Protein AF-A0A2V1AT38-F1 (afdb_monomer_lite)

Radius of gyration: 37.01 Å; chains: 1; bounding box: 85×102×101 Å

Organism: NCBI:txid45357

Secondary structure (DSSP, 8-state):
------------------------TT--TTTTEEEEESSPPPTT---EEEEE---GGG--HHHHTTS-HHHH-IIIIIHHHHHHHHHHS--SEEEEEEEEHHHIIIIITT--SSTTEEEEEEEPP--GGGTTS-GGG-EEEEEEEETTTEEEEEEEEEEHHHHHHHTGGGS---HHIIIIITT---EEEEEEEEETTT--EEEEEEEE----GGGHHHHHHHHHHHHHHHHHHHHHTT-SS--EEEEEE----TTSHHHHHHHHSEEETTS-GGGTT----SEETTEE-GGGEEE-SS-EEETTGGGTSS-SS-----SEE-SS-EE--B--EEETTT----EEEEE-------S-----------------GGGTTSTTSS--------------------------PPPP--------------------S-TTSHHHHHHHHHHHHHTT--STTHHHHHHHHHHHHTT-TTS------HHHHHHHHHHHHHHHHHHHHHHTS---HHHHHHHHHHHHHHHHHHHHHHHS-S-----EEE-TTS------GGGGG-TT--EEE--SS--SB--GGGGG-TT--EEE--SS---B--GGGGG-TT--EEE--SS------GGGGG-TT--EEE-TTS---HHHHHHHHHHHHHHHHHHHHSSPP-SPPPPPPPEEEE-TTS-EE-TTT-THHHH--S--GGGGGEEEEEEEE---TTT--TTT-TTS-TTTSSHHHHHHHHHHHHHHTT-SEEEEEEEEHHHIIIIIHHHHHHTTEEEEEEE-GGGGTS-HHHHTT-EEEEEEEETTTEEEEEEEEEEHHHHHHS-TTS---HHIIIIITT---EEEEEEEEETTT--EEEEEEEE----GGGHHHHHHHHHHHHHHHHHHHHHHTT---HHHHHHSEEEEEEE----TTSHHHHHHHHSEESS-GGGTT---THHHHT-EE----EEEGGGGGTTT---SEE-SS-EE--EEEEEETTTEEEEEEE-PPPHHHHTT-SSSS-SS-SSSB--EEEEEEEPPTT----------------------

Structure (mmCIF, N/CA/C/O backbone):
data_AF-A0A2V1AT38-F1
#
_entry.id   AF-A0A2V1AT38-F1
#
loop_
_atom_site.group_PDB
_atom_site.id
_atom_site.type_symbol
_atom_site.label_atom_id
_atom_site.label_alt_id
_atom_site.label_comp_id
_atom_site.label_asym_id
_atom_site.label_entity_id
_atom_site.label_seq_id
_atom_site.pdbx_PDB_ins_code
_atom_site.Cartn_x
_atom_site.Cartn_y
_atom_site.Cartn_z
_atom_site.occupancy
_atom_site.B_iso_or_equiv
_atom_site.auth_seq_id
_atom_site.auth_comp_id
_atom_site.auth_asym_id
_atom_site.auth_atom_id
_atom_site.pdbx_PDB_model_num
ATOM 1 N N . MET A 1 1 ? -27.558 44.680 -49.884 1.00 32.44 1 MET A N 1
ATOM 2 C CA . MET A 1 1 ? -26.845 44.472 -51.167 1.00 32.44 1 MET A CA 1
ATOM 3 C C . MET A 1 1 ? -25.390 44.225 -50.805 1.00 32.44 1 MET A C 1
ATOM 5 O O . MET A 1 1 ? -24.887 45.025 -50.037 1.00 32.44 1 MET A O 1
ATOM 9 N N . ILE A 1 2 ? -24.688 43.160 -51.194 1.00 28.42 2 ILE A N 1
ATOM 10 C CA . ILE A 1 2 ? -24.885 42.021 -52.124 1.00 28.42 2 ILE A CA 1
ATOM 11 C C . ILE A 1 2 ? -24.298 40.801 -51.359 1.00 28.42 2 ILE A C 1
ATOM 13 O O . ILE A 1 2 ? -23.392 41.006 -50.565 1.00 28.42 2 ILE A O 1
ATOM 17 N N . GLY A 1 3 ? -24.695 39.532 -51.440 1.00 24.48 3 GLY A N 1
ATOM 18 C CA . GLY A 1 3 ? -25.553 38.759 -52.336 1.00 24.48 3 GLY A CA 1
ATOM 19 C C . GLY A 1 3 ? -24.976 37.331 -52.360 1.00 24.48 3 GLY A C 1
ATOM 20 O O . GLY A 1 3 ? -23.817 37.146 -52.719 1.00 24.48 3 GLY A O 1
ATOM 21 N N . TYR A 1 4 ? -25.739 36.333 -51.906 1.00 25.44 4 TYR A N 1
ATOM 22 C CA . TYR A 1 4 ? -25.286 34.935 -51.826 1.00 25.44 4 TYR A CA 1
ATOM 23 C C . TYR A 1 4 ? -24.963 34.358 -53.211 1.00 25.44 4 TYR A C 1
ATOM 25 O O . TYR A 1 4 ? -25.775 34.497 -54.123 1.00 25.44 4 TYR A O 1
ATOM 33 N N . THR A 1 5 ? -23.895 33.557 -53.319 1.00 25.20 5 THR A N 1
ATOM 34 C CA . THR A 1 5 ? -23.754 32.596 -54.428 1.00 25.20 5 THR A CA 1
ATOM 35 C C . THR A 1 5 ? -23.556 31.186 -53.874 1.00 25.20 5 THR A C 1
ATOM 37 O O . THR A 1 5 ? -22.501 30.849 -53.346 1.00 25.20 5 THR A O 1
ATOM 40 N N . LYS A 1 6 ? -24.601 30.357 -53.974 1.00 29.00 6 LYS A N 1
ATOM 41 C CA . LYS A 1 6 ? -24.524 28.913 -53.711 1.00 29.00 6 LYS A CA 1
ATOM 42 C C . LYS A 1 6 ? -23.820 28.230 -54.883 1.00 29.00 6 LYS A C 1
ATOM 44 O O . LYS A 1 6 ? -24.274 28.377 -56.014 1.00 29.00 6 LYS A O 1
ATOM 49 N N . LEU A 1 7 ? -22.829 27.391 -54.601 1.00 26.03 7 LEU A N 1
ATOM 50 C CA . LEU A 1 7 ? -22.439 26.288 -55.483 1.00 26.03 7 LEU A CA 1
ATOM 51 C C . LEU A 1 7 ? -22.888 24.973 -54.840 1.00 26.03 7 LEU A C 1
ATOM 53 O O . LEU A 1 7 ? -22.819 24.809 -53.623 1.00 26.03 7 LEU A O 1
ATOM 57 N N . LYS A 1 8 ? -23.440 24.069 -55.651 1.00 27.34 8 LYS A N 1
ATOM 58 C CA . LYS A 1 8 ? -24.085 22.831 -55.202 1.00 27.34 8 LYS A CA 1
ATOM 59 C C . LYS A 1 8 ? -23.766 21.713 -56.197 1.00 27.34 8 LYS A C 1
ATOM 61 O O . LYS A 1 8 ? -23.797 21.977 -57.394 1.00 27.34 8 LYS A O 1
ATOM 66 N N . LEU A 1 9 ? -23.637 20.486 -55.674 1.00 26.50 9 LEU A N 1
ATOM 67 C CA . LEU A 1 9 ? -23.545 19.192 -56.385 1.00 26.50 9 LEU A CA 1
ATOM 68 C C . LEU A 1 9 ? -22.147 18.815 -56.937 1.00 26.50 9 LEU A C 1
ATOM 70 O O . LEU A 1 9 ? -21.361 19.713 -57.229 1.00 26.50 9 LEU A O 1
ATOM 74 N N . PRO A 1 10 ? -21.834 17.503 -57.090 1.00 27.88 10 PRO A N 1
ATOM 75 C CA . PRO A 1 10 ? -22.730 16.347 -56.953 1.00 27.88 10 PRO A CA 1
ATOM 76 C C . PRO A 1 10 ? -22.397 15.357 -55.823 1.00 27.88 10 PRO A C 1
ATOM 78 O O . PRO A 1 10 ? -21.295 15.279 -55.291 1.00 27.88 10 PRO A O 1
ATOM 81 N N . SER A 1 11 ? -23.408 14.561 -55.489 1.00 38.41 11 SER A N 1
ATOM 82 C CA . SER A 1 11 ? -23.370 13.443 -54.551 1.00 38.41 11 SER A CA 1
ATOM 83 C C . SER A 1 11 ? -22.980 12.131 -55.244 1.00 38.41 11 SER A C 1
ATOM 85 O O . SER A 1 11 ? -23.819 11.589 -55.959 1.00 38.41 11 SER A O 1
ATOM 87 N N . SER A 1 12 ? -21.779 11.596 -54.980 1.00 35.28 12 SER A N 1
ATOM 88 C CA . SER A 1 12 ? -21.495 10.140 -54.948 1.00 35.28 12 SER A CA 1
ATOM 89 C C . SER A 1 12 ? -19.999 9.840 -54.742 1.00 35.28 12 SER A C 1
ATOM 91 O O . SER A 1 12 ? -19.257 9.661 -55.706 1.00 35.28 12 SER A O 1
ATOM 93 N N . SER A 1 13 ? -19.552 9.706 -53.493 1.00 28.42 13 SER A N 1
ATOM 94 C CA . SER A 1 13 ? -18.310 8.986 -53.175 1.00 28.42 13 SER A CA 1
ATOM 95 C C . SER A 1 13 ? -18.344 8.498 -51.729 1.00 28.42 13 SER A C 1
ATOM 97 O O . SER A 1 13 ? -18.566 9.283 -50.810 1.00 28.42 13 SER A O 1
ATOM 99 N N . ILE A 1 14 ? -18.150 7.189 -51.584 1.00 33.31 14 ILE A N 1
ATOM 100 C CA . ILE A 1 14 ? -18.115 6.363 -50.370 1.00 33.31 14 ILE A CA 1
ATOM 101 C C . ILE A 1 14 ? -17.609 7.110 -49.123 1.00 33.31 14 ILE A C 1
ATOM 103 O O . ILE A 1 14 ? -16.551 7.736 -49.135 1.00 33.31 14 ILE A O 1
ATOM 107 N N . ALA A 1 15 ? -18.367 7.006 -48.029 1.00 35.25 15 ALA A N 1
ATOM 108 C CA . ALA A 1 15 ? -18.038 7.648 -46.767 1.00 35.25 15 ALA A CA 1
ATOM 109 C C . ALA A 1 15 ? -16.824 6.991 -46.085 1.00 35.25 15 ALA A C 1
ATOM 111 O O . ALA A 1 15 ? -16.920 5.890 -45.553 1.00 35.25 15 ALA A O 1
ATOM 112 N N . LEU A 1 16 ? -15.723 7.737 -46.010 1.00 35.78 16 LEU A N 1
ATOM 113 C CA . LEU A 1 16 ? -14.701 7.601 -44.971 1.00 35.78 16 LEU A CA 1
ATOM 114 C C . LEU A 1 16 ? -14.612 8.931 -44.212 1.00 35.78 16 LEU A C 1
ATOM 116 O O . LEU A 1 16 ? -13.652 9.687 -44.334 1.00 35.78 16 LEU A O 1
ATOM 120 N N . ARG A 1 17 ? -15.661 9.238 -43.439 1.00 34.69 17 ARG A N 1
ATOM 121 C CA . ARG A 1 17 ? -15.554 10.234 -42.368 1.00 34.69 17 ARG A CA 1
ATOM 122 C C . ARG A 1 17 ? -14.829 9.568 -41.205 1.00 34.69 17 ARG A C 1
ATOM 124 O O . ARG A 1 17 ? -15.418 8.718 -40.543 1.00 34.69 17 ARG A O 1
ATOM 131 N N . SER A 1 18 ? -13.595 9.978 -40.925 1.00 39.00 18 SER A N 1
ATOM 132 C CA . SER A 1 18 ? -13.071 9.841 -39.569 1.00 39.00 18 SER A CA 1
ATOM 133 C C . SER A 1 18 ? -13.932 10.725 -38.666 1.00 39.00 18 SER A C 1
ATOM 135 O O . SER A 1 18 ? -13.915 11.952 -38.772 1.00 39.00 18 SER A O 1
ATOM 137 N N . SER A 1 19 ? -14.759 10.106 -37.826 1.00 43.75 19 SER A N 1
ATOM 138 C CA . SER A 1 19 ? -15.510 10.823 -36.799 1.00 43.75 19 SER A CA 1
ATOM 139 C C . SER A 1 19 ? -14.511 11.448 -35.830 1.00 43.75 19 SER A C 1
ATOM 141 O O . SER A 1 19 ? -13.838 10.723 -35.092 1.00 43.75 19 SER A O 1
ATOM 143 N N . ARG A 1 20 ? -14.392 12.780 -35.849 1.00 57.91 20 ARG A N 1
ATOM 144 C CA . ARG A 1 20 ? -13.702 13.504 -34.778 1.00 57.91 20 ARG A CA 1
ATOM 145 C C . ARG A 1 20 ? -14.450 13.248 -33.476 1.00 57.91 20 ARG A C 1
ATOM 147 O O . ARG A 1 20 ? -15.671 13.109 -33.477 1.00 57.91 20 ARG A O 1
ATOM 154 N N . PHE A 1 21 ? -13.695 13.107 -32.397 1.00 71.62 21 PHE A N 1
ATOM 155 C CA . PHE A 1 21 ? -14.245 12.832 -31.081 1.00 71.62 21 PHE A CA 1
ATOM 156 C C . PHE A 1 21 ? -14.488 14.168 -30.381 1.00 71.62 21 PHE A C 1
ATOM 158 O O . PHE A 1 21 ? -13.568 14.757 -29.821 1.00 71.62 21 PHE A O 1
ATOM 165 N N . GLU A 1 22 ? -15.712 14.664 -30.506 1.00 76.81 22 GLU A N 1
ATOM 166 C CA . GLU A 1 22 ? -16.168 15.955 -29.982 1.00 76.81 22 GLU A CA 1
ATOM 167 C C . GLU A 1 22 ? -17.115 15.712 -28.782 1.00 76.81 22 GLU A C 1
ATOM 169 O O . GLU A 1 22 ? -17.608 14.588 -28.620 1.00 76.81 22 GLU A O 1
ATOM 174 N N . PRO A 1 23 ? -17.338 16.702 -27.895 1.00 78.12 23 PRO A N 1
ATOM 175 C CA . PRO A 1 23 ? -18.273 16.561 -26.779 1.00 78.12 23 PRO A CA 1
ATOM 176 C C . PRO A 1 23 ? -19.707 16.247 -27.243 1.00 78.12 23 PRO A C 1
ATOM 178 O O . PRO A 1 23 ? -20.085 16.665 -28.337 1.00 78.12 23 PRO A O 1
ATOM 181 N N . PRO A 1 24 ? -20.527 15.549 -26.435 1.00 79.75 24 PRO A N 1
ATOM 182 C CA . PRO A 1 24 ? -21.929 15.307 -26.775 1.00 79.75 24 PRO A CA 1
ATOM 183 C C . PRO A 1 24 ? -22.728 16.614 -26.881 1.00 79.75 24 PRO A C 1
ATOM 185 O O . PRO A 1 24 ? -22.652 17.453 -25.981 1.00 79.75 24 PRO A O 1
ATOM 188 N N . ASP A 1 25 ? -23.545 16.751 -27.932 1.00 75.75 25 ASP A N 1
ATOM 189 C CA . ASP A 1 25 ? -24.453 17.898 -28.137 1.00 75.75 25 ASP A CA 1
ATOM 190 C C . ASP A 1 25 ? -25.477 18.067 -26.988 1.00 75.75 25 ASP A C 1
ATOM 192 O O . ASP A 1 25 ? -26.047 19.142 -26.807 1.00 75.75 25 ASP A O 1
ATOM 196 N N . ASP A 1 26 ? -25.725 17.001 -26.220 1.00 80.88 26 ASP A N 1
ATOM 197 C CA . ASP A 1 26 ? -26.653 16.916 -25.088 1.00 80.88 26 ASP A CA 1
ATOM 198 C C . ASP A 1 26 ? -25.960 16.918 -23.709 1.00 80.88 26 ASP A C 1
ATOM 200 O O . ASP A 1 26 ? -26.593 16.613 -22.697 1.00 80.88 26 ASP A O 1
ATOM 204 N N . PHE A 1 27 ? -24.670 17.271 -23.640 1.00 85.50 27 PHE A N 1
ATOM 205 C CA . PHE A 1 27 ? -23.945 17.379 -22.371 1.00 85.50 27 PHE A CA 1
ATOM 206 C C . PHE A 1 27 ? -24.591 18.409 -21.425 1.00 85.50 27 PHE A C 1
ATOM 208 O O . PHE A 1 27 ? -24.776 19.566 -21.797 1.00 85.50 27 PHE A O 1
ATOM 215 N N . ASP A 1 28 ? -24.852 18.015 -20.174 1.00 83.88 28 ASP A N 1
ATOM 216 C CA . ASP A 1 28 ? -25.380 18.882 -19.111 1.00 83.88 28 ASP A CA 1
ATOM 217 C C . ASP A 1 28 ? -24.427 18.919 -17.900 1.00 83.88 28 ASP A C 1
ATOM 219 O O . ASP A 1 28 ? -24.238 17.930 -17.185 1.00 83.88 28 ASP A O 1
ATOM 223 N N . ALA A 1 29 ? -23.848 20.093 -17.639 1.00 81.00 29 ALA A N 1
ATOM 224 C CA . ALA A 1 29 ? -22.957 20.370 -16.514 1.00 81.00 29 ALA A CA 1
ATOM 225 C C . ALA A 1 29 ? -23.652 20.281 -15.137 1.00 81.00 29 ALA A C 1
ATOM 227 O O . ALA A 1 29 ? -22.974 20.164 -14.109 1.00 81.00 29 ALA A O 1
ATOM 228 N N . LEU A 1 30 ? -24.988 20.333 -15.097 1.00 79.88 30 LEU A N 1
ATOM 229 C CA . LEU A 1 30 ? -25.811 20.183 -13.896 1.00 79.88 30 LEU A CA 1
ATOM 230 C C . LEU A 1 30 ? -26.333 18.752 -13.688 1.00 79.88 30 LEU A C 1
ATOM 232 O O . LEU A 1 30 ? -26.841 18.469 -12.604 1.00 79.88 30 LEU A O 1
ATOM 236 N N . ALA A 1 31 ? -26.130 17.822 -14.629 1.00 81.19 31 ALA A N 1
ATOM 237 C CA . ALA A 1 31 ? -26.671 16.455 -14.563 1.00 81.19 31 ALA A CA 1
ATOM 238 C C . ALA A 1 31 ? -26.341 15.695 -13.260 1.00 81.19 31 ALA A C 1
ATOM 240 O O . ALA A 1 31 ? -27.090 14.813 -12.845 1.00 81.19 31 ALA A O 1
ATOM 241 N N . TYR A 1 32 ? -25.233 16.051 -12.599 1.00 71.88 32 TYR A N 1
ATOM 242 C CA . TYR A 1 32 ? -24.774 15.455 -11.338 1.00 71.88 32 TYR A CA 1
ATOM 243 C C . TYR A 1 32 ? -24.685 16.459 -10.171 1.00 71.88 32 TYR A C 1
ATOM 245 O O . TYR A 1 32 ? -24.166 16.119 -9.102 1.00 71.88 32 TYR A O 1
ATOM 253 N N . ARG A 1 33 ? -25.151 17.707 -10.349 1.00 80.00 33 ARG A N 1
ATOM 254 C CA . ARG A 1 33 ? -25.033 18.780 -9.347 1.00 80.00 33 ARG A CA 1
ATOM 255 C C . ARG A 1 33 ? -26.293 19.635 -9.243 1.00 80.00 33 ARG A C 1
ATOM 257 O O . ARG A 1 33 ? -26.711 20.267 -10.203 1.00 80.00 33 ARG A O 1
ATOM 264 N N . ASN A 1 34 ? -26.815 19.765 -8.026 1.00 83.44 34 ASN A N 1
ATOM 265 C CA . ASN A 1 34 ? -28.017 20.544 -7.739 1.00 83.44 34 ASN A CA 1
ATOM 266 C C . ASN A 1 34 ? -27.715 21.828 -6.962 1.00 83.44 34 ASN A C 1
ATOM 268 O O . ASN A 1 34 ? -26.769 21.912 -6.176 1.00 83.44 34 ASN A O 1
ATOM 272 N N . TRP A 1 35 ? -28.562 22.840 -7.157 1.00 87.81 35 TRP A N 1
ATOM 273 C CA . TRP A 1 35 ? -28.534 24.071 -6.370 1.00 87.81 35 TRP A CA 1
ATOM 274 C C . TRP A 1 35 ? -29.100 23.835 -4.969 1.00 87.81 35 TRP A C 1
ATOM 276 O O . TRP A 1 35 ? -30.316 23.850 -4.775 1.00 87.81 35 TRP A O 1
ATOM 286 N N . ILE A 1 36 ? -28.212 23.697 -3.990 1.00 87.12 36 ILE A N 1
ATOM 287 C CA . ILE A 1 36 ? -28.568 23.631 -2.576 1.00 87.12 36 ILE A CA 1
ATOM 288 C C . ILE A 1 36 ? -28.902 25.045 -2.109 1.00 87.12 36 ILE A C 1
ATOM 290 O O . ILE A 1 36 ? -28.046 25.935 -2.104 1.00 87.12 36 ILE A O 1
ATOM 294 N N . LYS A 1 37 ? -30.167 25.272 -1.751 1.00 86.81 37 LYS A N 1
ATOM 295 C CA . LYS A 1 37 ? -30.652 26.561 -1.246 1.00 86.81 37 LYS A CA 1
ATOM 296 C C . LYS A 1 37 ? -30.520 26.611 0.272 1.00 86.81 37 LYS A C 1
ATOM 298 O O . LYS A 1 37 ? -31.171 25.847 0.974 1.00 86.81 37 LYS A O 1
ATOM 303 N N . PHE A 1 38 ? -29.748 27.569 0.772 1.00 84.62 38 PHE A N 1
ATOM 304 C CA . PHE A 1 38 ? -29.747 27.936 2.188 1.00 84.62 38 PHE A CA 1
ATOM 305 C C . PHE A 1 38 ? -30.840 28.972 2.490 1.00 84.62 38 PHE A C 1
ATOM 307 O O . PHE A 1 38 ? -31.430 28.957 3.569 1.00 84.62 38 PHE A O 1
ATOM 314 N N . ARG A 1 39 ? -31.080 29.899 1.550 1.00 85.31 39 ARG A N 1
ATOM 315 C CA . ARG A 1 39 ? -32.040 31.016 1.618 1.00 85.31 39 ARG A CA 1
ATOM 316 C C . ARG A 1 39 ? -32.510 31.375 0.207 1.00 85.31 39 ARG A C 1
ATOM 318 O O . ARG A 1 39 ? -31.809 31.105 -0.769 1.00 85.31 39 ARG A O 1
ATOM 325 N N . ASP A 1 40 ? -33.657 32.034 0.084 1.00 85.25 40 ASP A N 1
ATOM 326 C CA . ASP A 1 40 ? -34.084 32.561 -1.213 1.00 85.25 40 ASP A CA 1
ATOM 327 C C . ASP A 1 40 ? -33.175 33.724 -1.667 1.00 85.25 40 ASP A C 1
ATOM 329 O O . ASP A 1 40 ? -32.920 34.645 -0.882 1.00 85.25 40 ASP A O 1
ATOM 333 N N . PRO A 1 41 ? -32.655 33.708 -2.912 1.00 84.56 41 PRO A N 1
ATOM 334 C CA . PRO A 1 41 ? -31.848 34.804 -3.437 1.00 84.56 41 PRO A CA 1
ATOM 335 C C . PRO A 1 41 ? -32.662 36.096 -3.538 1.00 84.56 41 PRO A C 1
ATOM 337 O O . PRO A 1 41 ? -33.716 36.134 -4.173 1.00 84.56 41 PRO A O 1
ATOM 340 N N . LYS A 1 42 ? -32.143 37.177 -2.953 1.00 87.62 42 LYS A N 1
ATOM 341 C CA . LYS A 1 42 ? -32.723 38.520 -3.083 1.00 87.62 42 LYS A CA 1
ATOM 342 C C . LYS A 1 42 ? -32.379 39.131 -4.455 1.00 87.62 42 LYS A C 1
ATOM 344 O O . LYS A 1 42 ? -31.364 38.722 -5.027 1.00 87.62 42 LYS A O 1
ATOM 349 N N . PRO A 1 43 ? -33.139 40.111 -4.981 1.00 85.00 43 PRO A N 1
ATOM 350 C CA . PRO A 1 43 ? -32.866 40.737 -6.284 1.00 85.00 43 PRO A CA 1
ATOM 351 C C . PRO A 1 43 ? -31.455 41.329 -6.429 1.00 85.00 43 PRO A C 1
ATOM 353 O O . PRO A 1 43 ? -30.899 41.353 -7.522 1.00 85.00 43 PRO A O 1
ATOM 356 N N . GLU A 1 44 ? -30.855 41.775 -5.327 1.00 88.44 44 GLU A N 1
ATOM 357 C CA . GLU A 1 44 ? -29.487 42.287 -5.259 1.00 88.44 44 GLU A CA 1
ATOM 358 C C . GLU A 1 44 ? -28.389 41.211 -5.327 1.00 88.44 44 GLU A C 1
ATOM 360 O O . GLU A 1 44 ? -27.211 41.559 -5.428 1.00 88.44 44 GLU A O 1
ATOM 365 N N . SER A 1 45 ? -28.736 39.922 -5.290 1.00 92.69 45 SER A N 1
ATOM 366 C CA . SER A 1 45 ? -27.762 38.822 -5.344 1.00 92.69 45 SER A CA 1
ATOM 367 C C . SER A 1 45 ? -26.922 38.871 -6.626 1.00 92.69 45 SER A C 1
ATOM 369 O O . SER A 1 45 ? -27.376 39.341 -7.671 1.00 92.69 45 SER A O 1
ATOM 371 N N . PHE A 1 46 ? -25.696 38.361 -6.549 1.00 95.38 46 PHE A N 1
ATOM 372 C CA . PHE A 1 46 ? -24.811 38.127 -7.690 1.00 95.38 46 PHE A CA 1
ATOM 373 C C . PHE A 1 46 ? -24.169 36.743 -7.559 1.00 95.38 46 PHE A C 1
ATOM 375 O O . PHE A 1 46 ? -24.221 36.117 -6.498 1.00 95.38 46 PHE A O 1
ATOM 382 N N . SER A 1 47 ? -23.598 36.253 -8.652 1.00 95.31 47 SER A N 1
ATOM 383 C CA . SER A 1 47 ? -23.087 34.889 -8.786 1.00 95.31 47 SER A CA 1
ATOM 384 C C . SER A 1 47 ? -21.569 34.865 -8.990 1.00 95.31 47 SER A C 1
ATOM 386 O O . SER A 1 47 ? -21.004 35.745 -9.639 1.00 95.31 47 SER A O 1
ATOM 388 N N . VAL A 1 48 ? -20.896 33.870 -8.401 1.00 96.81 48 VAL A N 1
ATOM 389 C CA . VAL A 1 48 ? -19.430 33.746 -8.413 1.00 96.81 48 VAL A CA 1
ATOM 390 C C . VAL A 1 48 ? -19.026 32.301 -8.691 1.00 96.81 48 VAL A C 1
ATOM 392 O O . VAL A 1 48 ? -19.522 31.385 -8.035 1.00 96.81 48 VAL A O 1
ATOM 395 N N . MET A 1 49 ? -18.092 32.107 -9.622 1.00 95.44 49 MET A N 1
ATOM 396 C CA . MET A 1 49 ? -17.456 30.824 -9.923 1.00 95.44 49 MET A CA 1
ATOM 397 C C . MET A 1 49 ? -15.959 30.877 -9.596 1.00 95.44 49 MET A C 1
ATOM 399 O O . MET A 1 49 ? -15.294 31.864 -9.904 1.00 95.44 49 MET A O 1
ATOM 403 N N . SER A 1 50 ? -15.415 29.798 -9.031 1.00 95.06 50 SER A N 1
ATOM 404 C CA . SER A 1 50 ? -13.971 29.534 -8.979 1.00 95.06 50 SER A CA 1
ATOM 405 C C . SER A 1 50 ? -13.714 28.196 -9.664 1.00 95.06 50 SER A C 1
ATOM 407 O O . SER A 1 50 ? -14.436 27.242 -9.371 1.00 95.06 50 SER A O 1
ATOM 409 N N . PHE A 1 51 ? -12.748 28.129 -10.581 1.00 93.81 51 PHE A N 1
ATOM 410 C CA . PHE A 1 51 ? -12.480 26.925 -11.371 1.00 93.81 51 PHE A CA 1
ATOM 411 C C . PHE A 1 51 ? -10.991 26.817 -11.743 1.00 93.81 51 PHE A C 1
ATOM 413 O O . PHE A 1 51 ? -10.489 27.596 -12.561 1.00 93.81 51 PHE A O 1
ATOM 420 N N . ASN A 1 52 ? -10.295 25.827 -11.171 1.00 92.69 52 ASN A N 1
ATOM 421 C CA . ASN A 1 52 ? -8.982 25.405 -11.650 1.00 92.69 52 ASN A CA 1
ATOM 422 C C . ASN A 1 52 ? -9.146 24.601 -12.955 1.00 92.69 52 ASN A C 1
ATOM 424 O O . ASN A 1 52 ? -9.804 23.561 -12.983 1.00 92.69 52 ASN A O 1
ATOM 428 N N . LEU A 1 53 ? -8.573 25.112 -14.047 1.00 90.69 53 LEU A N 1
ATOM 429 C CA . LEU A 1 53 ? -8.773 24.586 -15.398 1.00 90.69 53 LEU A CA 1
ATOM 430 C C . LEU A 1 53 ? -7.903 23.372 -15.731 1.00 90.69 53 LEU A C 1
ATOM 432 O O . LEU A 1 53 ? -8.225 22.679 -16.697 1.00 90.69 53 LEU A O 1
ATOM 436 N N . LEU A 1 54 ? -6.834 23.122 -14.961 1.00 86.88 54 LEU A N 1
ATOM 437 C CA . LEU A 1 54 ? -5.729 22.205 -15.271 1.00 86.88 54 LEU A CA 1
ATOM 438 C C . LEU A 1 54 ? -5.063 22.518 -16.626 1.00 86.88 54 LEU A C 1
ATOM 440 O O . LEU A 1 54 ? -5.562 22.121 -17.681 1.00 86.88 54 LEU A O 1
ATOM 444 N N . SER A 1 55 ? -3.903 23.175 -16.633 1.00 84.06 55 SER A N 1
ATOM 445 C CA . SER A 1 55 ? -3.195 23.479 -17.895 1.00 84.06 55 SER A CA 1
ATOM 446 C C . SER A 1 55 ? -2.928 22.198 -18.719 1.00 84.06 55 SER A C 1
ATOM 448 O O . SER A 1 55 ? -2.613 21.140 -18.166 1.00 84.06 55 SER A O 1
ATOM 450 N N . GLN A 1 56 ? -3.045 22.261 -20.055 1.00 80.94 56 GLN A N 1
ATOM 451 C CA . GLN A 1 56 ? -2.748 21.114 -20.940 1.00 80.94 56 GLN A CA 1
ATOM 452 C C . GLN A 1 56 ? -1.291 20.641 -20.777 1.00 80.94 56 GLN A C 1
ATOM 454 O O . GLN A 1 56 ? -1.012 19.443 -20.831 1.00 80.94 56 GLN A O 1
ATOM 459 N N . HIS A 1 57 ? -0.375 21.560 -20.459 1.00 80.31 57 HIS A N 1
ATOM 460 C CA . HIS A 1 57 ? 1.027 21.271 -20.154 1.00 80.31 57 HIS A CA 1
ATOM 461 C C . HIS A 1 57 ? 1.257 20.661 -18.755 1.00 80.31 57 HIS A C 1
ATOM 463 O O . HIS A 1 57 ? 2.377 20.232 -18.458 1.00 80.31 57 HIS A O 1
ATOM 469 N N . TYR A 1 58 ? 0.212 20.558 -17.925 1.00 74.75 58 TYR A N 1
ATOM 470 C CA . TYR A 1 58 ? 0.188 19.825 -16.653 1.00 74.75 58 TYR A CA 1
ATOM 471 C C . TYR A 1 58 ? -0.698 18.560 -16.701 1.00 74.75 58 TYR A C 1
ATOM 473 O O . TYR A 1 58 ? -1.043 17.997 -15.662 1.00 74.75 58 TYR A O 1
ATOM 481 N N . VAL A 1 59 ? -1.028 18.034 -17.888 1.00 76.88 59 VAL A N 1
ATOM 482 C CA . VAL A 1 59 ? -1.650 16.701 -18.027 1.00 76.88 59 VAL A CA 1
ATOM 483 C C . VAL A 1 59 ? -0.564 15.620 -17.952 1.00 76.88 59 VAL A C 1
ATOM 485 O O . VAL A 1 59 ? -0.102 15.065 -18.947 1.00 76.88 59 VAL A O 1
ATOM 488 N N . TRP A 1 60 ? -0.108 15.331 -16.734 1.00 69.00 60 TRP A N 1
ATOM 489 C CA . TRP A 1 60 ? 0.937 14.335 -16.488 1.00 69.00 60 TRP A CA 1
ATOM 490 C C . TRP A 1 60 ? 0.409 12.909 -16.690 1.00 69.00 60 TRP A C 1
ATOM 492 O O . TRP A 1 60 ? -0.568 12.497 -16.052 1.00 69.00 60 TRP A O 1
ATOM 502 N N . LYS A 1 61 ? 1.106 12.109 -17.512 1.00 62.66 61 LYS A N 1
ATOM 503 C CA . LYS A 1 61 ? 0.710 10.720 -17.803 1.00 62.66 61 LYS A CA 1
ATOM 504 C C . LYS A 1 61 ? 0.486 9.916 -16.512 1.00 62.66 61 LYS A C 1
ATOM 506 O O . LYS A 1 61 ? -0.565 9.314 -16.358 1.00 62.66 61 LYS A O 1
ATOM 511 N N . GLN A 1 62 ? 1.365 10.025 -15.509 1.00 55.53 62 GLN A N 1
ATOM 512 C CA . GLN A 1 62 ? 1.274 9.253 -14.254 1.00 55.53 62 GLN A CA 1
ATOM 513 C C . GLN A 1 62 ? 0.124 9.654 -13.303 1.00 55.53 62 GLN A C 1
ATOM 515 O O . GLN A 1 62 ? 0.068 9.132 -12.187 1.00 55.53 62 GLN A O 1
ATOM 520 N N . VAL A 1 63 ? -0.806 10.526 -13.709 1.00 61.12 63 VAL A N 1
ATOM 521 C CA . VAL A 1 63 ? -2.120 10.673 -13.050 1.00 61.12 63 VAL A CA 1
ATOM 522 C C . VAL A 1 63 ? -3.295 10.568 -14.018 1.00 61.12 63 VAL A C 1
ATOM 524 O O . VAL A 1 63 ? -4.371 10.156 -13.592 1.00 61.12 63 VAL A O 1
ATOM 527 N N . PHE A 1 64 ? -3.111 10.812 -15.315 1.00 75.94 64 PHE A N 1
ATOM 528 C CA . PHE A 1 64 ? -4.211 10.751 -16.284 1.00 75.94 64 PHE A CA 1
ATOM 529 C C . PHE A 1 64 ? -4.198 9.525 -17.217 1.00 75.94 64 PHE A C 1
ATOM 531 O O . PHE A 1 64 ? -5.134 9.373 -17.986 1.00 75.94 64 PHE A O 1
ATOM 538 N N . GLU A 1 65 ? -3.249 8.584 -17.085 1.00 75.50 65 GLU A N 1
ATOM 539 C CA . GLU A 1 65 ? -3.121 7.385 -17.952 1.00 75.50 65 GLU A CA 1
ATOM 540 C C . GLU A 1 65 ? -4.342 6.447 -17.976 1.00 75.50 65 GLU A C 1
ATOM 542 O O . GLU A 1 65 ? -4.462 5.672 -18.910 1.00 75.50 65 GLU A O 1
ATOM 547 N N . TYR A 1 66 ? -5.258 6.526 -17.001 1.00 76.62 66 TYR A N 1
ATOM 548 C CA . TYR A 1 66 ? -6.554 5.818 -17.038 1.00 76.62 66 TYR A CA 1
ATOM 549 C C . TYR A 1 66 ? -7.604 6.419 -17.966 1.00 76.62 66 TYR A C 1
ATOM 551 O O . TYR A 1 66 ? -8.553 5.732 -18.337 1.00 76.62 66 TYR A O 1
ATOM 559 N N . LEU A 1 67 ? -7.505 7.716 -18.259 1.00 77.50 67 LEU A N 1
ATOM 560 C CA . LEU A 1 67 ? -8.481 8.372 -19.107 1.00 77.50 67 LEU A CA 1
ATOM 561 C C . LEU A 1 67 ? -8.129 8.032 -20.544 1.00 77.50 67 LEU A C 1
ATOM 563 O O . LEU A 1 67 ? -6.970 8.131 -20.948 1.00 77.50 67 LEU A O 1
ATOM 567 N N . ASP A 1 68 ? -9.150 7.657 -21.309 1.00 83.00 68 ASP A N 1
ATOM 568 C CA . ASP A 1 68 ? -9.028 7.544 -22.753 1.00 83.00 68 ASP A CA 1
ATOM 569 C C . ASP A 1 68 ? -8.391 8.842 -23.292 1.00 83.00 68 ASP A C 1
ATOM 571 O O . ASP A 1 68 ? -8.916 9.927 -23.005 1.00 83.00 68 ASP A O 1
ATOM 575 N N . PRO A 1 69 ? -7.273 8.771 -24.042 1.00 81.69 69 PRO A N 1
ATOM 576 C CA . PRO A 1 69 ? -6.572 9.957 -24.524 1.00 81.69 69 PRO A CA 1
ATOM 577 C C . PRO A 1 69 ? -7.462 10.930 -25.306 1.00 81.69 69 PRO A C 1
ATOM 579 O O . PRO A 1 69 ? -7.173 12.124 -25.334 1.00 81.69 69 PRO A O 1
ATOM 582 N N . ARG A 1 70 ? -8.576 10.456 -25.883 1.00 84.50 70 ARG A N 1
ATOM 583 C CA . ARG A 1 70 ? -9.568 11.296 -26.567 1.00 84.50 70 ARG A CA 1
ATOM 584 C C . ARG A 1 70 ? -10.253 12.302 -25.633 1.00 84.50 70 ARG A C 1
ATOM 586 O O . ARG A 1 70 ? -10.543 13.410 -26.065 1.00 84.50 70 ARG A O 1
ATOM 593 N N . TYR A 1 71 ? -10.441 11.972 -24.352 1.00 84.62 71 TYR A N 1
ATOM 594 C CA . TYR A 1 71 ? -10.947 12.913 -23.339 1.00 84.62 71 TYR A CA 1
ATOM 595 C C . TYR A 1 71 ? -9.883 13.910 -22.856 1.00 84.62 71 TYR A C 1
ATOM 597 O O . TYR A 1 71 ? -10.215 14.896 -22.201 1.00 84.62 71 TYR A O 1
ATOM 605 N N . LEU A 1 72 ? -8.603 13.659 -23.149 1.00 84.75 72 LEU A N 1
ATOM 606 C CA . LEU A 1 72 ? -7.485 14.546 -22.820 1.00 84.75 72 LEU A CA 1
ATOM 607 C C . LEU A 1 72 ? -7.103 15.480 -23.981 1.00 84.75 72 LEU A C 1
ATOM 609 O O . LEU A 1 72 ? -6.325 16.408 -23.756 1.00 84.75 72 LEU A O 1
ATOM 613 N N . ASP A 1 73 ? -7.654 15.271 -25.184 1.00 86.69 73 ASP A N 1
ATOM 614 C CA . ASP A 1 73 ? -7.464 16.142 -26.349 1.00 86.69 73 ASP A CA 1
ATOM 615 C C . ASP A 1 73 ? -7.945 17.563 -26.020 1.00 86.69 73 ASP A C 1
ATOM 617 O O . ASP A 1 73 ? -9.143 17.824 -25.874 1.00 86.69 73 ASP A O 1
ATOM 621 N N . TRP A 1 74 ? -6.986 18.479 -25.867 1.00 89.44 74 TRP A N 1
ATOM 622 C CA . TRP A 1 74 ? -7.254 19.870 -25.528 1.00 89.44 74 TRP A CA 1
ATOM 623 C C . TRP A 1 74 ? -8.079 20.589 -26.611 1.00 89.44 74 TRP A C 1
ATOM 625 O O . TRP A 1 74 ? -9.191 21.006 -26.285 1.00 89.44 74 TRP A O 1
ATOM 635 N N . PRO A 1 75 ? -7.617 20.732 -27.874 1.00 86.75 75 PRO A N 1
ATOM 636 C CA . PRO A 1 75 ? -8.342 21.505 -28.883 1.00 86.75 75 PRO A CA 1
ATOM 637 C C . PRO A 1 75 ? -9.690 20.914 -29.323 1.00 86.75 75 PRO A C 1
ATOM 639 O O . PRO A 1 75 ? -10.571 21.702 -29.661 1.00 86.75 75 PRO A O 1
ATOM 642 N N . HIS A 1 76 ? -9.874 19.587 -29.350 1.00 84.94 76 HIS A N 1
ATOM 643 C CA . HIS A 1 76 ? -11.091 18.980 -29.920 1.00 84.94 76 HIS A CA 1
ATOM 644 C C . HIS A 1 76 ? -12.135 18.537 -28.891 1.00 84.94 76 HIS A C 1
ATOM 646 O O . HIS A 1 76 ? -13.312 18.473 -29.238 1.00 84.94 76 HIS A O 1
ATOM 652 N N . TYR A 1 77 ? -11.739 18.249 -27.646 1.00 89.38 77 TYR A N 1
ATOM 653 C CA . TYR A 1 77 ? -12.668 17.752 -26.626 1.00 89.38 77 TYR A CA 1
ATOM 654 C C . TYR A 1 77 ? -12.683 18.621 -25.367 1.00 89.38 77 TYR A C 1
ATOM 656 O O . TYR A 1 77 ? -13.709 19.208 -25.027 1.00 89.38 77 TYR A O 1
ATOM 664 N N . ARG A 1 78 ? -11.546 18.744 -24.670 1.00 92.12 78 ARG A N 1
ATOM 665 C CA . ARG A 1 78 ? -11.490 19.365 -23.338 1.00 92.12 78 ARG A CA 1
ATOM 666 C C . ARG A 1 78 ? -11.785 20.858 -23.351 1.00 92.12 78 ARG A C 1
ATOM 668 O O . ARG A 1 78 ? -12.556 21.318 -22.516 1.00 92.12 78 ARG A O 1
ATOM 675 N N . PHE A 1 79 ? -11.180 21.613 -24.265 1.00 92.31 79 PHE A N 1
ATOM 676 C CA . PHE A 1 79 ? -11.387 23.057 -24.335 1.00 92.31 79 PHE A CA 1
ATOM 677 C C . PHE A 1 79 ? -12.808 23.426 -24.804 1.00 92.31 79 PHE A C 1
ATOM 679 O O . PHE A 1 79 ? -13.437 24.239 -24.125 1.00 92.31 79 PHE A O 1
ATOM 686 N N . PRO A 1 80 ? -13.382 22.795 -25.855 1.00 91.69 80 PRO A N 1
ATOM 687 C CA . PRO A 1 80 ? -14.803 22.942 -26.172 1.00 91.69 80 PRO A CA 1
ATOM 688 C C . PRO A 1 80 ? -15.723 22.616 -24.987 1.00 91.69 80 PRO A C 1
ATOM 690 O O . PRO A 1 80 ? -16.568 23.436 -24.644 1.00 91.69 80 PRO A O 1
ATOM 693 N N . LEU A 1 81 ? -15.499 21.494 -24.290 1.00 92.00 81 LEU A N 1
ATOM 694 C CA . LEU A 1 81 ? -16.306 21.103 -23.129 1.00 92.00 81 LEU A CA 1
ATOM 695 C C . LEU A 1 81 ? -16.231 22.123 -21.977 1.00 92.00 81 LEU A C 1
ATOM 697 O O . LEU A 1 81 ? -17.246 22.417 -21.350 1.00 92.00 81 LEU A O 1
ATOM 701 N N . ILE A 1 82 ? -15.052 22.696 -21.706 1.00 93.44 82 ILE A N 1
ATOM 702 C CA . ILE A 1 82 ? -14.888 23.773 -20.715 1.00 93.44 82 ILE A CA 1
ATOM 703 C C . ILE A 1 82 ? -15.708 25.009 -21.115 1.00 93.44 82 ILE A C 1
ATOM 705 O O . ILE A 1 82 ? -16.361 25.599 -20.255 1.00 93.44 82 ILE A O 1
ATOM 709 N N . ASN A 1 83 ? -15.718 25.382 -22.399 1.00 93.44 83 ASN A N 1
ATOM 710 C CA . ASN A 1 83 ? -16.533 26.499 -22.885 1.00 93.44 83 ASN A CA 1
ATOM 711 C C . ASN A 1 83 ? -18.034 26.212 -22.697 1.00 93.44 83 ASN A C 1
ATOM 713 O O . ASN A 1 83 ? -18.734 27.047 -22.132 1.00 93.44 83 ASN A O 1
ATOM 717 N N . THR A 1 84 ? -18.504 25.004 -23.030 1.00 91.69 84 THR A N 1
ATOM 718 C CA . THR A 1 84 ? -19.896 24.574 -22.796 1.00 91.69 84 THR A CA 1
ATOM 719 C C . THR A 1 84 ? -20.285 24.608 -21.310 1.00 91.69 84 THR A C 1
ATOM 721 O O . THR A 1 84 ? -21.379 25.051 -20.966 1.00 91.69 84 THR A O 1
ATOM 724 N N . VAL A 1 85 ? -19.390 24.214 -20.394 1.00 91.94 85 VAL A N 1
ATOM 725 C CA . VAL A 1 85 ? -19.625 24.340 -18.939 1.00 91.94 85 VAL A CA 1
ATOM 726 C C . VAL A 1 85 ? -19.787 25.808 -18.522 1.00 91.94 85 VAL A C 1
ATOM 728 O O . VAL A 1 85 ? -20.656 26.118 -17.708 1.00 91.94 85 VAL A O 1
ATOM 731 N N . ILE A 1 86 ? -18.979 26.716 -19.079 1.00 94.00 86 ILE A N 1
ATOM 732 C CA . ILE A 1 86 ? -19.057 28.162 -18.808 1.00 94.00 86 ILE A CA 1
ATOM 733 C C . ILE A 1 86 ? -20.367 28.757 -19.361 1.00 94.00 86 ILE A C 1
ATOM 735 O O . ILE A 1 86 ? -21.006 29.558 -18.679 1.00 94.00 86 ILE A O 1
ATOM 739 N N . GLU A 1 87 ? -20.798 28.335 -20.551 1.00 92.88 87 GLU A N 1
ATOM 740 C CA . GLU A 1 87 ? -22.068 28.736 -21.179 1.00 92.88 87 GLU A CA 1
ATOM 741 C C . GLU A 1 87 ? -23.295 28.284 -20.369 1.00 92.88 87 GLU A C 1
ATOM 743 O O . GLU A 1 87 ? -24.258 29.039 -20.226 1.00 92.88 87 GLU A O 1
ATOM 748 N N . GLN A 1 88 ? -23.255 27.075 -19.799 1.00 91.12 88 GLN A N 1
ATOM 749 C CA . GLN A 1 88 ? -24.342 26.516 -18.984 1.00 91.12 88 GLN A CA 1
ATOM 750 C C . GLN A 1 88 ? -24.371 27.046 -17.541 1.00 91.12 88 GLN A C 1
ATOM 752 O O . GLN A 1 88 ? -25.414 26.991 -16.884 1.00 91.12 88 GLN A O 1
ATOM 757 N N . LEU A 1 89 ? -23.255 27.587 -17.041 1.00 90.62 89 LEU A N 1
ATOM 758 C CA . LEU A 1 89 ? -23.121 28.153 -15.692 1.00 90.62 89 LEU A CA 1
ATOM 759 C C . LEU A 1 89 ? -22.723 29.645 -15.723 1.00 90.62 89 LEU A C 1
ATOM 761 O O . LEU A 1 89 ? -21.687 30.015 -15.161 1.00 90.62 89 LEU A O 1
ATOM 765 N N . PRO A 1 90 ? -23.538 30.531 -16.333 1.00 91.75 90 PRO A N 1
ATOM 766 C CA . PRO A 1 90 ? -23.222 31.951 -16.420 1.00 91.75 90 PRO A CA 1
ATOM 767 C C . PRO A 1 90 ? -23.213 32.589 -15.024 1.00 91.75 90 PRO A C 1
ATOM 769 O O . PRO A 1 90 ? -24.249 32.704 -14.365 1.00 91.75 90 PRO A O 1
ATOM 772 N N . CYS A 1 91 ? -22.029 33.027 -14.591 1.00 94.88 91 CYS A N 1
ATOM 773 C CA . CYS A 1 91 ? -21.788 33.661 -13.297 1.00 94.88 91 CYS A CA 1
ATOM 774 C C . CYS A 1 91 ? -21.241 35.080 -13.479 1.00 94.88 91 CYS A C 1
ATOM 776 O O . CYS A 1 91 ? -20.329 35.289 -14.270 1.00 94.88 91 CYS A O 1
ATOM 778 N N . ASP A 1 92 ? -21.730 36.049 -12.700 1.00 97.19 92 ASP A N 1
ATOM 779 C CA . ASP A 1 92 ? -21.350 37.465 -12.829 1.00 97.19 92 ASP A CA 1
ATOM 780 C C . ASP A 1 92 ? -19.844 37.723 -12.657 1.00 97.19 92 ASP A C 1
ATOM 782 O O . ASP A 1 92 ? -19.318 38.720 -13.162 1.00 97.19 92 ASP A O 1
ATOM 786 N N . ILE A 1 93 ? -19.164 36.847 -11.914 1.00 98.06 93 ILE A N 1
ATOM 787 C CA . ILE A 1 93 ? -17.731 36.893 -11.636 1.00 98.06 93 ILE A CA 1
ATOM 788 C C . ILE A 1 93 ? -17.171 35.469 -11.765 1.00 98.06 93 ILE A C 1
ATOM 790 O O . ILE A 1 93 ? -17.598 34.571 -11.039 1.00 98.06 93 ILE A O 1
ATOM 794 N N . LEU A 1 94 ? -16.204 35.250 -12.659 1.00 97.94 94 LEU A N 1
ATOM 795 C CA . LEU A 1 94 ? -15.538 33.957 -12.851 1.00 97.94 94 LEU A CA 1
ATOM 796 C C . LEU A 1 94 ? -14.038 34.085 -12.562 1.00 97.94 94 LEU A C 1
ATOM 798 O O . LEU A 1 94 ? -13.333 34.875 -13.189 1.00 97.94 94 LEU A O 1
ATOM 802 N N . CYS A 1 95 ? -13.550 33.292 -11.614 1.00 98.00 95 CYS A N 1
ATOM 803 C CA . CYS A 1 95 ? -12.160 33.252 -11.175 1.00 98.00 95 CYS A CA 1
ATOM 804 C C . CYS A 1 95 ? -11.507 31.951 -11.657 1.00 98.00 95 CYS A C 1
ATOM 806 O O . CYS A 1 95 ? -11.799 30.881 -11.123 1.00 98.00 95 CYS A O 1
ATOM 808 N N . PHE A 1 96 ? -10.604 32.042 -12.633 1.00 97.62 96 PHE A N 1
ATOM 809 C CA . PHE A 1 96 ? -9.903 30.885 -13.197 1.00 97.62 96 PHE A CA 1
ATOM 810 C C . PHE A 1 96 ? -8.490 30.733 -12.631 1.00 97.62 96 PHE A C 1
ATOM 812 O O . PHE A 1 96 ? -7.771 31.727 -12.469 1.00 97.62 96 PHE A O 1
ATOM 819 N N . GLN A 1 97 ? -8.084 29.494 -12.364 1.00 96.12 97 GLN A N 1
ATOM 820 C CA . GLN A 1 97 ? -6.717 29.116 -11.994 1.00 96.12 97 GLN A CA 1
ATOM 821 C C . GLN A 1 97 ? -6.140 28.176 -13.063 1.00 96.12 97 GLN A C 1
ATOM 823 O O . GLN A 1 97 ? -6.890 27.491 -13.753 1.00 96.12 97 GLN A O 1
ATOM 828 N N . GLU A 1 98 ? -4.813 28.179 -13.221 1.00 93.00 98 GLU A N 1
ATOM 829 C CA . GLU A 1 98 ? -4.095 27.440 -14.279 1.00 93.00 98 GLU A CA 1
ATOM 830 C C . GLU A 1 98 ? -4.515 27.801 -15.717 1.00 93.00 98 GLU A C 1
ATOM 832 O O . GLU A 1 98 ? -4.358 27.014 -16.651 1.00 93.00 98 GLU A O 1
ATOM 837 N N . LEU A 1 99 ? -5.015 29.023 -15.916 1.00 94.12 99 LEU A N 1
ATOM 838 C CA . LEU A 1 99 ? -5.322 29.548 -17.244 1.00 94.12 99 LEU A CA 1
ATOM 839 C C . LEU A 1 99 ? -4.013 29.796 -18.004 1.00 94.12 99 LEU A C 1
ATOM 841 O O . LEU A 1 99 ? -3.201 30.606 -17.565 1.00 94.12 99 LEU A O 1
ATOM 845 N N . GLU A 1 100 ? -3.799 29.109 -19.127 1.00 92.31 100 GLU A N 1
ATOM 846 C CA . GLU A 1 100 ? -2.607 29.307 -19.962 1.00 92.31 100 GLU A CA 1
ATOM 847 C C . GLU A 1 100 ? -2.615 30.667 -20.665 1.00 92.31 100 GLU A C 1
ATOM 849 O O . GLU A 1 100 ? -3.643 31.131 -21.163 1.00 92.31 100 GLU A O 1
ATOM 854 N N . CYS A 1 101 ? -1.433 31.276 -20.783 1.00 91.62 101 CYS A N 1
ATOM 855 C CA . CYS A 1 101 ? -1.252 32.531 -21.506 1.00 91.62 101 CYS A CA 1
ATOM 856 C C . CYS A 1 101 ? -1.723 32.423 -22.966 1.00 91.62 101 CYS A C 1
ATOM 858 O O . CYS A 1 101 ? -2.389 33.326 -23.451 1.00 91.62 101 CYS A O 1
ATOM 860 N N . SER A 1 102 ? -1.437 31.321 -23.660 1.00 90.50 102 SER A N 1
ATOM 861 C CA . SER A 1 102 ? -1.865 31.077 -25.045 1.00 90.50 102 SER A CA 1
ATOM 862 C C . SER A 1 102 ? -3.390 31.038 -25.196 1.00 90.50 102 SER A C 1
ATOM 864 O O . SER A 1 102 ? -3.921 31.572 -26.167 1.00 90.50 102 SER A O 1
ATOM 866 N N . VAL A 1 103 ? -4.094 30.448 -24.228 1.00 92.25 103 VAL A N 1
ATOM 867 C CA . VAL A 1 103 ? -5.561 30.340 -24.195 1.00 92.25 103 VAL A CA 1
ATOM 868 C C . VAL A 1 103 ? -6.185 31.702 -23.899 1.00 92.25 103 VAL A C 1
ATOM 870 O O . VAL A 1 103 ? -7.149 32.104 -24.548 1.00 92.25 103 VAL A O 1
ATOM 873 N N . TYR A 1 104 ? -5.604 32.458 -22.963 1.00 95.00 104 TYR A N 1
ATOM 874 C CA . TYR A 1 104 ? -6.051 33.818 -22.683 1.00 95.00 104 TYR A CA 1
ATOM 875 C C . TYR A 1 104 ? -5.840 34.756 -23.878 1.00 95.00 104 TYR A C 1
ATOM 877 O O . TYR A 1 104 ? -6.796 35.357 -24.358 1.00 95.00 104 TYR A O 1
ATOM 885 N N . GLU A 1 105 ? -4.605 34.864 -24.372 1.00 92.50 105 GLU A N 1
ATOM 886 C CA . GLU A 1 105 ? -4.214 35.826 -25.409 1.00 92.50 105 GLU A CA 1
ATOM 887 C C . GLU A 1 105 ? -4.886 35.543 -26.761 1.00 92.50 105 GLU A C 1
ATOM 889 O O . GLU A 1 105 ? -5.308 36.485 -27.423 1.00 92.50 105 GLU A O 1
ATOM 894 N N . ASN A 1 106 ? -5.001 34.272 -27.171 1.00 89.50 106 ASN A N 1
ATOM 895 C CA . ASN A 1 106 ? -5.455 33.916 -28.523 1.00 89.50 106 ASN A CA 1
ATOM 896 C C . ASN A 1 106 ? -6.945 33.550 -28.620 1.00 89.50 106 ASN A C 1
ATOM 898 O O . ASN A 1 106 ? -7.448 33.393 -29.731 1.00 89.50 106 ASN A O 1
ATOM 902 N N . GLN A 1 107 ? -7.632 33.321 -27.494 1.00 88.88 107 GLN A N 1
ATOM 903 C CA . GLN A 1 107 ? -9.019 32.835 -27.487 1.00 88.88 107 GLN A CA 1
ATOM 904 C C . GLN A 1 107 ? -9.884 33.642 -26.512 1.00 88.88 107 GLN A C 1
ATOM 906 O O . GLN A 1 107 ? -10.763 34.386 -26.936 1.00 88.88 107 GLN A O 1
ATOM 911 N N . TRP A 1 108 ? -9.638 33.544 -25.204 1.00 94.94 108 TRP A N 1
ATOM 912 C CA . TRP A 1 108 ? -10.579 34.057 -24.200 1.00 94.94 108 TRP A CA 1
ATOM 913 C C . TRP A 1 108 ? -10.547 35.572 -23.955 1.00 94.94 108 TRP A C 1
ATOM 915 O O . TRP A 1 108 ? -11.523 36.087 -23.418 1.00 94.94 108 TRP A O 1
ATOM 925 N N . ARG A 1 109 ? -9.491 36.306 -24.330 1.00 92.00 109 ARG A N 1
ATOM 926 C CA . ARG A 1 109 ? -9.475 37.778 -24.209 1.00 92.00 109 ARG A CA 1
ATOM 927 C C . ARG A 1 109 ? -10.542 38.430 -25.093 1.00 92.00 109 ARG A C 1
ATOM 929 O O . ARG A 1 109 ? -11.290 39.279 -24.616 1.00 92.00 109 ARG A O 1
ATOM 936 N N . ASP A 1 110 ? -10.584 38.033 -26.364 1.00 87.56 110 ASP A N 1
ATOM 937 C CA . ASP A 1 110 ? -11.409 38.671 -27.399 1.00 87.56 110 ASP A CA 1
ATOM 938 C C . ASP A 1 110 ? -12.621 37.816 -27.816 1.00 87.56 110 ASP A C 1
ATOM 940 O O . ASP A 1 110 ? -13.524 38.296 -28.498 1.00 87.56 110 ASP A O 1
ATOM 944 N N . SER A 1 111 ? -12.661 36.537 -27.432 1.00 87.88 111 SER A N 1
ATOM 945 C CA . SER A 1 111 ? -13.729 35.581 -27.764 1.00 87.88 111 SER A CA 1
ATOM 946 C C . SER A 1 111 ? -13.993 34.623 -26.595 1.00 87.88 111 SER A C 1
ATOM 948 O O . SER A 1 111 ? -13.849 33.405 -26.699 1.00 87.88 111 SER A O 1
ATOM 950 N N . PHE A 1 112 ? -14.354 35.198 -25.445 1.00 93.81 112 PHE A N 1
ATOM 951 C CA . PHE A 1 112 ? -14.849 34.446 -24.290 1.00 93.81 112 PHE A CA 1
ATOM 952 C C . PHE A 1 112 ? -16.235 33.826 -24.588 1.00 93.81 112 PHE A C 1
ATOM 954 O O . PHE A 1 112 ? -17.016 34.468 -25.289 1.00 93.81 112 PHE A O 1
ATOM 961 N N . PRO A 1 113 ? -16.595 32.644 -24.040 1.00 91.00 113 PRO A N 1
ATOM 962 C CA . PRO A 1 113 ? -17.878 31.982 -24.338 1.00 91.00 113 PRO A CA 1
ATOM 963 C C . PRO A 1 113 ? -19.137 32.737 -23.877 1.00 91.00 113 PRO A C 1
ATOM 965 O O . PRO A 1 113 ? -20.243 32.401 -24.285 1.00 91.00 113 PRO A O 1
ATOM 968 N N . LEU A 1 114 ? -18.993 33.749 -23.013 1.00 92.00 114 LEU A N 1
ATOM 969 C CA . LEU A 1 114 ? -20.104 34.573 -22.534 1.00 92.00 114 LEU A CA 1
ATOM 970 C C . LEU A 1 114 ? -19.981 36.021 -23.020 1.00 92.00 114 LEU A C 1
ATOM 972 O O . LEU A 1 114 ? -18.950 36.674 -22.829 1.00 92.00 114 LEU A O 1
ATOM 976 N N . ASP A 1 115 ? -21.082 36.548 -23.556 1.00 88.69 115 ASP A N 1
ATOM 977 C CA . ASP A 1 115 ? -21.197 37.936 -24.010 1.00 88.69 115 ASP A CA 1
ATOM 978 C C . ASP A 1 115 ? -21.021 38.961 -22.878 1.00 88.69 115 ASP A C 1
ATOM 980 O O . ASP A 1 115 ? -21.500 38.787 -21.755 1.00 88.69 115 ASP A O 1
ATOM 984 N N . ASP A 1 116 ? -20.437 40.112 -23.222 1.00 91.31 116 ASP A N 1
ATOM 985 C CA . ASP A 1 116 ? -20.282 41.283 -22.349 1.00 91.31 116 ASP A CA 1
ATOM 986 C C . ASP A 1 116 ? -19.417 41.072 -21.089 1.00 91.31 116 ASP A C 1
ATOM 988 O O . ASP A 1 116 ? -19.621 41.739 -20.074 1.00 91.31 116 ASP A O 1
ATOM 992 N N . TYR A 1 117 ? -18.383 40.228 -21.143 1.00 95.38 117 TYR A N 1
ATOM 993 C CA . TYR A 1 117 ? -17.376 40.135 -20.074 1.00 95.38 117 TYR A CA 1
ATOM 994 C C . TYR A 1 117 ? -16.168 41.057 -20.322 1.00 95.38 117 TYR A C 1
ATOM 996 O O . TYR A 1 117 ? -15.841 41.410 -21.458 1.00 95.38 117 TYR A O 1
ATOM 1004 N N . GLN A 1 118 ? -15.524 41.510 -19.242 1.00 94.81 118 GLN A N 1
ATOM 1005 C CA . GLN A 1 118 ? -14.147 42.037 -19.225 1.00 94.81 118 GLN A CA 1
ATOM 1006 C C . GLN A 1 118 ? -13.268 41.093 -18.412 1.00 94.81 118 GLN A C 1
ATOM 1008 O O . GLN A 1 118 ? -13.757 40.482 -17.463 1.00 94.81 118 GLN A O 1
ATOM 1013 N N . SER A 1 119 ? -11.983 41.018 -18.738 1.00 96.06 119 SER A N 1
ATOM 1014 C CA . SER A 1 119 ? -11.040 40.128 -18.071 1.00 96.06 119 SER A CA 1
ATOM 1015 C C . SER A 1 119 ? -9.769 40.847 -17.634 1.00 96.06 119 SER A C 1
ATOM 1017 O O . SER A 1 119 ? -9.257 41.728 -18.324 1.00 96.06 119 SER A O 1
ATOM 1019 N N . ILE A 1 120 ? -9.233 40.414 -16.499 1.00 97.19 120 ILE A N 1
ATOM 1020 C CA . ILE A 1 120 ? -7.852 40.662 -16.078 1.00 97.19 120 ILE A CA 1
ATOM 1021 C C . ILE A 1 120 ? -7.148 39.323 -15.896 1.00 97.19 120 ILE A C 1
ATOM 1023 O O . ILE A 1 120 ? -7.767 38.347 -15.472 1.00 97.19 120 ILE A O 1
ATOM 1027 N N . TYR A 1 121 ? -5.861 39.271 -16.223 1.00 97.06 121 TYR A N 1
ATOM 1028 C CA . TYR A 1 121 ? -5.064 38.049 -16.205 1.00 97.06 121 TYR A CA 1
ATOM 1029 C C . TYR A 1 121 ? -3.638 38.355 -15.763 1.00 97.06 121 TYR A C 1
ATOM 1031 O O . TYR A 1 121 ? -3.017 39.281 -16.276 1.00 97.06 121 TYR A O 1
ATOM 1039 N N . LEU A 1 122 ? -3.126 37.545 -14.839 1.00 96.06 122 LEU A N 1
ATOM 1040 C CA . LEU A 1 122 ? -1.756 37.606 -14.351 1.00 96.06 122 LEU A CA 1
ATOM 1041 C C . LEU A 1 122 ? -1.069 36.270 -14.622 1.00 96.06 122 LEU A C 1
ATOM 1043 O O . LEU A 1 122 ? -1.287 35.282 -13.914 1.00 96.06 122 LEU A O 1
ATOM 1047 N N . ARG A 1 123 ? -0.210 36.263 -15.644 1.00 93.56 123 ARG A N 1
ATOM 1048 C CA . ARG A 1 123 ? 0.698 35.153 -15.951 1.00 93.56 123 ARG A CA 1
ATOM 1049 C C . ARG A 1 123 ? 1.744 35.014 -14.845 1.00 93.56 123 ARG A C 1
ATOM 1051 O O . ARG A 1 123 ? 2.317 36.011 -14.404 1.00 93.56 123 ARG A O 1
ATOM 1058 N N . LYS A 1 124 ? 2.069 33.786 -14.442 1.00 91.06 124 LYS A N 1
ATOM 1059 C CA . LYS A 1 124 ? 3.235 33.533 -13.583 1.00 91.06 124 LYS A CA 1
ATOM 1060 C C . LYS A 1 124 ? 4.530 33.978 -14.302 1.00 91.06 124 LYS A C 1
ATOM 1062 O O . LYS A 1 124 ? 4.649 33.781 -15.513 1.00 91.06 124 LYS A O 1
ATOM 1067 N N . PRO A 1 125 ? 5.521 34.582 -13.619 1.00 83.31 125 PRO A N 1
ATOM 1068 C CA . PRO A 1 125 ? 6.827 34.832 -14.227 1.00 83.31 125 PRO A CA 1
ATOM 1069 C C . PRO A 1 125 ? 7.513 33.518 -14.623 1.00 83.31 125 PRO A C 1
ATOM 1071 O O . PRO A 1 125 ? 7.234 32.461 -14.058 1.00 83.31 125 PRO A O 1
ATOM 1074 N N . GLN A 1 126 ? 8.428 33.579 -15.592 1.00 79.44 126 GLN A N 1
ATOM 1075 C CA . GLN A 1 126 ? 9.161 32.406 -16.065 1.00 79.44 126 GLN A CA 1
ATOM 1076 C C . GLN A 1 126 ? 10.215 31.978 -15.024 1.00 79.44 126 GLN A C 1
ATOM 1078 O O . GLN A 1 126 ? 11.166 32.724 -14.787 1.00 79.44 126 GLN A O 1
ATOM 1083 N N . PRO A 1 127 ? 10.081 30.801 -14.384 1.00 74.31 127 PRO A N 1
ATOM 1084 C CA . PRO A 1 127 ? 11.074 30.316 -13.436 1.00 74.31 127 PRO A CA 1
ATOM 1085 C C . PRO A 1 127 ? 12.304 29.786 -14.186 1.00 74.31 127 PRO A C 1
ATOM 1087 O O . PRO A 1 127 ? 12.193 29.316 -15.318 1.00 74.31 127 PRO A O 1
ATOM 1090 N N . GLY A 1 128 ? 13.477 29.789 -13.543 1.00 62.81 128 GLY A N 1
ATOM 1091 C CA . GLY A 1 128 ? 14.738 29.384 -14.190 1.00 62.81 128 GLY A CA 1
ATOM 1092 C C . GLY A 1 128 ? 14.731 27.968 -14.790 1.00 62.81 128 GLY A C 1
ATOM 1093 O O . GLY A 1 128 ? 15.419 27.714 -15.774 1.00 62.81 128 GLY A O 1
ATOM 1094 N N . TYR A 1 129 ? 13.901 27.065 -14.260 1.00 63.50 129 TYR A N 1
ATOM 1095 C CA . TYR A 1 129 ? 13.731 25.702 -14.774 1.00 63.50 129 TYR A CA 1
ATOM 1096 C C . TYR A 1 129 ? 12.853 25.587 -16.034 1.00 63.50 129 TYR A C 1
ATOM 1098 O O . TYR A 1 129 ? 12.765 24.506 -16.611 1.00 63.50 129 TYR A O 1
ATOM 1106 N N . TRP A 1 130 ? 12.186 26.661 -16.474 1.00 64.56 130 TRP A N 1
ATOM 1107 C CA . TRP A 1 130 ? 11.360 26.644 -17.693 1.00 64.56 130 TRP A CA 1
ATOM 1108 C C . TRP A 1 130 ? 12.206 26.514 -18.968 1.00 64.56 130 TRP A C 1
ATOM 1110 O O . TRP A 1 130 ? 11.716 26.053 -20.000 1.00 64.56 130 TRP A O 1
ATOM 1120 N N . GLY A 1 131 ? 13.490 26.889 -18.889 1.00 69.88 131 GLY A N 1
ATOM 1121 C CA . GLY A 1 131 ? 14.466 26.715 -19.960 1.00 69.88 131 GLY A CA 1
ATOM 1122 C C . GLY A 1 131 ? 14.013 27.356 -21.271 1.00 69.88 131 GLY A C 1
ATOM 1123 O O . GLY A 1 131 ? 13.697 28.543 -21.315 1.00 69.88 131 GLY A O 1
ATOM 1124 N N . THR A 1 132 ? 13.979 26.552 -22.333 1.00 70.12 132 THR A N 1
ATOM 1125 C CA . THR A 1 132 ? 13.621 26.955 -23.702 1.00 70.12 132 THR A CA 1
ATOM 1126 C C . THR A 1 132 ? 12.131 26.823 -24.033 1.00 70.12 132 THR A C 1
ATOM 1128 O O . THR A 1 132 ? 11.756 27.037 -25.185 1.00 70.12 132 THR A O 1
ATOM 1131 N N . ARG A 1 133 ? 11.265 26.452 -23.075 1.00 74.12 133 ARG A N 1
ATOM 1132 C CA . ARG A 1 133 ? 9.822 26.322 -23.343 1.00 74.12 133 ARG A CA 1
ATOM 1133 C C . ARG A 1 133 ? 9.201 27.693 -23.662 1.00 74.12 133 ARG A C 1
ATOM 1135 O O . ARG A 1 133 ? 9.529 28.660 -22.970 1.00 74.12 133 ARG A O 1
ATOM 1142 N N . PRO A 1 134 ? 8.284 27.789 -24.643 1.00 81.06 134 PRO A N 1
ATOM 1143 C CA . PRO A 1 134 ? 7.661 29.060 -25.000 1.00 81.06 134 PRO A CA 1
ATOM 1144 C C . PRO A 1 134 ? 6.912 29.719 -23.815 1.00 81.06 134 PRO A C 1
ATOM 1146 O O . PRO A 1 134 ? 6.225 29.013 -23.062 1.00 81.06 134 PRO A O 1
ATOM 1149 N N . PRO A 1 135 ? 7.037 31.045 -23.592 1.00 80.12 135 PRO A N 1
ATOM 1150 C CA . PRO A 1 135 ? 6.352 31.751 -22.500 1.00 80.12 135 PRO A CA 1
ATOM 1151 C C . PRO A 1 135 ? 4.818 31.751 -22.593 1.00 80.12 135 PRO A C 1
ATOM 1153 O O . PRO A 1 135 ? 4.143 31.982 -21.590 1.00 80.12 135 PRO A O 1
ATOM 1156 N N . GLU A 1 136 ? 4.255 31.507 -23.774 1.00 83.75 136 GLU A N 1
ATOM 1157 C CA . GLU A 1 136 ? 2.816 31.385 -24.017 1.00 83.75 136 GLU A CA 1
ATOM 1158 C C . GLU A 1 136 ? 2.199 30.112 -23.410 1.00 83.75 136 GLU A C 1
ATOM 1160 O O . GLU A 1 136 ? 0.996 30.072 -23.175 1.00 83.75 136 GLU A O 1
ATOM 1165 N N . PHE A 1 137 ? 2.998 29.099 -23.069 1.00 85.31 137 PHE A N 1
ATOM 1166 C CA . PHE A 1 137 ? 2.521 27.904 -22.355 1.00 85.31 137 PHE A CA 1
ATOM 1167 C C . PHE A 1 137 ? 2.548 28.058 -20.828 1.00 85.31 137 PHE A C 1
ATOM 1169 O O . PHE A 1 137 ? 2.205 27.126 -20.106 1.00 85.31 137 PHE A O 1
ATOM 1176 N N . MET A 1 138 ? 2.977 29.216 -20.315 1.00 88.06 138 MET A N 1
ATOM 1177 C CA . MET A 1 138 ? 2.950 29.503 -18.882 1.00 88.06 138 MET A CA 1
ATOM 1178 C C . MET A 1 138 ? 1.529 29.829 -18.419 1.00 88.06 138 MET A C 1
ATOM 1180 O O . MET A 1 138 ? 0.826 30.623 -19.053 1.00 88.06 138 MET A O 1
ATOM 1184 N N . ASP A 1 139 ? 1.140 29.258 -17.284 1.00 90.94 139 ASP A N 1
ATOM 1185 C CA . ASP A 1 139 ? -0.166 29.469 -16.673 1.00 90.94 139 ASP A CA 1
ATOM 1186 C C . ASP A 1 139 ? -0.218 30.695 -15.743 1.00 90.94 139 ASP A C 1
ATOM 1188 O O . ASP A 1 139 ? 0.796 31.303 -15.376 1.00 90.94 139 ASP A O 1
ATOM 1192 N N . GLY A 1 140 ? -1.431 31.069 -15.353 1.00 93.69 140 GLY A N 1
ATOM 1193 C CA . GLY A 1 140 ? -1.697 32.201 -14.481 1.00 93.69 140 GLY A CA 1
ATOM 1194 C C . GLY A 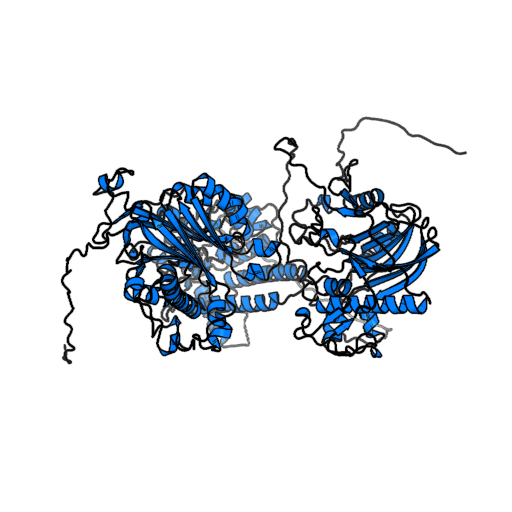1 140 ? -3.060 32.122 -13.803 1.00 93.69 140 GLY A C 1
ATOM 1195 O O . GLY A 1 140 ? -3.713 31.076 -13.760 1.00 93.69 140 GLY A O 1
ATOM 1196 N N . VAL A 1 141 ? -3.488 33.261 -13.263 1.00 96.88 141 VAL A N 1
ATOM 1197 C CA . VAL A 1 141 ? -4.826 33.447 -12.686 1.00 96.88 141 VAL A CA 1
ATOM 1198 C C . VAL A 1 141 ? -5.569 34.537 -13.449 1.00 96.88 141 VAL A C 1
ATOM 1200 O O . VAL A 1 141 ? -4.970 35.542 -13.829 1.00 96.88 141 VAL A O 1
ATOM 1203 N N . GLY A 1 142 ? -6.869 34.346 -13.676 1.00 97.62 142 GLY A N 1
ATOM 1204 C CA . GLY A 1 142 ? -7.717 35.305 -14.389 1.00 97.62 142 GLY A CA 1
ATOM 1205 C C . GLY A 1 142 ? -9.012 35.613 -13.644 1.00 97.62 142 GLY A C 1
ATOM 1206 O O . GLY A 1 142 ? -9.552 34.745 -12.962 1.00 97.62 142 GLY A O 1
ATOM 1207 N N . ILE A 1 143 ? -9.518 36.840 -13.759 1.00 98.06 143 ILE A N 1
ATOM 1208 C CA . ILE A 1 143 ? -10.840 37.232 -13.249 1.00 98.06 143 ILE A CA 1
ATOM 1209 C C . ILE A 1 143 ? -11.641 37.816 -14.411 1.00 98.06 143 ILE A C 1
ATOM 1211 O O . ILE A 1 143 ? -11.233 38.814 -15.003 1.00 98.06 143 ILE A O 1
ATOM 1215 N N . PHE A 1 144 ? -12.770 37.185 -14.725 1.00 97.94 144 PHE A N 1
ATOM 1216 C CA . PHE A 1 144 ? -13.719 37.587 -15.759 1.00 97.94 144 PHE A CA 1
ATOM 1217 C C . PHE A 1 144 ? -14.970 38.151 -15.084 1.00 97.94 144 PHE A C 1
ATOM 1219 O O . PHE A 1 144 ? -15.482 37.579 -14.124 1.00 97.94 144 PHE A O 1
ATOM 1226 N N . ILE A 1 145 ? -15.432 39.309 -15.547 1.00 97.75 145 ILE A N 1
ATOM 1227 C CA . ILE A 1 145 ? -16.409 40.153 -14.854 1.00 97.75 145 ILE A CA 1
ATOM 1228 C C . ILE A 1 145 ? -17.506 40.565 -15.838 1.00 97.75 145 ILE A C 1
ATOM 1230 O O . ILE A 1 145 ? -17.220 41.186 -16.864 1.00 97.75 145 ILE A O 1
ATOM 1234 N N . ASN A 1 146 ? -18.761 40.280 -15.498 1.00 97.00 146 ASN A N 1
ATOM 1235 C CA . ASN A 1 146 ? -19.941 40.651 -16.274 1.00 97.00 146 ASN A CA 1
ATOM 1236 C C . ASN A 1 146 ? -20.098 42.183 -16.334 1.00 97.00 146 ASN A C 1
ATOM 1238 O O . ASN A 1 146 ? -20.514 42.809 -15.352 1.00 97.00 146 ASN A O 1
ATOM 1242 N N . LYS A 1 147 ? -19.831 42.804 -17.493 1.00 95.94 147 LYS A N 1
ATOM 1243 C CA . LYS A 1 147 ? -19.940 44.262 -17.697 1.00 95.94 147 LYS A CA 1
ATOM 1244 C C . LYS A 1 147 ? -21.366 44.773 -17.501 1.00 95.94 147 LYS A C 1
ATOM 1246 O O . LYS A 1 147 ? -21.536 45.957 -17.203 1.00 95.94 147 LYS A O 1
ATOM 1251 N N . LYS A 1 148 ? -22.404 43.937 -17.644 1.00 94.50 148 LYS A N 1
ATOM 1252 C CA . LYS A 1 148 ? -23.800 44.351 -17.394 1.00 94.50 148 LYS A CA 1
ATOM 1253 C C . LYS A 1 148 ? -24.041 44.630 -15.908 1.00 94.50 148 LYS A C 1
ATOM 1255 O O . LYS A 1 148 ? -24.779 45.560 -15.588 1.00 94.50 148 LYS A O 1
ATOM 1260 N N . ARG A 1 149 ? -23.378 43.889 -15.008 1.00 94.62 149 ARG A N 1
ATOM 1261 C CA . ARG A 1 149 ? -23.544 44.014 -13.550 1.00 94.62 149 ARG A CA 1
ATOM 1262 C C . ARG A 1 149 ? -22.449 44.839 -12.869 1.00 94.62 149 ARG A C 1
ATOM 1264 O O . ARG A 1 149 ? -22.766 45.654 -12.004 1.00 94.62 149 ARG A O 1
ATOM 1271 N N . PHE A 1 150 ? -21.191 44.671 -13.267 1.00 97.62 150 PHE A N 1
ATOM 1272 C CA . PHE A 1 150 ? -20.030 45.229 -12.574 1.00 97.62 150 PHE A CA 1
ATOM 1273 C C . PHE A 1 150 ? -19.145 46.083 -13.493 1.00 97.62 150 PHE A C 1
ATOM 1275 O O . PHE A 1 150 ? -18.910 45.746 -14.653 1.00 97.62 150 PHE A O 1
ATOM 1282 N N . ASN A 1 151 ? -18.604 47.179 -12.958 1.00 96.06 151 ASN A N 1
ATOM 1283 C CA . ASN A 1 151 ? -17.441 47.861 -13.533 1.00 96.06 151 ASN A CA 1
ATOM 1284 C C . ASN A 1 151 ? -16.185 47.441 -12.765 1.00 96.06 151 ASN A C 1
ATOM 1286 O O . ASN A 1 151 ? -16.179 47.524 -11.539 1.00 96.06 151 ASN A O 1
ATOM 1290 N N . LEU A 1 152 ? -15.119 47.057 -13.465 1.00 96.69 152 LEU A N 1
ATOM 1291 C CA . LEU A 1 152 ? -13.778 47.010 -12.890 1.00 96.69 152 LEU A CA 1
ATOM 1292 C C . LEU A 1 152 ? -13.262 48.451 -12.750 1.00 96.69 152 LEU A C 1
ATOM 1294 O O . LEU A 1 152 ? -13.295 49.193 -13.730 1.00 96.69 152 LEU A O 1
ATOM 1298 N N . LEU A 1 153 ? -12.830 48.851 -11.552 1.00 95.62 153 LEU A N 1
ATOM 1299 C CA . LEU A 1 153 ? -12.283 50.191 -11.297 1.00 95.62 153 LEU A CA 1
ATOM 1300 C C . LEU A 1 153 ? -10.752 50.183 -11.233 1.00 95.62 153 LEU A C 1
ATOM 1302 O O . LEU A 1 153 ? -10.095 50.948 -11.928 1.00 95.62 153 LEU A O 1
ATOM 1306 N N . GLU A 1 154 ? -10.196 49.301 -10.405 1.00 97.00 154 GLU A N 1
ATOM 1307 C CA . GLU A 1 154 ? -8.758 49.122 -10.194 1.00 97.00 154 GLU A CA 1
ATOM 1308 C C . GLU A 1 154 ? -8.484 47.627 -10.005 1.00 97.00 154 GLU A C 1
ATOM 1310 O O . GLU A 1 154 ? -9.326 46.891 -9.479 1.00 97.00 154 GLU A O 1
ATOM 1315 N N . PHE A 1 155 ? -7.302 47.168 -10.403 1.00 97.38 155 PHE A N 1
ATOM 1316 C CA . PHE A 1 155 ? -6.792 45.861 -10.012 1.00 97.38 155 PHE A CA 1
ATOM 1317 C C . PHE A 1 155 ? -5.327 45.959 -9.598 1.00 97.38 155 PHE A C 1
ATOM 1319 O O . PHE A 1 155 ? -4.612 46.879 -9.994 1.00 97.38 155 PHE A O 1
ATOM 1326 N N . ARG A 1 156 ? -4.885 44.993 -8.795 1.00 97.44 156 ARG A N 1
ATOM 1327 C CA . ARG A 1 156 ? -3.507 44.862 -8.332 1.00 97.44 156 ARG A CA 1
ATOM 1328 C C . ARG A 1 156 ? -3.011 43.445 -8.546 1.00 97.44 156 ARG A C 1
ATOM 1330 O O . ARG A 1 156 ? -3.711 42.469 -8.270 1.00 97.44 156 ARG A O 1
ATOM 1337 N N . GLU A 1 157 ? -1.778 43.364 -9.013 1.00 96.94 157 GLU A N 1
ATOM 1338 C CA . GLU A 1 157 ? -1.046 42.126 -9.230 1.00 96.94 157 GLU A CA 1
ATOM 1339 C C . GLU A 1 157 ? -0.164 41.835 -8.016 1.00 96.94 157 GLU A C 1
ATOM 1341 O O . GLU A 1 157 ? 0.569 42.704 -7.541 1.00 96.94 157 GLU A O 1
ATOM 1346 N N . LEU A 1 158 ? -0.215 40.604 -7.511 1.00 95.25 158 LEU A N 1
ATOM 1347 C CA . LEU A 1 158 ? 0.625 40.152 -6.411 1.00 95.25 158 LEU A CA 1
ATOM 1348 C C . LEU A 1 158 ? 1.367 38.883 -6.824 1.00 95.25 158 LEU A C 1
ATOM 1350 O O . LEU A 1 158 ? 0.793 37.799 -6.863 1.00 95.25 158 LEU A O 1
ATOM 1354 N N . ASN A 1 159 ? 2.668 38.999 -7.081 1.00 95.38 159 ASN A N 1
ATOM 1355 C CA . ASN A 1 159 ? 3.568 37.850 -7.066 1.00 95.38 159 ASN A CA 1
ATOM 1356 C C . ASN A 1 159 ? 4.200 37.751 -5.674 1.00 95.38 159 ASN A C 1
ATOM 1358 O O . ASN A 1 159 ? 4.916 38.662 -5.261 1.00 95.38 159 ASN A O 1
ATOM 1362 N N . PHE A 1 160 ? 3.931 36.664 -4.947 1.00 94.38 160 PHE A N 1
ATOM 1363 C CA . PHE A 1 160 ? 4.305 36.557 -3.532 1.00 94.38 160 PHE A CA 1
ATOM 1364 C C . PHE A 1 160 ? 5.821 36.643 -3.304 1.00 94.38 160 PHE A C 1
ATOM 1366 O O . PHE A 1 160 ? 6.259 37.341 -2.391 1.00 94.38 160 PHE A O 1
ATOM 1373 N N . GLY A 1 161 ? 6.619 35.983 -4.149 1.00 90.00 161 GLY A N 1
ATOM 1374 C CA . GLY A 1 161 ? 8.080 35.997 -4.053 1.00 90.00 161 GLY A CA 1
ATOM 1375 C C . GLY A 1 161 ? 8.667 37.379 -4.330 1.00 90.00 161 GLY A C 1
ATOM 1376 O O . GLY A 1 161 ? 9.345 37.952 -3.476 1.00 90.00 161 GLY A O 1
ATOM 1377 N N . ASN A 1 162 ? 8.323 37.960 -5.484 1.00 91.44 162 ASN A N 1
ATOM 1378 C CA . ASN A 1 162 ? 8.778 39.293 -5.884 1.00 91.44 162 ASN A CA 1
ATOM 1379 C C . ASN A 1 162 ? 8.345 40.373 -4.881 1.00 91.44 162 ASN A C 1
ATOM 1381 O O . ASN A 1 162 ? 9.080 41.336 -4.667 1.00 91.44 162 ASN A O 1
ATOM 1385 N N . TYR A 1 163 ? 7.172 40.224 -4.254 1.00 93.88 163 TYR A N 1
ATOM 1386 C CA . TYR A 1 163 ? 6.685 41.157 -3.240 1.00 93.88 163 TYR A CA 1
ATOM 1387 C C . TYR A 1 163 ? 7.580 41.171 -1.997 1.00 93.88 163 TYR A C 1
ATOM 1389 O O . TYR A 1 163 ? 8.033 42.236 -1.582 1.00 93.88 163 TYR A O 1
ATOM 1397 N N . VAL A 1 164 ? 7.895 39.992 -1.447 1.00 92.50 164 VAL A N 1
ATOM 1398 C CA . VAL A 1 164 ? 8.798 39.861 -0.291 1.00 92.50 164 VAL A CA 1
ATOM 1399 C C . VAL A 1 164 ? 10.206 40.363 -0.636 1.00 92.50 164 VAL A C 1
ATOM 1401 O O . VAL A 1 164 ? 10.800 41.087 0.157 1.00 92.50 164 VAL A O 1
ATOM 1404 N N . SER A 1 165 ? 10.727 40.059 -1.832 1.00 89.62 165 SER A N 1
ATOM 1405 C CA . SER A 1 165 ? 12.049 40.539 -2.266 1.00 89.62 165 SER A CA 1
ATOM 1406 C C . SER A 1 165 ? 12.122 42.056 -2.478 1.00 89.62 165 SER A C 1
ATOM 1408 O O . SER A 1 165 ? 13.145 42.659 -2.166 1.00 89.62 165 SER A O 1
ATOM 1410 N N . SER A 1 166 ? 11.061 42.684 -2.995 1.00 90.75 166 SER A N 1
ATOM 1411 C CA . SER A 1 166 ? 11.010 44.142 -3.224 1.00 90.75 166 SER A CA 1
ATOM 1412 C C . SER A 1 166 ? 10.728 44.959 -1.960 1.00 90.75 166 SER A C 1
ATOM 1414 O O . SER A 1 166 ? 11.038 46.145 -1.934 1.00 90.75 166 SER A O 1
ATOM 1416 N N . HIS A 1 167 ? 10.190 44.329 -0.913 1.00 92.75 167 HIS A N 1
ATOM 1417 C CA . HIS A 1 167 ? 9.858 44.954 0.373 1.00 92.75 167 HIS A CA 1
ATOM 1418 C C . HIS A 1 167 ? 10.620 44.291 1.530 1.00 92.75 167 HIS A C 1
ATOM 1420 O O . HIS A 1 167 ? 10.065 44.044 2.602 1.00 92.75 167 HIS A O 1
ATOM 1426 N N . ALA A 1 168 ? 11.893 43.960 1.297 1.00 88.00 168 ALA A N 1
ATOM 1427 C CA . ALA A 1 168 ? 12.777 43.267 2.236 1.00 88.00 168 ALA A CA 1
ATOM 1428 C C . ALA A 1 168 ? 12.799 43.891 3.645 1.00 88.00 168 ALA A C 1
ATOM 1430 O O . ALA A 1 168 ? 12.852 43.175 4.640 1.00 88.00 168 ALA A O 1
ATOM 1431 N N . ASP A 1 169 ? 12.694 45.218 3.741 1.00 89.94 169 ASP A N 1
ATOM 1432 C CA . ASP A 1 169 ? 12.640 45.979 4.993 1.00 89.94 169 ASP A CA 1
ATOM 1433 C C . ASP A 1 169 ? 11.438 45.614 5.882 1.00 89.94 169 ASP A C 1
ATOM 1435 O O . ASP A 1 169 ? 11.458 45.854 7.093 1.00 89.94 169 ASP A O 1
ATOM 1439 N N . ARG A 1 170 ? 10.387 45.023 5.306 1.00 91.69 170 ARG A N 1
ATOM 1440 C CA . ARG A 1 170 ? 9.136 44.667 5.985 1.00 91.69 170 ARG A CA 1
ATOM 1441 C C . ARG A 1 170 ? 9.142 43.254 6.568 1.00 91.69 170 ARG A C 1
ATOM 1443 O O . ARG A 1 170 ? 8.209 42.926 7.300 1.00 91.69 170 ARG A O 1
ATOM 1450 N N . PHE A 1 171 ? 10.178 42.458 6.315 1.00 92.81 171 PHE A N 1
ATOM 1451 C CA . PHE A 1 171 ? 10.289 41.068 6.758 1.00 92.81 171 PHE A CA 1
ATOM 1452 C C . PHE A 1 171 ? 11.573 40.829 7.544 1.00 92.81 171 PHE A C 1
ATOM 1454 O O . PHE A 1 171 ? 12.615 41.410 7.247 1.00 92.81 171 PHE A O 1
ATOM 1461 N N . ASP A 1 172 ? 11.522 39.902 8.491 1.00 87.06 172 ASP A N 1
ATOM 1462 C CA . ASP A 1 172 ? 12.736 39.261 8.980 1.00 87.06 172 ASP A CA 1
ATOM 1463 C C . ASP A 1 172 ? 13.179 38.229 7.931 1.00 87.06 172 ASP A C 1
ATOM 1465 O O . ASP A 1 172 ? 12.571 37.169 7.786 1.00 87.06 172 ASP A O 1
ATOM 1469 N N . LEU A 1 173 ? 14.216 38.551 7.152 1.00 86.94 173 LEU A N 1
ATOM 1470 C CA . LEU A 1 173 ? 14.730 37.694 6.075 1.00 86.94 173 LEU A CA 1
ATOM 1471 C C . LEU A 1 173 ? 15.526 36.493 6.615 1.00 86.94 173 LEU A C 1
ATOM 1473 O O . LEU A 1 173 ? 16.746 36.410 6.477 1.00 86.94 173 LEU A O 1
ATOM 1477 N N . THR A 1 174 ? 14.823 35.558 7.245 1.00 89.38 174 THR A N 1
ATOM 1478 C CA . THR A 1 174 ? 15.375 34.282 7.708 1.00 89.38 174 THR A CA 1
ATOM 1479 C C . THR A 1 174 ? 15.704 33.334 6.549 1.00 89.38 174 THR A C 1
ATOM 1481 O O . THR A 1 174 ? 15.271 33.518 5.407 1.00 89.38 174 THR A O 1
ATOM 1484 N N . GLU A 1 175 ? 16.439 32.261 6.852 1.00 87.44 175 GLU A N 1
ATOM 1485 C CA . GLU A 1 175 ? 16.759 31.210 5.881 1.00 87.44 175 GLU A CA 1
ATOM 1486 C C . GLU A 1 175 ? 15.501 30.539 5.299 1.00 87.44 175 GLU A C 1
ATOM 1488 O O . GLU A 1 175 ? 15.445 30.295 4.092 1.00 87.44 175 GLU A O 1
ATOM 1493 N N . ASP A 1 176 ? 14.454 30.309 6.100 1.00 87.25 176 ASP A N 1
ATOM 1494 C CA . ASP A 1 176 ? 13.175 29.775 5.613 1.00 87.25 176 ASP A CA 1
ATOM 1495 C C . ASP A 1 176 ? 12.429 30.780 4.714 1.00 87.25 176 ASP A C 1
ATOM 1497 O O . ASP A 1 176 ? 11.887 30.389 3.678 1.00 87.25 176 ASP A O 1
ATOM 1501 N N . VAL A 1 177 ? 12.450 32.086 5.017 1.00 86.44 177 VAL A N 1
ATOM 1502 C CA . VAL A 1 177 ? 11.884 33.108 4.111 1.00 86.44 177 VAL A CA 1
ATOM 1503 C C . VAL A 1 177 ? 12.612 33.091 2.760 1.00 86.44 177 VAL A C 1
ATOM 1505 O O . VAL A 1 177 ? 11.963 33.086 1.709 1.00 86.44 177 VAL A O 1
ATOM 1508 N N . ALA A 1 178 ? 13.945 33.014 2.779 1.00 85.19 178 ALA A N 1
ATOM 1509 C CA . ALA A 1 178 ? 14.783 33.014 1.583 1.00 85.19 178 ALA A CA 1
ATOM 1510 C C . ALA A 1 178 ? 14.694 31.719 0.750 1.00 85.19 178 ALA A C 1
ATOM 1512 O O . ALA A 1 178 ? 14.725 31.784 -0.478 1.00 85.19 178 ALA A O 1
ATOM 1513 N N . SER A 1 179 ? 14.574 30.549 1.385 1.00 86.38 179 SER A N 1
ATOM 1514 C CA . SER A 1 179 ? 14.614 29.235 0.716 1.00 86.38 179 SER A CA 1
ATOM 1515 C C . SER A 1 179 ? 13.233 28.606 0.467 1.00 86.38 179 SER A C 1
ATOM 1517 O O . SER A 1 179 ? 13.034 27.902 -0.534 1.00 86.38 179 SER A O 1
ATOM 1519 N N . ARG A 1 180 ? 12.248 28.865 1.338 1.00 89.75 180 ARG A N 1
ATOM 1520 C CA . ARG A 1 180 ? 10.900 28.273 1.272 1.00 89.75 180 ARG A CA 1
ATOM 1521 C C . ARG A 1 180 ? 9.868 29.220 0.673 1.00 89.75 180 ARG A C 1
ATOM 1523 O O . ARG A 1 180 ? 9.122 28.770 -0.190 1.00 89.75 180 ARG A O 1
ATOM 1530 N N . LEU A 1 181 ? 9.830 30.493 1.081 1.00 88.19 181 LEU A N 1
ATOM 1531 C CA . LEU A 1 181 ? 8.777 31.439 0.670 1.00 88.19 181 LEU A CA 1
ATOM 1532 C C . LEU A 1 181 ? 9.101 32.180 -0.636 1.00 88.19 181 LEU A C 1
ATOM 1534 O O . LEU A 1 181 ? 8.394 31.987 -1.626 1.00 88.19 181 LEU A O 1
ATOM 1538 N N . ILE A 1 182 ? 10.168 32.990 -0.654 1.00 88.94 182 ILE A N 1
ATOM 1539 C CA . ILE A 1 182 ? 10.569 33.816 -1.813 1.00 88.94 182 ILE A CA 1
ATOM 1540 C C . ILE A 1 182 ? 10.625 33.023 -3.133 1.00 88.94 182 ILE A C 1
ATOM 1542 O O . ILE A 1 182 ? 10.111 33.514 -4.137 1.00 88.94 182 ILE A O 1
ATOM 1546 N N . PRO A 1 183 ? 11.185 31.798 -3.188 1.00 84.75 183 PRO A N 1
ATOM 1547 C CA . PRO A 1 183 ? 11.433 31.149 -4.474 1.00 84.75 183 PRO A CA 1
ATOM 1548 C C . PRO A 1 183 ? 10.185 30.581 -5.185 1.00 84.75 183 PRO A C 1
ATOM 1550 O O . PRO A 1 183 ? 10.304 30.031 -6.280 1.00 84.75 183 PRO A O 1
ATOM 1553 N N . ARG A 1 184 ? 8.990 30.617 -4.573 1.00 86.00 184 ARG A N 1
ATOM 1554 C CA . ARG A 1 184 ? 7.804 29.906 -5.094 1.00 86.00 184 ARG A CA 1
ATOM 1555 C C . ARG A 1 184 ? 7.017 30.742 -6.103 1.00 86.00 184 ARG A C 1
ATOM 1557 O O . ARG A 1 184 ? 6.455 31.785 -5.775 1.00 86.00 184 ARG A O 1
ATOM 1564 N N . ASN A 1 185 ? 6.909 30.219 -7.325 1.00 84.25 185 ASN A N 1
ATOM 1565 C CA . ASN A 1 185 ? 6.260 30.878 -8.458 1.00 84.25 185 ASN A CA 1
ATOM 1566 C C . ASN A 1 185 ? 4.720 30.866 -8.358 1.00 84.25 185 ASN A C 1
ATOM 1568 O O . ASN A 1 185 ? 4.037 30.065 -8.993 1.00 84.25 185 ASN A O 1
ATOM 1572 N N . THR A 1 186 ? 4.184 31.737 -7.508 1.00 92.12 186 THR A N 1
ATOM 1573 C CA . THR A 1 186 ? 2.758 31.825 -7.165 1.00 92.12 186 THR A CA 1
ATOM 1574 C C . THR A 1 186 ? 2.280 33.268 -7.265 1.00 92.12 186 THR A C 1
ATOM 1576 O O . THR A 1 186 ? 3.034 34.205 -6.982 1.00 92.12 186 THR A O 1
ATOM 1579 N N . VAL A 1 187 ? 1.029 33.443 -7.690 1.00 95.38 187 VAL A N 1
ATOM 1580 C CA . VAL A 1 187 ? 0.447 34.750 -8.013 1.00 95.38 187 VAL A CA 1
ATOM 1581 C C . VAL A 1 187 ? -0.990 34.880 -7.502 1.00 95.38 187 VAL A C 1
ATOM 1583 O O . VAL A 1 187 ? -1.698 33.888 -7.297 1.00 95.38 187 VAL A O 1
ATOM 1586 N N . ALA A 1 188 ? -1.420 36.121 -7.306 1.00 97.31 188 ALA A N 1
ATOM 1587 C CA . ALA A 1 188 ? -2.793 36.494 -7.020 1.00 97.31 188 ALA A CA 1
ATOM 1588 C C . ALA A 1 188 ? -3.172 37.796 -7.741 1.00 97.31 188 ALA A C 1
ATOM 1590 O O . ALA A 1 188 ? -2.345 38.692 -7.912 1.00 97.31 188 ALA A O 1
ATOM 1591 N N . LEU A 1 189 ? -4.442 37.898 -8.119 1.00 98.00 189 LEU A N 1
ATOM 1592 C CA . LEU A 1 189 ? -5.090 39.123 -8.573 1.00 98.00 189 LEU A CA 1
ATOM 1593 C C . LEU A 1 189 ? -6.035 39.629 -7.489 1.00 98.00 189 LEU A C 1
ATOM 1595 O O . LEU A 1 189 ? -6.748 38.843 -6.862 1.00 98.00 189 LEU A O 1
ATOM 1599 N N . LEU A 1 190 ? -6.062 40.944 -7.302 1.00 98.31 190 LEU A N 1
ATOM 1600 C CA . LEU A 1 190 ? -7.023 41.643 -6.460 1.00 98.31 190 LEU A CA 1
ATOM 1601 C C . LEU A 1 190 ? -7.739 42.676 -7.333 1.00 98.31 190 LEU A C 1
ATOM 1603 O O . LEU A 1 190 ? -7.075 43.464 -7.994 1.00 98.31 190 LEU A O 1
ATOM 1607 N N . ALA A 1 191 ? -9.068 42.697 -7.338 1.00 97.94 191 ALA A N 1
ATOM 1608 C CA . ALA A 1 191 ? -9.884 43.600 -8.145 1.00 97.94 191 ALA A CA 1
ATOM 1609 C C . ALA A 1 191 ? -10.877 44.375 -7.276 1.00 97.94 191 ALA A C 1
ATOM 1611 O O . ALA A 1 191 ? -11.566 43.790 -6.440 1.00 97.94 191 ALA A O 1
ATOM 1612 N N . LEU A 1 192 ? -10.978 45.680 -7.519 1.00 98.00 192 LEU A N 1
ATOM 1613 C CA . LEU A 1 192 ? -12.018 46.551 -6.987 1.00 98.00 192 LEU A CA 1
ATOM 1614 C C . LEU A 1 192 ? -13.118 46.697 -8.039 1.00 98.00 192 LEU A C 1
ATOM 1616 O O . LEU A 1 192 ? -12.907 47.277 -9.108 1.00 98.00 192 LEU A O 1
ATOM 1620 N N . LEU A 1 193 ? -14.296 46.161 -7.728 1.00 97.81 193 LEU A N 1
ATOM 1621 C CA . LEU A 1 193 ? -15.476 46.199 -8.582 1.00 97.81 193 LEU A CA 1
ATOM 1622 C C . LEU A 1 193 ? -16.508 47.188 -8.039 1.00 97.81 193 LEU A C 1
ATOM 1624 O O . LEU A 1 193 ? -16.708 47.289 -6.830 1.00 97.81 193 LEU A O 1
ATOM 1628 N N . TYR A 1 194 ? -17.218 47.867 -8.935 1.00 97.19 194 TYR A N 1
ATOM 1629 C CA . TYR A 1 194 ? -18.413 48.643 -8.616 1.00 97.19 194 TYR A CA 1
ATOM 1630 C C . TYR A 1 194 ? -19.662 47.925 -9.125 1.00 97.19 194 TYR A C 1
ATOM 1632 O O . TYR A 1 194 ? -19.824 47.724 -10.332 1.00 97.19 194 TYR A O 1
ATOM 1640 N N . ASP A 1 195 ? -20.546 47.554 -8.204 1.00 96.62 195 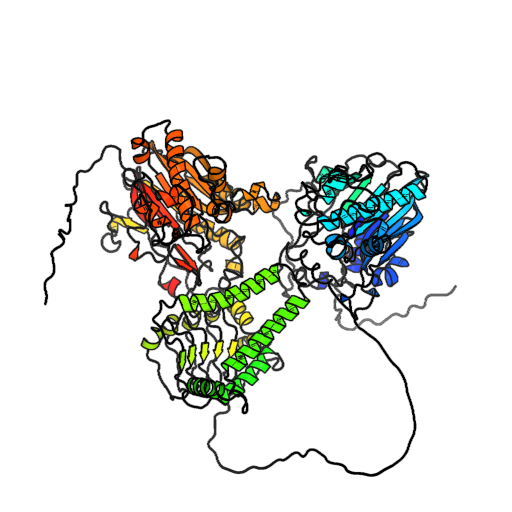ASP A N 1
ATOM 1641 C CA . ASP A 1 195 ? -21.847 46.959 -8.491 1.00 96.62 195 ASP A CA 1
ATOM 1642 C C . ASP A 1 195 ? -22.830 48.032 -8.980 1.00 96.62 195 ASP A C 1
ATOM 1644 O O . ASP A 1 195 ? -23.230 48.922 -8.227 1.00 96.62 195 ASP A O 1
ATOM 1648 N N . LYS A 1 196 ? -23.274 47.926 -10.236 1.00 95.69 196 LYS A N 1
ATOM 1649 C CA . LYS A 1 196 ? -24.216 48.876 -10.848 1.00 95.69 196 LYS A CA 1
ATOM 1650 C C . LYS A 1 196 ? -25.611 48.830 -10.227 1.00 95.69 196 LYS A C 1
ATOM 1652 O O . LYS A 1 196 ? -26.312 49.840 -10.263 1.00 95.69 196 LYS A O 1
ATOM 1657 N N . LEU A 1 197 ? -26.017 47.683 -9.678 1.00 94.44 197 LEU A N 1
ATOM 1658 C CA . LEU A 1 197 ? -27.343 47.490 -9.095 1.00 94.44 197 LEU A CA 1
ATOM 1659 C C . LEU A 1 197 ? -27.380 47.973 -7.643 1.00 94.44 197 LEU A C 1
ATOM 1661 O O . LEU A 1 197 ? -28.222 48.798 -7.297 1.00 94.44 197 LEU A O 1
ATOM 1665 N N . THR A 1 198 ? -26.457 47.499 -6.799 1.00 92.62 198 THR A N 1
ATOM 1666 C CA . THR A 1 198 ? -26.435 47.887 -5.373 1.00 92.62 198 THR A CA 1
ATOM 1667 C C . THR A 1 198 ? -25.727 49.211 -5.105 1.00 92.62 198 THR A C 1
ATOM 1669 O O . THR A 1 198 ? -25.851 49.749 -4.005 1.00 92.62 198 THR A O 1
ATOM 1672 N N . ARG A 1 199 ? -24.998 49.747 -6.096 1.00 93.06 199 ARG A N 1
ATOM 1673 C CA . ARG A 1 199 ? -24.147 50.947 -5.996 1.00 93.06 199 ARG A CA 1
ATOM 1674 C C . ARG A 1 199 ? -23.042 50.833 -4.940 1.00 93.06 199 ARG A C 1
ATOM 1676 O O . ARG A 1 199 ? -22.575 51.848 -4.423 1.00 93.06 199 ARG A O 1
ATOM 1683 N N . LYS A 1 200 ? -22.627 49.604 -4.619 1.00 92.38 200 LYS A N 1
ATOM 1684 C CA . LYS A 1 200 ? -21.563 49.298 -3.655 1.00 92.38 200 LYS A CA 1
ATOM 1685 C C . LYS A 1 200 ? -20.270 48.899 -4.358 1.00 92.38 200 LYS A C 1
ATOM 1687 O O . LYS A 1 200 ? -20.278 48.340 -5.452 1.00 92.38 200 LYS A O 1
ATOM 1692 N N . HIS A 1 201 ? -19.163 49.149 -3.675 1.00 95.88 201 HIS A N 1
ATOM 1693 C CA . HIS A 1 201 ? -17.860 48.608 -4.031 1.00 95.88 201 HIS A CA 1
ATOM 1694 C C . HIS A 1 201 ? -17.705 47.197 -3.453 1.00 95.88 201 HIS A C 1
ATOM 1696 O O . HIS A 1 201 ? -18.158 46.948 -2.337 1.00 95.88 201 HIS A O 1
ATOM 1702 N N . ILE A 1 202 ? -17.077 46.288 -4.196 1.00 96.94 202 ILE A N 1
ATOM 1703 C CA . ILE A 1 202 ? -16.791 44.909 -3.782 1.00 96.94 202 ILE A CA 1
ATOM 1704 C C . ILE A 1 202 ? -15.347 44.587 -4.162 1.00 96.94 202 ILE A C 1
ATOM 1706 O O . ILE A 1 202 ? -14.942 44.821 -5.300 1.00 96.94 202 ILE A O 1
ATOM 1710 N N . PHE A 1 203 ? -14.584 44.024 -3.229 1.00 97.94 203 PHE A N 1
ATOM 1711 C CA . PHE A 1 203 ? -13.247 43.509 -3.511 1.00 97.94 203 PHE A CA 1
ATOM 1712 C C . PHE A 1 203 ? -13.308 42.018 -3.831 1.00 97.94 203 PHE A C 1
ATOM 1714 O O . PHE A 1 203 ? -13.887 41.239 -3.074 1.00 97.94 203 PHE A O 1
ATOM 1721 N N . VAL A 1 204 ? -12.679 41.617 -4.932 1.00 97.94 204 VAL A N 1
ATOM 1722 C CA . VAL A 1 204 ? -12.563 40.217 -5.352 1.00 97.94 204 VAL A CA 1
ATOM 1723 C C . VAL A 1 204 ? -11.095 39.839 -5.441 1.00 97.94 204 VAL A C 1
ATOM 1725 O O . VAL A 1 204 ? -10.321 40.548 -6.080 1.00 97.94 204 VAL A O 1
ATOM 1728 N N . THR A 1 205 ? -10.698 38.714 -4.852 1.00 98.12 205 THR A N 1
ATOM 1729 C CA . THR A 1 205 ? -9.361 38.145 -5.071 1.00 98.12 205 THR A CA 1
ATOM 1730 C C . THR A 1 205 ? -9.439 36.801 -5.776 1.00 98.12 205 THR A C 1
ATOM 1732 O O . THR A 1 205 ? -10.329 36.005 -5.486 1.00 98.12 205 THR A O 1
ATOM 1735 N N . ASN A 1 206 ? -8.461 36.515 -6.631 1.00 97.81 206 ASN A N 1
ATOM 1736 C CA . ASN A 1 206 ? -8.224 35.188 -7.191 1.00 97.81 206 ASN A CA 1
ATOM 1737 C C . ASN A 1 206 ? -6.755 34.800 -6.985 1.00 97.81 206 ASN A C 1
ATOM 1739 O O . ASN A 1 206 ? -5.866 35.610 -7.244 1.00 97.81 206 ASN A O 1
ATOM 1743 N N . THR A 1 207 ? -6.480 33.579 -6.529 1.00 96.38 207 THR A N 1
ATOM 1744 C CA . THR A 1 207 ? -5.119 33.079 -6.313 1.00 96.38 207 THR A CA 1
ATOM 1745 C C . THR A 1 207 ? -4.979 31.599 -6.665 1.00 96.38 207 THR A C 1
ATOM 1747 O O . THR A 1 207 ? -5.944 30.838 -6.627 1.00 96.38 207 THR A O 1
ATOM 1750 N N . HIS A 1 208 ? -3.751 31.192 -6.982 1.00 93.25 208 HIS A N 1
ATOM 1751 C CA . HIS A 1 208 ? -3.332 29.796 -6.973 1.00 93.25 208 HIS A CA 1
ATOM 1752 C C . HIS A 1 208 ? -2.153 29.694 -5.991 1.00 93.25 208 HIS A C 1
ATOM 1754 O O . HIS A 1 208 ? -1.028 30.102 -6.305 1.00 93.25 208 HIS A O 1
ATOM 1760 N N . LEU A 1 209 ? -2.433 29.212 -4.774 1.00 93.06 209 LEU A N 1
ATOM 1761 C CA . LEU A 1 209 ? -1.428 29.026 -3.723 1.00 93.06 209 LEU A CA 1
ATOM 1762 C C . LEU A 1 209 ? -0.534 27.818 -4.007 1.00 93.06 209 LEU A C 1
ATOM 1764 O O . LEU A 1 209 ? -0.867 26.950 -4.809 1.00 93.06 209 LEU A O 1
ATOM 1768 N N . TYR A 1 210 ? 0.610 27.738 -3.324 1.00 91.69 210 TYR A N 1
ATOM 1769 C CA . TYR A 1 210 ? 1.580 26.677 -3.575 1.00 91.69 210 TYR A CA 1
ATOM 1770 C C . TYR A 1 210 ? 1.050 25.286 -3.191 1.00 91.69 210 TYR A C 1
ATOM 1772 O O . TYR A 1 210 ? 1.107 24.873 -2.036 1.00 91.69 210 TYR A O 1
ATOM 1780 N N . TRP A 1 211 ? 0.606 24.553 -4.205 1.00 78.69 211 TRP A N 1
ATOM 1781 C CA . TRP A 1 211 ? 0.075 23.188 -4.210 1.00 78.69 211 TRP A CA 1
ATOM 1782 C C . TRP A 1 211 ? 0.586 22.169 -3.153 1.00 78.69 211 TRP A C 1
ATOM 1784 O O . TRP A 1 211 ? -0.190 21.342 -2.682 1.00 78.69 211 TRP A O 1
ATOM 1794 N N . SER A 1 212 ? 1.855 22.193 -2.718 1.00 80.44 212 SER A N 1
ATOM 1795 C CA . SER A 1 212 ? 2.427 21.085 -1.941 1.00 80.44 212 SER A CA 1
ATOM 1796 C C . SER A 1 212 ? 1.901 21.021 -0.493 1.00 80.44 212 SER A C 1
ATOM 1798 O O . SER A 1 212 ? 1.981 22.014 0.235 1.00 80.44 212 SER A O 1
ATOM 1800 N N . PRO A 1 213 ? 1.434 19.857 0.006 1.00 73.75 213 PRO A N 1
ATOM 1801 C CA . PRO A 1 213 ? 1.031 19.657 1.400 1.00 73.75 213 PRO A CA 1
ATOM 1802 C C . PRO A 1 213 ? 2.187 19.782 2.390 1.00 73.75 213 PRO A C 1
ATOM 1804 O O . PRO A 1 213 ? 1.967 20.179 3.529 1.00 73.75 213 PRO A O 1
ATOM 1807 N N . ALA A 1 214 ? 3.421 19.501 1.957 1.00 78.38 214 ALA A N 1
ATOM 1808 C CA . ALA A 1 214 ? 4.626 19.680 2.770 1.00 78.38 214 ALA A CA 1
ATOM 1809 C C . ALA A 1 214 ? 4.987 21.165 3.012 1.00 78.38 214 ALA A C 1
ATOM 1811 O O . ALA A 1 214 ? 5.971 21.461 3.687 1.00 78.38 214 ALA A O 1
ATOM 1812 N N . PHE A 1 215 ? 4.210 22.087 2.431 1.00 88.06 215 PHE A N 1
ATOM 1813 C CA . PHE A 1 215 ? 4.415 23.536 2.442 1.00 88.06 215 PHE A CA 1
ATOM 1814 C C . PHE A 1 215 ? 3.166 24.279 2.956 1.00 88.06 215 PHE A C 1
ATOM 1816 O O . PHE A 1 215 ? 2.801 25.353 2.474 1.00 88.06 215 PHE A O 1
ATOM 1823 N N . ASN A 1 216 ? 2.468 23.686 3.933 1.00 87.12 216 ASN A N 1
ATOM 1824 C CA . ASN A 1 216 ? 1.324 24.314 4.607 1.00 87.12 216 ASN A CA 1
ATOM 1825 C C . ASN A 1 216 ? 1.713 25.601 5.359 1.00 87.12 216 ASN A C 1
ATOM 1827 O O . ASN A 1 216 ? 0.917 26.538 5.400 1.00 87.12 216 ASN A O 1
ATOM 1831 N N . ASP A 1 217 ? 2.941 25.672 5.872 1.00 89.25 217 ASP A N 1
ATOM 1832 C CA . ASP A 1 217 ? 3.569 26.878 6.419 1.00 89.25 217 ASP A CA 1
ATOM 1833 C C . ASP A 1 217 ? 3.673 27.992 5.366 1.00 89.25 217 ASP A C 1
ATOM 1835 O O . ASP A 1 217 ? 3.173 29.099 5.573 1.00 89.25 217 ASP A O 1
ATOM 1839 N N . VAL A 1 218 ? 4.223 27.686 4.185 1.00 92.44 218 VAL A N 1
ATOM 1840 C CA . VAL A 1 218 ? 4.331 28.650 3.078 1.00 92.44 218 VAL A CA 1
ATOM 1841 C C . VAL A 1 218 ? 2.956 29.076 2.573 1.00 92.44 218 VAL A C 1
ATOM 1843 O O . VAL A 1 218 ? 2.751 30.266 2.347 1.00 92.44 218 VAL A O 1
ATOM 1846 N N . LYS A 1 219 ? 1.981 28.164 2.455 1.00 94.12 219 LYS A N 1
ATOM 1847 C CA . LYS A 1 219 ? 0.600 28.531 2.090 1.00 94.12 219 LYS A CA 1
ATOM 1848 C C . LYS A 1 219 ? -0.047 29.461 3.120 1.00 94.12 219 LYS A C 1
ATOM 1850 O O . LYS A 1 219 ? -0.751 30.392 2.726 1.00 94.12 219 LYS A O 1
ATOM 1855 N N . LEU A 1 220 ? 0.206 29.269 4.418 1.00 92.69 220 LEU A N 1
ATOM 1856 C CA . LEU A 1 220 ? -0.282 30.182 5.458 1.00 92.69 220 LEU A CA 1
ATOM 1857 C C . LEU A 1 220 ? 0.367 31.571 5.332 1.00 92.69 220 LEU A C 1
ATOM 1859 O O . LEU A 1 220 ? -0.335 32.581 5.388 1.00 92.69 220 LEU A O 1
ATOM 1863 N N . MET A 1 221 ? 1.674 31.623 5.070 1.00 92.81 221 MET A N 1
ATOM 1864 C CA . MET A 1 221 ? 2.408 32.871 4.827 1.00 92.81 221 MET A CA 1
ATOM 1865 C C . MET A 1 221 ? 1.926 33.600 3.562 1.00 92.81 221 MET A C 1
ATOM 1867 O O . MET A 1 221 ? 1.662 34.799 3.609 1.00 92.81 221 MET A O 1
ATOM 1871 N N . GLN A 1 222 ? 1.718 32.887 2.450 1.00 95.31 222 GLN A N 1
ATOM 1872 C CA . GLN A 1 222 ? 1.120 33.436 1.224 1.00 95.31 222 GLN A CA 1
ATOM 1873 C C . GLN A 1 222 ? -0.300 33.965 1.477 1.00 95.31 222 GLN A C 1
ATOM 1875 O O . GLN A 1 222 ? -0.640 35.066 1.049 1.00 95.31 222 GLN A O 1
ATOM 1880 N N . THR A 1 223 ? -1.108 33.239 2.256 1.00 95.44 223 THR A N 1
ATOM 1881 C CA . THR A 1 223 ? -2.450 33.690 2.659 1.00 95.44 223 THR A CA 1
ATOM 1882 C C . THR A 1 223 ? -2.379 34.989 3.471 1.00 95.44 223 THR A C 1
ATOM 1884 O O . THR A 1 223 ? -3.120 35.927 3.184 1.00 95.44 223 THR A O 1
ATOM 1887 N N . LYS A 1 224 ? -1.451 35.104 4.433 1.00 94.19 224 LYS A N 1
ATOM 1888 C CA . LYS A 1 224 ? -1.224 36.345 5.197 1.00 94.19 224 LYS A CA 1
ATOM 1889 C C . LYS A 1 224 ? -0.804 37.512 4.291 1.00 94.19 224 LYS A C 1
ATOM 1891 O O . LYS A 1 224 ? -1.359 38.600 4.424 1.00 94.19 224 LYS A O 1
ATOM 1896 N N . LEU A 1 225 ? 0.100 37.287 3.333 1.00 95.38 225 LEU A N 1
ATOM 1897 C CA . LEU A 1 225 ? 0.510 38.299 2.347 1.00 95.38 225 LEU A CA 1
ATOM 1898 C C . LEU A 1 225 ? -0.653 38.780 1.467 1.00 95.38 225 LEU A C 1
ATOM 1900 O O . LEU A 1 225 ? -0.755 39.978 1.191 1.00 95.38 225 LEU A O 1
ATOM 1904 N N . LEU A 1 226 ? -1.539 37.871 1.048 1.00 96.94 226 LEU A N 1
ATOM 1905 C CA . LEU A 1 226 ? -2.732 38.205 0.269 1.00 96.94 226 LEU A CA 1
ATOM 1906 C C . LEU A 1 226 ? -3.700 39.073 1.084 1.00 96.94 226 LEU A C 1
ATOM 1908 O O . LEU A 1 226 ? -4.098 40.141 0.623 1.00 96.94 226 LEU A O 1
ATOM 1912 N N . LEU A 1 227 ? -4.019 38.660 2.316 1.00 96.25 227 LEU A N 1
ATOM 1913 C CA . LEU A 1 227 ? -4.906 39.402 3.221 1.00 96.25 227 LEU A CA 1
ATOM 1914 C C . LEU A 1 227 ? -4.351 40.793 3.554 1.00 96.25 227 LEU A C 1
ATOM 1916 O O . LEU A 1 227 ? -5.092 41.773 3.560 1.00 96.25 227 LEU A O 1
ATOM 1920 N N . ASN A 1 228 ? -3.043 40.910 3.778 1.00 95.19 228 ASN A N 1
ATOM 1921 C CA . ASN A 1 228 ? -2.412 42.193 4.064 1.00 95.19 228 ASN A CA 1
ATOM 1922 C C . ASN A 1 228 ? -2.347 43.114 2.838 1.00 95.19 228 ASN A C 1
ATOM 1924 O O . ASN A 1 228 ? -2.508 44.328 2.968 1.00 95.19 228 ASN A O 1
ATOM 1928 N N . SER A 1 229 ? -2.139 42.553 1.645 1.00 95.81 229 SER A N 1
ATOM 1929 C CA . SER A 1 229 ? -2.173 43.314 0.390 1.00 95.81 229 SER A CA 1
ATOM 1930 C C . SER A 1 229 ? -3.590 43.785 0.059 1.00 95.81 229 SER A C 1
ATOM 1932 O O . SER A 1 229 ? -3.762 44.918 -0.385 1.00 95.81 229 SER A O 1
ATOM 1934 N N . LEU A 1 230 ? -4.603 42.968 0.363 1.00 96.44 230 LEU A N 1
ATOM 1935 C CA . LEU A 1 230 ? -6.011 43.350 0.286 1.00 96.44 230 LEU A CA 1
ATOM 1936 C C . LEU A 1 230 ? -6.365 44.433 1.315 1.00 96.44 230 LEU A C 1
ATOM 1938 O O . LEU A 1 230 ? -7.033 45.399 0.969 1.00 96.44 230 LEU A O 1
ATOM 1942 N N . SER A 1 231 ? -5.873 44.322 2.551 1.00 95.25 231 SER A N 1
ATOM 1943 C CA . SER A 1 231 ? -6.070 45.337 3.596 1.00 95.25 231 SER A CA 1
ATOM 1944 C C . SER A 1 231 ? -5.487 46.694 3.190 1.00 95.25 231 SER A C 1
ATOM 1946 O O . SER A 1 231 ? -6.166 47.716 3.299 1.00 95.25 231 SER A O 1
ATOM 1948 N N . ARG A 1 232 ? -4.276 46.711 2.612 1.00 94.31 232 ARG A N 1
ATOM 1949 C CA . ARG A 1 232 ? -3.702 47.917 1.988 1.00 94.31 232 ARG A CA 1
ATOM 1950 C C . ARG A 1 232 ? -4.563 48.448 0.844 1.00 94.31 232 ARG A C 1
ATOM 1952 O O . ARG A 1 232 ? -4.875 49.626 0.843 1.00 94.31 232 ARG A O 1
ATOM 1959 N N . PHE A 1 233 ? -4.998 47.596 -0.083 1.00 96.25 233 PHE A N 1
ATOM 1960 C CA . PHE A 1 233 ? -5.827 48.021 -1.218 1.00 96.25 233 PHE A CA 1
ATOM 1961 C C . PHE A 1 233 ? -7.167 48.640 -0.772 1.00 96.25 233 PHE A C 1
ATOM 1963 O O . PHE A 1 233 ? -7.569 49.683 -1.282 1.00 96.25 233 PHE A O 1
ATOM 1970 N N . ILE A 1 234 ? -7.815 48.067 0.245 1.00 95.25 234 ILE A N 1
ATOM 1971 C CA . ILE A 1 234 ? -9.007 48.653 0.875 1.00 95.25 234 ILE A CA 1
ATOM 1972 C C . ILE A 1 234 ? -8.670 50.007 1.517 1.00 95.25 234 ILE A C 1
ATOM 1974 O O . ILE A 1 234 ? -9.388 50.981 1.295 1.00 95.25 234 ILE A O 1
ATOM 1978 N N . SER A 1 235 ? -7.557 50.094 2.250 1.00 93.62 235 SER A N 1
ATOM 1979 C CA . SER A 1 235 ? -7.123 51.324 2.927 1.00 93.62 235 SER A CA 1
ATOM 1980 C C . SER A 1 235 ? -6.833 52.459 1.936 1.00 93.62 235 SER A C 1
ATOM 1982 O O . SER A 1 235 ? -7.318 53.572 2.119 1.00 93.62 235 SER A O 1
ATOM 1984 N N . ASP A 1 236 ? -6.114 52.162 0.850 1.00 93.56 236 ASP A N 1
ATOM 1985 C CA . ASP A 1 236 ? -5.776 53.109 -0.219 1.00 93.56 236 ASP A CA 1
ATOM 1986 C C . ASP A 1 236 ? -7.025 53.617 -0.963 1.00 93.56 236 ASP A C 1
ATOM 1988 O O . ASP A 1 236 ? -7.050 54.754 -1.428 1.00 93.56 236 ASP A O 1
ATOM 1992 N N . SER A 1 237 ? -8.079 52.794 -1.052 1.00 90.31 237 SER A N 1
ATOM 1993 C CA . SER A 1 237 ? -9.361 53.182 -1.659 1.00 90.31 237 SER A CA 1
ATOM 1994 C C . SER A 1 237 ? -10.222 54.103 -0.780 1.00 90.31 237 SER A C 1
ATOM 1996 O O . SER A 1 237 ? -11.218 54.646 -1.256 1.00 90.31 237 SER A O 1
ATOM 1998 N N . GLY A 1 238 ? -9.879 54.260 0.506 1.00 89.19 238 GLY A N 1
ATOM 1999 C CA . GLY A 1 238 ? -10.656 55.042 1.474 1.00 89.19 238 GLY A CA 1
ATOM 2000 C C . GLY A 1 238 ? -12.025 54.445 1.838 1.00 89.19 238 GLY A C 1
ATOM 2001 O O . GLY A 1 238 ? -12.863 55.146 2.402 1.00 89.19 238 GLY A O 1
ATOM 2002 N N . LEU A 1 239 ? -12.282 53.175 1.506 1.00 89.56 239 LEU A N 1
ATOM 2003 C CA . LEU A 1 239 ? -13.564 52.510 1.752 1.00 89.56 239 LEU A CA 1
ATOM 2004 C C . LEU A 1 239 ? -13.604 51.853 3.137 1.00 89.56 239 LEU A C 1
ATOM 2006 O O . LEU A 1 239 ? -12.841 50.933 3.429 1.00 89.56 239 LEU A O 1
ATOM 2010 N N . GLU A 1 240 ? -14.558 52.265 3.971 1.00 84.81 240 GLU A N 1
ATOM 2011 C CA . GLU A 1 240 ? -14.795 51.632 5.269 1.00 84.81 240 GLU A CA 1
ATOM 2012 C C . GLU A 1 240 ? -15.532 50.290 5.119 1.00 84.81 240 GLU A C 1
ATOM 2014 O O . GLU A 1 240 ? -16.652 50.219 4.611 1.00 84.81 240 GLU A O 1
ATOM 2019 N N . ASN A 1 241 ? -14.900 49.219 5.611 1.00 87.31 241 ASN A N 1
ATOM 2020 C CA . ASN A 1 241 ? -15.482 47.884 5.795 1.00 87.31 241 ASN A CA 1
ATOM 2021 C C . ASN A 1 241 ? -16.233 47.278 4.569 1.00 87.31 241 ASN A C 1
ATOM 2023 O O . ASN A 1 241 ? -17.355 46.776 4.730 1.00 87.31 241 ASN A O 1
ATOM 2027 N N . PRO A 1 242 ? -15.658 47.309 3.347 1.00 92.81 242 PRO A N 1
ATOM 2028 C CA . PRO A 1 242 ? -16.343 46.884 2.127 1.00 92.81 242 PRO A CA 1
ATOM 2029 C C . PRO A 1 242 ? -16.588 45.360 2.069 1.00 92.81 242 PRO A C 1
ATOM 2031 O O . PRO A 1 242 ? -15.844 44.590 2.676 1.00 92.81 242 PRO A O 1
ATOM 2034 N N . PRO A 1 243 ? -17.589 44.898 1.293 1.00 95.88 243 PRO A N 1
ATOM 2035 C CA . PRO A 1 243 ? -17.742 43.494 0.916 1.00 95.88 243 PRO A CA 1
ATOM 2036 C C . PRO A 1 243 ? -16.480 42.909 0.262 1.00 95.88 243 PRO A C 1
ATOM 2038 O O . PRO A 1 243 ? -15.938 43.487 -0.684 1.00 95.88 243 PRO A O 1
ATOM 2041 N N . ILE A 1 244 ? -16.058 41.730 0.723 1.00 97.25 244 ILE A N 1
ATOM 2042 C CA . ILE A 1 244 ? -14.913 40.980 0.189 1.00 97.25 244 ILE A CA 1
ATOM 2043 C C . ILE A 1 244 ? -15.376 39.596 -0.269 1.00 97.25 244 ILE A C 1
ATOM 2045 O O . ILE A 1 244 ? -16.092 38.910 0.461 1.00 97.25 244 ILE A O 1
ATOM 2049 N N . VAL A 1 245 ? -14.893 39.159 -1.433 1.00 97.75 245 VAL A N 1
ATOM 2050 C CA . VAL A 1 245 ? -14.961 37.774 -1.917 1.00 97.75 245 VAL A CA 1
ATOM 2051 C C . VAL A 1 245 ? -13.546 37.292 -2.248 1.00 97.75 245 VAL A C 1
ATOM 2053 O O . VAL A 1 245 ? -12.855 37.900 -3.060 1.00 97.75 245 VAL A O 1
ATOM 2056 N N . MET A 1 246 ? -13.101 36.184 -1.656 1.00 97.00 246 MET A N 1
ATOM 2057 C CA . MET A 1 246 ? -11.814 35.560 -1.982 1.00 97.00 246 MET A CA 1
ATOM 2058 C C . MET A 1 246 ? -12.043 34.196 -2.625 1.00 97.00 246 MET A C 1
ATOM 2060 O O . MET A 1 246 ? -12.569 33.286 -1.988 1.00 97.00 246 MET A O 1
ATOM 2064 N N . CYS A 1 247 ? -11.636 34.066 -3.883 1.00 95.56 247 CYS A N 1
ATOM 2065 C CA . CYS A 1 247 ? -11.671 32.836 -4.667 1.00 95.56 247 CYS A CA 1
ATOM 2066 C C . CYS A 1 247 ? -10.251 32.309 -4.905 1.00 95.56 247 CYS A C 1
ATOM 2068 O O . CYS A 1 247 ? -9.269 33.049 -4.779 1.00 95.56 247 CYS A O 1
ATOM 2070 N N . GLY A 1 248 ? -10.151 31.049 -5.314 1.00 92.94 248 GLY A N 1
ATOM 2071 C CA . GLY A 1 248 ? -8.897 30.457 -5.753 1.00 92.94 248 GLY A CA 1
ATOM 2072 C C . GLY A 1 248 ? -8.737 29.001 -5.355 1.00 92.94 248 GLY A C 1
ATOM 2073 O O . GLY A 1 248 ? -9.478 28.472 -4.520 1.00 92.94 248 GLY A O 1
ATOM 2074 N N . ASP A 1 249 ? -7.698 28.394 -5.914 1.00 91.88 249 ASP A N 1
ATOM 2075 C CA . ASP A 1 249 ? -7.168 27.128 -5.434 1.00 91.88 249 ASP A CA 1
ATOM 2076 C C . ASP A 1 249 ? -6.175 27.427 -4.303 1.00 91.88 249 ASP A C 1
ATOM 2078 O O . ASP A 1 249 ? -5.038 27.872 -4.512 1.00 91.88 249 ASP A O 1
ATOM 2082 N N . PHE A 1 250 ? -6.637 27.222 -3.069 1.00 92.00 250 PHE A N 1
ATOM 2083 C CA . PHE A 1 250 ? -5.811 27.382 -1.874 1.00 92.00 250 PHE A CA 1
ATOM 2084 C C . PHE A 1 250 ? -4.939 26.145 -1.624 1.00 92.00 250 PHE A C 1
ATOM 2086 O O . PHE A 1 250 ? -4.122 26.157 -0.697 1.00 92.00 250 PHE A O 1
ATOM 2093 N N . ASN A 1 251 ? -5.129 25.065 -2.394 1.00 88.25 251 ASN A N 1
ATOM 2094 C CA . ASN A 1 251 ? -4.472 23.772 -2.240 1.00 88.25 251 ASN A CA 1
ATOM 2095 C C . ASN A 1 251 ? -4.468 23.285 -0.781 1.00 88.25 251 ASN A C 1
ATOM 2097 O O . ASN A 1 251 ? -3.468 22.808 -0.234 1.00 88.25 251 ASN A O 1
ATOM 2101 N N . SER A 1 252 ? -5.598 23.504 -0.109 1.00 87.69 252 SER A N 1
ATOM 2102 C CA . SER A 1 252 ? -5.742 23.408 1.340 1.00 87.69 252 SER A CA 1
ATOM 2103 C C . SER A 1 252 ? -7.111 22.837 1.688 1.00 87.69 252 SER A C 1
ATOM 2105 O O . SER A 1 252 ? -8.136 23.381 1.293 1.00 87.69 252 SER A O 1
ATOM 2107 N N . THR A 1 253 ? -7.137 21.752 2.457 1.00 88.06 253 THR A N 1
ATOM 2108 C CA . THR A 1 253 ? -8.381 21.101 2.896 1.00 88.06 253 THR A CA 1
ATOM 2109 C C . THR A 1 253 ? -9.082 21.891 4.014 1.00 88.06 253 THR A C 1
ATOM 2111 O O . THR A 1 253 ? -8.425 22.674 4.713 1.00 88.06 253 THR A O 1
ATOM 2114 N N . PRO A 1 254 ? -10.377 21.630 4.294 1.00 85.31 254 PRO A N 1
ATOM 2115 C CA . PRO A 1 254 ? -11.093 22.211 5.440 1.00 85.31 254 PRO A CA 1
ATOM 2116 C C . PRO A 1 254 ? -10.451 21.956 6.818 1.00 85.31 254 PRO A C 1
ATOM 2118 O O . PRO A 1 254 ? -10.682 22.690 7.777 1.00 85.31 254 PRO A O 1
ATOM 2121 N N . THR A 1 255 ? -9.601 20.932 6.933 1.00 83.19 255 THR A N 1
ATOM 2122 C CA . THR A 1 255 ? -8.855 20.603 8.159 1.00 83.19 255 THR A CA 1
ATOM 2123 C C . THR A 1 255 ? -7.538 21.375 8.315 1.00 83.19 255 THR A C 1
ATOM 2125 O O . THR A 1 255 ? -6.943 21.355 9.399 1.00 83.19 255 THR A O 1
ATOM 2128 N N . SER A 1 256 ? -7.074 22.064 7.269 1.00 87.38 256 SER A N 1
ATOM 2129 C CA . SER A 1 256 ? -5.788 22.772 7.232 1.00 87.38 256 SER A CA 1
ATOM 2130 C C . SER A 1 256 ? -5.748 24.029 8.112 1.00 87.38 256 SER A C 1
ATOM 2132 O O . SER A 1 256 ? -6.774 24.630 8.444 1.00 87.38 256 SER A O 1
ATOM 2134 N N . SER A 1 257 ? -4.541 24.474 8.462 1.00 86.75 257 SER A N 1
ATOM 2135 C CA . SER A 1 257 ? -4.345 25.735 9.186 1.00 86.75 257 SER A CA 1
ATOM 2136 C C . SER A 1 257 ? -4.668 26.971 8.351 1.00 86.75 257 SER A C 1
ATOM 2138 O O . SER A 1 257 ? -5.115 27.957 8.920 1.00 86.75 257 SER A O 1
ATOM 2140 N N . VAL A 1 258 ? -4.551 26.909 7.019 1.00 90.06 258 VAL A N 1
ATOM 2141 C CA . VAL A 1 258 ? -5.011 27.973 6.105 1.00 90.06 258 VAL A CA 1
ATOM 2142 C C . VAL A 1 258 ? -6.523 28.179 6.250 1.00 90.06 258 VAL A C 1
ATOM 2144 O O . VAL A 1 258 ? -6.981 29.292 6.502 1.00 90.06 258 VAL A O 1
ATOM 2147 N N . TYR A 1 259 ? -7.302 27.093 6.206 1.00 90.44 259 TYR A N 1
ATOM 2148 C CA . TYR A 1 259 ? -8.754 27.144 6.397 1.00 90.44 259 TYR A CA 1
ATOM 2149 C C . TYR A 1 259 ? -9.133 27.605 7.815 1.00 90.44 259 TYR A C 1
ATOM 2151 O O . TYR A 1 259 ? -10.022 28.440 7.995 1.00 90.44 259 TYR A O 1
ATOM 2159 N N . LYS A 1 260 ? -8.425 27.122 8.846 1.00 88.38 260 LYS A N 1
ATOM 2160 C CA . LYS A 1 260 ? -8.602 27.585 10.237 1.00 88.38 260 LYS A CA 1
ATOM 2161 C C . LYS A 1 260 ? -8.245 29.066 10.408 1.00 88.38 260 LYS A C 1
ATOM 2163 O O . LYS A 1 260 ? -8.903 29.742 11.187 1.00 88.38 260 LYS A O 1
ATOM 2168 N N . PHE A 1 261 ? -7.245 29.580 9.699 1.00 91.75 261 PHE A N 1
ATOM 2169 C CA . PHE A 1 261 ? -6.818 30.978 9.772 1.00 91.75 261 PHE A CA 1
ATOM 2170 C C . PHE A 1 261 ? -7.845 31.928 9.156 1.00 91.75 261 PHE A C 1
ATOM 2172 O O . PHE A 1 261 ? -8.213 32.927 9.778 1.00 91.75 261 PHE A O 1
ATOM 2179 N N . LEU A 1 262 ? -8.364 31.566 7.981 1.00 92.38 262 LEU A N 1
ATOM 2180 C CA . LEU A 1 262 ? -9.433 32.304 7.315 1.00 92.38 262 LEU A CA 1
ATOM 2181 C C . LEU A 1 262 ? -10.731 32.266 8.142 1.00 92.38 262 LEU A C 1
ATOM 2183 O O . LEU A 1 262 ? -11.303 33.320 8.399 1.00 92.38 262 LEU A O 1
ATOM 2187 N N . SER A 1 263 ? -11.137 31.096 8.656 1.00 89.25 263 SER A N 1
ATOM 2188 C CA . SER A 1 263 ? -12.405 30.938 9.402 1.00 89.25 263 SER A CA 1
ATOM 2189 C C . SER A 1 263 ? -12.388 31.385 10.873 1.00 89.25 263 SER A C 1
ATOM 2191 O O . SER A 1 263 ? -13.419 31.811 11.389 1.00 89.25 263 SER A O 1
ATOM 2193 N N . ARG A 1 264 ? -11.259 31.267 11.591 1.00 87.62 264 ARG A N 1
ATOM 2194 C CA . ARG A 1 264 ? -11.157 31.593 13.035 1.00 87.62 264 ARG A CA 1
ATOM 2195 C C . ARG A 1 264 ? -10.501 32.946 13.318 1.00 87.62 264 ARG A C 1
ATOM 2197 O O . ARG A 1 264 ? -10.335 33.303 14.484 1.00 87.62 264 ARG A O 1
ATOM 2204 N N . GLY A 1 265 ? -10.060 33.661 12.284 1.00 86.31 265 GLY A N 1
ATOM 2205 C CA . GLY A 1 265 ? -9.402 34.967 12.391 1.00 86.31 265 GLY A CA 1
ATOM 2206 C C . GLY A 1 265 ? -7.960 34.946 12.930 1.00 86.31 265 GLY A C 1
ATOM 2207 O O . GLY A 1 265 ? -7.297 35.982 12.938 1.00 86.31 265 GLY A O 1
ATOM 2208 N N . ARG A 1 266 ? -7.455 33.800 13.411 1.00 87.94 266 ARG A N 1
ATOM 2209 C CA . ARG A 1 266 ? -6.112 33.670 14.006 1.00 87.94 266 ARG A CA 1
ATOM 2210 C C . ARG A 1 266 ? -5.597 32.230 14.055 1.00 87.94 266 ARG A C 1
ATOM 2212 O O . ARG A 1 266 ? -6.388 31.297 14.198 1.00 87.94 266 ARG A O 1
ATOM 2219 N N . VAL A 1 267 ? -4.273 32.066 14.021 1.00 88.19 267 VAL A N 1
ATOM 2220 C CA . VAL A 1 267 ? -3.554 30.793 14.243 1.00 88.19 267 VAL A CA 1
ATOM 2221 C C . VAL A 1 267 ? -2.341 31.042 15.141 1.00 88.19 267 VAL A C 1
ATOM 2223 O O . VAL A 1 267 ? -1.591 31.986 14.912 1.00 88.19 267 VAL A O 1
ATOM 2226 N N . ASN A 1 268 ? -2.155 30.202 16.165 1.00 84.88 268 ASN A N 1
ATOM 2227 C CA . ASN A 1 268 ? -0.952 30.202 17.002 1.00 84.88 268 ASN A CA 1
ATOM 2228 C C . ASN A 1 268 ? 0.105 29.289 16.357 1.00 84.88 268 ASN A C 1
ATOM 2230 O O . ASN A 1 268 ? -0.149 28.097 16.182 1.00 84.88 268 ASN A O 1
ATOM 2234 N N . LEU A 1 269 ? 1.267 29.858 16.037 1.00 80.19 269 LEU A N 1
ATOM 2235 C CA . LEU A 1 269 ? 2.393 29.208 15.371 1.00 80.19 269 LEU A CA 1
ATOM 2236 C C . LEU A 1 269 ? 3.094 28.146 16.236 1.00 80.19 269 LEU A C 1
ATOM 2238 O O . LEU A 1 269 ? 3.590 27.172 15.687 1.00 80.19 269 LEU A O 1
ATOM 2242 N N . GLU A 1 270 ? 3.083 28.258 17.569 1.00 73.44 270 GLU A N 1
ATOM 2243 C CA . GLU A 1 270 ? 3.658 27.234 18.468 1.00 73.44 270 GLU A CA 1
ATOM 2244 C C . GLU A 1 270 ? 2.885 25.913 18.414 1.00 73.44 270 GLU A C 1
ATOM 2246 O O . GLU A 1 270 ? 3.449 24.834 18.577 1.00 73.44 270 GLU A O 1
ATOM 2251 N N . HIS A 1 271 ? 1.573 26.004 18.185 1.00 73.19 271 HIS A N 1
ATOM 2252 C CA . HIS A 1 271 ? 0.668 24.858 18.099 1.00 73.19 271 HIS A CA 1
ATOM 2253 C C . HIS A 1 271 ? 0.409 24.422 16.645 1.00 73.19 271 HIS A C 1
ATOM 2255 O O . HIS A 1 271 ? -0.301 23.441 16.408 1.00 73.19 271 HIS A O 1
ATOM 2261 N N . ALA A 1 272 ? 0.970 25.145 15.674 1.00 74.94 272 ALA A N 1
ATOM 2262 C CA . ALA A 1 272 ? 0.894 24.846 14.254 1.00 74.94 272 ALA A CA 1
ATOM 2263 C C . ALA A 1 272 ? 2.019 23.867 13.885 1.00 74.94 272 ALA A C 1
ATOM 2265 O O . ALA A 1 272 ? 3.167 24.263 13.693 1.00 74.94 272 ALA A O 1
ATOM 2266 N N . GLN A 1 273 ? 1.698 22.572 13.801 1.00 74.62 273 GLN A N 1
ATOM 2267 C CA . GLN A 1 273 ? 2.686 21.514 13.544 1.00 74.62 273 GLN A CA 1
ATOM 2268 C C . GLN A 1 273 ? 3.486 21.735 12.250 1.00 74.62 273 GLN A C 1
ATOM 2270 O O . GLN A 1 273 ? 4.637 21.323 12.166 1.00 74.62 273 GLN A O 1
ATOM 2275 N N . GLU A 1 274 ? 2.911 22.416 11.259 1.00 76.31 274 GLU A N 1
ATOM 2276 C CA . GLU A 1 274 ? 3.580 22.770 10.008 1.00 76.31 274 GLU A CA 1
ATOM 2277 C C . GLU A 1 274 ? 4.708 23.814 10.148 1.00 76.31 274 GLU A C 1
ATOM 2279 O O . GLU A 1 274 ? 5.538 23.906 9.250 1.00 76.31 274 GLU A O 1
ATOM 2284 N N . PHE A 1 275 ? 4.793 24.546 11.267 1.00 79.56 275 PHE A N 1
ATOM 2285 C CA . PHE A 1 275 ? 5.912 25.451 11.583 1.00 79.56 275 PHE A CA 1
ATOM 2286 C C . PHE A 1 275 ? 7.005 24.785 12.439 1.00 79.56 275 PHE A C 1
ATOM 2288 O O . PHE A 1 275 ? 8.010 25.418 12.764 1.00 79.56 275 PHE A O 1
ATOM 2295 N N . LEU A 1 276 ? 6.852 23.508 12.812 1.00 77.25 276 LEU A N 1
ATOM 2296 C CA . LEU A 1 276 ? 7.805 22.815 13.678 1.00 77.25 276 LEU A CA 1
ATOM 2297 C C . LEU A 1 276 ? 9.172 22.657 12.988 1.00 77.25 276 LEU A C 1
ATOM 2299 O O . LEU A 1 276 ? 9.343 21.822 12.104 1.00 77.25 276 LEU A O 1
ATOM 2303 N N . GLY A 1 277 ? 10.156 23.442 13.434 1.00 77.25 277 GLY A N 1
ATOM 2304 C CA . GLY A 1 277 ? 11.502 23.471 12.854 1.00 77.25 277 GLY A CA 1
ATOM 2305 C C . GLY A 1 277 ? 11.703 24.501 11.735 1.00 77.25 277 GLY A C 1
ATOM 2306 O O . GLY A 1 277 ? 12.780 24.513 11.148 1.00 77.25 277 GLY A O 1
ATOM 2307 N N . HIS A 1 278 ? 10.719 25.370 11.473 1.00 84.38 278 HIS A N 1
ATOM 2308 C CA . HIS A 1 278 ? 10.814 26.473 10.510 1.00 84.38 278 HIS A CA 1
ATOM 2309 C C . HIS A 1 278 ? 10.672 27.831 11.207 1.00 84.38 278 HIS A C 1
ATOM 2311 O O . HIS A 1 278 ? 9.786 28.036 12.035 1.00 84.38 278 HIS A O 1
ATOM 2317 N N . ASN A 1 279 ? 11.534 28.783 10.857 1.00 86.12 279 ASN A N 1
ATOM 2318 C CA . ASN A 1 279 ? 11.584 30.115 11.443 1.00 86.12 279 ASN A CA 1
ATOM 2319 C C . ASN A 1 279 ? 11.326 31.182 10.373 1.00 86.12 279 ASN A C 1
ATOM 2321 O O . ASN A 1 279 ? 12.226 31.530 9.617 1.00 86.12 279 ASN A O 1
ATOM 2325 N N . TYR A 1 280 ? 10.124 31.758 10.349 1.00 84.50 280 TYR A N 1
ATOM 2326 C CA . TYR A 1 280 ? 9.761 32.881 9.466 1.00 84.50 280 TYR A CA 1
ATOM 2327 C C . TYR A 1 280 ? 9.990 34.267 10.099 1.00 84.50 280 TYR A C 1
ATOM 2329 O O . TYR A 1 280 ? 9.534 35.274 9.561 1.00 84.50 280 TYR A O 1
ATOM 2337 N N . GLY A 1 281 ? 10.694 34.313 11.235 1.00 84.50 281 GLY A N 1
ATOM 2338 C CA . GLY A 1 281 ? 10.961 35.522 12.006 1.00 84.50 281 GLY A CA 1
ATOM 2339 C C . GLY A 1 281 ? 9.760 36.036 12.801 1.00 84.50 281 GLY A C 1
ATOM 2340 O O . GLY A 1 281 ? 8.696 35.415 12.848 1.00 84.50 281 GLY A O 1
ATOM 2341 N N . THR A 1 282 ? 9.943 37.177 13.465 1.00 84.88 282 THR A N 1
ATOM 2342 C CA . THR A 1 282 ? 8.905 37.849 14.260 1.00 84.88 282 THR A CA 1
ATOM 2343 C C . THR A 1 282 ? 8.239 38.994 13.500 1.00 84.88 282 THR A C 1
ATOM 2345 O O . THR A 1 282 ? 7.132 39.391 13.860 1.00 84.88 282 THR A O 1
ATOM 2348 N N . LYS A 1 283 ? 8.859 39.508 12.432 1.00 87.81 283 LYS A N 1
ATOM 2349 C CA . LYS A 1 283 ? 8.318 40.556 11.561 1.00 87.81 283 LYS A CA 1
ATOM 2350 C C . LYS A 1 283 ? 7.854 39.998 10.214 1.00 87.81 283 LYS A C 1
ATOM 2352 O O . LYS A 1 283 ? 8.662 39.523 9.417 1.00 87.81 283 LYS A O 1
ATOM 2357 N N . VAL A 1 284 ? 6.562 40.138 9.918 1.00 88.50 284 VAL A N 1
ATOM 2358 C CA . VAL A 1 284 ? 5.955 39.696 8.653 1.00 88.50 284 VAL A CA 1
ATOM 2359 C C . VAL A 1 284 ? 5.162 40.839 8.033 1.00 88.50 284 VAL A C 1
ATOM 2361 O O . VAL A 1 284 ? 4.168 41.295 8.591 1.00 88.50 284 VAL A O 1
ATOM 2364 N N . ASP A 1 285 ? 5.600 41.301 6.861 1.00 91.12 285 ASP A N 1
ATOM 2365 C CA . ASP A 1 285 ? 4.948 42.358 6.077 1.00 91.12 285 ASP A CA 1
ATOM 2366 C C . ASP A 1 285 ? 4.693 43.653 6.884 1.00 91.12 285 ASP A C 1
ATOM 2368 O O . ASP A 1 285 ? 3.673 44.328 6.753 1.00 91.12 285 ASP A O 1
ATOM 2372 N N . GLY A 1 286 ? 5.644 44.011 7.748 1.00 84.62 286 GLY A N 1
ATOM 2373 C CA . GLY A 1 286 ? 5.600 45.181 8.629 1.00 84.62 286 GLY A CA 1
ATOM 2374 C C . GLY A 1 286 ? 4.917 44.946 9.980 1.00 84.62 286 GLY A C 1
ATOM 2375 O O . GLY A 1 286 ? 5.107 45.753 10.888 1.00 84.62 286 GLY A O 1
ATOM 2376 N N . GLU A 1 287 ? 4.182 43.847 10.152 1.00 86.75 287 GLU A N 1
ATOM 2377 C CA . GLU A 1 287 ? 3.554 43.481 11.424 1.00 86.75 287 GLU A CA 1
ATOM 2378 C C . GLU A 1 287 ? 4.522 42.710 12.327 1.00 86.75 287 GLU A C 1
ATOM 2380 O O . GLU A 1 287 ? 5.249 41.830 11.874 1.00 86.75 287 GLU A O 1
ATOM 2385 N N . GLN A 1 288 ? 4.495 43.015 13.626 1.00 85.50 288 GLN A N 1
ATOM 2386 C CA . GLN A 1 288 ? 5.225 42.277 14.660 1.00 85.50 288 GLN A CA 1
ATOM 2387 C C . GLN A 1 288 ? 4.324 41.194 15.269 1.00 85.50 288 GLN A C 1
ATOM 2389 O O . GLN A 1 288 ? 3.320 41.508 15.916 1.00 85.50 288 GLN A O 1
ATOM 2394 N N . ILE A 1 289 ? 4.700 39.927 15.093 1.00 81.25 289 ILE A N 1
ATOM 2395 C CA . ILE A 1 289 ? 4.014 38.745 15.622 1.00 81.25 289 ILE A CA 1
ATOM 2396 C C . ILE A 1 289 ? 4.260 38.661 17.133 1.00 81.25 289 ILE A C 1
ATOM 2398 O O . ILE A 1 289 ? 5.250 38.109 17.613 1.00 81.25 289 ILE A O 1
ATOM 2402 N N . LYS A 1 290 ? 3.334 39.218 17.914 1.00 63.72 290 LYS A N 1
ATOM 2403 C CA . LYS A 1 290 ? 3.379 39.159 19.379 1.00 63.72 290 LYS A CA 1
ATOM 2404 C C . LYS A 1 290 ? 2.841 37.813 19.867 1.00 63.72 290 LYS A C 1
ATOM 2406 O O . LYS A 1 290 ? 1.711 37.450 19.554 1.00 63.72 290 LYS A O 1
ATOM 2411 N N . GLY A 1 291 ? 3.638 37.093 20.659 1.00 63.94 291 GLY A N 1
ATOM 2412 C CA . GLY A 1 291 ? 3.226 35.826 21.277 1.00 63.94 291 GLY A CA 1
ATOM 2413 C C . GLY A 1 291 ? 2.899 34.720 20.268 1.00 63.94 291 GLY A C 1
ATOM 2414 O O . GLY A 1 291 ? 1.946 33.977 20.481 1.00 63.94 291 GLY A O 1
ATOM 2415 N N . ASN A 1 292 ? 3.645 34.657 19.157 1.00 76.19 292 ASN A N 1
ATOM 2416 C CA . ASN A 1 292 ? 3.517 33.624 18.122 1.00 76.19 292 ASN A CA 1
ATOM 2417 C C . ASN A 1 292 ? 2.105 33.491 17.508 1.00 76.19 292 ASN A C 1
ATOM 2419 O O . ASN A 1 292 ? 1.737 32.437 16.995 1.00 76.19 292 ASN A O 1
ATOM 2423 N N . LEU A 1 293 ? 1.303 34.562 17.526 1.00 84.75 293 LEU A N 1
ATOM 2424 C CA . LEU A 1 293 ? -0.073 34.568 17.027 1.00 84.75 293 LEU A CA 1
ATOM 2425 C C . LEU A 1 293 ? -0.185 35.342 15.703 1.00 84.75 293 LEU A C 1
ATOM 2427 O O . LEU A 1 293 ? -0.031 36.563 15.672 1.00 84.75 293 LEU A O 1
ATOM 2431 N N . LEU A 1 294 ? -0.496 34.642 14.607 1.00 87.75 294 LEU A N 1
ATOM 2432 C CA . LEU A 1 294 ? -0.873 35.277 13.341 1.00 87.75 294 LEU A CA 1
ATOM 2433 C C . LEU A 1 294 ? -2.340 35.706 13.374 1.00 87.75 294 LEU A C 1
ATOM 2435 O O . LEU A 1 294 ? -3.213 34.934 13.780 1.00 87.75 294 LEU A O 1
ATOM 2439 N N . HIS A 1 295 ? -2.609 36.909 12.863 1.00 89.81 295 HIS A N 1
ATOM 2440 C CA . HIS A 1 295 ? -3.941 37.506 12.773 1.00 89.81 295 HIS A CA 1
ATOM 2441 C C . HIS A 1 295 ? -4.374 37.738 11.319 1.00 89.81 295 HIS A C 1
ATOM 2443 O O . HIS A 1 295 ? -3.619 38.279 10.504 1.00 89.81 295 HIS A O 1
ATOM 2449 N N . ASN A 1 296 ? -5.612 37.347 11.018 1.00 91.38 296 ASN A N 1
ATOM 2450 C CA . ASN A 1 296 ? -6.333 37.697 9.800 1.00 91.38 296 ASN A CA 1
ATOM 2451 C C . ASN A 1 296 ? -7.114 39.003 10.073 1.00 91.38 296 ASN A C 1
ATOM 2453 O O . ASN A 1 296 ? -7.866 39.044 11.049 1.00 91.38 296 ASN A O 1
ATOM 2457 N N . PRO A 1 297 ? -6.947 40.066 9.262 1.00 89.94 297 PRO A N 1
ATOM 2458 C CA . PRO A 1 297 ? -7.643 41.340 9.460 1.00 89.94 297 PRO A CA 1
ATOM 2459 C C . PRO A 1 297 ? -9.148 41.303 9.127 1.00 89.94 297 PRO A C 1
ATOM 2461 O O . PRO A 1 297 ? -9.838 42.278 9.411 1.00 89.94 297 PRO A O 1
ATOM 2464 N N . PHE A 1 298 ? -9.670 40.216 8.543 1.00 93.00 298 PHE A N 1
ATOM 2465 C CA . PHE A 1 298 ? -11.059 40.121 8.079 1.00 93.00 298 PHE A CA 1
ATOM 2466 C C . PHE A 1 298 ? -11.855 38.985 8.741 1.00 93.00 298 PHE A C 1
ATOM 2468 O O . PHE A 1 298 ? -11.347 37.892 8.992 1.00 93.00 298 PHE A O 1
ATOM 2475 N N . SER A 1 299 ? -13.151 39.231 8.945 1.00 92.19 299 SER A N 1
ATOM 2476 C CA . SER A 1 299 ? -14.151 38.249 9.386 1.00 92.19 299 SER A CA 1
ATOM 2477 C C . SER A 1 299 ? -14.666 37.467 8.170 1.00 92.19 299 SER A C 1
ATOM 2479 O O . SER A 1 299 ? -15.595 37.907 7.492 1.00 92.19 299 SER A O 1
ATOM 2481 N N . LEU A 1 300 ? -14.026 36.342 7.833 1.00 94.31 300 LEU A N 1
ATOM 2482 C CA . LEU A 1 300 ? -14.339 35.551 6.634 1.00 94.31 300 LEU A CA 1
ATOM 2483 C C . LEU A 1 300 ? -15.059 34.241 6.972 1.00 94.31 300 LEU A C 1
ATOM 2485 O O . LEU A 1 300 ? -14.739 33.569 7.953 1.00 94.31 300 LEU A O 1
ATOM 2489 N N . VAL A 1 301 ? -15.996 33.844 6.112 1.00 92.62 301 VAL A N 1
ATOM 2490 C CA . VAL A 1 301 ? -16.679 32.543 6.167 1.00 92.62 301 VAL A CA 1
ATOM 2491 C C . VAL A 1 301 ? -16.647 31.844 4.800 1.00 92.62 301 VAL A C 1
ATOM 2493 O O . VAL A 1 301 ? -16.666 32.524 3.770 1.00 92.62 301 VAL A O 1
ATOM 2496 N N . PRO A 1 302 ? -16.573 30.501 4.759 1.00 93.00 302 PRO A N 1
ATOM 2497 C CA . PRO A 1 302 ? -16.524 29.742 3.515 1.00 93.00 302 PRO A CA 1
ATOM 2498 C C . PRO A 1 302 ? -17.941 29.498 2.981 1.00 93.00 302 PRO A C 1
ATOM 2500 O O . PRO A 1 302 ? -18.823 29.065 3.724 1.00 93.00 302 PRO A O 1
ATOM 2503 N N . ALA A 1 303 ? -18.159 29.707 1.681 1.00 91.06 303 ALA A N 1
ATOM 2504 C CA . ALA A 1 303 ? -19.472 29.558 1.047 1.00 91.06 303 ALA A CA 1
ATOM 2505 C C . ALA A 1 303 ? -20.057 28.144 1.172 1.00 91.06 303 ALA A C 1
ATOM 2507 O O . ALA A 1 303 ? -21.261 27.984 1.350 1.00 91.06 303 ALA A O 1
ATOM 2508 N N . TYR A 1 304 ? -19.195 27.128 1.145 1.00 87.88 304 TYR A N 1
ATOM 2509 C CA . TYR A 1 304 ? -19.575 25.724 1.289 1.00 87.88 304 TYR A CA 1
ATOM 2510 C C . TYR A 1 304 ? -19.575 25.228 2.745 1.00 87.88 304 TYR A C 1
ATOM 2512 O O . TYR A 1 304 ? -19.818 24.049 2.971 1.00 87.88 304 TYR A O 1
ATOM 2520 N N . GLY A 1 305 ? -19.328 26.097 3.737 1.00 83.06 305 GLY A N 1
ATOM 2521 C CA . GLY A 1 305 ? -19.229 25.728 5.158 1.00 83.06 305 GLY A CA 1
ATOM 2522 C C . GLY A 1 305 ? -20.330 24.779 5.665 1.00 83.06 305 GLY A C 1
ATOM 2523 O O . GLY A 1 305 ? -19.974 23.722 6.183 1.00 83.06 305 GLY A O 1
ATOM 2524 N N . PRO A 1 306 ? -21.629 25.075 5.436 1.00 80.56 306 PRO A N 1
ATOM 2525 C CA . PRO A 1 306 ? -22.746 24.223 5.872 1.00 80.56 306 PRO A CA 1
ATOM 2526 C C . PRO A 1 306 ? -22.792 22.809 5.259 1.00 80.56 306 PRO A C 1
ATOM 2528 O O . PRO A 1 306 ? -23.518 21.946 5.742 1.00 80.56 306 PRO A O 1
ATOM 2531 N N . LEU A 1 307 ? -22.045 22.568 4.174 1.00 78.94 307 LEU A N 1
ATOM 2532 C CA . LEU A 1 307 ? -21.929 21.267 3.496 1.00 78.94 307 LEU A CA 1
ATOM 2533 C C . LEU A 1 307 ? -20.655 20.501 3.889 1.00 78.94 307 LEU A C 1
ATOM 2535 O O . LEU A 1 307 ? -20.416 19.402 3.388 1.00 78.94 307 LEU A O 1
ATOM 2539 N N . LEU A 1 308 ? -19.808 21.112 4.725 1.00 77.06 308 LEU A N 1
ATOM 2540 C CA . LEU A 1 308 ? -18.497 20.606 5.147 1.00 77.06 308 LEU A CA 1
ATOM 2541 C C . LEU A 1 308 ? -18.425 20.338 6.659 1.00 77.06 308 LEU A C 1
ATOM 2543 O O . LEU A 1 308 ? -17.494 19.679 7.117 1.00 77.06 308 LEU A O 1
ATOM 2547 N N . ASP A 1 309 ? -19.381 20.852 7.436 1.00 66.06 309 ASP A N 1
ATOM 2548 C CA . ASP A 1 309 ? -19.500 20.655 8.885 1.00 66.06 309 ASP A CA 1
ATOM 2549 C C . ASP A 1 309 ? -20.598 19.647 9.285 1.00 66.06 309 ASP A C 1
ATOM 2551 O O . ASP A 1 309 ? -20.852 19.456 10.475 1.00 66.06 309 ASP A O 1
ATOM 2555 N N . ASN A 1 310 ? -21.220 18.983 8.301 1.00 58.03 310 ASN A N 1
ATOM 2556 C CA . ASN A 1 310 ? -22.365 18.076 8.454 1.00 58.03 310 ASN A CA 1
ATOM 2557 C C . ASN A 1 310 ? -23.588 18.716 9.152 1.00 58.03 310 ASN A C 1
ATOM 2559 O O . ASN A 1 310 ? -24.411 18.002 9.728 1.00 58.03 310 ASN A O 1
ATOM 2563 N N . SER A 1 311 ? -23.733 20.049 9.113 1.00 55.72 311 SER A N 1
ATOM 2564 C CA . SER A 1 311 ? -24.932 20.737 9.624 1.00 55.72 311 SER A CA 1
ATOM 2565 C C . SER A 1 311 ? -26.168 20.542 8.736 1.00 55.72 311 SER A C 1
ATOM 2567 O O . SER A 1 311 ? -27.295 20.733 9.200 1.00 55.72 311 SER A O 1
ATOM 2569 N N . LEU A 1 312 ? -25.966 20.123 7.484 1.00 61.41 312 LEU A N 1
ATOM 2570 C CA . LEU A 1 312 ? -27.004 19.757 6.523 1.00 61.41 312 LEU A CA 1
ATOM 2571 C C . LEU A 1 312 ? -26.918 18.272 6.146 1.00 61.41 312 LEU A C 1
ATOM 2573 O O . LEU A 1 312 ? -25.879 17.629 6.274 1.00 61.41 312 LEU A O 1
ATOM 2577 N N . SER A 1 313 ? -28.029 17.731 5.641 1.00 53.81 313 SER A N 1
ATOM 2578 C CA . SER A 1 313 ? -28.137 16.354 5.129 1.00 53.81 313 SER A CA 1
ATOM 2579 C C . SER A 1 313 ? -27.475 16.138 3.759 1.00 53.81 313 SER A C 1
ATOM 2581 O O . SER A 1 313 ? -27.450 15.013 3.263 1.00 53.81 313 SER A O 1
ATOM 2583 N N . GLU A 1 314 ? -26.947 17.200 3.149 1.00 65.12 314 GLU A N 1
ATOM 2584 C CA . GLU A 1 314 ? -26.291 17.206 1.843 1.00 65.12 314 GLU A CA 1
ATOM 2585 C C . GLU A 1 314 ? -24.819 17.619 2.002 1.00 65.12 314 GLU A C 1
ATOM 2587 O O . GLU A 1 314 ? -24.496 18.484 2.816 1.00 65.12 314 GLU A O 1
ATOM 2592 N N . THR A 1 315 ? -23.923 17.009 1.222 1.00 71.00 315 THR A N 1
ATOM 2593 C CA . THR A 1 315 ? -22.464 17.171 1.344 1.00 71.00 315 THR A CA 1
ATOM 2594 C C . THR A 1 315 ? -21.834 17.770 0.086 1.00 71.00 315 THR A C 1
ATOM 2596 O O . THR A 1 315 ? -22.347 17.623 -1.028 1.00 71.00 315 THR A O 1
ATOM 2599 N N . LEU A 1 316 ? -20.677 18.423 0.255 1.00 80.44 316 LEU A N 1
ATOM 2600 C CA . LEU A 1 316 ? -19.752 18.715 -0.843 1.00 80.44 316 LEU A CA 1
ATOM 2601 C C . LEU A 1 316 ? -18.574 17.736 -0.781 1.00 80.44 316 LEU A C 1
ATOM 2603 O O . LEU A 1 316 ? -17.633 17.935 -0.017 1.00 80.44 316 LEU A O 1
ATOM 2607 N N . ASP A 1 317 ? -18.628 16.688 -1.601 1.00 73.69 317 ASP A N 1
ATOM 2608 C CA . ASP A 1 317 ? -17.656 15.589 -1.543 1.00 73.69 317 ASP 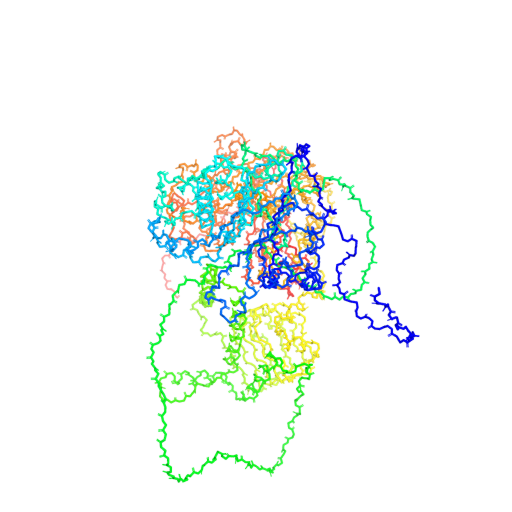A CA 1
ATOM 2609 C C . ASP A 1 317 ? -16.252 15.993 -2.045 1.00 73.69 317 ASP A C 1
ATOM 2611 O O . ASP A 1 317 ? -15.245 15.536 -1.501 1.00 73.69 317 ASP A O 1
ATOM 2615 N N . PHE A 1 318 ? -16.166 16.835 -3.084 1.00 85.19 318 PHE A N 1
ATOM 2616 C CA . PHE A 1 318 ? -14.901 17.281 -3.679 1.00 85.19 318 PHE A CA 1
ATOM 2617 C C . PHE A 1 318 ? -15.042 18.562 -4.519 1.00 85.19 318 PHE A C 1
ATOM 2619 O O . PHE A 1 318 ? -16.124 18.897 -5.001 1.00 85.19 318 PHE A O 1
ATOM 2626 N N . THR A 1 319 ? -13.910 19.234 -4.748 1.00 85.38 319 THR A N 1
ATOM 2627 C CA . THR A 1 319 ? -13.696 20.171 -5.872 1.00 85.38 319 THR A CA 1
ATOM 2628 C C . THR A 1 319 ? -12.621 19.654 -6.832 1.00 85.38 319 THR A C 1
ATOM 2630 O O . THR A 1 319 ? -12.706 19.896 -8.029 1.00 85.38 319 THR A O 1
ATOM 2633 N N . SER A 1 320 ? -11.675 18.853 -6.328 1.00 82.44 320 SER A N 1
ATOM 2634 C CA . SER A 1 320 ? -10.664 18.136 -7.104 1.00 82.44 320 SER A CA 1
ATOM 2635 C C . SER A 1 320 ? -10.907 16.628 -7.013 1.00 82.44 320 SER A C 1
ATOM 2637 O O . SER A 1 320 ? -10.982 16.079 -5.908 1.00 82.44 320 SER A O 1
ATOM 2639 N N . TYR A 1 321 ? -11.041 15.963 -8.166 1.00 83.88 321 TYR A N 1
ATOM 2640 C CA . TYR A 1 321 ? -11.272 14.520 -8.271 1.00 83.88 321 TYR A CA 1
ATOM 2641 C C . TYR A 1 321 ? -10.406 13.873 -9.352 1.00 83.88 321 TYR A C 1
ATOM 2643 O O . TYR A 1 321 ? -10.446 14.233 -10.526 1.00 83.88 321 TYR A O 1
ATOM 2651 N N . THR A 1 322 ? -9.665 12.852 -8.943 1.00 77.81 322 THR A N 1
ATOM 2652 C CA . THR A 1 322 ? -8.981 11.870 -9.786 1.00 77.81 322 THR A CA 1
ATOM 2653 C C . THR A 1 322 ? -9.035 10.515 -9.055 1.00 77.81 322 THR A C 1
ATOM 2655 O O . THR A 1 322 ? -9.248 10.499 -7.844 1.00 77.81 322 THR A O 1
ATOM 2658 N N . ARG A 1 323 ? -8.773 9.362 -9.710 1.00 70.56 323 ARG A N 1
ATOM 2659 C CA . ARG A 1 323 ? -8.532 8.077 -8.975 1.00 70.56 323 ARG A CA 1
ATOM 2660 C C . ARG A 1 323 ? -7.401 8.225 -7.947 1.00 70.56 323 ARG A C 1
ATOM 2662 O O . ARG A 1 323 ? -7.299 7.498 -6.961 1.00 70.56 323 ARG A O 1
ATOM 2669 N N . SER A 1 324 ? -6.540 9.186 -8.252 1.00 61.72 324 SER A N 1
ATOM 2670 C CA . SER A 1 324 ? -5.665 9.874 -7.341 1.00 61.72 324 SER A CA 1
ATOM 2671 C C . SER A 1 324 ? -6.470 10.741 -6.324 1.00 61.72 324 SER A C 1
ATOM 2673 O O . SER A 1 324 ? -7.254 10.216 -5.538 1.00 61.72 324 SER A O 1
ATOM 2675 N N . LEU A 1 325 ? -6.198 12.036 -6.203 1.00 72.06 325 LEU A N 1
ATOM 2676 C CA . LEU A 1 325 ? -6.727 12.914 -5.160 1.00 72.06 325 LEU A CA 1
ATOM 2677 C C . LEU A 1 325 ? -8.254 13.104 -5.246 1.00 72.06 325 LEU A C 1
ATOM 2679 O O . LEU A 1 325 ? -8.786 13.369 -6.318 1.00 72.06 325 LEU A O 1
ATOM 2683 N N . THR A 1 326 ? -8.947 13.014 -4.105 1.00 82.50 326 THR A N 1
ATOM 2684 C CA . THR A 1 326 ? -10.355 13.423 -3.931 1.00 82.50 326 THR A CA 1
ATOM 2685 C C . THR A 1 326 ? -10.430 14.348 -2.717 1.00 82.50 326 THR A C 1
ATOM 2687 O O . THR A 1 326 ? -10.229 13.888 -1.591 1.00 82.50 326 THR A O 1
ATOM 2690 N N . ALA A 1 327 ? -10.630 15.650 -2.935 1.00 81.88 327 ALA A N 1
ATOM 2691 C CA . ALA A 1 327 ? -10.610 16.660 -1.873 1.00 81.88 327 ALA A CA 1
ATOM 2692 C C . ALA A 1 327 ? -11.323 17.965 -2.274 1.00 81.88 327 ALA A C 1
ATOM 2694 O O . ALA A 1 327 ? -11.547 18.235 -3.453 1.00 81.88 327 ALA A O 1
ATOM 2695 N N . VAL A 1 328 ? -11.627 18.804 -1.280 1.00 86.44 328 VAL A N 1
ATOM 2696 C CA . VAL A 1 328 ? -12.070 20.200 -1.450 1.00 86.44 328 VAL A CA 1
ATOM 2697 C C . VAL A 1 328 ? -10.857 21.116 -1.239 1.00 86.44 328 VAL A C 1
ATOM 2699 O O . VAL A 1 328 ? -10.352 21.218 -0.116 1.00 86.44 328 VAL A O 1
ATOM 2702 N N . LEU A 1 329 ? -10.365 21.721 -2.323 1.00 87.31 329 LEU A N 1
ATOM 2703 C CA . LEU A 1 329 ? -9.133 22.533 -2.382 1.00 87.31 329 LEU A CA 1
ATOM 2704 C C . LEU A 1 329 ? -9.385 23.958 -2.894 1.00 87.31 329 LEU A C 1
ATOM 2706 O O . LEU A 1 329 ? -8.740 24.905 -2.435 1.00 87.31 329 LEU A O 1
ATOM 2710 N N . ASP A 1 330 ? -10.352 24.092 -3.798 1.00 89.56 330 ASP A N 1
ATOM 2711 C CA . ASP A 1 330 ? -10.897 25.344 -4.302 1.00 89.56 330 ASP A CA 1
ATOM 2712 C C . ASP A 1 330 ? -11.895 25.889 -3.279 1.00 89.56 330 ASP A C 1
ATOM 2714 O O . ASP A 1 330 ? -12.838 25.198 -2.883 1.00 89.56 330 ASP A O 1
ATOM 2718 N N . HIS A 1 331 ? -11.716 27.138 -2.852 1.00 91.62 331 HIS A N 1
ATOM 2719 C CA . HIS A 1 331 ? -12.603 27.752 -1.861 1.00 91.62 331 HIS A CA 1
ATOM 2720 C C . HIS A 1 331 ? -13.087 29.120 -2.319 1.00 91.62 331 HIS A C 1
ATOM 2722 O O . HIS A 1 331 ? -12.330 29.921 -2.863 1.00 91.62 331 HIS A O 1
ATOM 2728 N N . ILE A 1 332 ? -14.354 29.400 -2.017 1.00 95.75 332 ILE A N 1
ATOM 2729 C CA . ILE A 1 332 ? -14.938 30.738 -2.086 1.00 95.75 332 ILE A CA 1
ATOM 2730 C C . ILE A 1 332 ? -15.200 31.178 -0.647 1.00 95.75 332 ILE A C 1
ATOM 2732 O O . ILE A 1 332 ? -15.996 30.560 0.062 1.00 95.75 332 ILE A O 1
ATOM 2736 N N . TRP A 1 333 ? -14.528 32.241 -0.222 1.00 95.88 333 TRP A N 1
ATOM 2737 C CA . TRP A 1 333 ? -14.734 32.906 1.061 1.00 95.88 333 TRP A CA 1
ATOM 2738 C C . TRP A 1 333 ? -15.408 34.251 0.840 1.00 95.88 333 TRP A C 1
ATOM 2740 O O . TRP A 1 333 ? -15.132 34.922 -0.154 1.00 95.88 333 TRP A O 1
ATOM 2750 N N . PHE A 1 334 ? -16.236 34.682 1.784 1.00 96.25 334 PHE A N 1
ATOM 2751 C CA . PHE A 1 334 ? -16.795 36.030 1.782 1.00 96.25 334 PHE A CA 1
ATOM 2752 C C . PHE A 1 334 ? -16.759 36.660 3.171 1.00 96.25 334 PHE A C 1
ATOM 2754 O O . PHE A 1 334 ? -16.682 35.961 4.186 1.00 96.25 334 PHE A O 1
ATOM 2761 N N . SER A 1 335 ? -16.804 37.990 3.218 1.00 94.75 335 SER A N 1
ATOM 2762 C CA . SER A 1 335 ? -16.833 38.734 4.474 1.00 94.75 335 SER A CA 1
ATOM 2763 C C . SER A 1 335 ? -18.209 38.637 5.145 1.00 94.75 335 SER A C 1
ATOM 2765 O O . SER A 1 335 ? -19.237 39.045 4.597 1.00 94.75 335 SER A O 1
ATOM 2767 N N . LYS A 1 336 ? -18.215 38.044 6.342 1.00 88.81 336 LYS A N 1
ATOM 2768 C CA . LYS A 1 336 ? -19.408 37.588 7.072 1.00 88.81 336 LYS A CA 1
ATOM 2769 C C . LYS A 1 336 ? -20.401 38.707 7.391 1.00 88.81 336 LYS A C 1
ATOM 2771 O O . LYS A 1 336 ? -21.598 38.458 7.486 1.00 88.81 336 LYS A O 1
ATOM 2776 N N . ASP A 1 337 ? -19.894 39.918 7.585 1.00 87.88 337 ASP A N 1
ATOM 2777 C CA . ASP A 1 337 ? -20.664 41.046 8.107 1.00 87.88 337 ASP A CA 1
ATOM 2778 C C . ASP A 1 337 ? -21.324 41.877 6.981 1.00 87.88 337 ASP A C 1
ATOM 2780 O O . ASP A 1 337 ? -22.097 42.794 7.253 1.00 87.88 337 ASP A O 1
ATOM 2784 N N . GLN A 1 338 ? -21.040 41.550 5.711 1.00 91.06 338 GLN A N 1
ATOM 2785 C CA . GLN A 1 338 ? -21.496 42.282 4.520 1.00 91.06 338 GLN A CA 1
ATOM 2786 C C . GLN A 1 338 ? -22.192 41.402 3.476 1.00 91.06 338 GLN A C 1
ATOM 2788 O O . GLN A 1 338 ? -22.971 41.923 2.676 1.00 91.06 338 GLN A O 1
ATOM 2793 N N . LEU A 1 339 ? -21.886 40.102 3.441 1.00 92.50 339 LEU A N 1
ATOM 2794 C CA . LEU A 1 339 ? -22.386 39.149 2.450 1.00 92.50 339 LEU A CA 1
ATOM 2795 C C . LEU A 1 339 ? -22.973 37.909 3.135 1.00 92.50 339 LEU A C 1
ATOM 2797 O O . LEU A 1 339 ? -22.593 37.546 4.245 1.00 92.50 339 LEU A O 1
ATOM 2801 N N . GLU A 1 340 ? -23.898 37.242 2.448 1.00 90.81 340 GLU A N 1
ATOM 2802 C CA . GLU A 1 340 ? -24.493 35.970 2.861 1.00 90.81 340 GLU A CA 1
ATOM 2803 C C . GLU A 1 340 ? -24.648 35.046 1.644 1.00 90.81 340 GLU A C 1
ATOM 2805 O O . GLU A 1 340 ? -24.980 35.503 0.550 1.00 90.81 340 GLU A O 1
ATOM 2810 N N . ALA A 1 341 ? -24.425 33.741 1.819 1.00 91.69 341 ALA A N 1
ATOM 2811 C CA . ALA A 1 341 ? -24.664 32.758 0.764 1.00 91.69 341 ALA A CA 1
ATOM 2812 C C . ALA A 1 341 ? -26.152 32.372 0.723 1.00 91.69 341 ALA A C 1
ATOM 2814 O O . ALA A 1 341 ? -26.689 31.852 1.701 1.00 91.69 341 ALA A O 1
ATOM 2815 N N . SER A 1 342 ? -26.814 32.604 -0.413 1.00 90.56 342 SER A N 1
ATOM 2816 C CA . SER A 1 342 ? -28.213 32.208 -0.635 1.00 90.56 342 SER A CA 1
ATOM 2817 C C . SER A 1 342 ? -28.331 30.759 -1.111 1.00 90.56 342 SER A C 1
ATOM 2819 O O . SER A 1 342 ? -29.092 29.973 -0.550 1.00 90.56 342 SER A O 1
ATOM 2821 N N . LYS A 1 343 ? -27.537 30.372 -2.111 1.00 90.62 343 LYS A N 1
ATOM 2822 C CA . LYS A 1 343 ? -27.453 29.004 -2.631 1.00 90.62 343 LYS A CA 1
ATOM 2823 C C . LYS A 1 343 ? -26.039 28.681 -3.106 1.00 90.62 343 LYS A C 1
ATOM 2825 O O . LYS A 1 343 ? -25.310 29.579 -3.523 1.00 90.62 343 LYS A O 1
ATOM 2830 N N . VAL A 1 344 ? -25.685 27.402 -3.099 1.00 91.44 344 VAL A N 1
ATOM 2831 C CA . VAL A 1 344 ? -24.425 26.879 -3.650 1.00 91.44 344 VAL A CA 1
ATOM 2832 C C . VAL A 1 344 ? -24.693 25.645 -4.506 1.00 91.44 344 VAL A C 1
ATOM 2834 O O . VAL A 1 344 ? -25.761 25.042 -4.419 1.00 91.44 344 VAL A O 1
ATOM 2837 N N . LEU A 1 345 ? -23.737 25.270 -5.352 1.00 87.81 345 LEU A N 1
ATOM 2838 C CA . LEU A 1 345 ? -23.857 24.090 -6.200 1.00 87.81 345 LEU A CA 1
ATOM 2839 C C . LEU A 1 345 ? -23.276 22.864 -5.472 1.00 87.81 345 LEU A C 1
ATOM 2841 O O . LEU A 1 345 ? -22.072 22.808 -5.221 1.00 87.81 345 LEU A O 1
ATOM 2845 N N . GLY A 1 346 ? -24.113 21.887 -5.129 1.00 78.06 346 GLY A N 1
ATOM 2846 C CA . GLY A 1 346 ? -23.740 20.689 -4.367 1.00 78.06 346 GLY A CA 1
ATOM 2847 C C . GLY A 1 346 ? -24.203 19.390 -5.027 1.00 78.06 346 GLY A C 1
ATOM 2848 O O . GLY A 1 346 ? -24.543 19.373 -6.210 1.00 78.06 346 GLY A O 1
ATOM 2849 N N . LYS A 1 347 ? -24.168 18.286 -4.278 1.00 75.44 347 LYS A N 1
ATOM 2850 C CA . LYS A 1 347 ? -24.509 16.945 -4.773 1.00 75.44 347 LYS A CA 1
ATOM 2851 C C . LYS A 1 347 ? -26.025 16.741 -4.880 1.00 75.44 347 LYS A C 1
ATOM 2853 O O . LYS A 1 347 ? -26.782 17.260 -4.068 1.00 75.44 347 LYS A O 1
ATOM 2858 N N . GLN A 1 348 ? -26.470 15.954 -5.858 1.00 63.66 348 GLN A N 1
ATOM 2859 C CA . GLN A 1 348 ? -27.870 15.539 -5.975 1.00 63.66 348 GLN A CA 1
ATOM 2860 C C . GLN A 1 348 ? -28.274 14.585 -4.836 1.00 63.66 348 GLN A C 1
ATOM 2862 O O . GLN A 1 348 ? -27.667 13.528 -4.643 1.00 63.66 348 GLN A O 1
ATOM 2867 N N . SER A 1 349 ? -29.324 14.940 -4.097 1.00 47.09 349 SER A N 1
ATOM 2868 C CA . SER A 1 349 ? -29.885 14.140 -3.010 1.00 47.09 349 SER A CA 1
ATOM 2869 C C . SER A 1 349 ? -30.842 13.054 -3.523 1.00 47.09 349 SER A C 1
ATOM 2871 O O . SER A 1 349 ? -31.958 13.323 -3.950 1.00 47.09 349 SER A O 1
ATOM 2873 N N . GLY A 1 350 ? -30.397 11.798 -3.424 1.00 39.91 350 GLY A N 1
ATOM 2874 C CA . GLY A 1 350 ? -31.254 10.613 -3.316 1.00 39.91 350 GLY A CA 1
ATOM 2875 C C . GLY A 1 350 ? -32.134 10.232 -4.515 1.00 39.91 350 GLY A C 1
ATOM 2876 O O . GLY A 1 350 ? -33.327 10.522 -4.536 1.00 39.91 350 GLY A O 1
ATOM 2877 N N . GLN A 1 351 ? -31.617 9.355 -5.380 1.00 28.33 351 GLN A N 1
ATOM 2878 C CA . GLN A 1 351 ? -32.424 8.226 -5.850 1.00 28.33 351 GLN A CA 1
ATOM 2879 C C . GLN A 1 351 ? -31.709 6.906 -5.580 1.00 28.33 351 GLN A C 1
ATOM 2881 O O . GLN A 1 351 ? -30.642 6.625 -6.117 1.00 28.33 351 GLN A O 1
ATOM 2886 N N . SER A 1 352 ? -32.353 6.064 -4.779 1.00 38.44 352 SER A N 1
ATOM 2887 C CA . SER A 1 352 ? -32.147 4.623 -4.802 1.00 38.44 352 SER A CA 1
ATOM 2888 C C . SER A 1 352 ? -32.799 4.052 -6.065 1.00 38.44 352 SER A C 1
ATOM 2890 O O . SER A 1 352 ? -33.961 3.648 -6.039 1.00 38.44 352 SER A O 1
ATOM 2892 N N . GLN A 1 353 ? -32.047 4.033 -7.164 1.00 30.28 353 GLN A N 1
ATOM 2893 C CA . GLN A 1 353 ? -32.211 3.037 -8.222 1.00 30.28 353 GLN A CA 1
ATOM 2894 C C . GLN A 1 353 ? -31.157 1.944 -7.959 1.00 30.28 353 GLN A C 1
ATOM 2896 O O . GLN A 1 353 ? -30.040 2.249 -7.556 1.00 30.28 353 GLN A O 1
ATOM 2901 N N . GLY A 1 354 ? -31.457 0.655 -8.062 1.00 27.95 354 GLY A N 1
ATOM 2902 C CA . GLY A 1 354 ? -32.485 0.065 -8.912 1.00 27.95 354 GLY A CA 1
ATOM 2903 C C . GLY A 1 354 ? -31.762 -0.599 -10.070 1.00 27.95 354 GLY A C 1
ATOM 2904 O O . GLY A 1 354 ? -31.428 0.053 -11.050 1.00 27.95 354 GLY A O 1
ATOM 2905 N N . ASP A 1 355 ? -31.461 -1.881 -9.897 1.00 36.41 355 ASP A N 1
ATOM 2906 C CA . ASP A 1 355 ? -30.745 -2.706 -10.863 1.00 36.41 355 ASP A CA 1
ATOM 2907 C C . ASP A 1 355 ? -31.574 -2.872 -12.151 1.00 36.41 355 ASP A C 1
ATOM 2909 O O . ASP A 1 355 ? -32.484 -3.705 -12.198 1.00 36.41 355 ASP A O 1
ATOM 2913 N N . GLN A 1 356 ? -31.321 -2.024 -13.162 1.00 26.64 356 GLN A N 1
ATOM 2914 C CA . GLN A 1 356 ? -31.733 -2.237 -14.557 1.00 26.64 356 GLN A CA 1
ATOM 2915 C C . GLN A 1 356 ? -31.151 -1.214 -15.559 1.00 26.64 356 GLN A C 1
ATOM 2917 O O . GLN A 1 356 ? -31.543 -0.054 -15.594 1.00 26.64 356 GLN A O 1
ATOM 2922 N N . GLY A 1 357 ? -30.324 -1.710 -16.487 1.00 27.25 357 GLY A N 1
ATOM 2923 C CA . GLY A 1 357 ? -30.437 -1.349 -17.909 1.00 27.25 357 GLY A CA 1
ATOM 2924 C C . GLY A 1 357 ? -29.823 -0.038 -18.421 1.00 27.25 357 GLY A C 1
ATOM 2925 O O . GLY A 1 357 ? -30.551 0.821 -18.909 1.00 27.25 357 GLY A O 1
ATOM 2926 N N . MET A 1 358 ? -28.492 0.024 -18.531 1.00 25.88 358 MET A N 1
ATOM 2927 C CA . MET A 1 358 ? -27.848 0.704 -19.669 1.00 25.88 358 MET A CA 1
ATOM 2928 C C . MET A 1 358 ? -27.253 -0.358 -20.597 1.00 25.88 358 MET A C 1
ATOM 2930 O O . MET A 1 358 ? -26.397 -1.145 -20.195 1.00 25.88 358 MET A O 1
ATOM 2934 N N . ASN A 1 359 ? -27.784 -0.433 -21.819 1.00 25.59 359 ASN A N 1
ATOM 2935 C CA . ASN A 1 359 ? -27.504 -1.518 -22.757 1.00 25.59 359 ASN A CA 1
ATOM 2936 C C . ASN A 1 359 ? -26.122 -1.412 -23.416 1.00 25.59 359 ASN A C 1
ATOM 2938 O O . ASN A 1 359 ? -25.543 -0.338 -23.561 1.00 25.59 359 ASN A O 1
ATOM 2942 N N . GLN A 1 360 ? -25.637 -2.566 -23.869 1.00 30.86 360 GLN A N 1
ATOM 2943 C CA . GLN A 1 360 ? -24.369 -2.736 -24.569 1.00 30.86 360 GLN A CA 1
ATOM 2944 C C . GLN A 1 360 ? -24.248 -1.844 -25.816 1.00 30.86 360 GLN A C 1
ATOM 2946 O O . GLN A 1 360 ? -25.034 -1.968 -26.752 1.00 30.86 360 GLN A O 1
ATOM 2951 N N . TYR A 1 361 ? -23.162 -1.073 -25.885 1.00 22.45 361 TYR A N 1
ATOM 2952 C CA . TYR A 1 361 ? -22.465 -0.779 -27.137 1.00 22.45 361 TYR A CA 1
ATOM 2953 C C . TYR A 1 361 ? -20.955 -0.903 -26.902 1.00 22.45 361 TYR A C 1
ATOM 2955 O O . TYR A 1 361 ? -20.288 0.042 -26.490 1.00 22.45 361 TYR A O 1
ATOM 2963 N N . GLN A 1 362 ? -20.408 -2.092 -27.168 1.00 26.17 362 GLN A N 1
ATOM 2964 C CA . GLN A 1 362 ? -18.992 -2.213 -27.517 1.00 26.17 362 GLN A CA 1
ATOM 2965 C C . GLN A 1 362 ? -18.839 -1.859 -29.001 1.00 26.17 362 GLN A C 1
ATOM 2967 O O . GLN A 1 362 ? -19.626 -2.303 -29.837 1.00 26.17 362 GLN A O 1
ATOM 2972 N N . PRO A 1 363 ? -17.795 -1.100 -29.338 1.00 25.11 363 PRO A N 1
ATOM 2973 C CA . PRO A 1 363 ? -16.748 -1.692 -30.159 1.00 25.11 363 PRO A CA 1
ATOM 2974 C C . PRO A 1 363 ? -15.402 -1.612 -29.435 1.00 25.11 363 PRO A C 1
ATOM 2976 O O . PRO A 1 363 ? -15.063 -0.604 -28.819 1.00 25.11 363 PRO A O 1
ATOM 2979 N N . GLY A 1 364 ? -14.644 -2.706 -29.476 1.00 28.39 364 GLY A N 1
ATOM 2980 C CA . GLY A 1 364 ? -13.402 -2.820 -28.720 1.00 28.39 364 GLY A CA 1
ATOM 2981 C C . GLY A 1 364 ? -12.272 -1.952 -29.272 1.00 28.39 364 GLY A C 1
ATOM 2982 O O . GLY A 1 364 ? -12.049 -1.915 -30.478 1.00 28.39 364 GLY A O 1
ATOM 2983 N N . LEU A 1 365 ? -11.518 -1.339 -28.360 1.00 22.12 365 LEU A N 1
ATOM 2984 C CA . LEU A 1 365 ? -10.078 -1.085 -28.458 1.00 22.12 365 LEU A CA 1
ATOM 2985 C C . LEU A 1 365 ? -9.536 -0.861 -27.034 1.00 22.12 365 LEU A C 1
ATOM 2987 O O . LEU A 1 365 ? -10.260 -0.409 -26.149 1.00 22.12 365 LEU A O 1
ATOM 2991 N N . GLN A 1 366 ? -8.293 -1.274 -26.794 1.00 29.20 366 GLN A N 1
ATOM 2992 C CA . GLN A 1 366 ? -7.665 -1.306 -25.465 1.00 29.20 366 GLN A CA 1
ATOM 2993 C C . GLN A 1 366 ? -7.238 0.097 -25.006 1.00 29.20 366 GLN A C 1
ATOM 2995 O O . GLN A 1 366 ? -6.829 0.867 -25.871 1.00 29.20 366 GLN A O 1
ATOM 3000 N N . GLN A 1 367 ? -7.215 0.366 -23.683 1.00 23.89 367 GLN A N 1
ATOM 3001 C CA . GLN A 1 367 ? -6.172 1.101 -22.911 1.00 23.89 367 GLN A CA 1
ATOM 3002 C C . GLN A 1 367 ? -6.615 1.331 -21.420 1.00 23.89 367 GLN A C 1
ATOM 3004 O O . GLN A 1 367 ? -7.649 0.773 -21.054 1.00 23.89 367 GLN A O 1
ATOM 3009 N N . PRO A 1 368 ? -5.801 1.889 -20.483 1.00 24.55 368 PRO A N 1
ATOM 3010 C CA . PRO A 1 368 ? -5.163 1.117 -19.399 1.00 24.55 368 PRO A CA 1
ATOM 3011 C C . PRO A 1 368 ? -5.458 1.727 -17.978 1.00 24.55 368 PRO A C 1
ATOM 3013 O O . PRO A 1 368 ? -6.435 2.461 -17.842 1.00 24.55 368 PRO A O 1
ATOM 3016 N N . PRO A 1 369 ? -4.721 1.431 -16.874 1.00 24.75 369 PRO A N 1
ATOM 3017 C CA . PRO A 1 369 ? -5.136 1.822 -15.513 1.00 24.75 369 PRO A CA 1
ATOM 3018 C C . PRO A 1 369 ? -4.380 3.020 -14.892 1.00 24.75 369 PRO A C 1
ATOM 3020 O O . PRO A 1 369 ? -3.287 3.400 -15.297 1.00 24.75 369 PRO A O 1
ATOM 3023 N N . ASN A 1 370 ? -4.916 3.551 -13.786 1.00 26.69 370 ASN A N 1
ATOM 3024 C CA . ASN A 1 370 ? -4.207 4.434 -12.837 1.00 26.69 370 ASN A CA 1
ATOM 3025 C C . ASN A 1 370 ? -3.514 3.582 -11.729 1.00 26.69 370 ASN A C 1
ATOM 3027 O O . ASN A 1 370 ? -3.800 2.393 -11.607 1.00 26.69 370 ASN A O 1
ATOM 3031 N N . LEU A 1 371 ? -2.581 4.029 -10.872 1.00 26.97 371 LEU A N 1
ATOM 3032 C CA . LEU A 1 371 ? -2.185 5.360 -10.351 1.00 26.97 371 LEU A CA 1
ATOM 3033 C C . LEU A 1 371 ? -3.123 5.891 -9.219 1.00 26.97 371 LEU A C 1
ATOM 3035 O O . LEU A 1 371 ? -4.125 5.234 -8.928 1.00 26.97 371 LEU A O 1
ATOM 3039 N N . ASN A 1 372 ? -2.678 6.884 -8.414 1.00 28.55 372 ASN A N 1
ATOM 3040 C CA . ASN A 1 372 ? -2.910 6.892 -6.940 1.00 28.55 372 ASN A CA 1
ATOM 3041 C C . ASN A 1 372 ? -2.733 8.286 -6.230 1.00 28.55 372 ASN A C 1
ATOM 3043 O O . ASN A 1 372 ? -1.832 9.023 -6.640 1.00 28.55 372 ASN A O 1
ATOM 3047 N N . PRO A 1 373 ? -3.461 8.628 -5.126 1.00 25.36 373 PRO A N 1
ATOM 3048 C CA . PRO A 1 373 ? -3.724 10.013 -4.662 1.00 25.36 373 PRO A CA 1
ATOM 3049 C C . PRO A 1 373 ? -2.546 10.903 -4.298 1.00 25.36 373 PRO A C 1
ATOM 3051 O O . PRO A 1 373 ? -2.489 12.081 -4.640 1.00 25.36 373 PRO A O 1
ATOM 3054 N N . GLN A 1 374 ? -1.609 10.351 -3.540 1.00 26.81 374 GLN A N 1
ATOM 3055 C CA . GLN A 1 374 ? -0.625 11.148 -2.810 1.00 26.81 374 GLN A CA 1
ATOM 3056 C C . GLN A 1 374 ? 0.712 11.278 -3.561 1.00 26.81 374 GLN A C 1
ATOM 3058 O O . GLN A 1 374 ? 1.689 11.786 -3.012 1.00 26.81 374 GLN A O 1
ATOM 3063 N N . LYS A 1 375 ? 0.773 10.862 -4.837 1.00 31.50 375 LYS A N 1
ATOM 3064 C CA . LYS A 1 375 ? 1.945 11.097 -5.703 1.00 31.50 375 LYS A CA 1
ATOM 3065 C C . LYS A 1 375 ? 1.991 12.509 -6.298 1.00 31.50 375 LYS A C 1
ATOM 3067 O O . LYS A 1 375 ? 3.073 12.968 -6.650 1.00 31.50 375 LYS A O 1
ATOM 3072 N N . PHE A 1 376 ? 0.859 13.206 -6.371 1.00 27.77 376 PHE A N 1
ATOM 3073 C CA . PHE A 1 376 ? 0.694 14.409 -7.194 1.00 27.77 376 PHE A CA 1
ATOM 3074 C C . PHE A 1 376 ? 0.804 15.738 -6.444 1.00 27.77 376 PHE A C 1
ATOM 3076 O O . PHE A 1 376 ? 0.168 16.713 -6.813 1.00 27.77 376 PHE A O 1
ATOM 3083 N N . MET A 1 377 ? 1.557 15.762 -5.345 1.00 26.94 377 MET A N 1
ATOM 3084 C CA . MET A 1 377 ? 1.608 16.935 -4.459 1.00 26.94 377 MET A CA 1
ATOM 3085 C C . MET A 1 377 ? 2.964 17.123 -3.750 1.00 26.94 377 MET A C 1
ATOM 3087 O O . MET A 1 377 ? 3.178 18.060 -2.984 1.00 26.94 377 MET A O 1
ATOM 3091 N N . ASN A 1 378 ? 3.926 16.244 -4.035 1.00 28.05 378 ASN A N 1
ATOM 3092 C CA . ASN A 1 378 ? 5.267 16.232 -3.440 1.00 28.05 378 ASN A CA 1
ATOM 3093 C C . ASN A 1 378 ? 6.376 16.634 -4.453 1.00 28.05 378 ASN A C 1
ATOM 3095 O O . ASN A 1 378 ? 7.535 16.809 -4.093 1.00 28.05 378 ASN A O 1
ATOM 3099 N N . GLN A 1 379 ? 5.999 16.822 -5.720 1.00 31.00 379 GLN A N 1
ATOM 3100 C CA . GLN A 1 379 ? 6.814 17.059 -6.923 1.00 31.00 379 GLN A CA 1
ATOM 3101 C C . GLN A 1 379 ? 6.980 18.562 -7.349 1.00 31.00 379 GLN A C 1
ATOM 3103 O O . GLN A 1 379 ? 6.832 18.890 -8.519 1.00 31.00 379 GLN A O 1
ATOM 3108 N N . GLN A 1 380 ? 7.309 19.522 -6.472 1.00 27.95 380 GLN A N 1
ATOM 3109 C CA . GLN A 1 380 ? 7.707 20.892 -6.927 1.00 27.95 380 GLN A CA 1
ATOM 3110 C C . GLN A 1 380 ? 8.729 21.591 -6.009 1.00 27.95 380 GLN A C 1
ATOM 3112 O O . GLN A 1 380 ? 8.975 22.790 -6.143 1.00 27.95 380 GLN A O 1
ATOM 3117 N N . VAL A 1 381 ? 9.289 20.892 -5.021 1.00 28.30 381 VAL A N 1
ATOM 3118 C CA . VAL A 1 381 ? 10.040 21.538 -3.930 1.00 28.30 381 VAL A CA 1
ATOM 3119 C C . VAL A 1 381 ? 11.525 21.728 -4.266 1.00 28.30 381 VAL A C 1
ATOM 3121 O O . VAL A 1 381 ? 12.123 22.731 -3.882 1.00 28.30 381 VAL A O 1
ATOM 3124 N N . ASN A 1 382 ? 12.121 20.802 -5.019 1.00 26.69 382 ASN A N 1
ATOM 3125 C CA . ASN A 1 382 ? 13.578 20.664 -5.122 1.00 26.69 382 ASN A CA 1
ATOM 3126 C C . ASN A 1 382 ? 14.199 21.322 -6.373 1.00 26.69 382 ASN A C 1
ATOM 3128 O O . ASN A 1 382 ? 14.911 20.647 -7.113 1.00 26.69 382 ASN A O 1
ATOM 3132 N N . MET A 1 383 ? 13.952 22.613 -6.636 1.00 25.66 383 MET A N 1
ATOM 3133 C CA . MET A 1 383 ? 14.570 23.296 -7.797 1.00 25.66 383 MET A CA 1
ATOM 3134 C C . MET A 1 383 ? 15.179 24.687 -7.563 1.00 25.66 383 MET A C 1
ATOM 3136 O O . MET A 1 383 ? 15.517 25.357 -8.535 1.00 25.66 383 MET A O 1
ATOM 3140 N N . LEU A 1 384 ? 15.378 25.132 -6.317 1.00 26.08 384 LEU A N 1
ATOM 3141 C CA . LEU A 1 384 ? 15.919 26.472 -6.041 1.00 26.08 384 LEU A CA 1
ATOM 3142 C C . LEU A 1 384 ? 17.063 26.459 -5.017 1.00 26.08 384 LEU A C 1
ATOM 3144 O O . LEU A 1 384 ? 16.833 26.701 -3.838 1.00 26.08 384 LEU A O 1
ATOM 3148 N N . GLN A 1 385 ? 18.292 26.228 -5.503 1.00 24.20 385 GLN A N 1
ATOM 3149 C CA . GLN A 1 385 ? 19.548 26.734 -4.920 1.00 24.20 385 GLN A CA 1
ATOM 3150 C C . GLN A 1 385 ? 20.725 26.656 -5.932 1.00 24.20 385 GLN A C 1
ATOM 3152 O O . GLN A 1 385 ? 21.317 25.601 -6.121 1.00 24.20 385 GLN A O 1
ATOM 3157 N N . GLN A 1 386 ? 21.066 27.834 -6.487 1.00 25.23 386 GLN A N 1
ATOM 3158 C CA . GLN A 1 386 ? 22.420 28.349 -6.818 1.00 25.23 386 GLN A CA 1
ATOM 3159 C C . GLN A 1 386 ? 23.229 27.796 -8.031 1.00 25.23 386 GLN A C 1
ATOM 3161 O O . GLN A 1 386 ? 22.982 26.689 -8.492 1.00 25.23 386 GLN A O 1
ATOM 3166 N N . PRO A 1 387 ? 24.257 28.536 -8.525 1.00 26.97 387 PRO A N 1
ATOM 3167 C CA . PRO A 1 387 ? 24.212 29.951 -8.940 1.00 26.97 387 PRO A CA 1
ATOM 3168 C C . PRO A 1 387 ? 24.865 30.209 -10.330 1.00 26.97 387 PRO A C 1
ATOM 3170 O O . PRO A 1 387 ? 25.572 29.366 -10.875 1.00 26.97 387 PRO A O 1
ATOM 3173 N N . LEU A 1 388 ? 24.674 31.409 -10.900 1.00 23.34 388 LEU A N 1
ATOM 3174 C CA . LEU A 1 388 ? 25.331 31.843 -12.148 1.00 23.34 388 LEU A CA 1
ATOM 3175 C C . LEU A 1 388 ? 26.767 32.360 -11.936 1.00 23.34 388 LEU A C 1
ATOM 3177 O O . LEU A 1 388 ? 27.026 33.108 -10.995 1.00 23.34 388 LEU A O 1
ATOM 3181 N N . GLN A 1 389 ? 27.635 32.122 -12.926 1.00 23.38 389 GLN A N 1
ATOM 3182 C CA . GLN A 1 389 ? 28.711 33.045 -13.314 1.00 23.38 389 GLN A CA 1
ATOM 3183 C C . GLN A 1 389 ? 28.768 33.163 -14.844 1.00 23.38 389 GLN A C 1
ATOM 3185 O O . GLN A 1 389 ? 28.595 32.177 -15.558 1.00 23.38 389 GLN A O 1
ATOM 3190 N N . SER A 1 390 ? 28.987 34.377 -15.355 1.00 24.52 390 SER A N 1
ATOM 3191 C CA . SER A 1 390 ? 29.003 34.672 -16.793 1.00 24.52 390 SER A CA 1
ATOM 3192 C C . SER A 1 390 ? 29.789 35.948 -17.107 1.00 24.52 390 SER A C 1
ATOM 3194 O O . SER A 1 390 ? 29.792 36.851 -16.275 1.00 24.52 390 SER A O 1
ATOM 3196 N N . GLN A 1 391 ? 30.271 36.057 -18.358 1.00 26.77 391 GLN A N 1
ATOM 3197 C CA . GLN A 1 391 ? 30.799 37.270 -19.025 1.00 26.77 391 GLN A CA 1
ATOM 3198 C C . GLN A 1 391 ? 32.229 37.707 -18.616 1.00 26.77 391 GLN A C 1
ATOM 3200 O O . GLN A 1 391 ? 32.632 37.521 -17.478 1.00 26.77 391 GLN A O 1
ATOM 3205 N N . SER A 1 392 ? 33.068 38.291 -19.490 1.00 24.67 392 SER A N 1
ATOM 3206 C CA . SER A 1 392 ? 32.908 38.750 -20.895 1.00 24.67 392 SER A CA 1
ATOM 3207 C C . SER A 1 392 ? 34.270 38.882 -21.614 1.00 24.67 392 SER A C 1
ATOM 3209 O O . SER A 1 392 ? 35.282 39.032 -20.938 1.00 24.67 392 SER A O 1
ATOM 3211 N N . GLN A 1 393 ? 34.297 38.920 -22.961 1.00 23.08 393 GLN A N 1
ATOM 3212 C CA . GLN A 1 393 ? 34.677 40.113 -23.764 1.00 23.08 393 GLN A CA 1
ATOM 3213 C C . GLN A 1 393 ? 34.644 39.860 -25.293 1.00 23.08 393 GLN A C 1
ATOM 3215 O O . GLN A 1 393 ? 34.568 38.720 -25.743 1.00 23.08 393 GLN A O 1
ATOM 3220 N N . LEU A 1 394 ? 34.610 40.947 -26.083 1.00 23.02 394 LEU A N 1
ATOM 3221 C CA . LEU A 1 394 ? 34.398 40.976 -27.544 1.00 23.02 394 LEU A CA 1
ATOM 3222 C C . LEU A 1 394 ? 35.687 41.292 -28.330 1.00 23.02 394 LEU A C 1
ATOM 3224 O O . LEU A 1 394 ? 36.509 42.037 -27.808 1.00 23.02 394 LEU A O 1
ATOM 3228 N N . GLN A 1 395 ? 35.772 40.876 -29.610 1.00 23.02 395 GLN A N 1
ATOM 3229 C CA . GLN A 1 395 ? 35.993 41.731 -30.815 1.00 23.02 395 GLN A CA 1
ATOM 3230 C C . GLN A 1 395 ? 36.334 40.914 -32.097 1.00 23.02 395 GLN A C 1
ATOM 3232 O O . GLN A 1 395 ? 36.746 39.760 -32.027 1.00 23.02 395 GLN A O 1
ATOM 3237 N N . GLN A 1 396 ? 36.136 41.521 -33.278 1.00 21.22 396 GLN A N 1
ATOM 3238 C CA . GLN A 1 396 ? 36.498 41.063 -34.645 1.00 21.22 396 GLN A CA 1
ATOM 3239 C C . GLN A 1 396 ? 37.084 42.277 -35.433 1.00 21.22 396 GLN A C 1
ATOM 3241 O O . GLN A 1 396 ? 36.953 43.391 -34.922 1.00 21.22 396 GLN A O 1
ATOM 3246 N N . PRO A 1 397 ? 37.456 42.184 -36.736 1.00 37.06 397 PRO A N 1
ATOM 3247 C CA . PRO A 1 397 ? 38.498 41.402 -37.446 1.00 37.06 397 PRO A CA 1
ATOM 3248 C C . PRO A 1 397 ? 39.495 42.418 -38.123 1.00 37.06 397 PRO A C 1
ATOM 3250 O O . PRO A 1 397 ? 39.751 43.424 -37.466 1.00 37.06 397 PRO A O 1
ATOM 3253 N N . PRO A 1 398 ? 40.012 42.342 -39.389 1.00 37.91 398 PRO A N 1
ATOM 3254 C CA . PRO A 1 398 ? 40.291 41.263 -40.370 1.00 37.91 398 PRO A CA 1
ATOM 3255 C C . PRO A 1 398 ? 41.734 41.319 -41.000 1.00 37.91 398 PRO A C 1
ATOM 3257 O O . PRO A 1 398 ? 42.586 42.060 -40.533 1.00 37.91 398 PRO A O 1
ATOM 3260 N N . GLN A 1 399 ? 41.947 40.610 -42.133 1.00 21.91 399 GLN A N 1
ATOM 3261 C CA . GLN A 1 399 ? 43.047 40.722 -43.142 1.00 21.91 399 GLN A CA 1
ATOM 3262 C C . GLN A 1 399 ? 44.471 40.207 -42.768 1.00 21.91 399 GLN A C 1
ATOM 3264 O O . GLN A 1 399 ? 44.901 40.356 -41.637 1.00 21.91 399 GLN A O 1
ATOM 3269 N N . SER A 1 400 ? 45.299 39.632 -43.671 1.00 22.55 400 SER A N 1
ATOM 3270 C CA . SER A 1 400 ? 45.070 38.995 -44.997 1.00 22.55 400 SER A CA 1
ATOM 3271 C C . SER A 1 400 ? 46.323 38.230 -45.525 1.00 22.55 400 SER A C 1
ATOM 3273 O O . SER A 1 400 ? 47.430 38.538 -45.107 1.00 22.55 400 SER A O 1
ATOM 3275 N N . GLN A 1 401 ? 46.120 37.345 -46.524 1.00 23.89 401 GLN A N 1
ATOM 3276 C CA . GLN A 1 401 ? 47.079 36.772 -47.515 1.00 23.89 401 GLN A CA 1
ATOM 3277 C C . GLN A 1 401 ? 48.019 35.575 -47.176 1.00 23.89 401 GLN A C 1
ATOM 3279 O O . GLN A 1 401 ? 48.927 35.690 -46.371 1.00 23.89 401 GLN A O 1
ATOM 3284 N N . GLN A 1 402 ? 47.831 34.493 -47.969 1.00 23.98 402 GLN A N 1
ATOM 3285 C CA . GLN A 1 402 ? 48.819 33.644 -48.699 1.00 23.98 402 GLN A CA 1
ATOM 3286 C C . GLN A 1 402 ? 49.979 32.934 -47.939 1.00 23.98 402 GLN A C 1
ATOM 3288 O O . GLN A 1 402 ? 50.623 33.515 -47.087 1.00 23.98 402 GLN A O 1
ATOM 3293 N N . SER A 1 403 ? 50.407 31.699 -48.266 1.00 23.08 403 SER A N 1
ATOM 3294 C CA . SER A 1 403 ? 49.906 30.656 -49.191 1.00 23.08 403 SER A CA 1
ATOM 3295 C C . SER A 1 403 ? 50.640 29.305 -48.977 1.00 23.08 403 SER A C 1
ATOM 3297 O O . SER A 1 403 ? 51.692 29.278 -48.351 1.00 23.08 403 SER A O 1
ATOM 3299 N N . GLN A 1 404 ? 50.126 28.243 -49.620 1.00 24.28 404 GLN A N 1
ATOM 3300 C CA . GLN A 1 404 ? 50.738 26.930 -49.930 1.00 24.28 404 GLN A CA 1
ATOM 3301 C C . GLN A 1 404 ? 50.317 25.677 -49.134 1.00 24.28 404 GLN A C 1
ATOM 3303 O O . GLN A 1 404 ? 49.961 25.681 -47.964 1.00 24.28 404 GLN A O 1
ATOM 3308 N N . SER A 1 405 ? 50.288 24.596 -49.912 1.00 21.81 405 SER A N 1
ATOM 3309 C CA . SER A 1 405 ? 49.605 23.311 -49.780 1.00 21.81 405 SER A CA 1
ATOM 3310 C C . SER A 1 405 ? 50.287 22.257 -48.906 1.00 21.81 405 SER A C 1
ATOM 3312 O O . SER A 1 405 ? 51.492 22.064 -49.038 1.00 21.81 405 SER A O 1
ATOM 3314 N N . GLN A 1 406 ? 49.479 21.407 -48.259 1.00 26.03 406 GLN A N 1
ATOM 3315 C CA . GLN A 1 406 ? 49.535 19.943 -48.436 1.00 26.03 406 GLN A CA 1
ATOM 3316 C C . GLN A 1 406 ? 48.228 19.283 -47.948 1.00 26.03 406 GLN A C 1
ATOM 3318 O O . GLN A 1 406 ? 47.651 19.704 -46.950 1.00 26.03 406 GLN A O 1
ATOM 3323 N N . GLN A 1 407 ? 47.740 18.274 -48.678 1.00 24.05 407 GLN A N 1
ATOM 3324 C CA . GLN A 1 407 ? 46.562 17.467 -48.322 1.00 24.05 407 GLN A CA 1
ATOM 3325 C C . GLN A 1 407 ? 47.000 16.079 -47.841 1.00 24.05 407 GLN A C 1
ATOM 3327 O O . GLN A 1 407 ? 47.899 15.483 -48.432 1.00 24.05 407 GLN A O 1
ATOM 3332 N N . SER A 1 408 ? 46.295 15.518 -46.859 1.00 26.19 408 SER A N 1
ATOM 3333 C CA . SER A 1 408 ? 46.339 14.088 -46.535 1.00 26.19 408 SER A CA 1
ATOM 3334 C C . SER A 1 408 ? 44.932 13.569 -46.208 1.00 26.19 408 SER A C 1
ATOM 3336 O O . SER A 1 408 ? 44.165 14.210 -45.492 1.00 26.19 408 SER A O 1
ATOM 3338 N N . GLN A 1 409 ? 44.575 12.420 -46.789 1.00 24.31 409 GLN A N 1
ATOM 3339 C CA . GLN A 1 409 ? 43.318 11.703 -46.538 1.00 24.31 409 GLN A CA 1
ATOM 3340 C C . GLN A 1 409 ? 43.540 10.550 -45.540 1.00 24.31 409 GLN A C 1
ATOM 3342 O O . GLN A 1 409 ? 44.657 10.033 -45.464 1.00 24.31 409 GLN A O 1
ATOM 3347 N N . PRO A 1 410 ? 42.494 10.078 -44.838 1.00 26.30 410 PRO A N 1
ATOM 3348 C CA . PRO A 1 410 ? 42.490 8.768 -44.195 1.00 26.30 410 PRO A CA 1
ATOM 3349 C C . PRO A 1 410 ? 42.073 7.667 -45.191 1.00 26.30 410 PRO A C 1
ATOM 3351 O O . PRO A 1 410 ? 41.062 7.793 -45.883 1.00 26.30 410 PRO A O 1
ATOM 3354 N N . SER A 1 411 ? 42.839 6.576 -45.255 1.00 24.25 411 SER A N 1
ATOM 3355 C CA . SER A 1 411 ? 42.656 5.504 -46.247 1.00 24.25 411 SER A CA 1
ATOM 3356 C C . SER A 1 411 ? 41.820 4.325 -45.737 1.00 24.25 411 SER A C 1
ATOM 3358 O O . SER A 1 411 ? 42.100 3.770 -44.676 1.00 24.25 411 SER A O 1
ATOM 3360 N N . ASN A 1 412 ? 40.878 3.860 -46.563 1.00 23.88 412 ASN A N 1
ATOM 3361 C CA . ASN A 1 412 ? 40.329 2.500 -46.490 1.00 23.88 412 ASN A CA 1
ATOM 3362 C C . ASN A 1 412 ? 41.378 1.464 -46.934 1.00 23.88 412 ASN A C 1
ATOM 3364 O O . ASN A 1 412 ? 42.150 1.734 -47.855 1.00 23.88 412 ASN A O 1
ATOM 3368 N N . VAL A 1 413 ? 41.325 0.247 -46.380 1.00 26.88 413 VAL A N 1
ATOM 3369 C CA . VAL A 1 413 ? 42.018 -0.933 -46.934 1.00 26.88 413 VAL A CA 1
ATOM 3370 C C . VAL A 1 413 ? 41.077 -2.144 -46.933 1.00 26.88 413 VAL A C 1
ATOM 3372 O O . VAL A 1 413 ? 40.687 -2.643 -45.882 1.00 26.88 413 VAL A O 1
ATOM 3375 N N . GLN A 1 414 ? 40.729 -2.620 -48.131 1.00 24.05 414 GLN A N 1
ATOM 3376 C CA . GLN A 1 414 ? 40.190 -3.965 -48.381 1.00 24.05 414 GLN A CA 1
ATOM 3377 C C . GLN A 1 414 ? 41.338 -4.965 -48.583 1.00 24.05 414 GLN A C 1
ATOM 3379 O O . GLN A 1 414 ? 42.413 -4.544 -48.994 1.00 24.05 414 GLN A O 1
ATOM 3384 N N . LEU A 1 415 ? 41.068 -6.263 -48.385 1.00 26.30 415 LEU A N 1
ATOM 3385 C CA . LEU A 1 415 ? 41.697 -7.476 -48.967 1.00 26.30 415 LEU A CA 1
ATOM 3386 C C . LEU A 1 415 ? 41.060 -8.689 -48.235 1.00 26.30 415 LEU A C 1
ATOM 3388 O O . LEU A 1 415 ? 40.727 -8.554 -47.064 1.00 26.30 415 LEU A O 1
ATOM 3392 N N . ALA A 1 416 ? 40.900 -9.909 -48.753 1.00 23.81 416 ALA A N 1
ATOM 3393 C CA . ALA A 1 416 ? 40.653 -10.458 -50.094 1.00 23.81 416 ALA A CA 1
ATOM 3394 C C . ALA A 1 416 ? 40.154 -11.918 -49.899 1.00 23.81 416 ALA A C 1
ATOM 3396 O O . ALA A 1 416 ? 40.303 -12.472 -48.810 1.00 23.81 416 ALA A O 1
ATOM 3397 N N . ALA A 1 417 ? 39.559 -12.561 -50.909 1.00 28.70 417 ALA A N 1
ATOM 3398 C CA . ALA A 1 417 ? 38.954 -13.895 -50.762 1.00 28.70 417 ALA A CA 1
ATOM 3399 C C . ALA A 1 417 ? 39.799 -15.036 -51.363 1.00 28.70 417 ALA A C 1
ATOM 3401 O O . ALA A 1 417 ? 40.202 -14.917 -52.515 1.00 28.70 417 ALA A O 1
ATOM 3402 N N . SER A 1 418 ? 39.953 -16.159 -50.636 1.00 26.02 418 SER A N 1
ATOM 3403 C CA . SER A 1 418 ? 39.929 -17.551 -51.162 1.00 26.02 418 SER A CA 1
ATOM 3404 C C . SER A 1 418 ? 40.322 -18.597 -50.096 1.00 26.02 418 SER A C 1
ATOM 3406 O O . SER A 1 418 ? 41.350 -18.434 -49.445 1.00 26.02 418 SER A O 1
ATOM 3408 N N . GLY A 1 419 ? 39.570 -19.702 -49.967 1.00 24.33 419 GLY A N 1
ATOM 3409 C CA . GLY A 1 419 ? 39.919 -20.861 -49.117 1.00 24.33 419 GLY A CA 1
ATOM 3410 C C . GLY A 1 419 ? 38.702 -21.721 -48.729 1.00 24.33 419 GLY A C 1
ATOM 3411 O O . GLY A 1 419 ? 37.662 -21.179 -48.370 1.00 24.33 419 GLY A O 1
ATOM 3412 N N . PHE A 1 420 ? 38.793 -23.052 -48.841 1.00 25.77 420 PHE A N 1
ATOM 3413 C CA . PHE A 1 420 ? 37.650 -23.976 -48.698 1.00 25.77 420 PHE A CA 1
ATOM 3414 C C . PHE A 1 420 ? 37.272 -24.314 -47.235 1.00 25.77 420 PHE A C 1
ATOM 3416 O O . PHE A 1 420 ? 38.124 -24.764 -46.482 1.00 25.77 420 PHE A O 1
ATOM 3423 N N . GLN A 1 421 ? 35.976 -24.145 -46.916 1.00 28.89 421 GLN A N 1
ATOM 3424 C CA . GLN A 1 421 ? 35.032 -25.012 -46.157 1.00 28.89 421 GLN A CA 1
ATOM 3425 C C . GLN A 1 421 ? 35.517 -25.950 -45.010 1.00 28.89 421 GLN A C 1
ATOM 3427 O O . GLN A 1 421 ? 36.551 -26.597 -45.121 1.00 28.89 421 GLN A O 1
ATOM 3432 N N . PRO A 1 422 ? 34.712 -26.121 -43.929 1.00 29.95 422 PRO A N 1
ATOM 3433 C CA . PRO A 1 422 ? 33.331 -26.624 -44.017 1.00 29.95 422 PRO A CA 1
ATOM 3434 C C . PRO A 1 422 ? 32.239 -25.664 -43.526 1.00 29.95 422 PRO A C 1
ATOM 3436 O O . PRO A 1 422 ? 32.486 -24.697 -42.814 1.00 29.95 422 PRO A O 1
ATOM 3439 N N . ALA A 1 423 ? 31.002 -25.939 -43.947 1.00 31.00 423 ALA A N 1
ATOM 3440 C CA . ALA A 1 423 ? 29.842 -25.098 -43.675 1.00 31.00 423 ALA A CA 1
ATOM 3441 C C . ALA A 1 423 ? 29.450 -25.101 -42.186 1.00 31.00 423 ALA A C 1
ATOM 3443 O O . ALA A 1 423 ? 28.872 -26.069 -41.688 1.00 31.00 423 ALA A O 1
ATOM 3444 N N . ALA A 1 424 ? 29.688 -23.982 -41.499 1.00 29.20 424 ALA A N 1
ATOM 3445 C CA . ALA A 1 424 ? 28.943 -23.654 -40.290 1.00 29.20 424 ALA A CA 1
ATOM 3446 C C . ALA A 1 424 ? 27.462 -23.466 -40.661 1.00 29.20 424 ALA A C 1
ATOM 3448 O O . ALA A 1 424 ? 27.142 -22.807 -41.657 1.00 29.20 424 ALA A O 1
ATOM 3449 N N . ALA A 1 425 ? 26.558 -24.069 -39.888 1.00 33.28 425 ALA A N 1
ATOM 3450 C CA . ALA A 1 425 ? 25.125 -23.920 -40.109 1.00 33.28 425 ALA A CA 1
ATOM 3451 C C . ALA A 1 425 ? 24.738 -22.435 -40.029 1.00 33.28 425 ALA A C 1
ATOM 3453 O O . ALA A 1 425 ? 25.177 -21.728 -39.122 1.00 33.28 425 ALA A O 1
ATOM 3454 N N . LYS A 1 426 ? 23.908 -21.963 -40.968 1.00 37.84 426 LYS A N 1
ATOM 3455 C CA . LYS A 1 426 ? 23.326 -20.618 -40.890 1.00 37.84 426 LYS A CA 1
ATOM 3456 C C . LYS A 1 426 ? 22.438 -20.547 -39.648 1.00 37.84 426 LYS A C 1
ATOM 3458 O O . LYS A 1 426 ? 21.309 -21.036 -39.678 1.00 37.84 426 LYS A O 1
ATOM 3463 N N . VAL A 1 427 ? 22.952 -19.948 -38.576 1.00 50.16 427 VAL A N 1
ATOM 3464 C CA . VAL A 1 427 ? 22.144 -19.578 -37.412 1.00 50.16 427 VAL A CA 1
ATOM 3465 C C . VAL A 1 427 ? 21.053 -18.635 -37.907 1.00 50.16 427 VAL A C 1
ATOM 3467 O O . VAL A 1 427 ? 21.333 -17.656 -38.602 1.00 50.16 427 VAL A O 1
ATOM 3470 N N . SER A 1 428 ? 19.802 -18.985 -37.626 1.00 56.97 428 SER A N 1
ATOM 3471 C CA . SER A 1 428 ? 18.652 -18.197 -38.057 1.00 56.97 428 SER A CA 1
ATOM 3472 C C . SER A 1 428 ? 18.454 -17.068 -37.052 1.00 56.97 428 SER A C 1
ATOM 3474 O O . SER A 1 428 ? 17.994 -17.319 -35.943 1.00 56.97 428 SER A O 1
ATOM 3476 N N . ALA A 1 429 ? 18.851 -15.850 -37.426 1.00 65.88 429 ALA A N 1
ATOM 3477 C CA . ALA A 1 429 ? 18.544 -14.649 -36.651 1.00 65.88 429 ALA A CA 1
ATOM 3478 C C . ALA A 1 429 ? 17.022 -14.499 -36.511 1.00 65.88 429 ALA A C 1
ATOM 3480 O O . ALA A 1 429 ? 16.284 -14.810 -37.455 1.00 65.88 429 ALA A O 1
ATOM 3481 N N . VAL A 1 430 ? 16.546 -14.036 -35.354 1.00 77.94 430 VAL A N 1
ATOM 3482 C CA . VAL A 1 430 ? 15.107 -13.868 -35.135 1.00 77.94 430 VAL A CA 1
ATOM 3483 C C . VAL A 1 430 ? 14.622 -12.645 -35.907 1.00 77.94 430 VAL A C 1
ATOM 3485 O O . VAL A 1 430 ? 15.097 -11.528 -35.706 1.00 77.94 430 VAL A O 1
ATOM 3488 N N . ASN A 1 431 ? 13.664 -12.856 -36.807 1.00 76.62 431 ASN A N 1
ATOM 3489 C CA . ASN A 1 431 ? 13.123 -11.805 -37.662 1.00 76.62 431 ASN A CA 1
ATOM 3490 C C . ASN A 1 431 ? 11.978 -11.061 -36.955 1.00 76.62 431 ASN A C 1
ATOM 3492 O O . ASN A 1 431 ? 10.814 -11.300 -37.267 1.00 76.62 431 ASN A O 1
ATOM 3496 N N . VAL A 1 432 ? 12.329 -10.221 -35.978 1.00 81.31 432 VAL A N 1
ATOM 3497 C CA . VAL A 1 432 ? 11.384 -9.374 -35.227 1.00 81.31 432 VAL A CA 1
ATOM 3498 C C . VAL A 1 432 ? 10.808 -8.232 -36.075 1.00 81.31 432 VAL A C 1
ATOM 3500 O O . VAL A 1 432 ? 11.454 -7.775 -37.019 1.00 81.31 432 VAL A O 1
ATOM 3503 N N . ASP A 1 433 ? 9.616 -7.749 -35.712 1.00 79.31 433 ASP A N 1
ATOM 3504 C CA . ASP A 1 433 ? 8.867 -6.752 -36.500 1.00 79.31 433 ASP A CA 1
ATOM 3505 C C . ASP A 1 433 ? 9.559 -5.371 -36.544 1.00 79.31 433 ASP A C 1
ATOM 3507 O O . ASP A 1 433 ? 9.608 -4.748 -37.606 1.00 79.31 433 ASP A O 1
ATOM 3511 N N . ASP A 1 434 ? 10.142 -4.911 -35.427 1.00 77.75 434 ASP A N 1
ATOM 3512 C CA . ASP A 1 434 ? 11.046 -3.749 -35.393 1.00 77.75 434 ASP A CA 1
ATOM 3513 C C . ASP A 1 434 ? 12.413 -4.117 -34.779 1.00 77.75 434 ASP A C 1
ATOM 3515 O O . ASP A 1 434 ? 12.563 -4.169 -33.556 1.00 77.75 434 ASP A O 1
ATOM 3519 N N . PRO A 1 435 ? 13.452 -4.343 -35.605 1.00 79.25 435 PRO A N 1
ATOM 3520 C CA . PRO A 1 435 ? 14.797 -4.643 -35.123 1.00 79.25 435 PRO A CA 1
ATOM 3521 C C . PRO A 1 435 ? 15.562 -3.407 -34.614 1.00 79.25 435 PRO A C 1
ATOM 3523 O O . PRO A 1 435 ? 16.690 -3.550 -34.137 1.00 79.25 435 PRO A O 1
ATOM 3526 N N . ASN A 1 436 ? 15.002 -2.194 -34.723 1.00 82.38 436 ASN A N 1
ATOM 3527 C CA . ASN A 1 436 ? 15.652 -0.956 -34.279 1.00 82.38 436 ASN A CA 1
ATOM 3528 C C . ASN A 1 436 ? 15.324 -0.581 -32.831 1.00 82.38 436 ASN A C 1
ATOM 3530 O O . ASN A 1 436 ? 15.859 0.408 -32.324 1.00 82.38 436 ASN A O 1
ATOM 3534 N N . THR A 1 437 ? 14.480 -1.357 -32.151 1.00 86.31 437 THR A N 1
ATOM 3535 C CA . THR A 1 437 ? 14.182 -1.143 -30.738 1.00 86.31 437 THR A CA 1
ATOM 3536 C C . THR A 1 437 ? 15.446 -1.260 -29.884 1.00 86.31 437 THR A C 1
ATOM 3538 O O . THR A 1 437 ? 16.339 -2.078 -30.124 1.00 86.31 437 THR A O 1
ATOM 3541 N N . VAL A 1 438 ? 15.520 -0.441 -28.833 1.00 85.38 438 VAL A N 1
ATOM 3542 C CA . VAL A 1 438 ? 16.707 -0.346 -27.969 1.00 85.38 438 VAL A CA 1
ATOM 3543 C C . VAL A 1 438 ? 17.048 -1.703 -27.334 1.00 85.38 438 VAL A C 1
ATOM 3545 O O . VAL A 1 438 ? 18.210 -2.114 -27.344 1.00 85.38 438 VAL A O 1
ATOM 3548 N N . TYR A 1 439 ? 16.048 -2.451 -26.848 1.00 86.38 439 TYR A N 1
ATOM 3549 C CA . TYR A 1 439 ? 16.274 -3.785 -26.283 1.00 86.38 439 TYR A CA 1
ATOM 3550 C C . TYR A 1 439 ? 16.797 -4.785 -27.329 1.00 86.38 439 TYR A C 1
ATOM 3552 O O . TYR A 1 439 ? 17.674 -5.586 -27.000 1.00 86.38 439 TYR A O 1
ATOM 3560 N N . TRP A 1 440 ? 16.328 -4.736 -28.584 1.00 89.56 440 TRP A N 1
ATOM 3561 C CA . TRP A 1 440 ? 16.783 -5.658 -29.632 1.00 89.56 440 TRP A CA 1
ATOM 3562 C C . TRP A 1 440 ? 18.188 -5.337 -30.157 1.00 89.56 440 TRP A C 1
ATOM 3564 O O . TRP A 1 440 ? 19.003 -6.244 -30.350 1.00 89.56 440 TRP A O 1
ATOM 3574 N N . GLN A 1 441 ? 18.530 -4.053 -30.298 1.00 87.81 441 GLN A N 1
ATOM 3575 C CA . GLN A 1 441 ? 19.889 -3.626 -30.648 1.00 87.81 441 GLN A CA 1
ATOM 3576 C C . GLN A 1 441 ? 20.909 -4.056 -29.582 1.00 87.81 441 GLN A C 1
ATOM 3578 O O . GLN A 1 441 ? 21.951 -4.634 -29.908 1.00 87.81 441 GLN A O 1
ATOM 3583 N N . HIS A 1 442 ? 20.595 -3.846 -28.298 1.00 88.94 442 HIS A N 1
ATOM 3584 C CA . HIS A 1 442 ? 21.422 -4.343 -27.197 1.00 88.94 442 HIS A CA 1
ATOM 3585 C C . HIS A 1 442 ? 21.542 -5.867 -27.211 1.00 88.94 442 HIS A C 1
ATOM 3587 O O . HIS A 1 442 ? 22.635 -6.398 -27.026 1.00 88.94 442 HIS A O 1
ATOM 3593 N N . GLN A 1 443 ? 20.443 -6.573 -27.471 1.00 90.12 443 GLN A N 1
ATOM 3594 C CA . GLN A 1 443 ? 20.431 -8.028 -27.526 1.00 90.12 443 GLN A CA 1
ATOM 3595 C C . GLN A 1 443 ? 21.290 -8.584 -28.672 1.00 90.12 443 GLN A C 1
ATOM 3597 O O . GLN A 1 443 ? 22.067 -9.512 -28.453 1.00 90.12 443 GLN A O 1
ATOM 3602 N N . THR A 1 444 ? 21.225 -7.975 -29.857 1.00 89.38 444 THR A N 1
ATOM 3603 C CA . THR A 1 444 ? 22.060 -8.336 -31.015 1.00 89.38 444 THR A CA 1
ATOM 3604 C C . THR A 1 444 ? 23.547 -8.101 -30.721 1.00 89.38 444 THR A C 1
ATOM 3606 O O . THR A 1 444 ? 24.381 -8.959 -31.008 1.00 89.38 444 THR A O 1
ATOM 3609 N N . SER A 1 445 ? 23.883 -6.969 -30.094 1.00 90.25 445 SER A N 1
ATOM 3610 C CA . SER A 1 445 ? 25.255 -6.633 -29.683 1.00 90.25 445 SER A CA 1
ATOM 3611 C C . SER A 1 445 ? 25.810 -7.619 -28.644 1.00 90.25 445 SER A C 1
ATOM 3613 O O . SER A 1 445 ? 26.915 -8.140 -28.797 1.00 90.25 445 SER A O 1
ATOM 3615 N N . LEU A 1 446 ? 25.015 -7.966 -27.627 1.00 91.81 446 LEU A N 1
ATOM 3616 C CA . LEU A 1 446 ? 25.393 -8.947 -26.605 1.00 91.81 446 LEU A CA 1
ATOM 3617 C C . LEU A 1 446 ? 25.496 -10.374 -27.167 1.00 91.81 446 LEU A C 1
ATOM 3619 O O . LEU A 1 446 ? 26.392 -11.115 -26.769 1.00 91.81 446 LEU A O 1
ATOM 3623 N N . CYS A 1 447 ? 24.661 -10.748 -28.139 1.00 92.06 447 CYS A N 1
ATOM 3624 C CA . CYS A 1 447 ? 24.796 -12.011 -28.867 1.00 92.06 447 CYS A CA 1
ATOM 3625 C C . CYS A 1 447 ? 26.120 -12.072 -29.656 1.00 92.06 447 CYS A C 1
ATOM 3627 O O . CYS A 1 447 ? 26.835 -13.072 -29.593 1.00 92.06 447 CYS A O 1
ATOM 3629 N N . GLN A 1 448 ? 26.508 -10.987 -30.339 1.00 89.44 448 GLN A N 1
ATOM 3630 C CA . GLN A 1 448 ? 27.805 -10.895 -31.027 1.00 89.44 448 GLN A CA 1
ATOM 3631 C C . GLN A 1 448 ? 28.997 -10.959 -30.062 1.00 89.44 448 GLN A C 1
ATOM 3633 O O . GLN A 1 448 ? 29.993 -11.606 -30.381 1.00 89.44 448 GLN A O 1
ATOM 3638 N N . LEU A 1 449 ? 28.894 -10.346 -28.878 1.00 89.31 449 LEU A N 1
ATOM 3639 C CA . LEU A 1 449 ? 29.912 -10.477 -27.834 1.00 89.31 449 LEU A CA 1
ATOM 3640 C C . LEU A 1 449 ? 29.996 -11.924 -27.331 1.00 89.31 449 LEU A C 1
ATOM 3642 O O . LEU A 1 449 ? 31.086 -12.489 -27.318 1.00 89.31 449 LEU A O 1
ATOM 3646 N N . SER A 1 450 ? 28.857 -12.555 -27.026 1.00 90.88 450 SER A N 1
ATOM 3647 C CA . SER A 1 450 ? 28.791 -13.964 -26.621 1.00 90.88 450 SER A CA 1
ATOM 3648 C C . SER A 1 450 ? 29.436 -14.885 -27.663 1.00 90.88 450 SER A C 1
ATOM 3650 O O . SER A 1 450 ? 30.207 -15.756 -27.285 1.00 90.88 450 SER A O 1
ATOM 3652 N N . ARG A 1 451 ? 29.220 -14.635 -28.969 1.00 91.12 451 ARG A N 1
ATOM 3653 C CA . ARG A 1 451 ? 29.863 -15.343 -30.101 1.00 91.12 451 ARG A CA 1
ATOM 3654 C C . ARG A 1 451 ? 31.400 -15.261 -30.127 1.00 91.12 451 ARG A C 1
ATOM 3656 O O . ARG A 1 451 ? 32.014 -16.011 -30.885 1.00 91.12 451 ARG A O 1
ATOM 3663 N N . SER A 1 452 ? 32.015 -14.375 -29.340 1.00 85.12 452 SER A N 1
ATOM 3664 C CA . SER A 1 452 ? 33.475 -14.238 -29.213 1.00 85.12 452 SER A CA 1
ATOM 3665 C C . SER A 1 452 ? 34.066 -14.883 -27.949 1.00 85.12 452 SER A C 1
ATOM 3667 O O . SER A 1 452 ? 35.285 -14.900 -27.786 1.00 85.12 452 SER A O 1
ATOM 3669 N N . GLU A 1 453 ? 33.235 -15.443 -27.064 1.00 83.88 453 GLU A N 1
ATOM 3670 C CA . GLU A 1 453 ? 33.651 -16.042 -25.784 1.00 83.88 453 GLU A CA 1
ATOM 3671 C C . GLU A 1 453 ? 33.876 -17.570 -25.889 1.00 83.88 453 GLU A C 1
ATOM 3673 O O . GLU A 1 453 ? 33.601 -18.318 -24.952 1.00 83.88 453 GLU A O 1
ATOM 3678 N N . ASP A 1 454 ? 34.396 -18.055 -27.024 1.00 81.81 454 ASP A N 1
ATOM 3679 C CA . ASP A 1 454 ? 34.491 -19.487 -27.386 1.00 81.81 454 ASP A CA 1
ATOM 3680 C C . ASP A 1 454 ? 35.550 -20.308 -26.613 1.00 81.81 454 ASP A C 1
ATOM 3682 O O . ASP A 1 454 ? 35.750 -21.505 -26.852 1.00 81.81 454 ASP A O 1
ATOM 3686 N N . ILE A 1 455 ? 36.236 -19.677 -25.661 1.00 84.69 455 ILE A N 1
ATOM 3687 C CA . ILE A 1 455 ? 37.385 -20.237 -24.950 1.00 84.69 455 ILE A CA 1
ATOM 3688 C C . ILE A 1 455 ? 36.915 -21.071 -23.741 1.00 84.69 455 ILE A C 1
ATOM 3690 O O . ILE A 1 455 ? 36.191 -20.557 -22.892 1.00 84.69 455 ILE A O 1
ATOM 3694 N N . PRO A 1 456 ? 37.411 -22.310 -23.535 1.00 87.00 456 PRO A N 1
ATOM 3695 C CA . PRO A 1 456 ? 37.067 -23.105 -22.352 1.00 87.00 456 PRO A CA 1
ATOM 3696 C C . PRO A 1 456 ? 37.413 -22.400 -21.036 1.00 87.00 456 PRO A C 1
ATOM 3698 O O . PRO A 1 456 ? 38.543 -21.925 -20.881 1.00 87.00 456 PRO A O 1
ATOM 3701 N N . HIS A 1 457 ? 36.480 -22.373 -20.083 1.00 86.69 457 HIS A N 1
ATOM 3702 C CA . HIS A 1 457 ? 36.550 -21.584 -18.846 1.00 86.69 457 HIS A CA 1
ATOM 3703 C C . HIS A 1 457 ? 36.805 -20.082 -19.092 1.00 86.69 457 HIS A C 1
ATOM 3705 O O . HIS A 1 457 ? 37.712 -19.489 -18.491 1.00 86.69 457 HIS A O 1
ATOM 3711 N N . PHE A 1 458 ? 36.069 -19.477 -20.033 1.00 87.88 458 PHE A N 1
ATOM 3712 C CA . PHE A 1 458 ? 36.246 -18.079 -20.439 1.00 87.88 458 PHE A CA 1
ATOM 3713 C C . PHE A 1 458 ? 36.149 -17.125 -19.242 1.00 87.88 458 PHE A C 1
ATOM 3715 O O . PHE A 1 458 ? 37.062 -16.328 -19.008 1.00 87.88 458 PHE A O 1
ATOM 3722 N N . TYR A 1 459 ? 35.084 -17.240 -18.446 1.00 85.88 459 TYR A N 1
ATOM 3723 C CA . TYR A 1 459 ? 34.821 -16.340 -17.326 1.00 85.88 459 TYR A CA 1
ATOM 3724 C C . TYR A 1 459 ? 35.903 -16.454 -16.246 1.00 85.88 459 TYR A C 1
ATOM 3726 O O . TYR A 1 459 ? 36.469 -15.444 -15.827 1.00 85.88 459 TYR A O 1
ATOM 3734 N N . ALA A 1 460 ? 36.275 -17.672 -15.843 1.00 85.38 460 ALA A N 1
ATOM 3735 C CA . ALA A 1 460 ? 37.336 -17.903 -14.866 1.00 85.38 460 ALA A CA 1
ATOM 3736 C C . ALA A 1 460 ? 38.700 -17.381 -15.355 1.00 85.38 460 ALA A C 1
ATOM 3738 O O . ALA A 1 460 ? 39.452 -16.785 -14.577 1.00 85.38 460 ALA A O 1
ATOM 3739 N N . LYS A 1 461 ? 39.014 -17.542 -16.650 1.00 85.06 461 LYS A N 1
ATOM 3740 C CA . LYS A 1 461 ? 40.220 -16.965 -17.267 1.00 85.06 461 LYS A CA 1
ATOM 3741 C C . LYS A 1 461 ? 40.177 -15.438 -17.281 1.00 85.06 461 LYS A C 1
ATOM 3743 O O . LYS A 1 461 ? 41.180 -14.822 -16.920 1.00 85.06 461 LYS A O 1
ATOM 3748 N N . SER A 1 462 ? 39.045 -14.834 -17.639 1.00 83.62 462 SER A N 1
ATOM 3749 C CA . SER A 1 462 ? 38.859 -13.379 -17.658 1.00 83.62 462 SER A CA 1
ATOM 3750 C C . SER A 1 462 ? 39.037 -12.774 -16.259 1.00 83.62 462 SER A C 1
ATOM 3752 O O . SER A 1 462 ? 39.871 -11.885 -16.070 1.00 83.62 462 SER A O 1
ATOM 3754 N N . TYR A 1 463 ? 38.385 -13.340 -15.233 1.00 82.31 463 TYR A N 1
ATOM 3755 C CA . TYR A 1 463 ? 38.577 -12.922 -13.839 1.00 82.31 463 TYR A CA 1
ATOM 3756 C C . TYR A 1 463 ? 40.035 -13.071 -13.378 1.00 82.31 463 TYR A C 1
ATOM 3758 O O . TYR A 1 463 ? 40.586 -12.154 -12.762 1.00 82.31 463 TYR A O 1
ATOM 3766 N N . ALA A 1 464 ? 40.706 -14.178 -13.719 1.00 81.12 464 ALA A N 1
ATOM 3767 C CA . ALA A 1 464 ? 42.115 -14.383 -13.382 1.00 81.12 464 ALA A CA 1
ATOM 3768 C C . ALA A 1 464 ? 43.058 -13.388 -14.092 1.00 81.12 464 ALA A C 1
ATOM 3770 O O . ALA A 1 464 ? 44.036 -12.935 -13.492 1.00 81.12 464 ALA A O 1
ATOM 3771 N N . GLN A 1 465 ? 42.778 -13.018 -15.346 1.00 79.31 465 GLN A N 1
ATOM 3772 C CA . GLN A 1 465 ? 43.533 -12.003 -16.088 1.00 79.31 465 GLN A CA 1
ATOM 3773 C C . GLN A 1 465 ? 43.312 -10.599 -15.509 1.00 79.31 465 GLN A C 1
ATOM 3775 O O . GLN A 1 465 ? 44.282 -9.903 -15.199 1.00 79.31 465 GLN A O 1
ATOM 3780 N N . ASN A 1 466 ? 42.056 -10.199 -15.295 1.00 78.81 466 ASN A N 1
ATOM 3781 C CA . ASN A 1 466 ? 41.704 -8.890 -14.743 1.00 78.81 466 ASN A CA 1
ATOM 3782 C C . ASN A 1 466 ? 42.239 -8.712 -13.304 1.00 78.81 466 ASN A C 1
ATOM 3784 O O . ASN A 1 466 ? 42.740 -7.640 -12.964 1.00 78.81 466 ASN A O 1
ATOM 3788 N N . SER A 1 467 ? 42.259 -9.777 -12.490 1.00 74.94 467 SER A N 1
ATOM 3789 C CA . SER A 1 467 ? 42.899 -9.785 -11.162 1.00 74.94 467 SER A CA 1
ATOM 3790 C C . SER A 1 467 ? 44.409 -9.498 -11.223 1.00 74.94 467 SER A C 1
ATOM 3792 O O . SER A 1 467 ? 44.932 -8.729 -10.414 1.00 74.94 467 SER A O 1
ATOM 3794 N N . ARG A 1 468 ? 45.121 -10.051 -12.218 1.00 71.38 468 ARG A N 1
ATOM 3795 C CA . ARG A 1 468 ? 46.561 -9.798 -12.424 1.00 71.38 468 ARG A CA 1
ATOM 3796 C C . ARG A 1 468 ? 46.840 -8.366 -12.897 1.00 71.38 468 ARG A C 1
ATOM 3798 O O . ARG A 1 468 ? 47.828 -7.779 -12.458 1.00 71.38 468 ARG A O 1
ATOM 3805 N N . LYS A 1 469 ? 45.970 -7.793 -13.741 1.00 67.44 469 LYS A N 1
ATOM 3806 C CA . LYS A 1 469 ? 46.107 -6.426 -14.287 1.00 67.44 469 LYS A CA 1
ATOM 3807 C C . LYS A 1 469 ? 46.013 -5.322 -13.221 1.00 67.44 469 LYS A C 1
ATOM 3809 O O . LYS A 1 469 ? 46.719 -4.327 -13.331 1.00 67.44 469 LYS A O 1
ATOM 3814 N N . ASN A 1 470 ? 45.255 -5.519 -12.135 1.00 56.34 470 ASN A N 1
ATOM 3815 C CA . ASN A 1 470 ? 45.141 -4.543 -11.031 1.00 56.34 470 ASN A CA 1
ATOM 3816 C C . ASN A 1 470 ? 46.477 -4.197 -10.319 1.00 56.34 470 ASN A C 1
ATOM 3818 O O . ASN A 1 470 ? 46.486 -3.319 -9.460 1.00 56.34 470 ASN A O 1
ATOM 3822 N N . LYS A 1 471 ? 47.600 -4.863 -10.638 1.00 56.50 471 LYS A N 1
ATOM 3823 C CA . LYS A 1 471 ? 48.931 -4.571 -10.069 1.00 56.50 471 LYS A CA 1
ATOM 3824 C C . LYS A 1 471 ? 49.827 -3.662 -10.925 1.00 56.50 471 LYS A C 1
ATOM 3826 O O . LYS A 1 471 ? 50.932 -3.368 -10.480 1.00 56.50 471 LYS A O 1
ATOM 3831 N N . ASN A 1 472 ? 49.408 -3.227 -12.119 1.00 50.84 472 ASN A N 1
ATOM 3832 C CA . ASN A 1 472 ? 50.236 -2.368 -12.976 1.00 50.84 472 ASN A CA 1
ATOM 3833 C C . ASN A 1 472 ? 49.385 -1.303 -13.709 1.00 50.84 472 ASN A C 1
ATOM 3835 O O . ASN A 1 472 ? 48.634 -1.662 -14.611 1.00 50.84 472 ASN A O 1
ATOM 3839 N N . PRO A 1 473 ? 49.457 -0.007 -13.342 1.00 48.56 473 PRO A N 1
ATOM 3840 C CA . PRO A 1 473 ? 48.447 0.985 -13.735 1.00 48.56 473 PRO A CA 1
ATOM 3841 C C . PRO A 1 473 ? 48.658 1.663 -15.104 1.00 48.56 473 PRO A C 1
ATOM 3843 O O . PRO A 1 473 ? 47.904 2.576 -15.425 1.00 48.56 473 PRO A O 1
ATOM 3846 N N . TYR A 1 474 ? 49.671 1.273 -15.891 1.00 50.72 474 TYR A N 1
ATOM 3847 C CA . TYR A 1 474 ? 50.137 2.067 -17.044 1.00 50.72 474 TYR A CA 1
ATOM 3848 C C . TYR A 1 474 ? 50.005 1.444 -18.442 1.00 50.72 474 TYR A C 1
ATOM 3850 O O . TYR A 1 474 ? 50.454 2.074 -19.392 1.00 50.72 474 TYR A O 1
ATOM 3858 N N . ASN A 1 475 ? 49.388 0.267 -18.612 1.00 46.09 475 ASN A N 1
ATOM 3859 C CA . ASN A 1 475 ? 48.976 -0.223 -19.938 1.00 46.09 475 ASN A CA 1
ATOM 3860 C C . ASN A 1 475 ? 47.822 -1.241 -19.863 1.00 46.09 475 ASN A C 1
ATOM 3862 O O . ASN A 1 475 ? 47.695 -1.981 -18.890 1.00 46.09 475 ASN A O 1
ATOM 3866 N N . ASP A 1 476 ? 47.058 -1.288 -20.957 1.00 51.19 476 ASP A N 1
ATOM 3867 C CA . ASP A 1 476 ? 45.954 -2.195 -21.312 1.00 51.19 476 ASP A CA 1
ATOM 3868 C C . ASP A 1 476 ? 44.566 -1.992 -20.677 1.00 51.19 476 ASP A C 1
ATOM 3870 O O . ASP A 1 476 ? 44.354 -1.975 -19.465 1.00 51.19 476 ASP A O 1
ATOM 3874 N N . VAL A 1 477 ? 43.571 -1.966 -21.570 1.00 55.84 477 VAL A N 1
ATOM 3875 C CA . VAL A 1 477 ? 42.136 -1.982 -21.262 1.00 55.84 477 VAL A CA 1
ATOM 3876 C C . VAL A 1 477 ? 41.757 -3.313 -20.583 1.00 55.84 477 VAL A C 1
ATOM 3878 O O . VAL A 1 477 ? 42.325 -4.378 -20.868 1.00 55.84 477 VAL A O 1
ATOM 3881 N N . LYS A 1 478 ? 40.797 -3.269 -19.649 1.00 59.44 478 LYS A N 1
ATOM 3882 C CA . LYS A 1 478 ? 40.227 -4.476 -19.023 1.00 59.44 478 LYS A CA 1
ATOM 3883 C C . LYS A 1 478 ? 39.441 -5.284 -20.053 1.00 59.44 478 LYS A C 1
ATOM 3885 O O . LYS A 1 478 ? 38.728 -4.711 -20.872 1.00 59.44 478 LYS A O 1
ATOM 3890 N N . THR A 1 479 ? 39.551 -6.607 -19.992 1.00 65.00 479 THR A N 1
ATOM 3891 C CA . THR A 1 479 ? 38.739 -7.488 -20.837 1.00 65.00 479 THR A CA 1
ATOM 3892 C C . THR A 1 479 ? 37.313 -7.456 -20.291 1.00 65.00 479 THR A C 1
ATOM 3894 O O . THR A 1 479 ? 37.114 -7.861 -19.147 1.00 65.00 479 THR A O 1
ATOM 3897 N N . VAL A 1 480 ? 36.358 -6.925 -21.060 1.00 71.31 480 VAL A N 1
ATOM 3898 C CA . VAL A 1 480 ? 34.946 -6.817 -20.656 1.00 71.31 480 VAL A CA 1
ATOM 3899 C C . VAL A 1 480 ? 34.234 -8.119 -21.008 1.00 71.31 480 VAL A C 1
ATOM 3901 O O . VAL A 1 480 ? 34.180 -8.488 -22.177 1.00 71.31 480 VAL A O 1
ATOM 3904 N N . SER A 1 481 ? 33.702 -8.809 -20.004 1.00 83.56 481 SER A N 1
ATOM 3905 C CA . SER A 1 481 ? 32.871 -10.007 -20.190 1.00 83.56 481 SER A CA 1
ATOM 3906 C C . SER A 1 481 ? 31.438 -9.666 -20.615 1.00 83.56 481 SER A C 1
ATOM 3908 O O . SER A 1 481 ? 30.942 -8.573 -20.321 1.00 83.56 481 SER A O 1
ATOM 3910 N N . LEU A 1 482 ? 30.729 -10.629 -21.214 1.00 86.44 482 LEU A N 1
ATOM 3911 C CA . LEU A 1 482 ? 29.300 -10.545 -21.545 1.00 86.44 482 LEU A CA 1
ATOM 3912 C C . LEU A 1 482 ? 28.451 -10.015 -20.381 1.00 86.44 482 LEU A C 1
ATOM 3914 O O . LEU A 1 482 ? 27.568 -9.177 -20.569 1.00 86.44 482 LEU A O 1
ATOM 3918 N N . ILE A 1 483 ? 28.749 -10.457 -19.159 1.00 86.00 483 ILE A N 1
ATOM 3919 C CA . ILE A 1 483 ? 28.021 -10.079 -17.943 1.00 86.00 483 ILE A CA 1
ATOM 3920 C C . ILE A 1 483 ? 28.320 -8.635 -17.537 1.00 86.00 483 ILE A C 1
ATOM 3922 O O . ILE A 1 483 ? 27.414 -7.928 -17.102 1.00 86.00 483 ILE A O 1
ATOM 3926 N N . GLU A 1 484 ? 29.564 -8.174 -17.670 1.00 85.31 484 GLU A N 1
ATOM 3927 C CA . GLU A 1 484 ? 29.930 -6.779 -17.398 1.00 85.31 484 GLU A CA 1
ATOM 3928 C C . GLU A 1 484 ? 29.303 -5.841 -18.435 1.00 85.31 484 GLU A C 1
ATOM 3930 O O . GLU A 1 484 ? 28.687 -4.852 -18.048 1.00 85.31 484 GLU A O 1
ATOM 3935 N N . ALA A 1 485 ? 29.347 -6.197 -19.724 1.00 86.81 485 ALA A N 1
ATOM 3936 C CA . ALA A 1 485 ? 28.664 -5.458 -20.785 1.00 86.81 485 ALA A CA 1
ATOM 3937 C C . ALA A 1 485 ? 27.144 -5.392 -20.550 1.00 86.81 485 ALA A C 1
ATOM 3939 O O . ALA A 1 485 ? 26.548 -4.314 -20.606 1.00 86.81 485 ALA A O 1
ATOM 3940 N N . THR A 1 486 ? 26.519 -6.523 -20.204 1.00 89.38 486 THR A N 1
ATOM 3941 C CA . THR A 1 486 ? 25.082 -6.593 -19.897 1.00 89.38 486 THR A CA 1
ATOM 3942 C C . THR A 1 486 ? 24.734 -5.775 -18.656 1.00 89.38 486 THR A C 1
ATOM 3944 O O . THR A 1 486 ? 23.758 -5.032 -18.681 1.00 89.38 486 THR A O 1
ATOM 3947 N N . LYS A 1 487 ? 25.545 -5.828 -17.589 1.00 88.94 487 LYS A N 1
ATOM 3948 C CA . LYS A 1 487 ? 25.385 -4.971 -16.401 1.00 88.94 487 LYS A CA 1
ATOM 3949 C C . LYS A 1 487 ? 25.489 -3.490 -16.758 1.00 88.94 487 LYS A C 1
ATOM 3951 O O . LYS A 1 487 ? 24.668 -2.709 -16.288 1.00 88.94 487 LYS A O 1
ATOM 3956 N N . THR A 1 488 ? 26.445 -3.091 -17.599 1.00 87.75 488 THR A N 1
ATOM 3957 C CA . THR A 1 488 ? 26.581 -1.701 -18.060 1.00 87.75 488 THR A CA 1
ATOM 3958 C C . THR A 1 488 ? 25.356 -1.253 -18.856 1.00 87.75 488 THR A C 1
ATOM 3960 O O . THR A 1 488 ? 24.828 -0.181 -18.575 1.00 87.75 488 THR A O 1
ATOM 3963 N N . ILE A 1 489 ? 24.855 -2.077 -19.781 1.00 87.50 489 ILE A N 1
ATOM 3964 C CA . ILE A 1 489 ? 23.635 -1.793 -20.554 1.00 87.50 489 ILE A CA 1
ATOM 3965 C C . ILE A 1 489 ? 22.408 -1.719 -19.640 1.00 87.50 489 ILE A C 1
ATOM 3967 O O . ILE A 1 489 ? 21.690 -0.728 -19.670 1.00 87.50 489 ILE A O 1
ATOM 3971 N N . VAL A 1 490 ? 22.181 -2.715 -18.780 1.00 86.44 490 VAL A N 1
ATOM 3972 C CA . VAL A 1 490 ? 21.049 -2.739 -17.838 1.00 86.44 490 VAL A CA 1
ATOM 3973 C C . VAL A 1 490 ? 21.104 -1.555 -16.877 1.00 86.44 490 VAL A C 1
ATOM 3975 O O . VAL A 1 490 ? 20.066 -0.972 -16.586 1.00 86.44 490 VAL A O 1
ATOM 3978 N N . ASN A 1 491 ? 22.287 -1.155 -16.408 1.00 84.56 491 ASN A N 1
ATOM 3979 C CA . ASN A 1 491 ? 22.437 0.025 -15.561 1.00 84.56 491 ASN A CA 1
ATOM 3980 C C . ASN A 1 491 ? 22.226 1.324 -16.346 1.00 84.56 491 ASN A C 1
ATOM 3982 O O . ASN A 1 491 ? 21.602 2.232 -15.814 1.00 84.56 491 ASN A O 1
ATOM 3986 N N . ALA A 1 492 ? 22.663 1.411 -17.606 1.00 83.88 492 ALA A N 1
ATOM 3987 C CA . ALA A 1 492 ? 22.371 2.552 -18.471 1.00 83.88 492 ALA A CA 1
ATOM 3988 C C . ALA A 1 492 ? 20.869 2.659 -18.781 1.00 83.88 492 ALA A C 1
ATOM 3990 O O . ALA A 1 492 ? 20.322 3.752 -18.708 1.00 83.88 492 ALA A O 1
ATOM 3991 N N . LEU A 1 493 ? 20.182 1.541 -19.033 1.00 82.50 493 LEU A N 1
ATOM 3992 C CA . LEU A 1 493 ? 18.730 1.486 -19.218 1.00 82.50 493 LEU A CA 1
ATOM 3993 C C . LEU A 1 493 ? 17.979 1.791 -17.920 1.00 82.50 493 LEU A C 1
ATOM 3995 O O . LEU A 1 493 ? 17.023 2.551 -17.954 1.00 82.50 493 LEU A O 1
ATOM 3999 N N . LYS A 1 494 ? 18.420 1.280 -16.764 1.00 79.94 494 LYS A N 1
ATOM 4000 C CA . LYS A 1 494 ? 17.863 1.647 -15.449 1.00 79.94 494 LYS A CA 1
ATOM 4001 C C . LYS A 1 494 ? 18.094 3.115 -15.125 1.00 79.94 494 LYS A C 1
ATOM 4003 O O . LYS A 1 494 ? 17.217 3.736 -14.539 1.00 79.94 494 LYS A O 1
ATOM 4008 N N . GLU A 1 495 ? 19.249 3.674 -15.474 1.00 74.50 495 GLU A N 1
ATOM 4009 C CA . GLU A 1 495 ? 19.547 5.084 -15.247 1.00 74.50 495 GLU A CA 1
ATOM 4010 C C . GLU A 1 495 ? 18.817 5.966 -16.268 1.00 74.50 495 GLU A C 1
ATOM 4012 O O . GLU A 1 495 ? 18.371 7.035 -15.891 1.00 74.50 495 GLU A O 1
ATOM 4017 N N . GLN A 1 496 ? 18.558 5.509 -17.498 1.00 74.31 496 GLN A N 1
ATOM 4018 C CA . GLN A 1 496 ? 17.638 6.162 -18.438 1.00 74.31 496 GLN A CA 1
ATOM 4019 C C . GLN A 1 496 ? 16.180 6.064 -17.972 1.00 74.31 496 GLN A C 1
ATOM 4021 O O . GLN A 1 496 ? 15.507 7.085 -17.948 1.00 74.31 496 GLN A O 1
ATOM 4026 N N . GLU A 1 497 ? 15.695 4.900 -17.525 1.00 69.31 497 GLU A N 1
ATOM 4027 C CA . GLU A 1 497 ? 14.385 4.732 -16.872 1.00 69.31 497 GLU A CA 1
ATOM 4028 C C . GLU A 1 497 ? 14.294 5.669 -15.658 1.00 69.31 497 GLU A C 1
ATOM 4030 O O . GLU A 1 497 ? 13.290 6.345 -15.480 1.00 69.31 497 GLU A O 1
ATOM 4035 N N . LYS A 1 498 ? 15.347 5.769 -14.838 1.00 64.12 498 LYS A N 1
ATOM 4036 C CA . LYS A 1 498 ? 15.424 6.628 -13.646 1.00 64.12 498 LYS A CA 1
ATOM 4037 C C . LYS A 1 498 ? 15.585 8.107 -13.986 1.00 64.12 498 LYS A C 1
ATOM 4039 O O . LYS A 1 498 ? 15.047 8.915 -13.244 1.00 64.12 498 LYS A O 1
ATOM 4044 N N . GLN A 1 499 ? 16.245 8.476 -15.081 1.00 54.59 499 GLN A N 1
ATOM 4045 C CA . GLN A 1 499 ? 16.354 9.850 -15.584 1.00 54.59 499 GLN A CA 1
ATOM 4046 C C . GLN A 1 499 ? 15.069 10.287 -16.280 1.00 54.59 499 GLN A C 1
ATOM 4048 O O . GLN A 1 499 ? 14.663 11.427 -16.109 1.00 54.59 499 GLN A O 1
ATOM 4053 N N . GLN A 1 500 ? 14.370 9.391 -16.978 1.00 53.69 500 GLN A N 1
ATOM 4054 C CA . GLN A 1 500 ? 13.018 9.622 -17.483 1.00 53.69 500 GLN A CA 1
ATOM 4055 C C . GLN A 1 500 ? 12.034 9.725 -16.311 1.00 53.69 500 GLN A C 1
ATOM 4057 O O . GLN A 1 500 ? 11.286 10.695 -16.242 1.00 53.69 500 GLN A O 1
ATOM 4062 N N . LEU A 1 501 ? 12.100 8.823 -15.322 1.00 45.50 501 LEU A N 1
ATOM 4063 C CA . LEU A 1 501 ? 11.314 8.927 -14.090 1.00 45.50 501 LEU A CA 1
ATOM 4064 C C . LEU A 1 501 ? 11.676 10.168 -13.268 1.00 45.50 501 LEU A C 1
ATOM 4066 O O . LEU A 1 501 ? 10.772 10.701 -12.646 1.00 45.50 501 LEU A O 1
ATOM 4070 N N . ALA A 1 502 ? 12.928 10.634 -13.233 1.00 40.62 502 ALA A N 1
ATOM 4071 C CA . ALA A 1 502 ? 13.354 11.828 -12.490 1.00 40.62 502 ALA A CA 1
ATOM 4072 C C . ALA A 1 502 ? 13.031 13.127 -13.245 1.00 40.62 502 ALA A C 1
ATOM 4074 O O . ALA A 1 502 ? 12.588 14.093 -12.632 1.00 40.62 502 ALA A O 1
ATOM 4075 N N . ALA A 1 503 ? 13.124 13.131 -14.577 1.00 37.59 503 ALA A N 1
ATOM 4076 C CA . ALA A 1 503 ? 12.560 14.181 -15.427 1.00 37.59 503 ALA A CA 1
ATOM 4077 C C . ALA A 1 503 ? 11.022 14.238 -15.322 1.00 37.59 503 ALA A C 1
ATOM 4079 O O . ALA A 1 503 ? 10.425 15.289 -15.537 1.00 37.59 503 ALA A O 1
ATOM 4080 N N . GLN A 1 504 ? 10.387 13.126 -14.937 1.00 36.81 504 GLN A N 1
ATOM 4081 C CA . GLN A 1 504 ? 8.966 13.012 -14.595 1.00 36.81 504 GLN A CA 1
ATOM 4082 C C . GLN A 1 504 ? 8.688 13.068 -13.071 1.00 36.81 504 GLN A C 1
ATOM 4084 O O . GLN A 1 504 ? 7.540 12.925 -12.653 1.00 36.81 504 GLN A O 1
ATOM 4089 N N . THR A 1 505 ? 9.713 13.232 -12.223 1.00 30.38 505 THR A N 1
ATOM 4090 C CA . THR A 1 505 ? 9.618 13.225 -10.749 1.00 30.38 505 THR A CA 1
ATOM 4091 C C . THR A 1 505 ? 10.663 14.157 -10.145 1.00 30.38 505 THR A C 1
ATOM 4093 O O . THR A 1 505 ? 11.733 13.699 -9.735 1.00 30.38 505 THR A O 1
ATOM 4096 N N . PRO A 1 506 ? 10.364 15.461 -10.017 1.00 34.41 506 PRO A N 1
ATOM 4097 C CA . PRO A 1 506 ? 11.191 16.353 -9.216 1.00 34.41 506 PRO A CA 1
ATOM 4098 C C . PRO A 1 506 ? 11.372 15.817 -7.790 1.00 34.41 506 PRO A C 1
ATOM 4100 O O . PRO A 1 506 ? 10.464 15.247 -7.174 1.00 34.41 506 PRO A O 1
ATOM 4103 N N . ASN A 1 507 ? 12.603 15.974 -7.306 1.00 34.28 507 ASN A N 1
ATOM 4104 C CA . ASN A 1 507 ? 13.117 15.263 -6.144 1.00 34.28 507 ASN A CA 1
ATOM 4105 C C . ASN A 1 507 ? 12.293 15.513 -4.869 1.00 34.28 507 ASN A C 1
ATOM 4107 O O . ASN A 1 507 ? 11.806 16.609 -4.607 1.00 34.28 507 ASN A O 1
ATOM 4111 N N . THR A 1 508 ? 12.196 14.467 -4.054 1.00 32.84 508 THR A N 1
ATOM 4112 C CA . THR A 1 508 ? 11.513 14.423 -2.751 1.00 32.84 508 THR A CA 1
ATOM 4113 C C . THR A 1 508 ? 12.458 13.867 -1.686 1.00 32.84 508 THR A C 1
ATOM 4115 O O . THR A 1 508 ? 13.434 13.204 -2.038 1.00 32.84 508 THR A O 1
ATOM 4118 N N . PRO A 1 509 ? 12.141 13.982 -0.381 1.00 31.23 509 PRO A N 1
ATOM 4119 C CA . PRO A 1 509 ? 12.812 13.206 0.672 1.00 31.23 509 PRO A CA 1
ATOM 4120 C C . PRO A 1 509 ? 12.745 11.685 0.442 1.00 31.23 509 PRO A C 1
ATOM 4122 O O . PRO A 1 509 ? 13.596 10.936 0.917 1.00 31.23 509 PRO A O 1
ATOM 4125 N N . ALA A 1 510 ? 11.784 11.220 -0.366 1.00 30.62 510 ALA A N 1
ATOM 4126 C CA . ALA A 1 510 ? 11.745 9.849 -0.856 1.00 30.62 510 ALA A CA 1
ATOM 4127 C C . ALA A 1 510 ? 12.998 9.465 -1.663 1.00 30.62 510 ALA A C 1
ATOM 4129 O O . ALA A 1 510 ? 13.327 8.291 -1.668 1.00 30.62 510 ALA A O 1
ATOM 4130 N N . ALA A 1 511 ? 13.724 10.407 -2.284 1.00 34.12 511 ALA A N 1
ATOM 4131 C CA . ALA A 1 511 ? 15.018 10.164 -2.927 1.00 34.12 511 ALA A CA 1
ATOM 4132 C C . ALA A 1 511 ? 16.152 9.948 -1.910 1.00 34.12 511 ALA A C 1
ATOM 4134 O O . ALA A 1 511 ? 17.003 9.102 -2.145 1.00 34.12 511 ALA A O 1
ATOM 4135 N N . LEU A 1 512 ? 16.124 10.601 -0.741 1.00 31.41 512 LEU A N 1
ATOM 4136 C CA . LEU A 1 512 ? 17.026 10.265 0.372 1.00 31.41 512 LEU A CA 1
ATOM 4137 C C . LEU A 1 512 ? 16.706 8.877 0.941 1.00 31.41 512 LEU A C 1
ATOM 4139 O O . LEU A 1 512 ? 17.621 8.110 1.200 1.00 31.41 512 LEU A O 1
ATOM 4143 N N . MET A 1 513 ? 15.426 8.502 1.032 1.00 33.00 513 MET A N 1
ATOM 4144 C CA . MET A 1 513 ? 15.014 7.128 1.368 1.00 33.00 513 MET A CA 1
ATOM 4145 C C . MET A 1 513 ? 15.253 6.116 0.230 1.00 33.00 513 MET A C 1
ATOM 4147 O O . MET A 1 513 ? 15.274 4.920 0.494 1.00 33.00 513 MET A O 1
ATOM 4151 N N . ARG A 1 514 ? 15.441 6.561 -1.024 1.00 31.84 514 ARG A N 1
ATOM 4152 C CA . ARG A 1 514 ? 15.766 5.711 -2.188 1.00 31.84 514 ARG A CA 1
ATOM 4153 C C . ARG A 1 514 ? 17.266 5.515 -2.342 1.00 31.84 514 ARG A C 1
ATOM 4155 O O . ARG A 1 514 ? 17.667 4.408 -2.652 1.00 31.84 514 ARG A O 1
ATOM 4162 N N . ASN A 1 515 ? 18.070 6.532 -2.039 1.00 31.83 515 ASN A N 1
ATOM 4163 C CA . ASN A 1 515 ? 19.511 6.395 -1.856 1.00 31.83 515 ASN A CA 1
ATOM 4164 C C . ASN A 1 515 ? 19.772 5.514 -0.634 1.00 31.83 515 ASN A C 1
ATOM 4166 O O . ASN A 1 515 ? 20.429 4.502 -0.782 1.00 31.83 515 ASN A O 1
ATOM 4170 N N . LYS A 1 516 ? 19.062 5.734 0.482 1.00 32.41 516 LYS A N 1
ATOM 4171 C CA . LYS A 1 516 ? 19.040 4.798 1.616 1.00 32.41 516 LYS A CA 1
ATOM 4172 C C . LYS A 1 516 ? 18.444 3.422 1.287 1.00 32.41 516 LYS A C 1
ATOM 4174 O O . LYS A 1 516 ? 18.587 2.509 2.088 1.00 32.41 516 LYS A O 1
ATOM 4179 N N . LYS A 1 517 ? 17.780 3.245 0.131 1.00 29.31 517 LYS A N 1
ATOM 4180 C CA . LYS A 1 517 ? 17.383 1.921 -0.378 1.00 29.31 517 LYS A CA 1
ATOM 4181 C C . LYS A 1 517 ? 18.368 1.325 -1.391 1.00 29.31 517 LYS A C 1
ATOM 4183 O O . LYS A 1 517 ? 18.425 0.114 -1.495 1.00 29.31 517 LYS A O 1
ATOM 4188 N N . MET A 1 518 ? 19.169 2.134 -2.081 1.00 30.55 518 MET A N 1
ATOM 4189 C CA . MET A 1 518 ? 20.381 1.664 -2.758 1.00 30.55 518 MET A CA 1
ATOM 4190 C C . MET A 1 518 ? 21.414 1.227 -1.718 1.00 30.55 518 MET A C 1
ATOM 4192 O O . MET A 1 518 ? 21.917 0.120 -1.832 1.00 30.55 518 MET A O 1
ATOM 4196 N N . ASP A 1 519 ? 21.592 1.997 -0.639 1.00 30.97 519 ASP A N 1
ATOM 4197 C CA . ASP A 1 519 ? 22.335 1.577 0.552 1.00 30.97 519 ASP A CA 1
ATOM 4198 C C . ASP A 1 519 ? 21.735 0.282 1.135 1.00 30.97 519 ASP A C 1
ATOM 4200 O O . ASP A 1 519 ? 22.488 -0.583 1.547 1.00 30.97 519 ASP A O 1
ATOM 4204 N N . LEU A 1 520 ? 20.401 0.085 1.109 1.00 33.56 520 LEU A N 1
ATOM 4205 C CA . LEU A 1 520 ? 19.780 -1.191 1.517 1.00 33.56 520 LEU A CA 1
ATOM 4206 C C . LEU A 1 520 ? 19.889 -2.327 0.489 1.00 33.56 520 LEU A C 1
ATOM 4208 O O . LEU A 1 520 ? 19.742 -3.472 0.892 1.00 33.56 520 LEU A O 1
ATOM 4212 N N . GLU A 1 521 ? 20.101 -2.052 -0.800 1.00 35.12 521 GLU A N 1
ATOM 4213 C CA . GLU A 1 521 ? 20.300 -3.067 -1.850 1.00 35.12 521 GLU A CA 1
ATOM 4214 C C . GLU A 1 521 ? 21.780 -3.503 -1.897 1.00 35.12 521 GLU A C 1
ATOM 4216 O O . GLU A 1 521 ? 22.066 -4.689 -2.065 1.00 35.12 521 GLU A O 1
ATOM 4221 N N . GLU A 1 522 ? 22.714 -2.586 -1.616 1.00 35.53 522 GLU A N 1
ATOM 4222 C CA . GLU A 1 522 ? 24.116 -2.890 -1.298 1.00 35.53 522 GLU A CA 1
ATOM 4223 C C . GLU A 1 522 ? 24.250 -3.553 0.090 1.00 35.53 522 GLU A C 1
ATOM 4225 O O . GLU A 1 522 ? 24.949 -4.561 0.205 1.00 35.53 522 GLU A O 1
ATOM 4230 N N . ASP A 1 523 ? 23.522 -3.098 1.121 1.00 38.00 523 ASP A N 1
ATOM 4231 C CA . ASP A 1 523 ? 23.409 -3.806 2.409 1.00 38.00 523 ASP A CA 1
ATOM 4232 C C . ASP A 1 523 ? 22.668 -5.140 2.255 1.00 38.00 523 ASP A C 1
ATOM 4234 O O . ASP A 1 523 ? 22.907 -6.027 3.061 1.00 38.00 523 ASP A O 1
ATOM 4238 N N . GLU A 1 524 ? 21.768 -5.342 1.284 1.00 41.12 524 GLU A N 1
ATOM 4239 C CA . GLU A 1 524 ? 21.165 -6.661 1.026 1.00 41.12 524 GLU A CA 1
ATOM 4240 C C . GLU A 1 524 ? 22.195 -7.594 0.410 1.00 41.12 524 GLU A C 1
ATOM 4242 O O . GLU A 1 524 ? 22.303 -8.738 0.839 1.00 41.12 524 GLU A O 1
ATOM 4247 N N . GLU A 1 525 ? 23.009 -7.114 -0.530 1.00 42.97 525 GLU A N 1
ATOM 4248 C CA . GLU A 1 525 ? 24.118 -7.890 -1.078 1.00 42.97 525 GLU A CA 1
ATOM 4249 C C . GLU A 1 525 ? 25.149 -8.232 0.020 1.00 42.97 525 GLU A C 1
ATOM 4251 O O . GLU A 1 525 ? 25.545 -9.393 0.141 1.00 42.97 525 GLU A O 1
ATOM 4256 N N . GLN A 1 526 ? 25.473 -7.292 0.919 1.00 41.72 526 GLN A N 1
ATOM 4257 C CA . GLN A 1 526 ? 26.331 -7.531 2.091 1.00 41.72 526 GLN A CA 1
ATOM 4258 C C . GLN A 1 526 ? 25.666 -8.398 3.184 1.00 41.72 526 GLN A C 1
ATOM 4260 O O . GLN A 1 526 ? 26.327 -9.253 3.774 1.00 41.72 526 GLN A O 1
ATOM 4265 N N . ARG A 1 527 ? 24.358 -8.261 3.444 1.00 44.34 527 ARG A N 1
ATOM 4266 C CA . ARG A 1 527 ? 23.590 -9.096 4.395 1.00 44.34 527 ARG A CA 1
ATOM 4267 C C . ARG A 1 527 ? 23.361 -10.507 3.868 1.00 44.34 527 ARG A C 1
ATOM 4269 O O . ARG A 1 527 ? 23.285 -11.436 4.665 1.00 44.34 527 ARG A O 1
ATOM 4276 N N . LEU A 1 528 ? 23.259 -10.692 2.554 1.00 45.22 528 LEU A N 1
ATOM 4277 C CA . LEU A 1 528 ? 23.178 -12.006 1.917 1.00 45.22 528 LEU A CA 1
ATOM 4278 C C . LEU A 1 528 ? 24.555 -12.682 1.902 1.00 45.22 528 LEU A C 1
ATOM 4280 O O . LEU A 1 528 ? 24.634 -13.860 2.247 1.00 45.22 528 LEU A O 1
ATOM 4284 N N . MET A 1 529 ? 25.646 -11.933 1.681 1.00 44.84 529 MET A N 1
ATOM 4285 C CA . MET A 1 529 ? 26.998 -12.425 1.989 1.00 44.84 529 MET A CA 1
ATOM 4286 C C . MET A 1 529 ? 27.121 -12.837 3.470 1.00 44.84 529 MET A C 1
ATOM 4288 O O . MET A 1 529 ? 27.678 -13.894 3.766 1.00 44.84 529 MET A O 1
ATOM 4292 N N . ALA A 1 530 ? 26.534 -12.073 4.400 1.00 41.94 530 ALA A N 1
ATOM 4293 C CA . ALA A 1 530 ? 26.504 -12.398 5.831 1.00 41.94 530 ALA A CA 1
ATOM 4294 C C . ALA A 1 530 ? 25.542 -13.547 6.217 1.00 41.94 530 ALA A C 1
ATOM 4296 O O . ALA A 1 530 ? 25.727 -14.159 7.269 1.00 41.94 530 ALA A O 1
ATOM 4297 N N . LYS A 1 531 ? 24.551 -13.894 5.376 1.00 43.09 531 LYS A N 1
ATOM 4298 C CA . LYS A 1 531 ? 23.766 -15.138 5.520 1.00 43.09 531 LYS A CA 1
ATOM 4299 C C . LYS A 1 531 ? 24.597 -16.380 5.206 1.00 43.09 531 LYS A C 1
ATOM 4301 O O . LYS A 1 531 ? 24.242 -17.466 5.662 1.00 43.09 531 LYS A O 1
ATOM 4306 N N . SER A 1 532 ? 25.725 -16.251 4.502 1.00 43.31 532 SER A N 1
ATOM 4307 C CA . SER A 1 532 ? 26.742 -17.296 4.567 1.00 43.31 532 SER A CA 1
ATOM 4308 C C . SER A 1 532 ? 27.347 -17.285 5.979 1.00 43.31 532 SER A C 1
ATOM 4310 O O . SER A 1 532 ? 28.078 -16.375 6.366 1.00 43.31 532 SER A O 1
ATOM 4312 N N . HIS A 1 533 ? 27.021 -18.298 6.789 1.00 40.53 533 HIS A N 1
ATOM 4313 C CA . HIS A 1 533 ? 27.590 -18.476 8.129 1.00 40.53 533 HIS A CA 1
ATOM 4314 C C . HIS A 1 533 ? 29.081 -18.867 8.049 1.00 40.53 533 HIS A C 1
ATOM 4316 O O . HIS A 1 533 ? 29.458 -20.011 8.306 1.00 40.53 533 HIS A O 1
ATOM 4322 N N . GLY A 1 534 ? 29.933 -17.916 7.654 1.00 45.22 534 GLY A N 1
ATOM 4323 C CA . GLY A 1 534 ? 31.392 -17.936 7.791 1.00 45.22 534 GLY A CA 1
ATOM 4324 C C . GLY A 1 534 ? 32.144 -19.109 7.152 1.00 45.22 534 GLY A C 1
ATOM 4325 O O . GLY A 1 534 ? 33.256 -19.397 7.592 1.00 45.22 534 GLY A O 1
ATOM 4326 N N . LYS A 1 535 ? 31.558 -19.835 6.185 1.00 54.44 535 LYS A N 1
ATOM 4327 C CA . LYS A 1 535 ? 32.129 -21.107 5.685 1.00 54.44 535 LYS A CA 1
ATOM 4328 C C . LYS A 1 535 ? 32.127 -21.328 4.171 1.00 54.44 535 LYS A C 1
ATOM 4330 O O . LYS A 1 535 ? 32.964 -22.099 3.707 1.00 54.44 535 LYS A O 1
ATOM 4335 N N . GLN A 1 536 ? 31.241 -20.698 3.399 1.00 67.69 536 GLN A N 1
ATOM 4336 C CA . GLN A 1 536 ? 31.142 -20.974 1.962 1.00 67.69 536 GLN A CA 1
ATOM 4337 C C . GLN A 1 536 ? 31.972 -19.974 1.145 1.00 67.69 536 GLN A C 1
ATOM 4339 O O . GLN A 1 536 ? 31.565 -18.841 0.928 1.00 67.69 536 GLN A O 1
ATOM 4344 N N . LEU A 1 537 ? 33.160 -20.405 0.709 1.00 74.88 537 LEU A N 1
ATOM 4345 C CA . LEU A 1 537 ? 34.168 -19.544 0.068 1.00 74.88 537 LEU A CA 1
ATOM 4346 C C . LEU A 1 537 ? 33.948 -19.296 -1.437 1.00 74.88 537 LEU A C 1
ATOM 4348 O O . LEU A 1 537 ? 34.666 -18.492 -2.027 1.00 74.88 537 LEU A O 1
ATOM 4352 N N . TRP A 1 538 ? 33.012 -20.002 -2.078 1.00 83.94 538 TRP A N 1
ATOM 4353 C CA . TRP A 1 538 ? 32.743 -19.881 -3.514 1.00 83.94 538 TRP A CA 1
ATOM 4354 C C . TRP A 1 538 ? 31.244 -19.991 -3.819 1.00 83.94 538 TRP A C 1
ATOM 4356 O O . TRP A 1 538 ? 30.568 -20.881 -3.313 1.00 83.94 538 TRP A O 1
ATOM 4366 N N . CYS A 1 539 ? 30.737 -19.106 -4.675 1.00 86.75 539 CYS A N 1
ATOM 4367 C CA . CYS A 1 539 ? 29.345 -19.083 -5.155 1.00 86.75 539 CYS A CA 1
ATOM 4368 C C . CYS A 1 539 ? 29.237 -19.008 -6.694 1.00 86.75 539 CYS A C 1
ATOM 4370 O O . CYS A 1 539 ? 28.145 -18.885 -7.243 1.00 86.75 539 CYS A O 1
ATOM 4372 N N . HIS A 1 540 ? 30.370 -19.089 -7.400 1.00 89.19 540 HIS A N 1
ATOM 4373 C CA . HIS A 1 540 ? 30.459 -19.013 -8.860 1.00 89.19 540 HIS A CA 1
ATOM 4374 C C . HIS A 1 540 ? 31.049 -20.318 -9.404 1.00 89.19 540 HIS A C 1
ATOM 4376 O O . HIS A 1 540 ? 32.064 -20.787 -8.885 1.00 89.19 540 HIS A O 1
ATOM 4382 N N . LEU A 1 541 ? 30.456 -20.879 -10.461 1.00 93.06 541 LEU A N 1
ATOM 4383 C CA . LEU A 1 541 ? 30.957 -22.079 -11.131 1.00 93.06 541 LEU A CA 1
ATOM 4384 C C . LEU A 1 541 ? 31.023 -21.884 -12.651 1.00 93.06 541 LEU A C 1
ATOM 4386 O O . LEU A 1 541 ? 30.010 -21.630 -13.298 1.00 93.06 541 LEU A O 1
ATOM 4390 N N . ASP A 1 542 ? 32.221 -22.051 -13.215 1.00 93.25 542 ASP A N 1
ATOM 4391 C CA . ASP A 1 542 ? 32.481 -21.940 -14.651 1.00 93.25 542 ASP A CA 1
ATOM 4392 C C . ASP A 1 542 ? 32.772 -23.310 -15.278 1.00 93.25 542 ASP A C 1
ATOM 4394 O O . ASP A 1 542 ? 33.846 -23.889 -15.080 1.00 93.25 542 ASP A O 1
ATOM 4398 N N . LEU A 1 543 ? 31.814 -23.806 -16.061 1.00 93.06 543 LEU A N 1
ATOM 4399 C CA . LEU A 1 543 ? 31.915 -25.028 -16.854 1.00 93.06 543 LEU A CA 1
ATOM 4400 C C . LEU A 1 543 ? 31.861 -24.746 -18.372 1.00 93.06 543 LEU A C 1
ATOM 4402 O O . LEU A 1 543 ? 31.547 -25.644 -19.158 1.00 93.06 543 LEU A O 1
ATOM 4406 N N . SER A 1 544 ? 32.172 -23.518 -18.793 1.00 92.25 544 SER A N 1
ATOM 4407 C CA . SER A 1 544 ? 32.117 -23.088 -20.195 1.00 92.25 544 SER A CA 1
ATOM 4408 C C . SER A 1 544 ? 33.129 -23.805 -21.102 1.00 92.25 544 SER A C 1
ATOM 4410 O O . SER A 1 544 ? 34.237 -24.152 -20.681 1.00 92.25 544 SER A O 1
ATOM 4412 N N . GLY A 1 545 ? 32.752 -24.039 -22.363 1.00 89.31 545 GLY A N 1
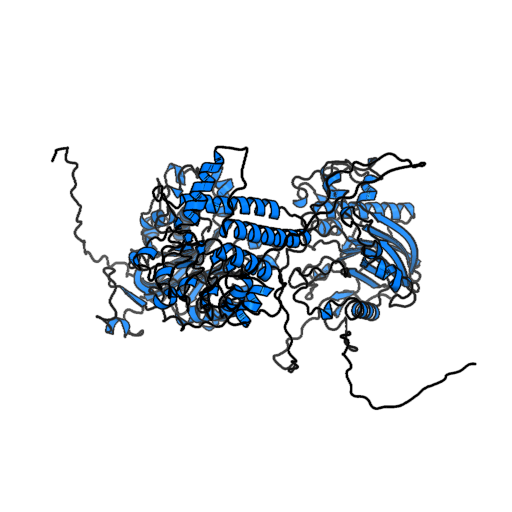ATOM 4413 C CA . GLY A 1 545 ? 33.639 -24.552 -23.418 1.00 89.31 545 GLY A CA 1
ATOM 4414 C C . GLY A 1 545 ? 34.183 -25.976 -23.220 1.00 89.31 545 GLY A C 1
ATOM 4415 O O . GLY A 1 545 ? 35.133 -26.369 -23.893 1.00 89.31 545 GLY A O 1
ATOM 4416 N N . GLN A 1 546 ? 33.618 -26.773 -22.308 1.00 90.81 546 GLN A N 1
ATOM 4417 C CA . GLN A 1 546 ? 34.085 -28.141 -22.026 1.00 90.81 546 GLN A CA 1
ATOM 4418 C C . GLN A 1 546 ? 33.471 -29.217 -22.941 1.00 90.81 546 GLN A C 1
ATOM 4420 O O . GLN A 1 546 ? 33.845 -30.388 -22.865 1.00 90.81 546 GLN A O 1
ATOM 4425 N N . GLY A 1 547 ? 32.530 -28.853 -23.818 1.00 90.50 547 GLY A N 1
ATOM 4426 C CA . GLY A 1 547 ? 31.845 -29.795 -24.707 1.00 90.50 547 GLY A CA 1
ATOM 4427 C C . GLY A 1 547 ? 30.915 -30.783 -23.987 1.00 90.50 547 GLY A C 1
ATOM 4428 O O . GLY A 1 547 ? 30.651 -31.860 -24.527 1.00 90.50 547 GLY A O 1
ATOM 4429 N N . LEU A 1 548 ? 30.430 -30.427 -22.792 1.00 93.38 548 LEU A N 1
ATOM 4430 C CA . LEU A 1 548 ? 29.544 -31.239 -21.954 1.00 93.38 548 LEU A CA 1
ATOM 4431 C C . LEU A 1 548 ? 28.248 -31.602 -22.690 1.00 93.38 548 LEU A C 1
ATOM 4433 O O . LEU A 1 548 ? 27.612 -30.741 -23.291 1.00 93.38 548 LEU A O 1
ATOM 4437 N N . LEU A 1 549 ? 27.842 -32.871 -22.607 1.00 92.88 549 LEU A N 1
ATOM 4438 C CA . LEU A 1 549 ? 26.583 -33.373 -23.178 1.00 92.88 549 LEU A CA 1
ATOM 4439 C C . LEU A 1 549 ? 25.448 -33.416 -22.145 1.00 92.88 549 LEU A C 1
ATOM 4441 O O . LEU A 1 549 ? 24.311 -33.096 -22.469 1.00 92.88 549 LEU A O 1
ATOM 4445 N N . ASN A 1 550 ? 25.773 -33.784 -20.902 1.00 89.56 550 ASN A N 1
ATOM 4446 C CA . ASN A 1 550 ? 24.829 -33.969 -19.800 1.00 89.56 550 ASN A CA 1
ATOM 4447 C C . ASN A 1 550 ? 25.362 -33.306 -18.524 1.00 89.56 550 ASN A C 1
ATOM 4449 O O . ASN A 1 550 ? 26.573 -33.270 -18.301 1.00 89.56 550 ASN A O 1
ATOM 4453 N N . LEU A 1 551 ? 24.453 -32.866 -17.652 1.00 91.44 551 LEU A N 1
ATOM 4454 C CA . LEU A 1 551 ? 24.772 -32.355 -16.317 1.00 91.44 551 LEU A CA 1
ATOM 4455 C C . LEU A 1 551 ? 24.326 -33.349 -15.244 1.00 91.44 551 LEU A C 1
ATOM 4457 O O . LEU A 1 551 ? 23.240 -33.920 -15.318 1.00 91.44 551 LEU A O 1
ATOM 4461 N N . SER A 1 552 ? 25.164 -33.544 -14.226 1.00 90.94 552 SER A N 1
ATOM 4462 C CA . SER A 1 552 ? 24.821 -34.381 -13.074 1.00 90.94 552 SER A CA 1
ATOM 4463 C C . SER A 1 552 ? 23.761 -33.684 -12.214 1.00 90.94 552 SER A C 1
ATOM 4465 O O . SER A 1 552 ? 24.019 -32.564 -11.772 1.00 90.94 552 SER A O 1
ATOM 4467 N N . PRO A 1 553 ? 22.630 -34.330 -11.866 1.00 89.06 553 PRO A N 1
ATOM 4468 C CA . PRO A 1 553 ? 21.627 -33.740 -10.974 1.00 89.06 553 PRO A CA 1
ATOM 4469 C C . PRO A 1 553 ? 22.175 -33.319 -9.602 1.00 89.06 553 PRO A C 1
ATOM 4471 O O . PRO A 1 553 ? 21.607 -32.454 -8.949 1.00 89.06 553 PRO A O 1
ATOM 4474 N N . LYS A 1 554 ? 23.312 -33.885 -9.164 1.00 92.25 554 LYS A N 1
ATOM 4475 C CA . LYS A 1 554 ? 23.981 -33.488 -7.913 1.00 92.25 554 LYS A CA 1
ATOM 4476 C C . LYS A 1 554 ? 24.524 -32.052 -7.936 1.00 92.25 554 LYS A C 1
ATOM 4478 O O . LYS A 1 554 ? 24.748 -31.508 -6.863 1.00 92.25 554 LYS A O 1
ATOM 4483 N N . LEU A 1 555 ? 24.717 -31.453 -9.116 1.00 92.00 555 LEU A N 1
ATOM 4484 C CA . LEU A 1 555 ? 25.147 -30.058 -9.271 1.00 92.00 555 LEU A CA 1
ATOM 4485 C C . LEU A 1 555 ? 24.148 -29.075 -8.643 1.00 92.00 555 LEU A C 1
ATOM 4487 O O . LEU A 1 555 ? 24.552 -28.081 -8.051 1.00 92.00 555 LEU A O 1
ATOM 4491 N N . PHE A 1 556 ? 22.851 -29.362 -8.743 1.00 91.00 556 PHE A N 1
ATOM 4492 C CA . PHE A 1 556 ? 21.800 -28.439 -8.311 1.00 91.00 556 PHE A CA 1
ATOM 4493 C C . PHE A 1 556 ? 21.581 -28.428 -6.789 1.00 91.00 556 PHE A C 1
ATOM 4495 O O . PHE A 1 556 ? 20.908 -27.547 -6.275 1.00 91.00 556 PHE A O 1
ATOM 4502 N N . ARG A 1 557 ? 22.252 -29.328 -6.054 1.00 89.69 557 ARG A N 1
ATOM 4503 C CA . ARG A 1 557 ? 22.273 -29.343 -4.582 1.00 89.69 557 ARG A CA 1
ATOM 4504 C C . ARG A 1 557 ? 23.183 -28.279 -3.963 1.00 89.69 557 ARG A C 1
ATOM 4506 O O . ARG A 1 557 ? 23.203 -28.145 -2.745 1.00 89.69 557 ARG A O 1
ATOM 4513 N N . TYR A 1 558 ? 23.972 -27.569 -4.769 1.00 90.12 558 TYR A N 1
ATOM 4514 C CA . TYR A 1 558 ? 24.764 -26.426 -4.316 1.00 90.12 558 TYR A CA 1
ATOM 4515 C C . TYR A 1 558 ? 23.884 -25.167 -4.298 1.00 90.12 558 TYR A C 1
ATOM 4517 O O . TYR A 1 558 ? 24.073 -24.252 -5.093 1.00 90.12 558 TYR A O 1
ATOM 4525 N N . ASP A 1 559 ? 22.899 -25.150 -3.400 1.00 83.31 559 ASP A N 1
ATOM 4526 C CA . ASP A 1 559 ? 21.899 -24.085 -3.209 1.00 83.31 559 ASP A CA 1
ATOM 4527 C C . ASP A 1 559 ? 22.486 -22.667 -3.038 1.00 83.31 559 ASP A C 1
ATOM 4529 O O . ASP A 1 559 ? 21.844 -21.679 -3.398 1.00 83.31 559 ASP A O 1
ATOM 4533 N N . PHE A 1 560 ? 23.729 -22.575 -2.559 1.00 85.56 560 PHE A N 1
ATOM 4534 C CA . PHE A 1 560 ? 24.539 -21.359 -2.449 1.00 85.56 560 PHE A CA 1
ATOM 4535 C C . PHE A 1 560 ? 25.098 -20.806 -3.778 1.00 85.56 560 PHE A C 1
ATOM 4537 O O . PHE A 1 560 ? 25.790 -19.785 -3.761 1.00 85.56 560 PHE A O 1
ATOM 4544 N N . LEU A 1 561 ? 24.896 -21.475 -4.921 1.00 90.56 561 LEU A N 1
ATOM 4545 C CA . LEU A 1 561 ? 25.377 -20.982 -6.216 1.00 90.56 561 LEU A CA 1
ATOM 4546 C C . LEU A 1 561 ? 24.611 -19.731 -6.655 1.00 90.56 561 LEU A C 1
ATOM 4548 O O . LEU A 1 561 ? 23.405 -19.767 -6.881 1.00 90.56 561 LEU A O 1
ATOM 4552 N N . GLU A 1 562 ? 25.351 -18.646 -6.870 1.00 91.31 562 GLU A N 1
ATOM 4553 C CA . GLU A 1 562 ? 24.845 -17.380 -7.401 1.00 91.31 562 GLU A CA 1
ATOM 4554 C C . GLU A 1 562 ? 25.095 -17.245 -8.910 1.00 91.31 562 GLU A C 1
ATOM 4556 O O . GLU A 1 562 ? 24.325 -16.574 -9.594 1.00 91.31 562 GLU A O 1
ATOM 4561 N N . SER A 1 563 ? 26.145 -17.877 -9.450 1.00 92.94 563 SER A N 1
ATOM 4562 C CA . SER A 1 563 ? 26.462 -17.835 -10.887 1.00 92.94 563 SER A CA 1
ATOM 4563 C C . SER A 1 563 ? 26.869 -19.201 -11.436 1.00 92.94 563 SER A C 1
ATOM 4565 O O . SER A 1 563 ? 27.777 -19.840 -10.898 1.00 92.94 563 SER A O 1
ATOM 4567 N N . LEU A 1 564 ? 26.244 -19.617 -12.540 1.00 95.44 564 LEU A N 1
ATOM 4568 C CA . LEU A 1 564 ? 26.521 -20.875 -13.236 1.00 95.44 564 LEU A CA 1
ATOM 4569 C C . LEU A 1 564 ? 26.721 -20.629 -14.739 1.00 95.44 564 LEU A C 1
ATOM 4571 O O . LEU A 1 564 ? 25.786 -20.240 -15.442 1.00 95.44 564 LEU A O 1
ATOM 4575 N N . TYR A 1 565 ? 27.935 -20.881 -15.232 1.00 95.06 565 TYR A N 1
ATOM 4576 C CA . TYR A 1 565 ? 28.296 -20.705 -16.642 1.00 95.06 565 TYR A CA 1
ATOM 4577 C C . TYR A 1 565 ? 28.435 -22.058 -17.337 1.00 95.06 565 TYR A C 1
ATOM 4579 O O . TYR A 1 565 ? 29.235 -22.906 -16.936 1.00 95.06 565 TYR A O 1
ATOM 4587 N N . LEU A 1 566 ? 27.623 -22.263 -18.370 1.00 94.75 566 LEU A N 1
ATOM 4588 C CA . LEU A 1 566 ? 27.467 -23.507 -19.126 1.00 94.75 566 LEU A CA 1
ATOM 4589 C C . LEU A 1 566 ? 27.524 -23.267 -20.643 1.00 94.75 566 LEU A C 1
ATOM 4591 O O . LEU A 1 566 ? 27.224 -24.179 -21.420 1.00 94.75 566 LEU A O 1
ATOM 4595 N N . ASN A 1 567 ? 27.928 -22.074 -21.077 1.00 93.75 567 ASN A N 1
ATOM 4596 C CA . ASN A 1 567 ? 28.045 -21.704 -22.481 1.00 93.75 567 ASN A CA 1
ATOM 4597 C C . ASN A 1 567 ? 29.104 -22.523 -23.243 1.00 93.75 567 ASN A C 1
ATOM 4599 O O . ASN A 1 567 ? 30.023 -23.090 -22.649 1.00 93.75 567 ASN A O 1
ATOM 4603 N N . TYR A 1 568 ? 28.967 -22.607 -24.569 1.00 94.12 568 TYR A N 1
ATOM 4604 C CA . TYR A 1 568 ? 29.861 -23.376 -25.455 1.00 94.12 568 TYR A CA 1
ATOM 4605 C C . TYR A 1 568 ? 29.989 -24.865 -25.088 1.00 94.12 568 TYR A C 1
ATOM 4607 O O . TYR A 1 568 ? 31.057 -25.479 -25.156 1.00 94.12 568 TYR A O 1
ATOM 4615 N N . ASN A 1 569 ? 28.874 -25.475 -24.698 1.00 94.50 569 ASN A N 1
ATOM 4616 C CA . ASN A 1 569 ? 28.788 -26.912 -24.467 1.00 94.50 569 ASN A CA 1
ATOM 4617 C C . ASN A 1 569 ? 27.923 -27.574 -25.558 1.00 94.50 569 ASN A C 1
ATOM 4619 O O . ASN A 1 569 ? 27.713 -27.035 -26.643 1.00 94.50 569 ASN A O 1
ATOM 4623 N N . LYS A 1 570 ? 27.507 -28.820 -25.340 1.00 94.75 570 LYS A N 1
ATOM 4624 C CA . LYS A 1 570 ? 26.692 -29.608 -26.277 1.00 94.75 570 LYS A CA 1
ATOM 4625 C C . LYS A 1 570 ? 25.403 -30.088 -25.603 1.00 94.75 570 LYS A C 1
ATOM 4627 O O . LYS A 1 570 ? 24.864 -31.124 -25.990 1.00 94.75 570 LYS A O 1
ATOM 4632 N N . LEU A 1 571 ? 24.932 -29.348 -24.597 1.00 95.25 571 LEU A N 1
ATOM 4633 C CA . LEU A 1 571 ? 23.749 -29.683 -23.810 1.00 95.25 571 LEU A CA 1
ATOM 4634 C C . LEU A 1 571 ? 22.502 -29.623 -24.697 1.00 95.25 571 LEU A C 1
ATOM 4636 O O . LEU A 1 571 ? 22.281 -28.628 -25.383 1.00 95.25 571 LEU A O 1
ATOM 4640 N N . THR A 1 572 ? 21.681 -30.671 -24.667 1.00 93.38 572 THR A N 1
ATOM 4641 C CA . THR A 1 572 ? 20.388 -30.723 -25.377 1.00 93.38 572 THR A CA 1
ATOM 4642 C C . THR A 1 572 ? 19.200 -30.388 -24.477 1.00 93.38 572 THR A C 1
ATOM 4644 O O . THR A 1 572 ? 18.145 -29.992 -24.962 1.00 93.38 572 THR A O 1
ATOM 4647 N N . THR A 1 573 ? 19.366 -30.548 -23.164 1.00 91.31 573 THR A N 1
ATOM 4648 C CA . THR A 1 573 ? 18.325 -30.380 -22.141 1.00 91.31 573 THR A CA 1
ATOM 4649 C C . THR A 1 573 ? 18.952 -29.938 -20.822 1.00 91.31 573 THR A C 1
ATOM 4651 O O . THR A 1 573 ? 20.071 -30.348 -20.506 1.00 91.31 573 THR A O 1
ATOM 4654 N N . ILE A 1 574 ? 18.206 -29.193 -20.008 1.00 92.00 574 ILE A N 1
ATOM 4655 C CA . ILE A 1 574 ? 18.596 -28.838 -18.637 1.00 92.00 574 ILE A CA 1
ATOM 4656 C C . ILE A 1 574 ? 17.799 -29.718 -17.658 1.00 92.00 574 ILE A C 1
ATOM 4658 O O . ILE A 1 574 ? 16.582 -29.829 -17.816 1.00 92.00 574 ILE A O 1
ATOM 4662 N N . PRO A 1 575 ? 18.429 -30.347 -16.647 1.00 92.12 575 PRO A N 1
ATOM 4663 C CA . PRO A 1 575 ? 17.705 -31.135 -15.653 1.00 92.12 575 PRO A CA 1
ATOM 4664 C C . PRO A 1 575 ? 16.719 -30.301 -14.819 1.00 92.12 575 PRO A C 1
ATOM 4666 O O . PRO A 1 575 ? 17.050 -29.218 -14.334 1.00 9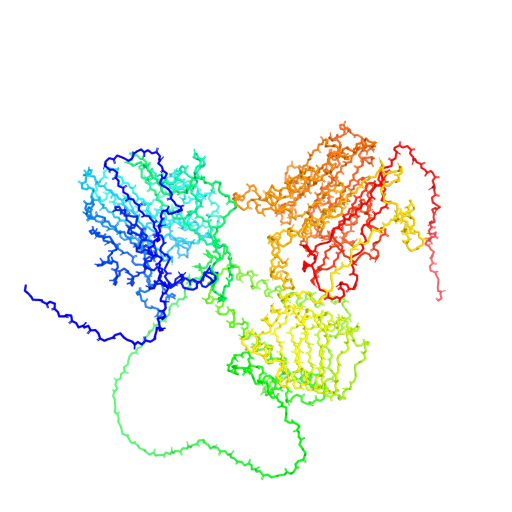2.12 575 PRO A O 1
ATOM 4669 N N . LYS A 1 576 ? 15.525 -30.857 -14.577 1.00 91.62 576 LYS A N 1
ATOM 4670 C CA . LYS A 1 576 ? 14.436 -30.254 -13.781 1.00 91.62 576 LYS A CA 1
ATOM 4671 C C . LYS A 1 576 ? 14.844 -29.869 -12.351 1.00 91.62 576 LYS A C 1
ATOM 4673 O O . LYS A 1 576 ? 14.222 -29.008 -11.739 1.00 91.62 576 LYS A O 1
ATOM 4678 N N . GLN A 1 577 ? 15.905 -30.479 -11.821 1.00 93.81 577 GLN A N 1
ATOM 4679 C CA . GLN A 1 577 ? 16.485 -30.172 -10.511 1.00 93.81 577 GLN A CA 1
ATOM 4680 C C . GLN A 1 577 ? 17.031 -28.740 -10.402 1.00 93.81 577 GLN A C 1
ATOM 4682 O O . GLN A 1 577 ? 17.303 -28.300 -9.292 1.00 93.81 577 GLN A O 1
ATOM 4687 N N . ILE A 1 578 ? 17.141 -27.982 -11.501 1.00 93.31 578 ILE A N 1
ATOM 4688 C CA . ILE A 1 578 ? 17.586 -26.581 -11.469 1.00 93.31 578 ILE A CA 1
ATOM 4689 C C . ILE A 1 578 ? 16.800 -25.696 -10.484 1.00 93.31 578 ILE A C 1
ATOM 4691 O O . ILE A 1 578 ? 17.393 -24.793 -9.902 1.00 93.31 578 ILE A O 1
ATOM 4695 N N . LYS A 1 579 ? 15.536 -26.034 -10.176 1.00 89.50 579 LYS A N 1
ATOM 4696 C CA . LYS A 1 579 ? 14.724 -25.390 -9.122 1.00 89.50 579 LYS A CA 1
ATOM 4697 C C . LYS A 1 579 ? 15.305 -25.429 -7.703 1.00 89.50 579 LYS A C 1
ATOM 4699 O O . LYS A 1 579 ? 14.835 -24.691 -6.838 1.00 89.50 579 LYS A O 1
ATOM 4704 N N . GLU A 1 580 ? 16.272 -26.306 -7.436 1.00 89.94 580 GLU A N 1
ATOM 4705 C CA . GLU A 1 580 ? 16.998 -26.357 -6.160 1.00 89.94 580 GLU A CA 1
ATOM 4706 C C . GLU A 1 580 ? 17.929 -25.135 -6.004 1.00 89.94 580 GLU A C 1
ATOM 4708 O O . GLU A 1 580 ? 18.112 -24.636 -4.895 1.00 89.94 580 GLU A O 1
ATOM 4713 N N . LEU A 1 581 ? 18.420 -24.561 -7.113 1.00 90.38 581 LEU A N 1
ATOM 4714 C CA . LEU A 1 581 ? 19.279 -23.370 -7.138 1.00 90.38 581 LEU A CA 1
ATOM 4715 C C . LEU A 1 581 ? 18.474 -22.067 -6.993 1.00 90.38 581 LEU A C 1
ATOM 4717 O O . LEU A 1 581 ? 18.509 -21.183 -7.851 1.00 90.38 581 LEU A O 1
ATOM 4721 N N . ARG A 1 582 ? 17.740 -21.921 -5.886 1.00 85.62 582 ARG A N 1
ATOM 4722 C CA . ARG A 1 582 ? 16.938 -20.714 -5.603 1.00 85.62 582 ARG A CA 1
ATOM 4723 C C . ARG A 1 582 ? 17.786 -19.452 -5.415 1.00 85.62 582 ARG A C 1
ATOM 4725 O O . ARG A 1 582 ? 17.275 -18.357 -5.622 1.00 85.62 582 ARG A O 1
ATOM 4732 N N . GLY A 1 583 ? 19.063 -19.585 -5.045 1.00 85.50 583 GLY A N 1
ATOM 4733 C CA . GLY A 1 583 ? 20.017 -18.474 -4.923 1.00 85.50 583 GLY A CA 1
ATOM 4734 C C . GLY A 1 583 ? 20.615 -17.976 -6.248 1.00 85.50 583 GLY A C 1
ATOM 4735 O O . GLY A 1 583 ? 21.337 -16.979 -6.243 1.00 85.50 583 GLY A O 1
ATOM 4736 N N . LEU A 1 584 ? 20.330 -18.640 -7.374 1.00 92.81 584 LEU A N 1
ATOM 4737 C CA . LEU A 1 584 ? 20.981 -18.367 -8.655 1.00 92.81 584 LEU A CA 1
ATOM 4738 C C . LEU A 1 584 ? 20.578 -17.000 -9.222 1.00 92.81 584 LEU A C 1
ATOM 4740 O O . LEU A 1 584 ? 19.399 -16.723 -9.417 1.00 92.81 584 LEU A O 1
ATOM 4744 N N . ARG A 1 585 ? 21.576 -16.164 -9.530 1.00 93.06 585 ARG A N 1
ATOM 4745 C CA . ARG A 1 585 ? 21.432 -14.802 -10.072 1.00 93.06 585 ARG A CA 1
ATOM 4746 C C . ARG A 1 585 ? 21.878 -14.690 -11.529 1.00 93.06 585 ARG A C 1
ATOM 4748 O O . ARG A 1 585 ? 21.343 -13.852 -12.256 1.00 93.06 585 ARG A O 1
ATOM 4755 N N . VAL A 1 586 ? 22.852 -15.499 -11.950 1.00 95.00 586 VAL A N 1
ATOM 4756 C CA . VAL A 1 586 ? 23.371 -15.537 -13.327 1.00 95.00 586 VAL A CA 1
ATOM 4757 C C . VAL A 1 586 ? 23.379 -16.969 -13.849 1.00 95.00 586 VAL A C 1
ATOM 4759 O O . VAL A 1 586 ? 23.965 -17.856 -13.227 1.00 95.00 586 VAL A O 1
ATOM 4762 N N . LEU A 1 587 ? 22.777 -17.175 -15.018 1.00 96.88 587 LEU A N 1
ATOM 4763 C CA . LEU A 1 587 ? 22.794 -18.443 -15.737 1.00 96.88 587 LEU A CA 1
ATOM 4764 C C . LEU A 1 587 ? 23.098 -18.189 -17.216 1.00 96.88 587 LEU A C 1
ATOM 4766 O O . LEU A 1 587 ? 22.312 -17.549 -17.914 1.00 96.88 587 LEU A O 1
ATOM 4770 N N . ASP A 1 588 ? 24.237 -18.694 -17.687 1.00 95.62 588 ASP A N 1
ATOM 4771 C CA . ASP A 1 588 ? 24.618 -18.629 -19.101 1.00 95.62 588 ASP A CA 1
ATOM 4772 C C . ASP A 1 588 ? 24.601 -20.026 -19.723 1.00 95.62 588 ASP A C 1
ATOM 4774 O O . ASP A 1 588 ? 25.354 -20.911 -19.318 1.00 95.62 588 ASP A O 1
ATOM 4778 N N . LEU A 1 589 ? 23.718 -20.217 -20.700 1.00 95.94 589 LEU A N 1
ATOM 4779 C CA . LEU A 1 589 ? 23.490 -21.456 -21.443 1.00 95.94 589 LEU A CA 1
ATOM 4780 C C . LEU A 1 589 ? 23.727 -21.258 -22.951 1.00 95.94 589 LEU A C 1
ATOM 4782 O O . LEU A 1 589 ? 23.374 -22.125 -23.755 1.00 95.94 589 LEU A O 1
ATOM 4786 N N . SER A 1 590 ? 24.316 -20.128 -23.345 1.00 95.56 590 SER A N 1
ATOM 4787 C CA . SER A 1 590 ? 24.523 -19.739 -24.744 1.00 95.56 590 SER A CA 1
ATOM 4788 C C . SER A 1 590 ? 25.375 -20.754 -25.518 1.00 95.56 590 SER A C 1
ATOM 4790 O O . SER A 1 590 ? 26.213 -21.436 -24.930 1.00 95.56 590 SER A O 1
ATOM 4792 N N . HIS A 1 591 ? 25.210 -20.863 -26.837 1.00 94.75 591 HIS A N 1
ATOM 4793 C CA . HIS A 1 591 ? 25.995 -21.783 -27.684 1.00 94.75 591 HIS A CA 1
ATOM 4794 C C . HIS A 1 591 ? 25.909 -23.245 -27.221 1.00 94.75 591 HIS A C 1
ATOM 4796 O O . HIS A 1 591 ? 26.920 -23.916 -26.997 1.00 94.75 591 HIS A O 1
ATOM 4802 N N . ASN A 1 592 ? 24.684 -23.731 -27.034 1.00 95.25 592 ASN A N 1
ATOM 4803 C CA . ASN A 1 592 ? 24.388 -25.132 -26.737 1.00 95.25 592 ASN A CA 1
ATOM 4804 C C . ASN A 1 592 ? 23.470 -25.711 -27.833 1.00 95.25 592 ASN A C 1
ATOM 4806 O O . ASN A 1 592 ? 23.456 -25.246 -28.970 1.00 95.25 592 ASN A O 1
ATOM 4810 N N . ARG A 1 593 ? 22.759 -26.805 -27.545 1.00 95.12 593 ARG A N 1
ATOM 4811 C CA . ARG A 1 593 ? 21.807 -27.456 -28.461 1.00 95.12 593 ARG A CA 1
ATOM 4812 C C . ARG A 1 593 ? 20.439 -27.622 -27.802 1.00 95.12 593 ARG A C 1
ATOM 4814 O O . ARG A 1 593 ? 19.720 -28.571 -28.112 1.00 95.12 593 ARG A O 1
ATOM 4821 N N . ILE A 1 594 ? 20.114 -26.736 -26.862 1.00 95.88 594 ILE A N 1
ATOM 4822 C CA . ILE A 1 594 ? 18.909 -26.820 -26.041 1.00 95.88 594 ILE A CA 1
ATOM 4823 C C . ILE A 1 594 ? 17.698 -26.592 -26.941 1.00 95.88 594 ILE A C 1
ATOM 4825 O O . ILE A 1 594 ? 17.635 -25.592 -27.651 1.00 95.88 594 ILE A O 1
ATOM 4829 N N . THR A 1 595 ? 16.755 -27.532 -26.934 1.00 92.31 595 THR A N 1
ATOM 4830 C CA . THR A 1 595 ? 15.498 -27.430 -27.697 1.00 92.31 595 THR A CA 1
ATOM 4831 C C . THR A 1 595 ? 14.340 -26.923 -26.846 1.00 92.31 595 THR A C 1
ATOM 4833 O O . THR A 1 595 ? 13.444 -26.252 -27.352 1.00 92.31 595 THR A O 1
ATOM 4836 N N . GLU A 1 596 ? 14.361 -27.238 -25.550 1.00 91.06 596 GLU A N 1
ATOM 4837 C CA . GLU A 1 596 ? 13.320 -26.903 -24.580 1.00 91.06 596 GLU A CA 1
ATOM 4838 C C . GLU A 1 596 ? 13.966 -26.529 -23.241 1.00 91.06 596 GLU A C 1
ATOM 4840 O O . GLU A 1 596 ? 14.934 -27.157 -22.800 1.00 91.06 596 GLU A O 1
ATOM 4845 N N . VAL A 1 597 ? 13.423 -25.498 -22.593 1.00 93.62 597 VAL A N 1
ATOM 4846 C CA . VAL A 1 597 ? 13.838 -25.049 -21.259 1.00 93.62 597 VAL A CA 1
ATOM 4847 C C . VAL A 1 597 ? 12.838 -25.607 -20.238 1.00 93.62 597 VAL A C 1
ATOM 4849 O O . VAL A 1 597 ? 11.636 -25.449 -20.452 1.00 93.62 597 VAL A O 1
ATOM 4852 N N . PRO A 1 598 ? 13.278 -26.260 -19.144 1.00 92.69 598 PRO A N 1
ATOM 4853 C CA . PRO A 1 598 ? 12.364 -26.818 -18.151 1.00 92.69 598 PRO A CA 1
ATOM 4854 C C . PRO A 1 598 ? 11.566 -25.710 -17.454 1.00 92.69 598 PRO A C 1
ATOM 4856 O O . PRO A 1 598 ? 12.135 -24.695 -17.046 1.00 92.69 598 PRO A O 1
ATOM 4859 N N . SER A 1 599 ? 10.267 -25.939 -17.252 1.00 91.00 599 SER A N 1
ATOM 4860 C CA . SER A 1 599 ? 9.379 -25.045 -16.494 1.00 91.00 599 SER A CA 1
ATOM 4861 C C . SER A 1 599 ? 9.877 -24.804 -15.067 1.00 91.00 599 SER A C 1
ATOM 4863 O O . SER A 1 599 ? 9.763 -23.700 -14.537 1.00 91.00 599 SER A O 1
ATOM 4865 N N . GLU A 1 600 ? 10.548 -25.797 -14.479 1.00 92.94 600 GLU A N 1
ATOM 4866 C CA . GLU A 1 600 ? 11.200 -25.695 -13.174 1.00 92.94 600 GLU A CA 1
ATOM 4867 C C . GLU A 1 600 ? 12.234 -24.559 -13.058 1.00 92.94 600 GLU A C 1
ATOM 4869 O O . GLU A 1 600 ? 12.500 -24.114 -11.942 1.00 92.94 600 GLU A O 1
ATOM 4874 N N . LEU A 1 601 ? 12.785 -24.038 -14.166 1.00 93.75 601 LEU A N 1
ATOM 4875 C CA . LEU A 1 601 ? 13.668 -22.864 -14.129 1.00 93.75 601 LEU A CA 1
ATOM 4876 C C . LEU A 1 601 ? 12.947 -21.605 -13.615 1.00 93.75 601 LEU A C 1
ATOM 4878 O O . LEU A 1 601 ? 13.585 -20.764 -12.988 1.00 93.75 601 LEU A O 1
ATOM 4882 N N . GLY A 1 602 ? 11.625 -21.496 -13.792 1.00 90.31 602 GLY A N 1
ATOM 4883 C CA . GLY A 1 602 ? 10.832 -20.391 -13.240 1.00 90.31 602 GLY A CA 1
ATOM 4884 C C . GLY A 1 602 ? 10.915 -20.274 -11.711 1.00 90.31 602 GLY A C 1
ATOM 4885 O O . GLY A 1 602 ? 10.721 -19.198 -11.157 1.00 90.31 602 GLY A O 1
ATOM 4886 N N . LEU A 1 603 ? 11.261 -21.357 -11.008 1.00 90.75 603 LEU A N 1
ATOM 4887 C CA . LEU A 1 603 ? 11.399 -21.371 -9.548 1.00 90.75 603 LEU A CA 1
ATOM 4888 C C . LEU A 1 603 ? 12.721 -20.746 -9.056 1.00 90.75 603 LEU A C 1
ATOM 4890 O O . LEU A 1 603 ? 12.879 -20.522 -7.856 1.00 90.75 603 LEU A O 1
ATOM 4894 N N . CYS A 1 604 ? 13.650 -20.406 -9.956 1.00 92.31 604 CYS A N 1
ATOM 4895 C CA . CYS A 1 604 ? 14.837 -19.599 -9.664 1.00 92.31 604 CYS A CA 1
ATOM 4896 C C . CYS A 1 604 ? 14.487 -18.097 -9.639 1.00 92.31 604 CYS A C 1
ATOM 4898 O O . CYS A 1 604 ? 15.036 -17.306 -10.397 1.00 92.31 604 CYS A O 1
ATOM 4900 N N . TYR A 1 605 ? 13.560 -17.685 -8.771 1.00 89.62 605 TYR A N 1
ATOM 4901 C CA . TYR A 1 605 ? 12.978 -16.331 -8.763 1.00 89.62 605 TYR A CA 1
ATOM 4902 C C . TYR A 1 605 ? 13.974 -15.179 -8.514 1.00 89.62 605 TYR A C 1
ATOM 4904 O O . TYR A 1 605 ? 13.666 -14.034 -8.839 1.00 89.62 605 TYR A O 1
ATOM 4912 N N . ASN A 1 606 ? 15.171 -15.474 -7.989 1.00 89.56 606 ASN A N 1
ATOM 4913 C CA . ASN A 1 606 ? 16.276 -14.518 -7.810 1.00 89.56 606 ASN A CA 1
ATOM 4914 C C . ASN A 1 606 ? 17.152 -14.326 -9.071 1.00 89.56 606 ASN A C 1
ATOM 4916 O O . ASN A 1 606 ? 18.139 -13.583 -9.031 1.00 89.56 606 ASN A O 1
ATOM 4920 N N . LEU A 1 607 ? 16.831 -14.996 -10.184 1.00 94.06 607 LEU A N 1
ATOM 4921 C CA . LEU A 1 607 ? 17.619 -14.956 -11.415 1.00 94.06 607 LEU A CA 1
ATOM 4922 C C . LEU A 1 607 ? 17.517 -13.580 -12.082 1.00 94.06 607 LEU A C 1
ATOM 4924 O O . LEU A 1 607 ? 16.446 -13.164 -12.510 1.00 94.06 607 LEU A O 1
ATOM 4928 N N . ARG A 1 608 ? 18.654 -12.885 -12.200 1.00 94.19 608 ARG A N 1
ATOM 4929 C CA . ARG A 1 608 ? 18.759 -11.523 -12.753 1.00 94.19 608 ARG A CA 1
ATOM 4930 C C . ARG A 1 608 ? 19.214 -11.500 -14.210 1.00 94.19 608 ARG A C 1
ATOM 4932 O O . ARG A 1 608 ? 18.808 -10.611 -14.955 1.00 94.19 608 ARG A O 1
ATOM 4939 N N . TYR A 1 609 ? 20.049 -12.455 -14.615 1.00 95.25 609 TYR A N 1
ATOM 4940 C CA . TYR A 1 609 ? 20.627 -12.526 -15.959 1.00 95.25 609 TYR A CA 1
ATOM 4941 C C . TYR A 1 609 ? 20.532 -13.959 -16.491 1.00 95.25 609 TYR A C 1
ATOM 4943 O O . TYR A 1 609 ? 21.169 -14.862 -15.943 1.00 95.25 609 TYR A O 1
ATOM 4951 N N . LEU A 1 610 ? 19.750 -14.150 -17.556 1.00 96.88 610 LEU A N 1
ATOM 4952 C CA . LEU A 1 610 ? 19.579 -15.431 -18.241 1.00 96.88 610 LEU A CA 1
ATOM 4953 C C . LEU A 1 610 ? 19.990 -15.296 -19.711 1.00 96.88 610 LEU A C 1
ATOM 4955 O O . LEU A 1 610 ? 19.372 -14.546 -20.467 1.00 96.88 610 LEU A O 1
ATOM 4959 N N . TYR A 1 611 ? 21.016 -16.037 -20.126 1.00 96.25 611 TYR A N 1
ATOM 4960 C CA . TYR A 1 611 ? 21.486 -16.057 -21.512 1.00 96.25 611 TYR A CA 1
ATOM 4961 C C . TYR A 1 611 ? 21.192 -17.418 -22.146 1.00 96.25 611 TYR A C 1
ATOM 4963 O O . TYR A 1 611 ? 21.617 -18.455 -21.636 1.00 96.25 611 TYR A O 1
ATOM 4971 N N . LEU A 1 612 ? 20.452 -17.406 -23.255 1.00 95.50 612 LEU A N 1
ATOM 4972 C CA . LEU A 1 612 ? 20.038 -18.582 -24.025 1.00 95.50 612 LEU A CA 1
ATOM 4973 C C . LEU A 1 612 ? 20.478 -18.477 -25.499 1.00 95.50 612 LEU A C 1
ATOM 4975 O O . LEU A 1 612 ? 19.963 -19.218 -26.333 1.00 95.50 612 LEU A O 1
ATOM 4979 N N . PHE A 1 613 ? 21.396 -17.561 -25.839 1.00 95.00 613 PHE A N 1
ATOM 4980 C CA . PHE A 1 613 ? 21.769 -17.249 -27.227 1.00 95.00 613 PHE A CA 1
ATOM 4981 C C . PHE A 1 613 ? 22.213 -18.482 -28.026 1.00 95.00 613 PHE A C 1
ATOM 4983 O O . PHE A 1 613 ? 22.799 -19.405 -27.459 1.00 95.00 613 PHE A O 1
ATOM 4990 N N . ASP A 1 614 ? 21.974 -18.474 -29.340 1.00 94.44 614 ASP A N 1
ATOM 4991 C CA . ASP A 1 614 ? 22.440 -19.509 -30.281 1.00 94.44 614 ASP A CA 1
ATOM 4992 C C . ASP A 1 614 ? 22.157 -20.949 -29.790 1.00 94.44 614 ASP A C 1
ATOM 4994 O O . ASP A 1 614 ? 23.053 -21.776 -29.600 1.00 94.44 614 ASP A O 1
ATOM 4998 N N . ASN A 1 615 ? 20.875 -21.229 -29.547 1.00 95.00 615 ASN A N 1
ATOM 4999 C CA . ASN A 1 615 ? 20.326 -22.542 -29.201 1.00 95.00 615 ASN A CA 1
ATOM 5000 C C . ASN A 1 615 ? 19.168 -22.899 -30.170 1.00 95.00 615 ASN A C 1
ATOM 5002 O O . ASN A 1 615 ? 18.917 -22.203 -31.151 1.00 95.00 615 ASN A O 1
ATOM 5006 N N . ASN A 1 616 ? 18.450 -23.998 -29.915 1.00 93.50 616 ASN A N 1
ATOM 5007 C CA . ASN A 1 616 ? 17.342 -24.482 -30.750 1.00 93.50 616 ASN A CA 1
ATOM 5008 C C . ASN A 1 616 ? 15.963 -24.296 -30.077 1.00 93.50 616 ASN A C 1
ATOM 5010 O O . ASN A 1 616 ? 15.032 -25.059 -30.354 1.00 93.50 616 ASN A O 1
ATOM 5014 N N . ILE A 1 617 ? 15.827 -23.319 -29.176 1.00 94.50 617 ILE A N 1
ATOM 5015 C CA . ILE A 1 617 ? 14.620 -23.110 -28.364 1.00 94.50 617 ILE A CA 1
ATOM 5016 C C . ILE A 1 617 ? 13.490 -22.552 -29.238 1.00 94.50 617 ILE A C 1
ATOM 5018 O O . ILE A 1 617 ? 13.706 -21.630 -30.016 1.00 94.50 617 ILE A O 1
ATOM 5022 N N . LYS A 1 618 ? 12.275 -23.099 -29.111 1.00 91.50 618 LYS A N 1
ATOM 5023 C CA . LYS A 1 618 ? 11.094 -22.646 -29.883 1.00 91.50 618 LYS A CA 1
ATOM 5024 C C . LYS A 1 618 ? 10.120 -21.768 -29.102 1.00 91.50 618 LYS A C 1
ATOM 5026 O O . LYS A 1 618 ? 9.393 -20.969 -29.682 1.00 91.50 618 LYS A O 1
ATOM 5031 N N . THR A 1 619 ? 10.071 -21.939 -27.789 1.00 90.62 619 THR A N 1
ATOM 5032 C CA . THR A 1 619 ? 9.182 -21.198 -26.894 1.00 90.62 619 THR A CA 1
ATOM 5033 C C . THR A 1 619 ? 9.795 -21.137 -25.500 1.00 90.62 619 THR A C 1
ATOM 5035 O O . THR A 1 619 ? 10.713 -21.900 -25.189 1.00 90.62 619 THR A O 1
ATOM 5038 N N . LEU A 1 620 ? 9.290 -20.232 -24.668 1.00 93.25 620 LEU A N 1
ATOM 5039 C CA . LEU A 1 620 ? 9.670 -20.108 -23.266 1.00 93.25 620 LEU A CA 1
ATOM 5040 C C . LEU A 1 620 ? 8.527 -20.621 -22.375 1.00 93.25 620 LEU A C 1
ATOM 5042 O O . LEU A 1 620 ? 7.362 -20.386 -22.704 1.00 93.25 620 LEU A O 1
ATOM 5046 N N . PRO A 1 621 ? 8.830 -21.312 -21.264 1.00 91.62 621 PRO A N 1
ATOM 5047 C CA . PRO A 1 621 ? 7.809 -21.815 -20.352 1.00 91.62 621 PRO A CA 1
ATOM 5048 C C . PRO A 1 621 ? 7.099 -20.663 -19.619 1.00 91.62 621 PRO A C 1
ATOM 5050 O O . PRO A 1 621 ? 7.735 -19.688 -19.211 1.00 91.62 621 PRO A O 1
ATOM 5053 N N . ILE A 1 622 ? 5.781 -20.785 -19.422 1.00 88.75 622 ILE A N 1
ATOM 5054 C CA . ILE A 1 622 ? 4.932 -19.762 -18.776 1.00 88.75 622 ILE A CA 1
ATOM 5055 C C . ILE A 1 622 ? 5.359 -19.479 -17.326 1.00 88.75 622 ILE A C 1
ATOM 5057 O O . ILE A 1 622 ? 5.181 -18.380 -16.803 1.00 88.75 622 ILE A O 1
ATOM 5061 N N . GLU A 1 623 ? 6.016 -20.446 -16.689 1.00 90.44 623 GLU A N 1
ATOM 5062 C CA . GLU A 1 623 ? 6.586 -20.352 -15.347 1.00 90.44 623 GLU A CA 1
ATOM 5063 C C . GLU A 1 623 ? 7.673 -19.272 -15.235 1.00 90.44 623 GLU A C 1
ATOM 5065 O O . GLU A 1 623 ? 7.994 -18.850 -14.125 1.00 90.44 623 GLU A O 1
ATOM 5070 N N . PHE A 1 624 ? 8.182 -18.731 -16.352 1.00 92.25 624 PHE A N 1
ATOM 5071 C CA . PHE A 1 624 ? 9.024 -17.530 -16.346 1.00 92.25 624 PHE A CA 1
ATOM 5072 C C . PHE A 1 624 ? 8.327 -16.308 -15.717 1.00 92.25 624 PHE A C 1
ATOM 5074 O O . PHE A 1 624 ? 9.021 -15.394 -15.277 1.00 92.25 624 PHE A O 1
ATOM 5081 N N . ARG A 1 625 ? 6.993 -16.314 -15.553 1.00 89.31 625 ARG A N 1
ATOM 5082 C CA . ARG A 1 625 ? 6.252 -15.344 -14.716 1.00 89.31 625 ARG A CA 1
ATOM 5083 C C . ARG A 1 625 ? 6.775 -15.216 -13.277 1.00 89.31 625 ARG A C 1
ATOM 5085 O O . ARG A 1 625 ? 6.598 -14.178 -12.649 1.00 89.31 625 ARG A O 1
ATOM 5092 N N . ASN A 1 626 ? 7.410 -16.267 -12.758 1.00 90.12 626 ASN A N 1
ATOM 5093 C CA . ASN A 1 626 ? 7.964 -16.319 -11.406 1.00 90.12 626 ASN A CA 1
ATOM 5094 C C . ASN A 1 626 ? 9.359 -15.657 -11.303 1.00 90.12 626 ASN A C 1
ATOM 5096 O O . ASN A 1 626 ? 9.838 -15.419 -10.195 1.00 90.12 626 ASN A O 1
ATOM 5100 N N . LEU A 1 627 ? 10.015 -15.324 -12.426 1.00 92.69 627 LEU A N 1
ATOM 5101 C CA . LEU A 1 627 ? 11.359 -14.725 -12.474 1.00 92.69 627 LEU A CA 1
ATOM 5102 C C . LEU A 1 627 ? 11.331 -13.208 -12.199 1.00 92.69 627 LEU A C 1
ATOM 5104 O O . LEU A 1 627 ? 11.808 -12.405 -12.997 1.00 92.69 627 LEU A O 1
ATOM 5108 N N . ILE A 1 628 ? 10.750 -12.808 -11.068 1.00 88.69 628 ILE A N 1
ATOM 5109 C CA . ILE A 1 628 ? 10.464 -11.405 -10.717 1.00 88.69 628 ILE A CA 1
ATOM 5110 C C . ILE A 1 628 ? 11.700 -10.485 -10.695 1.00 88.69 628 ILE A C 1
ATOM 5112 O O . ILE A 1 628 ? 11.574 -9.296 -10.976 1.00 88.69 628 ILE A O 1
ATOM 5116 N N . GLU A 1 629 ? 12.896 -11.020 -10.428 1.00 89.94 629 GLU A N 1
ATOM 5117 C CA . GLU A 1 629 ? 14.156 -10.260 -10.411 1.00 89.94 629 GLU A CA 1
ATOM 5118 C C . GLU A 1 629 ? 14.864 -10.173 -11.783 1.00 89.94 629 GLU A C 1
ATOM 5120 O O . GLU A 1 629 ? 15.946 -9.586 -11.875 1.00 89.94 629 GLU A O 1
ATOM 5125 N N . LEU A 1 630 ? 14.297 -10.729 -12.863 1.00 93.31 630 LEU A N 1
ATOM 5126 C CA . LEU A 1 630 ? 14.980 -10.828 -14.158 1.00 93.31 630 LEU A CA 1
ATOM 5127 C C . LEU A 1 630 ? 15.169 -9.459 -14.829 1.00 93.31 630 LEU A C 1
ATOM 5129 O O . LEU A 1 630 ? 14.221 -8.768 -15.208 1.00 93.31 630 LEU A O 1
ATOM 5133 N N . LEU A 1 631 ? 16.433 -9.087 -15.028 1.00 91.38 631 LEU A N 1
ATOM 5134 C CA . LEU A 1 631 ? 16.847 -7.824 -15.639 1.00 91.38 631 LEU A CA 1
ATOM 5135 C C . LEU A 1 631 ? 17.230 -7.981 -17.112 1.00 91.38 631 LEU A C 1
ATOM 5137 O O . LEU A 1 631 ? 17.075 -7.033 -17.881 1.00 91.38 631 LEU A O 1
ATOM 5141 N N . PHE A 1 632 ? 17.731 -9.155 -17.504 1.00 94.00 632 PHE A N 1
ATOM 5142 C CA . PHE A 1 632 ? 18.109 -9.458 -18.882 1.00 94.00 632 PHE A CA 1
ATOM 5143 C C . PHE A 1 632 ? 17.778 -10.902 -19.267 1.00 94.00 632 PHE A C 1
ATOM 5145 O O . PHE A 1 632 ? 18.033 -11.833 -18.500 1.00 94.00 632 PHE A O 1
ATOM 5152 N N . LEU A 1 633 ? 17.264 -11.061 -20.488 1.00 95.44 633 LEU A N 1
ATOM 5153 C CA . LEU A 1 633 ? 16.947 -12.335 -21.120 1.00 95.44 633 LEU A CA 1
ATOM 5154 C C . LEU A 1 633 ? 17.469 -12.315 -22.564 1.00 95.44 633 LEU A C 1
ATOM 5156 O O . LEU A 1 633 ? 16.950 -11.571 -23.394 1.00 95.44 633 LEU A O 1
ATOM 5160 N N . GLY A 1 634 ? 18.497 -13.111 -22.858 1.00 93.69 634 GLY A N 1
ATOM 5161 C CA . GLY A 1 634 ? 19.059 -13.241 -24.205 1.00 93.69 634 GLY A CA 1
ATOM 5162 C C . GLY A 1 634 ? 18.460 -14.428 -24.954 1.00 93.69 634 GLY A C 1
ATOM 5163 O O . GLY A 1 634 ? 18.748 -15.561 -24.586 1.00 93.69 634 GLY A O 1
ATOM 5164 N N . ILE A 1 635 ? 17.658 -14.175 -25.991 1.00 93.81 635 ILE A N 1
ATOM 5165 C CA . ILE A 1 635 ? 16.976 -15.175 -26.835 1.00 93.81 635 ILE A CA 1
ATOM 5166 C C . ILE A 1 635 ? 17.456 -15.216 -28.294 1.00 93.81 635 ILE A C 1
ATOM 5168 O O . ILE A 1 635 ? 17.181 -16.197 -28.983 1.00 93.81 635 ILE A O 1
ATOM 5172 N N . GLU A 1 636 ? 18.168 -14.195 -28.777 1.00 92.00 636 GLU A N 1
ATOM 5173 C CA . GLU A 1 636 ? 18.615 -14.111 -30.178 1.00 92.00 636 GLU A CA 1
ATOM 5174 C C . GLU A 1 636 ? 19.409 -15.351 -30.649 1.00 92.00 636 GLU A C 1
ATOM 5176 O O . GLU A 1 636 ? 20.154 -15.980 -29.891 1.00 92.00 636 GLU A O 1
ATOM 5181 N N . GLY A 1 637 ? 19.208 -15.720 -31.917 1.00 88.50 637 GLY A N 1
ATOM 5182 C CA . GLY A 1 637 ? 19.781 -16.917 -32.538 1.00 88.50 637 GLY A CA 1
ATOM 5183 C C . GLY A 1 637 ? 19.026 -18.224 -32.263 1.00 88.50 637 GLY A C 1
ATOM 5184 O O . GLY A 1 637 ? 19.527 -19.292 -32.608 1.00 88.50 637 GLY A O 1
ATOM 5185 N N . ASN A 1 638 ? 17.831 -18.154 -31.664 1.00 91.62 638 ASN A N 1
ATOM 5186 C CA . ASN A 1 638 ? 16.921 -19.288 -31.466 1.00 91.62 638 ASN A CA 1
ATOM 5187 C C . ASN A 1 638 ? 15.697 -19.202 -32.395 1.00 91.62 638 ASN A C 1
ATOM 5189 O O . ASN A 1 638 ? 15.217 -18.104 -32.651 1.00 91.62 638 ASN A O 1
ATOM 5193 N N . PRO A 1 639 ? 15.090 -20.323 -32.822 1.00 90.19 639 PRO A N 1
ATOM 5194 C CA . PRO A 1 639 ? 13.837 -20.335 -33.587 1.00 90.19 639 PRO A CA 1
ATOM 5195 C C . PRO A 1 639 ? 12.585 -20.071 -32.712 1.00 90.19 639 PRO A C 1
ATOM 5197 O O . PRO A 1 639 ? 11.627 -20.844 -32.760 1.00 90.19 639 PRO A O 1
ATOM 5200 N N . ILE A 1 640 ? 12.596 -19.007 -31.898 1.00 90.94 640 ILE A N 1
ATOM 5201 C CA . ILE A 1 640 ? 11.513 -18.654 -30.961 1.00 90.94 640 ILE A CA 1
ATOM 5202 C C . ILE A 1 640 ? 10.288 -18.065 -31.682 1.00 90.94 640 ILE A C 1
ATOM 5204 O O . ILE A 1 640 ? 10.420 -17.356 -32.678 1.00 90.94 640 ILE A O 1
ATOM 5208 N N . ASP A 1 641 ? 9.094 -18.343 -31.144 1.00 89.25 641 ASP A N 1
ATOM 5209 C CA . ASP A 1 641 ? 7.827 -17.705 -31.527 1.00 89.25 641 ASP A CA 1
ATOM 5210 C C . ASP A 1 641 ? 7.956 -16.171 -31.603 1.00 89.25 641 ASP A C 1
ATOM 5212 O O . ASP A 1 641 ? 8.272 -15.499 -30.613 1.00 89.25 641 ASP A O 1
ATOM 5216 N N . LEU A 1 642 ? 7.654 -15.621 -32.783 1.00 87.25 642 LEU A N 1
ATOM 5217 C CA . LEU A 1 642 ? 7.689 -14.189 -33.084 1.00 87.25 642 LEU A CA 1
ATOM 5218 C C . LEU A 1 642 ? 6.904 -13.351 -32.070 1.00 87.25 642 LEU A C 1
ATOM 5220 O O . LEU A 1 642 ? 7.340 -12.258 -31.726 1.00 87.25 642 LEU A O 1
ATOM 5224 N N . LYS A 1 643 ? 5.798 -13.865 -31.515 1.00 87.94 643 LYS A N 1
ATOM 5225 C CA . LYS A 1 643 ? 5.017 -13.139 -30.505 1.00 87.94 643 LYS A CA 1
ATOM 5226 C C . LYS A 1 643 ? 5.807 -12.899 -29.214 1.00 87.94 643 LYS A C 1
ATOM 5228 O O . LYS A 1 643 ? 5.712 -11.825 -28.624 1.00 87.94 643 LYS A O 1
ATOM 5233 N N . ILE A 1 644 ? 6.587 -13.889 -28.777 1.00 88.56 644 ILE A N 1
ATOM 5234 C CA . ILE A 1 644 ? 7.462 -13.777 -27.601 1.00 88.56 644 ILE A CA 1
ATOM 5235 C C . ILE A 1 644 ? 8.668 -12.895 -27.939 1.00 88.56 644 ILE A C 1
ATOM 5237 O O . ILE A 1 644 ? 9.048 -12.042 -27.137 1.00 88.56 644 ILE A O 1
ATOM 5241 N N . ALA A 1 645 ? 9.245 -13.066 -29.131 1.00 88.75 645 ALA A N 1
ATOM 5242 C CA . ALA A 1 645 ? 10.397 -12.290 -29.573 1.00 88.75 645 ALA A CA 1
ATOM 5243 C C . ALA A 1 645 ? 10.091 -10.788 -29.692 1.00 88.75 645 ALA A C 1
ATOM 5245 O O . ALA A 1 645 ? 10.823 -9.981 -29.121 1.00 88.75 645 ALA A O 1
ATOM 5246 N N . ASN A 1 646 ? 8.984 -10.417 -30.344 1.00 89.38 646 ASN A N 1
ATOM 5247 C CA . ASN A 1 646 ? 8.554 -9.026 -30.508 1.00 89.38 646 ASN A CA 1
ATOM 5248 C C . ASN A 1 646 ? 8.248 -8.373 -29.150 1.00 89.38 646 ASN A C 1
ATOM 5250 O O . ASN A 1 646 ? 8.713 -7.269 -28.884 1.00 89.38 646 ASN A O 1
ATOM 5254 N N . LEU A 1 647 ? 7.588 -9.085 -28.225 1.00 89.75 647 LEU A N 1
ATOM 5255 C CA . LEU A 1 647 ? 7.328 -8.577 -26.870 1.00 89.75 647 LEU A CA 1
ATOM 5256 C C . LEU A 1 647 ? 8.623 -8.254 -26.096 1.00 89.75 647 LEU A C 1
ATOM 5258 O O . LEU A 1 647 ? 8.708 -7.224 -25.423 1.00 89.75 647 LEU A O 1
ATOM 5262 N N . VAL A 1 648 ? 9.645 -9.113 -26.207 1.00 89.12 648 VAL A N 1
ATOM 5263 C CA . VAL A 1 648 ? 10.968 -8.882 -25.598 1.00 89.12 648 VAL A CA 1
ATOM 5264 C C . VAL A 1 648 ? 11.738 -7.771 -26.326 1.00 89.12 648 VAL A C 1
ATOM 5266 O O . VAL A 1 648 ? 12.429 -6.991 -25.671 1.00 89.12 648 VAL A O 1
ATOM 5269 N N . ALA A 1 649 ? 11.610 -7.667 -27.652 1.00 87.19 649 ALA A N 1
ATOM 5270 C CA . ALA A 1 649 ? 12.236 -6.623 -28.462 1.00 87.19 649 ALA A CA 1
ATOM 5271 C C . ALA A 1 649 ? 11.667 -5.227 -28.161 1.00 87.19 649 ALA A C 1
ATOM 5273 O O . ALA A 1 649 ? 12.431 -4.278 -28.010 1.00 87.19 649 ALA A O 1
ATOM 5274 N N . GLU A 1 650 ? 10.348 -5.085 -28.054 1.00 84.94 650 GLU A N 1
ATOM 5275 C CA . GLU A 1 650 ? 9.686 -3.796 -27.829 1.00 84.94 650 GLU A CA 1
ATOM 5276 C C . GLU A 1 650 ? 9.790 -3.329 -26.373 1.00 84.94 650 GLU A C 1
ATOM 5278 O O . GLU A 1 650 ? 10.113 -2.171 -26.112 1.00 84.94 650 GLU A O 1
ATOM 5283 N N . SER A 1 651 ? 9.512 -4.225 -25.419 1.00 83.25 651 SER A N 1
ATOM 5284 C CA . SER A 1 651 ? 9.236 -3.859 -24.018 1.00 83.25 651 SER A CA 1
ATOM 5285 C C . SER A 1 651 ? 10.102 -4.593 -22.978 1.00 83.25 651 SER A C 1
ATOM 5287 O O . SER A 1 651 ? 9.912 -4.421 -21.770 1.00 83.25 651 SER A O 1
ATOM 5289 N N . GLY A 1 652 ? 11.073 -5.398 -23.420 1.00 88.62 652 GLY A N 1
ATOM 5290 C CA . GLY A 1 652 ? 12.049 -6.059 -22.553 1.00 88.62 652 GLY A CA 1
ATOM 5291 C C . GLY A 1 652 ? 11.496 -7.210 -21.688 1.00 88.62 652 GLY A C 1
ATOM 5292 O O . GLY A 1 652 ? 10.315 -7.561 -21.746 1.00 88.62 652 GLY A O 1
ATOM 5293 N N . PRO A 1 653 ? 12.345 -7.825 -20.838 1.00 89.00 653 PRO A N 1
ATOM 5294 C CA . PRO A 1 653 ? 11.993 -9.041 -20.094 1.00 89.00 653 PRO A CA 1
ATOM 5295 C C . PRO A 1 653 ? 10.873 -8.837 -19.060 1.00 89.00 653 PRO A C 1
ATOM 5297 O O . PRO A 1 653 ? 10.069 -9.743 -18.844 1.00 89.00 653 PRO A O 1
ATOM 5300 N N . LYS A 1 654 ? 10.757 -7.642 -18.461 1.00 88.62 654 LYS A N 1
ATOM 5301 C CA . LYS A 1 654 ? 9.681 -7.321 -17.502 1.00 88.62 654 LYS A CA 1
ATOM 5302 C C . LYS A 1 654 ? 8.289 -7.422 -18.142 1.00 88.62 654 LYS A C 1
ATOM 5304 O O . LYS A 1 654 ? 7.340 -7.835 -17.479 1.00 88.62 654 LYS A O 1
ATOM 5309 N N . ALA A 1 655 ? 8.152 -7.048 -19.417 1.00 88.00 655 ALA A N 1
ATOM 5310 C CA . ALA A 1 655 ? 6.879 -7.125 -20.130 1.00 88.00 655 ALA A CA 1
ATOM 5311 C C . ALA A 1 655 ? 6.470 -8.577 -20.409 1.00 88.00 655 ALA A C 1
ATOM 5313 O O . ALA A 1 655 ? 5.310 -8.924 -20.200 1.00 88.00 655 ALA A O 1
ATOM 5314 N N . LEU A 1 656 ? 7.430 -9.436 -20.771 1.00 90.81 656 LEU A N 1
ATOM 5315 C CA . LEU A 1 656 ? 7.218 -10.881 -20.894 1.00 90.81 656 LEU A CA 1
ATOM 5316 C C . LEU A 1 656 ? 6.747 -11.506 -19.570 1.00 90.81 656 LEU A C 1
ATOM 5318 O O . LEU A 1 656 ? 5.787 -12.272 -19.561 1.00 90.81 656 LEU A O 1
ATOM 5322 N N . ILE A 1 657 ? 7.378 -11.139 -18.450 1.00 91.06 657 ILE A N 1
ATOM 5323 C CA . ILE A 1 657 ? 6.997 -11.618 -17.111 1.00 91.06 657 ILE A CA 1
ATOM 5324 C C . ILE A 1 657 ? 5.569 -11.197 -16.761 1.00 91.06 657 ILE A C 1
ATOM 5326 O O . ILE A 1 657 ? 4.771 -12.045 -16.373 1.00 91.06 657 ILE A O 1
ATOM 5330 N N . ASN A 1 658 ? 5.216 -9.920 -16.950 1.00 89.06 658 ASN A N 1
ATOM 5331 C CA . ASN A 1 658 ? 3.848 -9.440 -16.730 1.00 89.06 658 ASN A CA 1
ATOM 5332 C C . ASN A 1 658 ? 2.834 -10.181 -17.624 1.00 89.06 658 ASN A C 1
ATOM 5334 O O . ASN A 1 658 ? 1.781 -10.593 -17.143 1.00 89.06 658 ASN A O 1
ATOM 5338 N N . TYR A 1 659 ? 3.171 -10.395 -18.900 1.00 89.38 659 TYR A N 1
ATOM 5339 C CA . TYR A 1 659 ? 2.324 -11.098 -19.865 1.00 89.38 659 TYR A CA 1
ATOM 5340 C C . TYR A 1 659 ? 2.053 -12.555 -19.461 1.00 89.38 659 TYR A C 1
ATOM 5342 O O . TYR A 1 659 ? 0.900 -12.975 -19.463 1.00 89.38 659 TYR A O 1
ATOM 5350 N N . PHE A 1 660 ? 3.079 -13.311 -19.055 1.00 90.31 660 PHE A N 1
ATOM 5351 C CA . PHE A 1 660 ? 2.911 -14.681 -18.552 1.00 90.31 660 PHE A CA 1
ATOM 5352 C C . PHE A 1 660 ? 2.276 -14.753 -17.156 1.00 90.31 660 PHE A C 1
ATOM 5354 O O . PHE A 1 660 ? 1.661 -15.762 -16.811 1.00 90.31 660 PHE A O 1
ATOM 5361 N N . ARG A 1 661 ? 2.425 -13.708 -16.334 1.00 88.19 661 ARG A N 1
ATOM 5362 C CA . ARG A 1 661 ? 1.811 -13.635 -15.003 1.00 88.19 661 ARG A CA 1
ATOM 5363 C C . ARG A 1 661 ? 0.303 -13.465 -15.084 1.00 88.19 661 ARG A C 1
ATOM 5365 O O . ARG A 1 661 ? -0.408 -14.136 -14.351 1.00 88.19 661 ARG A O 1
ATOM 5372 N N . ASP A 1 662 ? -0.177 -12.578 -15.948 1.00 85.25 662 ASP A N 1
ATOM 5373 C CA . ASP A 1 662 ? -1.603 -12.249 -16.019 1.00 85.25 662 ASP A CA 1
ATOM 5374 C C . ASP A 1 662 ? -2.409 -13.225 -16.915 1.00 85.25 662 ASP A C 1
ATOM 5376 O O . ASP A 1 662 ? -3.614 -13.049 -17.083 1.00 85.25 662 ASP A O 1
ATOM 5380 N N . MET A 1 663 ? -1.771 -14.285 -17.436 1.00 84.44 663 MET A N 1
ATOM 5381 C CA . MET A 1 663 ? -2.432 -15.462 -18.022 1.00 84.44 663 MET A CA 1
ATOM 5382 C C . MET A 1 663 ? -3.125 -16.338 -16.966 1.00 84.44 663 MET A C 1
ATOM 5384 O O . MET A 1 663 ? -2.772 -16.325 -15.787 1.00 84.44 663 MET A O 1
ATOM 5388 N N . GLU A 1 664 ? -4.087 -17.152 -17.409 1.00 72.88 664 GLU A N 1
ATOM 5389 C CA . GLU A 1 664 ? -4.764 -18.132 -16.553 1.00 72.88 664 GLU A CA 1
ATOM 5390 C C . GLU A 1 664 ? -3.794 -19.205 -16.004 1.00 72.88 664 GLU A C 1
ATOM 5392 O O . GLU A 1 664 ? -2.790 -19.539 -16.650 1.00 72.88 664 GLU A O 1
ATOM 5397 N N . PRO A 1 665 ? -4.057 -19.769 -14.808 1.00 69.88 665 PRO A N 1
ATOM 5398 C CA . PRO A 1 665 ? -3.254 -20.855 -14.259 1.00 69.88 665 PRO A CA 1
ATOM 5399 C C . PRO A 1 665 ? -3.315 -22.109 -15.142 1.00 69.88 665 PRO A C 1
ATOM 5401 O O . PRO A 1 665 ? -4.381 -22.636 -15.433 1.00 69.88 665 PRO A O 1
ATOM 5404 N N . THR A 1 666 ? -2.149 -22.632 -15.516 1.00 68.31 666 THR A N 1
ATOM 5405 C CA . THR A 1 666 ? -1.990 -23.898 -16.255 1.00 68.31 666 THR A CA 1
ATOM 5406 C C . THR A 1 666 ? -2.034 -25.143 -15.363 1.00 68.31 666 THR A C 1
ATOM 5408 O O . THR A 1 666 ? -1.999 -26.263 -15.870 1.00 68.31 666 THR A O 1
ATOM 5411 N N . TYR A 1 667 ? -2.082 -24.957 -14.042 1.00 72.56 667 TYR A N 1
ATOM 5412 C CA . TYR A 1 667 ? -2.077 -26.014 -13.033 1.00 72.56 667 TYR A CA 1
ATOM 5413 C C . TYR A 1 667 ? -3.476 -26.228 -12.462 1.00 72.56 667 TYR A C 1
ATOM 5415 O O . TYR A 1 667 ? -4.251 -25.279 -12.357 1.00 72.56 667 TYR A O 1
ATOM 5423 N N . SER A 1 668 ? -3.770 -27.460 -12.046 1.00 78.25 668 SER A N 1
ATOM 5424 C CA . SER A 1 668 ? -4.999 -27.784 -11.324 1.00 78.25 668 SER A CA 1
ATOM 5425 C C . SER A 1 668 ? -5.102 -27.028 -9.996 1.00 78.25 668 SER A C 1
ATOM 5427 O O . SER A 1 668 ? -4.092 -26.684 -9.374 1.00 78.25 668 SER A O 1
ATOM 5429 N N . GLU A 1 669 ? -6.339 -26.825 -9.550 1.00 84.00 669 GLU A N 1
ATOM 5430 C CA . GLU A 1 669 ? -6.653 -26.319 -8.214 1.00 84.00 669 GLU A CA 1
ATOM 5431 C C . GLU A 1 669 ? -5.972 -27.176 -7.122 1.00 84.00 669 GLU A C 1
ATOM 5433 O O . GLU A 1 669 ? -5.828 -28.393 -7.297 1.00 84.00 669 GLU A O 1
ATOM 5438 N N . PRO A 1 670 ? -5.530 -26.571 -6.003 1.00 89.19 670 PRO A N 1
ATOM 5439 C CA . PRO A 1 670 ? -4.906 -27.299 -4.903 1.00 89.19 670 PRO A CA 1
ATOM 5440 C C . PRO A 1 670 ? -5.899 -28.258 -4.240 1.00 89.19 670 PRO A C 1
ATOM 5442 O O . PRO A 1 670 ? -7.064 -27.915 -4.027 1.00 89.19 670 PRO A O 1
ATOM 5445 N N . THR A 1 671 ? -5.434 -29.436 -3.821 1.00 88.75 671 THR A N 1
ATOM 5446 C CA . THR A 1 671 ? -6.285 -30.343 -3.041 1.00 88.75 671 THR A CA 1
ATOM 5447 C C . THR A 1 671 ? -6.674 -29.718 -1.687 1.00 88.75 671 THR A C 1
ATOM 5449 O O . THR A 1 671 ? -5.830 -29.107 -1.017 1.00 88.75 671 THR A O 1
ATOM 5452 N N . PRO A 1 672 ? -7.944 -29.845 -1.238 1.00 86.94 672 PRO A N 1
ATOM 5453 C CA . PRO A 1 672 ? -8.373 -29.304 0.048 1.00 86.94 672 PRO A CA 1
ATOM 5454 C C . PRO A 1 672 ? -7.559 -29.855 1.225 1.00 86.94 672 PRO A C 1
ATOM 5456 O O . PRO A 1 672 ? -7.324 -31.060 1.345 1.00 86.94 672 PRO A O 1
ATOM 5459 N N . ARG A 1 673 ? -7.156 -28.962 2.136 1.00 89.38 673 ARG A N 1
ATOM 5460 C CA . ARG A 1 673 ? -6.344 -29.315 3.310 1.00 89.38 673 ARG A CA 1
ATOM 5461 C C . ARG A 1 673 ? -7.072 -30.335 4.185 1.00 89.38 673 ARG A C 1
ATOM 5463 O O . ARG A 1 673 ? -8.165 -30.079 4.683 1.00 89.38 673 ARG A O 1
ATOM 5470 N N . SER A 1 674 ? -6.433 -31.479 4.410 1.00 85.62 674 SER A N 1
ATOM 5471 C CA . SER A 1 674 ? -6.995 -32.556 5.229 1.00 85.62 674 SER A CA 1
ATOM 5472 C C . SER A 1 674 ? -6.979 -32.211 6.721 1.00 85.62 674 SER A C 1
ATOM 5474 O O . SER A 1 674 ? -6.025 -31.616 7.232 1.00 85.62 674 SER A O 1
ATOM 5476 N N . TRP A 1 675 ? -8.021 -32.630 7.439 1.00 87.06 675 TRP A N 1
ATOM 5477 C CA . TRP A 1 675 ? -8.016 -32.637 8.900 1.00 87.06 675 TRP A CA 1
ATOM 5478 C C . TRP A 1 675 ? -7.078 -33.726 9.429 1.00 87.06 675 TRP A C 1
ATOM 5480 O O . TRP A 1 675 ? -7.001 -34.817 8.873 1.00 87.06 675 TRP A O 1
ATOM 5490 N N . LEU A 1 676 ? -6.402 -33.433 10.535 1.00 86.69 676 LEU A N 1
ATOM 5491 C CA . LEU A 1 676 ? -5.582 -34.362 11.305 1.00 86.69 676 LEU A CA 1
ATOM 5492 C C . LEU A 1 676 ? -6.197 -34.484 12.697 1.00 86.69 676 LEU A C 1
ATOM 5494 O O . LEU A 1 676 ? -6.265 -33.493 13.424 1.00 86.69 676 LEU A O 1
ATOM 5498 N N . LEU A 1 677 ? -6.663 -35.673 13.071 1.00 85.31 677 LEU A N 1
ATOM 5499 C CA . LEU A 1 677 ? -7.217 -35.949 14.396 1.00 85.31 677 LEU A CA 1
ATOM 5500 C C . LEU A 1 677 ? -6.122 -36.427 15.354 1.00 85.31 677 LEU A C 1
ATOM 5502 O O . LEU A 1 677 ? -5.166 -37.089 14.952 1.00 85.31 677 LEU A O 1
ATOM 5506 N N . LEU A 1 678 ? -6.265 -36.084 16.633 1.00 84.12 678 LEU A N 1
ATOM 5507 C CA . LEU A 1 678 ? -5.275 -36.329 17.681 1.00 84.12 678 LEU A CA 1
ATOM 5508 C C . LEU A 1 678 ? -5.877 -37.168 18.815 1.00 84.12 678 LEU A C 1
ATOM 5510 O O . LEU A 1 678 ? -6.975 -36.887 19.301 1.00 84.12 678 LEU A O 1
ATOM 5514 N N . LYS A 1 679 ? -5.128 -38.183 19.258 1.00 78.50 679 LYS A N 1
ATOM 5515 C CA . LYS A 1 679 ? -5.434 -39.001 20.442 1.00 78.50 679 LYS A CA 1
ATOM 5516 C C . LYS A 1 679 ? -5.213 -38.214 21.742 1.00 78.50 679 LYS A C 1
ATOM 5518 O O . LYS A 1 679 ? -4.643 -37.123 21.751 1.00 78.50 679 LYS A O 1
ATOM 5523 N N . GLU A 1 680 ? -5.607 -38.791 22.881 1.00 71.75 680 GLU A N 1
ATOM 5524 C CA . GLU A 1 680 ? -5.426 -38.142 24.190 1.00 71.75 680 GLU A CA 1
ATOM 5525 C C . GLU A 1 680 ? -3.962 -37.954 24.623 1.00 71.75 680 GLU A C 1
ATOM 5527 O O . GLU A 1 680 ? -3.658 -37.028 25.377 1.00 71.75 680 GLU A O 1
ATOM 5532 N N . ASP A 1 681 ? -3.057 -38.801 24.131 1.00 68.31 681 ASP A N 1
ATOM 5533 C CA . ASP A 1 681 ? -1.607 -38.703 24.334 1.00 68.31 681 ASP A CA 1
ATOM 5534 C C . ASP A 1 681 ? -0.928 -37.655 23.430 1.00 68.31 681 ASP A C 1
ATOM 5536 O O . ASP A 1 681 ? 0.208 -37.255 23.709 1.00 68.31 681 ASP A O 1
ATOM 5540 N N . GLY A 1 682 ? -1.637 -37.164 22.408 1.00 69.88 682 GLY A N 1
ATOM 5541 C CA . GLY A 1 682 ? -1.146 -36.204 21.430 1.00 69.88 682 GLY A CA 1
ATOM 5542 C C . GLY A 1 682 ? -0.565 -36.807 20.150 1.00 69.88 682 GLY A C 1
ATOM 5543 O O . GLY A 1 682 ? 0.003 -36.038 19.375 1.00 69.88 682 GLY A O 1
ATOM 5544 N N . GLU A 1 683 ? -0.679 -38.118 19.922 1.00 78.56 683 GLU A N 1
ATOM 5545 C CA . GLU A 1 683 ? -0.336 -38.743 18.640 1.00 78.56 683 GLU A CA 1
ATOM 5546 C C . GLU A 1 683 ? -1.401 -38.475 17.568 1.00 78.56 683 GLU A C 1
ATOM 5548 O O . GLU A 1 683 ? -2.601 -38.420 17.858 1.00 78.56 683 GLU A O 1
ATOM 5553 N N . ILE A 1 684 ? -0.962 -38.358 16.313 1.00 79.75 684 ILE A N 1
ATOM 5554 C CA . ILE A 1 684 ? -1.844 -38.229 15.147 1.00 79.75 684 ILE A CA 1
ATOM 5555 C C . ILE A 1 684 ? -2.508 -39.583 14.876 1.00 79.75 684 ILE A C 1
ATOM 5557 O O . ILE A 1 684 ? -1.847 -40.622 14.843 1.00 79.75 684 ILE A O 1
ATOM 5561 N N . ILE A 1 685 ? -3.821 -39.578 14.664 1.00 79.19 685 ILE A N 1
ATOM 5562 C CA . ILE A 1 685 ? -4.561 -40.739 14.172 1.00 79.19 685 ILE A CA 1
ATOM 5563 C C . ILE A 1 685 ? -4.352 -40.793 12.661 1.00 79.19 685 ILE A C 1
ATOM 5565 O O . ILE A 1 685 ? -4.846 -39.928 11.942 1.00 79.19 685 ILE A O 1
ATOM 5569 N N . ASP A 1 686 ? -3.624 -41.790 12.170 1.00 73.00 686 ASP A N 1
ATOM 5570 C CA . ASP A 1 686 ? -3.432 -41.977 10.732 1.00 73.00 686 ASP A CA 1
ATOM 5571 C C . ASP A 1 686 ? -4.778 -42.326 10.045 1.00 73.00 686 ASP A C 1
ATOM 5573 O O . ASP A 1 686 ? -5.423 -43.313 10.429 1.00 73.00 686 ASP A O 1
ATOM 5577 N N . PRO A 1 687 ? -5.227 -41.528 9.051 1.00 69.44 687 PRO A N 1
ATOM 5578 C CA . PRO A 1 687 ? -6.503 -41.735 8.368 1.00 69.44 687 PRO A CA 1
ATOM 5579 C C . PRO A 1 687 ? -6.555 -43.021 7.534 1.00 69.44 687 PRO A C 1
ATOM 5581 O O . PRO A 1 687 ? -7.647 -43.538 7.307 1.00 69.44 687 PRO A O 1
ATOM 5584 N N . VAL A 1 688 ? -5.412 -43.571 7.104 1.00 72.19 688 VAL A N 1
ATOM 5585 C CA . VAL A 1 688 ? -5.365 -44.811 6.309 1.00 72.19 688 VAL A CA 1
ATOM 5586 C C . VAL A 1 688 ? -5.619 -46.034 7.190 1.00 72.19 688 VAL A C 1
ATOM 5588 O O . VAL A 1 688 ? -6.341 -46.949 6.795 1.00 72.19 688 VAL A O 1
ATOM 5591 N N . THR A 1 689 ? -5.052 -46.056 8.398 1.00 70.25 689 THR A N 1
ATOM 5592 C CA . THR A 1 689 ? -5.234 -47.164 9.350 1.00 70.25 689 THR A CA 1
ATOM 5593 C C . THR A 1 689 ? -6.528 -47.072 10.157 1.00 70.25 689 THR A C 1
ATOM 5595 O O . THR A 1 689 ? -7.015 -48.098 10.627 1.00 70.25 689 THR A O 1
ATOM 5598 N N . ASN A 1 690 ? -7.106 -45.875 10.316 1.00 67.31 690 ASN A N 1
ATOM 5599 C CA . ASN A 1 690 ? -8.325 -45.651 11.100 1.00 67.31 690 ASN A CA 1
ATOM 5600 C C . ASN A 1 690 ? -9.372 -44.809 10.337 1.00 67.31 690 ASN A C 1
ATOM 5602 O O . ASN A 1 690 ? -9.777 -43.755 10.836 1.00 67.31 690 ASN A O 1
ATOM 5606 N N . PRO A 1 691 ? -9.867 -45.259 9.166 1.00 64.25 691 PRO A N 1
ATOM 5607 C CA . PRO A 1 691 ? -10.827 -44.493 8.365 1.00 64.25 691 PRO A CA 1
ATOM 5608 C C . PRO A 1 691 ? -12.120 -44.178 9.133 1.00 64.25 691 PRO A C 1
ATOM 5610 O O . PRO A 1 691 ? -12.663 -43.085 8.997 1.00 64.25 691 PRO A O 1
ATOM 5613 N N . ASN A 1 692 ? -12.557 -45.076 10.024 1.00 65.69 692 ASN A N 1
ATOM 5614 C CA . ASN A 1 692 ? -13.754 -44.880 10.849 1.00 65.69 692 ASN A CA 1
ATOM 5615 C C . ASN A 1 692 ? -13.654 -43.658 11.786 1.00 65.69 692 ASN A C 1
ATOM 5617 O O . ASN A 1 692 ? -14.665 -43.052 12.116 1.00 65.69 692 ASN A O 1
ATOM 5621 N N . ALA A 1 693 ? -12.445 -43.259 12.203 1.00 63.16 693 ALA A N 1
ATOM 5622 C CA . ALA A 1 693 ? -12.261 -42.062 13.030 1.00 63.16 693 ALA A CA 1
ATOM 5623 C C . ALA A 1 693 ? -12.503 -40.757 12.245 1.00 63.16 693 ALA A C 1
ATOM 5625 O O . ALA A 1 693 ? -12.740 -39.715 12.852 1.00 63.16 693 ALA A O 1
ATOM 5626 N N . TYR A 1 694 ? -12.444 -40.827 10.911 1.00 67.62 694 TYR A N 1
ATOM 5627 C CA . TYR A 1 694 ? -12.625 -39.713 9.982 1.00 67.62 694 TYR A CA 1
ATOM 5628 C C . TYR A 1 694 ? -13.956 -39.776 9.211 1.00 67.62 694 TYR A C 1
ATOM 5630 O O . TYR A 1 694 ? -14.342 -38.777 8.611 1.00 67.62 694 TYR A O 1
ATOM 5638 N N . SER A 1 695 ? -14.672 -40.909 9.233 1.00 55.62 695 SER A N 1
ATOM 5639 C CA . SER A 1 695 ? -16.006 -41.051 8.625 1.00 55.62 695 SER A CA 1
ATOM 5640 C C . SER A 1 695 ? -17.149 -40.517 9.489 1.00 55.62 695 SER A C 1
ATOM 5642 O O . SER A 1 695 ? -18.244 -40.302 8.973 1.00 55.62 695 SER A O 1
ATOM 5644 N N . ASP A 1 696 ? -16.921 -40.347 10.795 1.00 47.78 696 ASP A N 1
ATOM 5645 C CA . ASP A 1 696 ? -17.941 -39.924 11.759 1.00 47.78 696 ASP A CA 1
ATOM 5646 C C . ASP A 1 696 ? -18.210 -38.417 11.667 1.00 47.78 696 ASP A C 1
ATOM 5648 O O . ASP A 1 696 ? -17.817 -37.608 12.516 1.00 47.78 696 ASP A O 1
ATOM 5652 N N . ASP A 1 697 ? -18.933 -38.055 10.612 1.00 45.28 697 ASP A N 1
ATOM 5653 C CA . ASP A 1 697 ? -19.479 -36.726 10.413 1.00 45.28 697 ASP A CA 1
ATOM 5654 C C . ASP A 1 697 ? -20.494 -36.417 11.534 1.00 45.28 697 ASP A C 1
ATOM 5656 O O . ASP A 1 697 ? -21.556 -37.031 11.654 1.00 45.28 697 ASP A O 1
ATOM 5660 N N . HIS A 1 698 ? -20.117 -35.490 12.417 1.00 44.50 698 HIS A N 1
ATOM 5661 C CA . HIS A 1 698 ? -20.942 -34.821 13.435 1.00 44.50 698 HIS A CA 1
ATOM 5662 C C . HIS A 1 698 ? -21.740 -35.642 14.486 1.00 44.50 698 HIS A C 1
ATOM 5664 O O . HIS A 1 698 ? -22.267 -35.028 15.414 1.00 44.50 698 HIS A O 1
ATOM 5670 N N . THR A 1 699 ? -21.814 -36.976 14.438 1.00 34.56 699 THR A N 1
ATOM 5671 C CA . THR A 1 699 ? -22.754 -37.778 15.270 1.00 34.56 699 THR A CA 1
ATOM 5672 C C . THR A 1 699 ? -22.197 -38.365 16.577 1.00 34.56 699 THR A C 1
ATOM 5674 O O . THR A 1 699 ? -22.884 -39.127 17.258 1.00 34.56 699 THR A O 1
ATOM 5677 N N . ASN A 1 700 ? -20.984 -37.997 16.995 1.00 39.47 700 ASN A N 1
ATOM 5678 C CA . ASN A 1 700 ? -20.421 -38.504 18.250 1.00 39.47 700 ASN A CA 1
ATOM 5679 C C . ASN A 1 700 ? -21.038 -37.799 19.481 1.00 39.47 700 ASN A C 1
ATOM 5681 O O . ASN A 1 700 ? -21.077 -36.572 19.545 1.00 39.47 700 ASN A O 1
ATOM 5685 N N . VAL A 1 701 ? -21.464 -38.564 20.494 1.00 42.78 701 VAL A N 1
ATOM 5686 C CA . VAL A 1 701 ? -22.115 -38.066 21.732 1.00 42.78 701 VAL A CA 1
ATOM 5687 C C . VAL A 1 701 ? -21.212 -37.103 22.528 1.00 42.78 701 VAL A C 1
ATOM 5689 O O . VAL A 1 701 ? -21.692 -36.273 23.294 1.00 42.78 701 VAL A O 1
ATOM 5692 N N . ASP A 1 702 ? -19.900 -37.162 22.298 1.00 46.44 702 ASP A N 1
ATOM 5693 C CA . ASP A 1 702 ? -18.893 -36.257 22.865 1.00 46.44 702 ASP A CA 1
ATOM 5694 C C . ASP A 1 702 ? -18.855 -34.851 22.214 1.00 46.44 702 ASP A C 1
ATOM 5696 O O . ASP A 1 702 ? -18.204 -33.941 22.745 1.00 46.44 702 ASP A O 1
ATOM 5700 N N . ALA A 1 703 ? -19.536 -34.649 21.075 1.00 56.81 703 ALA A N 1
ATOM 5701 C CA . ALA A 1 703 ? -19.492 -33.413 20.287 1.00 56.81 703 ALA A CA 1
ATOM 5702 C C . ALA A 1 703 ? -19.913 -32.169 21.086 1.00 56.81 703 ALA A C 1
ATOM 5704 O O . ALA A 1 703 ? -19.326 -31.103 20.878 1.00 56.81 703 ALA A O 1
ATOM 5705 N N . SER A 1 704 ? -20.820 -32.326 22.062 1.00 65.31 704 SER A N 1
ATOM 5706 C CA . SER A 1 704 ? -21.329 -31.254 22.936 1.00 65.31 704 SER A CA 1
ATOM 5707 C C . SER A 1 704 ? -20.298 -30.696 23.936 1.00 65.31 704 SER A C 1
ATOM 5709 O O . SER A 1 704 ? -20.620 -29.938 24.853 1.00 65.31 704 SER A O 1
ATOM 5711 N N . SER A 1 705 ? -19.044 -31.144 23.844 1.00 81.25 705 SER A N 1
ATOM 5712 C CA . SER A 1 705 ? -17.909 -30.632 24.616 1.00 81.25 705 SER A CA 1
ATOM 5713 C C . SER A 1 705 ? -16.822 -30.012 23.733 1.00 81.25 705 SER A C 1
ATOM 5715 O O . SER A 1 705 ? -15.750 -29.664 24.238 1.00 81.25 705 SER A O 1
ATOM 5717 N N . THR A 1 706 ? -17.088 -29.874 22.426 1.00 89.44 706 THR A N 1
ATOM 5718 C CA . THR A 1 706 ? -16.085 -29.518 21.416 1.00 89.44 706 THR A CA 1
ATOM 5719 C C . THR A 1 706 ? -16.448 -28.285 20.593 1.00 89.44 706 THR A C 1
ATOM 5721 O O . THR A 1 706 ? -17.585 -28.089 20.155 1.00 89.44 706 THR A O 1
ATOM 5724 N N . PHE A 1 707 ? -15.435 -27.468 20.317 1.00 93.31 707 PHE A N 1
ATOM 5725 C CA . PHE A 1 707 ? -15.548 -26.297 19.454 1.00 93.31 707 PHE A CA 1
ATOM 5726 C C . PHE A 1 707 ? -14.328 -26.172 18.543 1.00 93.31 707 PHE A C 1
ATOM 5728 O O . PHE A 1 707 ? -13.270 -26.749 18.801 1.00 93.31 707 PHE A O 1
ATOM 5735 N N . THR A 1 708 ? -14.480 -25.404 17.474 1.00 94.75 708 THR A N 1
ATOM 5736 C CA . THR A 1 708 ? -13.411 -25.109 16.516 1.00 94.75 708 THR A CA 1
ATOM 5737 C C . THR A 1 708 ? -13.016 -23.632 16.562 1.00 94.75 708 THR A C 1
ATOM 5739 O O . THR A 1 708 ? -13.858 -22.761 16.774 1.00 94.75 708 THR A O 1
ATOM 5742 N N . LEU A 1 709 ? -11.724 -23.351 16.392 1.00 96.81 709 LEU A N 1
ATOM 5743 C CA . LEU A 1 709 ? -11.155 -22.003 16.334 1.00 96.81 709 LEU A CA 1
ATOM 5744 C C . LEU A 1 709 ? -10.322 -21.844 15.062 1.00 96.81 709 LEU A C 1
ATOM 5746 O O . LEU A 1 709 ? -9.437 -22.663 14.820 1.00 96.81 709 LEU A O 1
ATOM 5750 N N . MET A 1 710 ? -10.554 -20.762 14.323 1.00 97.44 710 MET A N 1
ATOM 5751 C CA . MET A 1 710 ? -9.700 -20.272 13.242 1.00 97.44 710 MET A CA 1
ATOM 5752 C C . MET A 1 710 ? -8.867 -19.064 13.700 1.00 97.44 710 MET A C 1
ATOM 5754 O O . MET A 1 710 ? -9.394 -18.171 14.364 1.00 97.44 710 MET A O 1
ATOM 5758 N N . SER A 1 711 ? -7.599 -19.005 13.291 1.00 97.88 711 SER A N 1
ATOM 5759 C CA . SER A 1 711 ? -6.764 -17.798 13.292 1.00 97.88 711 SER A CA 1
ATOM 5760 C C . SER A 1 711 ? -6.244 -17.553 11.878 1.00 97.88 711 SER A C 1
ATOM 5762 O O . SER A 1 711 ? -5.686 -18.480 11.288 1.00 97.88 711 SER A O 1
ATOM 5764 N N . TYR A 1 712 ? -6.437 -16.353 11.327 1.00 98.00 712 TYR A N 1
ATOM 5765 C CA . TYR A 1 712 ? -6.081 -16.070 9.934 1.00 98.00 712 TYR A CA 1
ATOM 5766 C C . TYR A 1 712 ? -5.784 -14.581 9.671 1.00 98.00 712 TYR A C 1
ATOM 5768 O O . TYR A 1 712 ? -6.668 -13.731 9.813 1.00 98.00 712 TYR A O 1
ATOM 5776 N N . ASN A 1 713 ? -4.560 -14.263 9.237 1.00 97.69 713 ASN A N 1
ATOM 5777 C CA . ASN A 1 713 ? -4.242 -12.962 8.651 1.00 97.69 713 ASN A CA 1
ATOM 5778 C C . ASN A 1 713 ? -4.800 -12.915 7.217 1.00 97.69 713 ASN A C 1
ATOM 5780 O O . ASN A 1 713 ? -4.414 -13.717 6.368 1.00 97.69 713 ASN A O 1
ATOM 5784 N N . THR A 1 714 ? -5.738 -12.000 6.952 1.00 95.44 714 THR A N 1
ATOM 5785 C CA . THR A 1 714 ? -6.460 -11.931 5.667 1.00 95.44 714 THR A CA 1
ATOM 5786 C C . THR A 1 714 ? -5.774 -11.088 4.585 1.00 95.44 714 THR A C 1
ATOM 5788 O O . THR A 1 714 ? -6.323 -10.975 3.489 1.00 95.44 714 THR A O 1
ATOM 5791 N N . LEU A 1 715 ? -4.608 -10.496 4.881 1.00 94.25 715 LEU A N 1
ATOM 5792 C CA . LEU A 1 715 ? -3.867 -9.554 4.030 1.00 94.25 715 LEU A CA 1
ATOM 5793 C C . LEU A 1 715 ? -4.720 -8.352 3.572 1.00 94.25 715 LEU A C 1
ATOM 5795 O O . LEU A 1 715 ? -5.480 -8.424 2.595 1.00 94.25 715 LEU A O 1
ATOM 5799 N N . CYS A 1 716 ? -4.586 -7.210 4.255 1.00 90.19 716 CYS A N 1
ATOM 5800 C CA . CYS A 1 716 ? -5.375 -6.018 3.921 1.00 90.19 716 CYS A CA 1
ATOM 5801 C C . CYS A 1 716 ? -5.074 -5.504 2.502 1.00 90.19 716 CYS A C 1
ATOM 5803 O O . CYS A 1 716 ? -3.976 -5.680 1.960 1.00 90.19 716 CYS A O 1
ATOM 5805 N N . GLN A 1 717 ? -6.043 -4.828 1.878 1.00 87.12 717 GLN A N 1
ATOM 5806 C CA . GLN A 1 717 ? -5.886 -4.345 0.506 1.00 87.12 717 GLN A CA 1
ATOM 5807 C C . GLN A 1 717 ? -4.794 -3.276 0.394 1.00 87.12 717 GLN A C 1
ATOM 5809 O O . GLN A 1 717 ? -4.194 -3.100 -0.666 1.00 87.12 717 GLN A O 1
ATOM 5814 N N . HIS A 1 718 ? -4.484 -2.588 1.492 1.00 83.06 718 HIS A N 1
ATOM 5815 C CA . HIS A 1 718 ? -3.378 -1.637 1.540 1.00 83.06 718 HIS A CA 1
ATOM 5816 C C . HIS A 1 718 ? -1.980 -2.264 1.512 1.00 83.06 718 HIS A C 1
ATOM 5818 O O . HIS A 1 718 ? -1.048 -1.581 1.080 1.00 83.06 718 HIS A O 1
ATOM 5824 N N . TYR A 1 719 ? -1.819 -3.531 1.905 1.00 85.69 719 TYR A N 1
ATOM 5825 C CA . TYR A 1 719 ? -0.536 -4.238 1.806 1.00 85.69 719 TYR A CA 1
ATOM 5826 C C . TYR A 1 719 ? -0.457 -5.141 0.565 1.00 85.69 719 TYR A C 1
ATOM 5828 O O . TYR A 1 719 ? 0.636 -5.286 0.015 1.00 85.69 719 TYR A O 1
ATOM 5836 N N . ALA A 1 720 ? -1.594 -5.619 0.038 1.00 89.00 720 ALA A N 1
ATOM 5837 C CA . ALA A 1 720 ? -1.728 -6.353 -1.229 1.00 89.00 720 ALA A CA 1
ATOM 5838 C C . ALA A 1 720 ? -1.345 -5.515 -2.476 1.00 89.00 720 ALA A C 1
ATOM 5840 O O . ALA A 1 720 ? -2.170 -5.164 -3.318 1.00 89.00 720 ALA A O 1
ATOM 5841 N N . THR A 1 721 ? -0.063 -5.163 -2.604 1.00 83.69 721 THR A N 1
ATOM 5842 C CA . THR A 1 721 ? 0.468 -4.326 -3.687 1.00 83.69 721 THR A CA 1
ATOM 5843 C C . THR A 1 721 ? 1.309 -5.134 -4.668 1.00 83.69 721 THR A C 1
ATOM 5845 O O . THR A 1 721 ? 2.138 -5.954 -4.271 1.00 83.69 721 THR A O 1
ATOM 5848 N N . THR A 1 722 ? 1.188 -4.823 -5.961 1.00 79.69 722 THR A N 1
ATOM 5849 C CA . THR A 1 722 ? 1.963 -5.459 -7.046 1.00 79.69 722 THR A CA 1
ATOM 5850 C C . THR A 1 722 ? 3.479 -5.287 -6.912 1.00 79.69 722 THR A C 1
ATOM 5852 O O . THR A 1 722 ? 4.229 -5.939 -7.623 1.00 79.69 722 THR A O 1
ATOM 5855 N N . LYS A 1 723 ? 3.958 -4.421 -6.007 1.00 79.38 723 LYS A N 1
ATOM 5856 C CA . LYS A 1 723 ? 5.385 -4.254 -5.699 1.00 79.38 723 LYS A CA 1
ATOM 5857 C C . LYS A 1 723 ? 5.909 -5.300 -4.706 1.00 79.38 723 LYS A C 1
ATOM 5859 O O . LYS A 1 723 ? 7.073 -5.681 -4.808 1.00 79.38 723 LYS A O 1
ATOM 5864 N N . LEU A 1 724 ? 5.085 -5.714 -3.741 1.00 81.50 724 LEU A N 1
ATOM 5865 C CA . LEU A 1 724 ? 5.422 -6.771 -2.780 1.00 81.50 724 LEU A CA 1
ATOM 5866 C C . LEU A 1 724 ? 5.143 -8.150 -3.389 1.00 81.50 724 LEU A C 1
ATOM 5868 O O . LEU A 1 724 ? 5.985 -9.041 -3.330 1.00 81.50 724 LEU A O 1
ATOM 5872 N N . TYR A 1 725 ? 4.007 -8.277 -4.072 1.00 89.50 725 TYR A N 1
ATOM 5873 C CA . TYR A 1 725 ? 3.510 -9.524 -4.646 1.00 89.50 725 TYR A CA 1
ATOM 5874 C C . TYR A 1 725 ? 3.632 -9.508 -6.181 1.00 89.50 725 TYR A C 1
ATOM 5876 O O . TYR A 1 725 ? 2.655 -9.648 -6.909 1.00 89.50 725 TYR A O 1
ATOM 5884 N N . GLN A 1 726 ? 4.851 -9.276 -6.690 1.00 86.81 726 GLN A N 1
ATOM 5885 C CA . GLN A 1 726 ? 5.134 -9.104 -8.134 1.00 86.81 726 GLN A CA 1
ATOM 5886 C C . GLN A 1 726 ? 4.785 -10.331 -8.993 1.00 86.81 726 GLN A C 1
ATOM 5888 O O . GLN A 1 726 ? 4.511 -10.193 -10.186 1.00 86.81 726 GLN A O 1
ATOM 5893 N N . TYR A 1 727 ? 4.800 -11.508 -8.368 1.00 88.81 727 TYR A N 1
ATOM 5894 C CA . TYR A 1 727 ? 4.491 -12.819 -8.938 1.00 88.81 727 TYR A CA 1
ATOM 5895 C C . TYR A 1 727 ? 2.990 -13.139 -8.957 1.00 88.81 727 TYR A C 1
ATOM 5897 O O . TYR A 1 727 ? 2.575 -14.087 -9.620 1.00 88.81 727 TYR A O 1
ATOM 5905 N N . THR A 1 728 ? 2.168 -12.369 -8.241 1.00 90.94 728 THR A N 1
ATOM 5906 C CA . THR A 1 728 ? 0.720 -12.580 -8.167 1.00 90.94 728 THR A CA 1
ATOM 5907 C C . THR A 1 728 ? 0.026 -11.898 -9.346 1.00 90.94 728 THR A C 1
ATOM 5909 O O . THR A 1 728 ? 0.250 -10.702 -9.552 1.00 90.94 728 THR A O 1
ATOM 5912 N N . PRO A 1 729 ? -0.829 -12.605 -10.112 1.00 89.88 729 PRO A N 1
ATOM 5913 C CA . PRO A 1 729 ? -1.596 -11.995 -11.193 1.00 89.88 729 PRO A CA 1
ATOM 5914 C C . PRO A 1 729 ? -2.384 -10.775 -10.718 1.00 89.88 729 PRO A C 1
ATOM 5916 O O . PRO A 1 729 ? -2.948 -10.771 -9.623 1.00 89.88 729 PRO A O 1
ATOM 5919 N N . SER A 1 730 ? -2.462 -9.745 -11.557 1.00 86.44 730 SER A N 1
ATOM 5920 C CA . SER A 1 730 ? -3.071 -8.460 -11.186 1.00 86.44 730 SER A CA 1
ATOM 5921 C C . SER A 1 730 ? -4.546 -8.604 -10.792 1.00 86.44 730 SER A C 1
ATOM 5923 O O . SER A 1 730 ? -5.015 -7.910 -9.894 1.00 86.44 730 SER A O 1
ATOM 5925 N N . TRP A 1 731 ? -5.260 -9.538 -11.431 1.00 89.50 731 TRP A N 1
ATOM 5926 C CA . TRP A 1 731 ? -6.644 -9.897 -11.111 1.00 89.50 731 TRP A CA 1
ATOM 5927 C C . TRP A 1 731 ? -6.769 -10.716 -9.818 1.00 89.50 731 TRP A C 1
ATOM 5929 O O . TRP A 1 731 ? -7.743 -10.551 -9.093 1.00 89.50 731 TRP A O 1
ATOM 5939 N N . ALA A 1 732 ? -5.777 -11.554 -9.497 1.00 89.44 732 ALA A N 1
ATOM 5940 C CA . ALA A 1 732 ? -5.762 -12.370 -8.282 1.00 89.44 732 ALA A CA 1
ATOM 5941 C C . ALA A 1 732 ? -5.424 -11.537 -7.035 1.00 89.44 732 ALA A C 1
ATOM 5943 O O . ALA A 1 732 ? -5.824 -11.878 -5.926 1.00 89.44 732 ALA A O 1
ATOM 5944 N N . LEU A 1 733 ? -4.698 -10.427 -7.214 1.00 90.00 733 LEU A N 1
ATOM 5945 C CA . LEU A 1 733 ? -4.372 -9.480 -6.146 1.00 90.00 733 LEU A CA 1
ATOM 5946 C C . LEU A 1 733 ? -5.504 -8.469 -5.864 1.00 90.00 733 LEU A C 1
ATOM 5948 O O . LEU A 1 733 ? -5.499 -7.814 -4.816 1.00 90.00 733 LEU A O 1
ATOM 5952 N N . ASP A 1 734 ? -6.460 -8.321 -6.787 1.00 90.50 734 ASP A N 1
ATOM 5953 C CA . ASP A 1 734 ? -7.573 -7.381 -6.649 1.00 90.50 734 ASP A CA 1
ATOM 5954 C C . ASP A 1 734 ? -8.489 -7.737 -5.469 1.00 90.50 734 ASP A C 1
ATOM 5956 O O . ASP A 1 734 ? -8.761 -8.909 -5.188 1.00 90.50 734 ASP A O 1
ATOM 5960 N N . TRP A 1 735 ? -8.988 -6.710 -4.775 1.00 91.38 735 TRP A N 1
ATOM 5961 C CA . TRP A 1 735 ? -9.816 -6.911 -3.590 1.00 91.38 735 TRP A CA 1
ATOM 5962 C C . TRP A 1 735 ? -11.090 -7.693 -3.885 1.00 91.38 735 TRP A C 1
ATOM 5964 O O . TRP A 1 735 ? -11.453 -8.543 -3.083 1.00 91.38 735 TRP A O 1
ATOM 5974 N N . GLU A 1 736 ? -11.773 -7.451 -5.004 1.00 90.88 736 GLU A N 1
ATOM 5975 C CA . GLU A 1 736 ? -13.051 -8.115 -5.274 1.00 90.88 736 GLU A CA 1
ATOM 5976 C C . GLU A 1 736 ? -12.867 -9.617 -5.510 1.00 90.88 736 GLU A C 1
ATOM 5978 O O . GLU A 1 736 ? -13.686 -10.413 -5.047 1.00 90.88 736 GLU A O 1
ATOM 5983 N N . HIS A 1 737 ? -11.755 -10.019 -6.132 1.00 91.00 737 HIS A N 1
ATOM 5984 C CA . HIS A 1 737 ? -11.387 -11.425 -6.256 1.00 91.00 737 HIS A CA 1
ATOM 5985 C C . HIS A 1 737 ? -11.017 -12.028 -4.890 1.00 91.00 737 HIS A C 1
ATOM 5987 O O . HIS A 1 737 ? -11.668 -12.975 -4.438 1.00 91.00 737 HIS A O 1
ATOM 5993 N N . ARG A 1 738 ? -10.043 -11.437 -4.176 1.00 94.19 738 ARG A N 1
ATOM 5994 C CA . ARG A 1 738 ? -9.575 -11.958 -2.876 1.00 94.19 738 ARG A CA 1
ATOM 5995 C C . ARG A 1 738 ? -10.688 -12.017 -1.834 1.00 94.19 738 ARG A C 1
ATOM 5997 O O . ARG A 1 738 ? -10.795 -13.001 -1.114 1.00 94.19 738 ARG A O 1
ATOM 6004 N N . LYS A 1 739 ? -11.561 -11.010 -1.775 1.00 92.69 739 LYS A N 1
ATOM 6005 C CA . LYS A 1 739 ? -12.723 -10.945 -0.873 1.00 92.69 739 LYS A CA 1
ATOM 6006 C C . LYS A 1 739 ? -13.682 -12.122 -1.071 1.00 92.69 739 LYS A C 1
ATOM 6008 O O . LYS A 1 739 ? -14.205 -12.646 -0.088 1.00 92.69 739 LYS A O 1
ATOM 6013 N N . ASN A 1 740 ? -13.919 -12.535 -2.317 1.00 93.00 740 ASN A N 1
ATOM 6014 C CA . ASN A 1 740 ? -14.789 -13.672 -2.617 1.00 93.00 740 ASN A CA 1
ATOM 6015 C C . ASN A 1 740 ? -14.123 -15.001 -2.230 1.00 93.00 740 ASN A C 1
ATOM 6017 O O . ASN A 1 740 ? -14.739 -15.782 -1.508 1.00 93.00 740 ASN A O 1
ATOM 6021 N N . ALA A 1 741 ? -12.849 -15.194 -2.581 1.00 92.88 741 ALA A N 1
ATOM 6022 C CA . ALA A 1 741 ? -12.080 -16.374 -2.180 1.00 92.88 741 ALA A CA 1
ATOM 6023 C C . ALA A 1 741 ? -11.949 -16.507 -0.644 1.00 92.88 741 ALA A C 1
ATOM 6025 O O . ALA A 1 741 ? -12.219 -17.571 -0.092 1.00 92.88 741 ALA A O 1
ATOM 6026 N N . LEU A 1 742 ? -11.656 -15.412 0.075 1.00 95.00 742 LEU A N 1
ATOM 6027 C CA . LEU A 1 742 ? -11.634 -15.373 1.548 1.00 95.00 742 LEU A CA 1
ATOM 6028 C C . LEU A 1 742 ? -12.997 -15.736 2.163 1.00 95.00 742 LEU A C 1
ATOM 6030 O O . LEU A 1 742 ? -13.058 -16.409 3.191 1.00 95.00 742 LEU A O 1
ATOM 6034 N N . LYS A 1 743 ? -14.106 -15.293 1.557 1.00 94.25 743 LYS A N 1
ATOM 6035 C CA . LYS A 1 743 ? -15.461 -15.684 1.981 1.00 94.25 743 LYS A CA 1
ATOM 6036 C C . LYS A 1 743 ? -15.677 -17.185 1.808 1.00 94.25 743 LYS A C 1
ATOM 6038 O O . LYS A 1 743 ? -16.238 -17.808 2.704 1.00 94.25 743 LYS A O 1
ATOM 6043 N N . GLU A 1 744 ? -15.284 -17.745 0.671 1.00 92.62 744 GLU A N 1
ATOM 6044 C CA . GLU A 1 744 ? -15.488 -19.161 0.366 1.00 92.62 744 GLU A CA 1
ATOM 6045 C C . GLU A 1 744 ? -14.646 -20.052 1.284 1.00 92.62 744 GLU A C 1
ATOM 6047 O O . GLU A 1 744 ? -15.205 -20.940 1.926 1.00 92.62 744 GLU A O 1
ATOM 6052 N N . GLU A 1 745 ? -13.359 -19.742 1.470 1.00 92.06 745 GLU A N 1
ATOM 6053 C CA . GLU A 1 745 ? -12.464 -20.462 2.387 1.00 92.06 745 GLU A CA 1
ATOM 6054 C C . GLU A 1 745 ? -12.977 -20.445 3.838 1.00 92.06 745 GLU A C 1
ATOM 6056 O O . GLU A 1 745 ? -13.083 -21.490 4.487 1.00 92.06 745 GLU A O 1
ATOM 6061 N N . ILE A 1 746 ? -13.352 -19.268 4.355 1.00 93.69 746 ILE A N 1
ATOM 6062 C CA . ILE A 1 746 ? -13.780 -19.126 5.754 1.00 93.69 746 ILE A CA 1
ATOM 6063 C C . ILE A 1 746 ? -15.148 -19.780 6.002 1.00 93.69 746 ILE A C 1
ATOM 6065 O O . ILE A 1 746 ? -15.354 -20.384 7.058 1.00 93.69 746 ILE A O 1
ATOM 6069 N N . LEU A 1 747 ? -16.085 -19.695 5.050 1.00 91.75 747 LEU A N 1
ATOM 6070 C CA . LEU A 1 747 ? -17.398 -20.331 5.193 1.00 91.75 747 LEU A CA 1
ATOM 6071 C C . LEU A 1 747 ? -17.338 -21.853 5.014 1.00 91.75 747 LEU A C 1
ATOM 6073 O O . LEU A 1 747 ? -18.021 -22.556 5.759 1.00 91.75 747 LEU A O 1
ATOM 6077 N N . ALA A 1 748 ? -16.507 -22.366 4.101 1.00 90.00 748 ALA A N 1
ATOM 6078 C CA . ALA A 1 748 ? -16.336 -23.805 3.885 1.00 90.00 748 ALA A CA 1
ATOM 6079 C C . ALA A 1 748 ? -15.792 -24.529 5.129 1.00 90.00 748 ALA A C 1
ATOM 6081 O O . ALA A 1 748 ? -16.178 -25.663 5.406 1.00 90.00 748 ALA A O 1
ATOM 6082 N N . LEU A 1 749 ? -14.936 -23.865 5.915 1.00 87.94 749 LEU A N 1
ATOM 6083 C CA . LEU A 1 749 ? -14.363 -24.422 7.147 1.00 87.94 749 LEU A CA 1
ATOM 6084 C C . LEU A 1 749 ? -15.321 -24.393 8.357 1.00 87.94 749 LEU A C 1
ATOM 6086 O O . LEU A 1 749 ? -15.047 -25.058 9.356 1.00 87.94 749 LEU A O 1
ATOM 6090 N N . ALA A 1 750 ? -16.437 -23.653 8.277 1.00 87.81 750 ALA A N 1
ATOM 6091 C CA . ALA A 1 750 ? -17.553 -23.647 9.239 1.00 87.81 750 ALA A CA 1
ATOM 6092 C C . ALA A 1 750 ? -17.172 -23.510 10.740 1.00 87.81 750 ALA A C 1
ATOM 6094 O O . ALA A 1 750 ? -17.867 -24.021 11.623 1.00 87.81 750 ALA A O 1
ATOM 6095 N N . THR A 1 751 ? -16.074 -22.807 11.035 1.00 92.44 751 THR A N 1
ATOM 6096 C CA . THR A 1 751 ? -15.430 -22.736 12.361 1.00 92.44 751 THR A CA 1
ATOM 6097 C C . THR A 1 751 ? -16.188 -21.909 13.403 1.00 92.44 751 THR A C 1
ATOM 6099 O O . THR A 1 751 ? -16.488 -20.743 13.170 1.00 92.44 751 THR A O 1
ATOM 6102 N N . ASP A 1 752 ? -16.403 -22.470 14.600 1.00 94.88 752 ASP A N 1
ATOM 6103 C CA . ASP A 1 752 ? -17.260 -21.897 15.654 1.00 94.88 752 ASP A CA 1
ATOM 6104 C C . ASP A 1 752 ? -16.770 -20.544 16.216 1.00 94.88 752 ASP A C 1
ATOM 6106 O O . ASP A 1 752 ? -17.588 -19.722 16.638 1.00 94.88 752 ASP A O 1
ATOM 6110 N N . VAL A 1 753 ? -15.454 -20.309 16.243 1.00 96.94 753 VAL A N 1
ATOM 6111 C CA . VAL A 1 753 ? -14.817 -19.029 16.599 1.00 96.94 753 VAL A CA 1
ATOM 6112 C C . VAL A 1 753 ? -13.771 -18.687 15.538 1.00 96.94 753 VAL A C 1
ATOM 6114 O O . VAL A 1 753 ? -13.018 -19.557 15.107 1.00 96.94 753 VAL A O 1
ATOM 6117 N N . ILE A 1 754 ? -13.714 -17.427 15.108 1.00 97.94 754 ILE A N 1
ATOM 6118 C CA . ILE A 1 754 ? -12.862 -16.969 14.003 1.00 97.94 754 ILE A CA 1
ATOM 6119 C C . ILE A 1 754 ? -12.146 -15.685 14.423 1.00 97.94 754 ILE A C 1
ATOM 6121 O O . ILE A 1 754 ? -12.791 -14.662 14.653 1.00 97.94 754 ILE A O 1
ATOM 6125 N N . CYS A 1 755 ? -10.820 -15.727 14.507 1.00 98.00 755 CYS A N 1
ATOM 6126 C CA . CYS A 1 755 ? -9.964 -14.589 14.828 1.00 98.00 755 CYS A CA 1
ATOM 6127 C C . CYS A 1 755 ? -9.186 -14.151 13.583 1.00 98.00 755 CYS A C 1
ATOM 6129 O O . CYS A 1 755 ? -8.266 -14.840 13.150 1.00 98.00 755 CYS A O 1
ATOM 6131 N N . LEU A 1 756 ? -9.551 -12.997 13.026 1.00 97.94 756 LEU A N 1
ATOM 6132 C CA . LEU A 1 756 ? -8.925 -12.442 11.828 1.00 97.94 756 LEU A CA 1
ATOM 6133 C C . LEU A 1 756 ? -7.958 -11.307 12.177 1.00 97.94 756 LEU A C 1
ATOM 6135 O O . LEU A 1 756 ? -8.250 -10.485 13.056 1.00 97.94 756 LEU A O 1
ATOM 6139 N N . GLN A 1 757 ? -6.836 -11.250 11.465 1.00 97.69 757 GLN A N 1
ATOM 6140 C CA . GLN A 1 757 ? -5.866 -10.153 11.495 1.00 97.69 757 GLN A CA 1
ATOM 6141 C C . GLN A 1 757 ? -5.892 -9.407 10.150 1.00 97.69 757 GLN A C 1
ATOM 6143 O O . GLN A 1 757 ? -6.327 -9.954 9.138 1.00 97.69 757 GLN A O 1
ATOM 6148 N N . GLU A 1 758 ? -5.453 -8.146 10.156 1.00 95.81 758 GLU A N 1
ATOM 6149 C CA . GLU A 1 758 ? -5.476 -7.243 8.991 1.00 95.81 758 GLU A CA 1
ATOM 6150 C C . GLU A 1 758 ? -6.863 -6.965 8.391 1.00 95.81 758 GLU A C 1
ATOM 6152 O O . GLU A 1 758 ? -7.018 -6.690 7.201 1.00 95.81 758 GLU A O 1
ATOM 6157 N N . VAL A 1 759 ? -7.905 -6.968 9.221 1.00 95.50 759 VAL A N 1
ATOM 6158 C CA . VAL A 1 759 ? -9.239 -6.582 8.752 1.00 95.50 759 VAL A CA 1
ATOM 6159 C C . VAL A 1 759 ? -9.334 -5.058 8.701 1.00 95.50 759 VAL A C 1
ATOM 6161 O O . VAL A 1 759 ? -9.188 -4.393 9.725 1.00 95.50 759 VAL A O 1
ATOM 6164 N N . GLU A 1 760 ? -9.582 -4.483 7.525 1.00 92.94 760 GLU A N 1
ATOM 6165 C CA . GLU A 1 760 ? -9.799 -3.039 7.380 1.00 92.94 760 GLU A CA 1
ATOM 6166 C C . GLU A 1 760 ? -11.114 -2.599 8.032 1.00 92.94 760 GLU A C 1
ATOM 6168 O O . GLU A 1 760 ? -12.148 -3.257 7.907 1.00 92.94 760 GLU A O 1
ATOM 6173 N N . THR A 1 761 ? -11.101 -1.434 8.684 1.00 90.50 761 THR A N 1
ATOM 6174 C CA . THR A 1 761 ? -12.280 -0.873 9.369 1.00 90.50 761 THR A CA 1
ATOM 6175 C C . THR A 1 761 ? -13.504 -0.804 8.449 1.00 90.50 761 THR A C 1
ATOM 6177 O O . THR A 1 761 ? -14.608 -1.175 8.849 1.00 90.50 761 THR A O 1
ATOM 6180 N N . ARG A 1 762 ? -13.314 -0.381 7.193 1.00 89.44 762 ARG A N 1
ATOM 6181 C CA . ARG A 1 762 ? -14.370 -0.339 6.177 1.00 89.44 762 ARG A CA 1
ATOM 6182 C C . ARG A 1 762 ? -14.925 -1.728 5.859 1.00 89.44 762 ARG A C 1
ATOM 6184 O O . ARG A 1 762 ? -16.135 -1.930 5.921 1.00 89.44 762 ARG A O 1
ATOM 6191 N N . THR A 1 763 ? -14.052 -2.685 5.539 1.00 90.38 763 THR A N 1
ATOM 6192 C CA . THR A 1 763 ? -14.461 -4.030 5.106 1.00 90.38 763 THR A CA 1
ATOM 6193 C C . THR A 1 763 ? -15.097 -4.824 6.244 1.00 90.38 763 THR A C 1
ATOM 6195 O O . THR A 1 763 ? -16.015 -5.605 5.995 1.00 90.38 763 THR A O 1
ATOM 6198 N N . PHE A 1 764 ? -14.706 -4.578 7.501 1.00 94.31 764 PHE A N 1
ATOM 6199 C CA . PHE A 1 764 ? -15.389 -5.146 8.662 1.00 94.31 764 PHE A CA 1
ATOM 6200 C C . PHE A 1 764 ? -16.882 -4.783 8.679 1.00 94.31 764 PHE A C 1
ATOM 6202 O O . PHE A 1 764 ? -17.730 -5.666 8.801 1.00 94.31 764 PHE A O 1
ATOM 6209 N N . HIS A 1 765 ? -17.207 -3.497 8.529 1.00 92.25 765 HIS A N 1
ATOM 6210 C CA . HIS A 1 765 ? -18.583 -3.009 8.620 1.00 92.25 765 HIS A CA 1
ATOM 6211 C C . HIS A 1 765 ? -19.408 -3.241 7.347 1.00 92.25 765 HIS A C 1
ATOM 6213 O O . HIS A 1 765 ? -20.564 -3.643 7.454 1.00 92.25 765 HIS A O 1
ATOM 6219 N N . GLU A 1 766 ? -18.839 -3.002 6.161 1.00 91.81 766 GLU A N 1
ATOM 6220 C CA . GLU A 1 766 ? -19.566 -3.092 4.883 1.00 91.81 766 GLU A CA 1
ATOM 6221 C C . GLU A 1 766 ? -19.711 -4.533 4.366 1.00 91.81 766 GLU A C 1
ATOM 6223 O O . GLU A 1 766 ? -20.675 -4.830 3.665 1.00 91.81 766 GLU A O 1
ATOM 6228 N N . PHE A 1 767 ? -18.781 -5.435 4.705 1.00 92.94 767 PHE A N 1
ATOM 6229 C CA . PHE A 1 767 ? -18.727 -6.788 4.139 1.00 92.94 767 PHE A CA 1
ATOM 6230 C C . PHE A 1 767 ? -18.784 -7.893 5.199 1.00 92.94 767 PHE A C 1
ATOM 6232 O O . PHE A 1 767 ? -19.702 -8.716 5.171 1.00 92.94 767 PHE A O 1
ATOM 6239 N N . TRP A 1 768 ? -17.846 -7.918 6.152 1.00 95.19 768 TRP A N 1
ATOM 6240 C CA . TRP A 1 768 ? -17.739 -9.047 7.082 1.00 95.19 768 TRP A CA 1
ATOM 6241 C C . TRP A 1 768 ? -18.932 -9.156 8.032 1.00 95.19 768 TRP A C 1
ATOM 6243 O O . TRP A 1 768 ? -19.432 -10.258 8.242 1.00 95.19 768 TRP A O 1
ATOM 6253 N N . VAL A 1 769 ? -19.414 -8.046 8.600 1.00 94.25 769 VAL A N 1
ATOM 6254 C CA . VAL A 1 769 ? -20.553 -8.068 9.532 1.00 94.25 769 VAL A CA 1
ATOM 6255 C C . VAL A 1 769 ? -21.841 -8.585 8.867 1.00 94.25 769 VAL A C 1
ATOM 6257 O O . VAL A 1 769 ? -22.390 -9.548 9.407 1.00 94.25 769 VAL A O 1
ATOM 6260 N N . PRO A 1 770 ? -22.308 -8.058 7.713 1.00 94.75 770 PRO A N 1
ATOM 6261 C CA . PRO A 1 770 ? -23.483 -8.602 7.024 1.00 94.75 770 PRO A CA 1
ATOM 6262 C C . PRO A 1 770 ? -23.323 -10.075 6.623 1.00 94.75 770 PRO A C 1
ATOM 6264 O O . PRO A 1 770 ? -24.219 -10.882 6.870 1.00 94.75 770 PRO A O 1
ATOM 6267 N N . LEU A 1 771 ? -22.163 -10.446 6.064 1.00 94.25 771 LEU A N 1
ATOM 6268 C CA . LEU A 1 771 ? -21.867 -11.821 5.649 1.00 94.25 771 LEU A CA 1
ATOM 6269 C C . LEU A 1 771 ? -21.962 -12.802 6.827 1.00 94.25 771 LEU A C 1
ATOM 6271 O O . LEU A 1 771 ? -22.647 -13.818 6.743 1.00 94.25 771 LEU A O 1
ATOM 6275 N N . MET A 1 772 ? -21.296 -12.480 7.936 1.00 94.81 772 MET A N 1
ATOM 6276 C CA . MET A 1 772 ? -21.214 -13.338 9.117 1.00 94.81 772 MET A CA 1
ATOM 6277 C C . MET A 1 772 ? -22.551 -13.427 9.866 1.00 94.81 772 MET A C 1
ATOM 6279 O O . MET A 1 772 ? -22.924 -14.505 10.335 1.00 94.81 772 MET A O 1
ATOM 6283 N N . GLN A 1 773 ? -23.315 -12.331 9.937 1.00 94.00 773 GLN A N 1
ATOM 6284 C CA . GLN A 1 773 ? -24.645 -12.326 10.556 1.00 94.00 773 GLN A CA 1
ATOM 6285 C C . GLN A 1 773 ? -25.629 -13.253 9.832 1.00 94.00 773 GLN A C 1
ATOM 6287 O O . GLN A 1 773 ? -26.357 -13.988 10.502 1.00 94.00 773 GLN A O 1
ATOM 6292 N N . ASN A 1 774 ? -25.594 -13.300 8.495 1.00 93.06 774 ASN A N 1
ATOM 6293 C CA . ASN A 1 774 ? -26.438 -14.200 7.699 1.00 93.06 774 ASN A CA 1
ATOM 6294 C C . ASN A 1 774 ? -26.190 -15.692 7.998 1.00 93.06 774 ASN A C 1
ATOM 6296 O O . ASN A 1 774 ? -27.098 -16.503 7.841 1.00 93.06 774 ASN A O 1
ATOM 6300 N N . VAL A 1 775 ? -24.990 -16.054 8.468 1.00 92.69 775 VAL A N 1
ATOM 6301 C CA . VAL A 1 775 ? -24.607 -17.434 8.837 1.00 92.69 775 VAL A CA 1
ATOM 6302 C C . VAL A 1 775 ? -24.676 -17.661 10.366 1.00 92.69 775 VAL A C 1
ATOM 6304 O O . VAL A 1 775 ? -24.251 -18.690 10.888 1.00 92.69 775 VAL A O 1
ATOM 6307 N N . GLY A 1 776 ? -25.250 -16.716 11.123 1.00 93.25 776 GLY A N 1
ATOM 6308 C CA . GLY A 1 776 ? -25.488 -16.852 12.567 1.00 93.25 776 GLY A CA 1
ATOM 6309 C C . GLY A 1 776 ? -24.291 -16.517 13.467 1.00 93.25 776 GLY A C 1
ATOM 6310 O O . GLY A 1 776 ? -24.281 -16.886 14.649 1.00 93.25 776 GLY A O 1
ATOM 6311 N N . TYR A 1 777 ? -23.287 -15.812 12.944 1.00 96.38 777 TYR A N 1
ATOM 6312 C CA . TYR A 1 777 ? -22.143 -15.324 13.714 1.00 96.38 777 TYR A CA 1
ATOM 6313 C C . TYR A 1 777 ? -22.370 -13.908 14.252 1.00 96.38 777 TYR A C 1
ATOM 6315 O O . TYR A 1 777 ? -23.097 -13.091 13.687 1.00 96.38 777 TYR A O 1
ATOM 6323 N N . LYS A 1 778 ? -21.695 -13.593 15.358 1.00 95.62 778 LYS A N 1
ATOM 6324 C CA . LYS A 1 778 ? -21.594 -12.241 15.921 1.00 95.62 778 LYS A CA 1
ATOM 6325 C C . LYS A 1 778 ? -20.122 -11.857 16.020 1.00 95.62 778 LYS A C 1
ATOM 6327 O O . LYS A 1 778 ? -19.306 -12.681 16.418 1.00 95.62 778 LYS A O 1
ATOM 6332 N N . GLY A 1 779 ? -19.792 -10.621 15.650 1.00 94.62 779 GLY A N 1
ATOM 6333 C CA . GLY A 1 779 ? -18.413 -10.141 15.536 1.00 94.62 779 GLY A CA 1
ATOM 6334 C C . GLY A 1 779 ? -18.084 -8.964 16.448 1.00 94.62 779 GLY A C 1
ATOM 6335 O O . GLY A 1 779 ? -18.919 -8.092 16.691 1.00 94.62 779 GLY A O 1
ATOM 6336 N N . PHE A 1 780 ? -16.833 -8.913 16.897 1.00 96.75 780 PHE A N 1
ATOM 6337 C CA . PHE A 1 780 ? -16.204 -7.738 17.492 1.00 96.75 780 PHE A CA 1
ATOM 6338 C C . PHE A 1 780 ? -14.982 -7.335 16.673 1.00 96.75 780 PHE A C 1
ATOM 6340 O O . PHE A 1 780 ? -14.294 -8.193 16.131 1.00 96.75 780 PHE A O 1
ATOM 6347 N N . PHE A 1 781 ? -14.697 -6.039 16.630 1.00 96.25 781 PHE A N 1
ATOM 6348 C CA . PHE A 1 781 ? -13.551 -5.473 15.928 1.00 96.25 781 PHE A CA 1
ATOM 6349 C C . PHE A 1 781 ? -12.901 -4.381 16.767 1.00 96.25 781 PHE A C 1
ATOM 6351 O O . PHE A 1 781 ? -13.580 -3.679 17.525 1.00 96.25 781 PHE A O 1
ATOM 6358 N N . PHE A 1 782 ? -11.589 -4.244 16.611 1.00 95.25 782 PHE A N 1
ATOM 6359 C CA . PHE A 1 782 ? -10.828 -3.108 17.100 1.00 95.25 782 PHE A CA 1
ATOM 6360 C C . PHE A 1 782 ? -9.763 -2.743 16.060 1.00 95.25 782 PHE A C 1
ATOM 6362 O O . PHE A 1 782 ? -8.943 -3.585 15.692 1.00 95.25 782 PHE A O 1
ATOM 6369 N N . SER A 1 783 ? -9.800 -1.502 15.572 1.00 92.38 783 SER A N 1
ATOM 6370 C CA . SER A 1 783 ? -8.811 -0.943 14.647 1.00 92.38 783 SER A CA 1
ATOM 6371 C C . SER A 1 783 ? -7.595 -0.396 15.388 1.00 92.38 783 SER A C 1
ATOM 6373 O O . SER A 1 783 ? -7.685 0.019 16.548 1.00 92.38 783 SER A O 1
ATOM 6375 N N . LYS A 1 784 ? -6.448 -0.350 14.703 1.00 88.62 784 LYS A N 1
ATOM 6376 C CA . LYS A 1 784 ? -5.257 0.342 15.213 1.00 88.62 784 LYS A CA 1
ATOM 6377 C C . LYS A 1 784 ? -5.568 1.834 15.408 1.00 88.62 784 LYS A C 1
ATOM 6379 O O . LYS A 1 784 ? -6.296 2.454 14.625 1.00 88.62 784 LYS A O 1
ATOM 6384 N N . THR A 1 785 ? -5.070 2.432 16.484 1.00 78.69 785 THR A N 1
ATOM 6385 C CA . THR A 1 785 ? -5.527 3.750 16.976 1.00 78.69 785 THR A CA 1
ATOM 6386 C C . THR A 1 785 ? -5.064 4.942 16.150 1.00 78.69 785 THR A C 1
ATOM 6388 O O . THR A 1 785 ? -5.637 6.017 16.322 1.00 78.69 785 THR A O 1
ATOM 6391 N N . ARG A 1 786 ? -4.147 4.772 15.184 1.00 74.75 786 ARG A N 1
ATOM 6392 C CA . ARG A 1 786 ? -3.887 5.787 14.144 1.00 74.75 786 ARG A CA 1
ATOM 6393 C C . ARG A 1 786 ? -5.162 6.205 13.391 1.00 74.75 786 ARG A C 1
ATOM 6395 O O . ARG A 1 786 ? -5.277 7.343 12.951 1.00 74.75 786 ARG A O 1
ATOM 6402 N N . SER A 1 787 ? -6.182 5.341 13.360 1.00 69.88 787 SER A N 1
ATOM 6403 C CA . SER A 1 787 ? -7.542 5.684 12.912 1.00 69.88 787 SER A CA 1
ATOM 6404 C C . SER A 1 787 ? -8.166 6.888 13.637 1.00 69.88 787 SER A C 1
ATOM 6406 O O . SER A 1 787 ? -8.994 7.580 13.057 1.00 69.88 787 SER A O 1
ATOM 6408 N N . LYS A 1 788 ? -7.772 7.180 14.883 1.00 72.12 788 LYS A N 1
ATOM 6409 C CA . LYS A 1 788 ? -8.280 8.313 15.678 1.00 72.12 788 LYS A CA 1
ATOM 6410 C C . LYS A 1 788 ? -7.588 9.643 15.361 1.00 72.12 788 LYS A C 1
ATOM 6412 O O . LYS A 1 788 ? -8.113 10.688 15.732 1.00 72.12 788 LYS A O 1
ATOM 6417 N N . THR A 1 789 ? -6.411 9.611 14.735 1.00 67.44 789 THR A N 1
ATOM 6418 C CA . THR A 1 789 ? -5.619 10.804 14.374 1.00 67.44 789 THR A CA 1
ATOM 6419 C C . THR A 1 789 ? -5.620 11.092 12.870 1.00 67.44 789 THR A C 1
ATOM 6421 O O . THR A 1 789 ? -5.225 12.181 12.458 1.00 67.44 789 THR A O 1
ATOM 6424 N N . MET A 1 790 ? -6.090 10.144 12.058 1.00 69.31 790 MET A N 1
ATOM 6425 C CA . MET A 1 790 ? -6.280 10.267 10.611 1.00 69.31 790 MET A CA 1
ATOM 6426 C C . MET A 1 790 ? -7.645 10.876 10.247 1.00 69.31 790 MET A C 1
ATOM 6428 O O . MET A 1 790 ? -8.592 10.839 11.032 1.00 69.31 790 MET A O 1
ATOM 6432 N N . GLY A 1 791 ? -7.762 11.418 9.030 1.00 69.50 791 GLY A N 1
ATOM 6433 C CA . GLY A 1 791 ? -9.051 11.862 8.485 1.00 69.50 791 GLY A CA 1
ATOM 6434 C C . GLY A 1 791 ? -10.012 10.688 8.260 1.00 69.50 791 GLY A C 1
ATOM 6435 O O . GLY A 1 791 ? -9.573 9.560 8.060 1.00 69.50 791 GLY A O 1
ATOM 6436 N N . GLU A 1 792 ? -11.324 10.937 8.251 1.00 69.88 792 GLU A N 1
ATOM 6437 C CA . GLU A 1 792 ? -12.355 9.879 8.289 1.00 69.88 792 GLU A CA 1
ATOM 6438 C C . GLU A 1 792 ? -12.268 8.845 7.143 1.00 69.88 792 GLU A C 1
ATOM 6440 O O . GLU A 1 792 ? -12.565 7.665 7.321 1.00 69.88 792 GLU A O 1
ATOM 6445 N N . LEU A 1 793 ? -11.820 9.264 5.956 1.00 70.56 793 LEU A N 1
ATOM 6446 C CA . LEU A 1 793 ? -11.606 8.372 4.809 1.00 70.56 793 LEU A CA 1
ATOM 6447 C C . LEU A 1 793 ? -10.338 7.512 4.937 1.00 70.56 793 LEU A C 1
ATOM 6449 O O . LEU A 1 793 ? -10.286 6.419 4.377 1.00 70.56 793 LEU A O 1
ATOM 6453 N N . GLU A 1 794 ? -9.324 7.982 5.664 1.00 68.38 794 GLU A N 1
ATOM 6454 C CA . GLU A 1 794 ? -8.105 7.219 5.952 1.00 68.38 794 GLU A CA 1
ATOM 6455 C C . GLU A 1 794 ? -8.266 6.356 7.207 1.00 68.38 794 GLU A C 1
ATOM 6457 O O . GLU A 1 794 ? -7.761 5.241 7.239 1.00 68.38 794 GLU A O 1
ATOM 6462 N N . SER A 1 795 ? -9.049 6.781 8.202 1.00 74.50 795 SER A N 1
ATOM 6463 C CA . SER A 1 795 ? -9.357 5.954 9.374 1.00 74.50 795 SER A CA 1
ATOM 6464 C C . SER A 1 795 ? -10.134 4.686 9.002 1.00 74.50 795 SER A C 1
ATOM 6466 O O . SER A 1 795 ? -9.840 3.610 9.520 1.00 74.50 795 SER A O 1
ATOM 6468 N N . LYS A 1 796 ? -11.045 4.780 8.022 1.00 82.81 796 LYS A N 1
ATOM 6469 C CA . LYS A 1 796 ? -11.759 3.642 7.413 1.00 82.81 796 LYS A CA 1
ATOM 6470 C C . LYS A 1 796 ? -10.828 2.623 6.732 1.00 82.81 796 LYS A C 1
ATOM 6472 O O . LYS A 1 796 ? -11.189 1.453 6.639 1.00 82.81 796 LYS A O 1
ATOM 6477 N N . LYS A 1 797 ? -9.634 3.047 6.310 1.00 80.44 797 LYS A N 1
ATOM 6478 C CA . LYS A 1 797 ? -8.581 2.213 5.700 1.00 80.44 797 LYS A CA 1
ATOM 6479 C C . LYS A 1 797 ? -7.647 1.557 6.721 1.00 80.44 797 LYS A C 1
ATOM 6481 O O . LYS A 1 797 ? -6.803 0.745 6.357 1.00 80.44 797 LYS A O 1
ATOM 6486 N N . VAL A 1 798 ? -7.750 1.916 8.002 1.00 86.31 798 VAL A N 1
ATOM 6487 C CA . VAL A 1 798 ? -6.884 1.351 9.039 1.00 86.31 798 VAL A CA 1
ATOM 6488 C C . VAL A 1 798 ? -7.316 -0.074 9.365 1.00 86.31 798 VAL A C 1
ATOM 6490 O O . VAL A 1 798 ? -8.496 -0.344 9.614 1.00 86.31 798 VAL A O 1
ATOM 6493 N N . ASP A 1 799 ? -6.327 -0.964 9.371 1.00 92.25 799 ASP A N 1
ATOM 6494 C CA . ASP A 1 799 ? -6.462 -2.375 9.695 1.00 92.25 799 ASP A CA 1
ATOM 6495 C C . ASP A 1 799 ? -6.586 -2.627 11.210 1.00 92.25 799 ASP A C 1
ATOM 6497 O O . ASP A 1 799 ? -6.282 -1.771 12.052 1.00 92.25 799 ASP A O 1
ATOM 6501 N N . GLY A 1 800 ? -7.057 -3.817 11.566 1.00 94.69 800 GLY A N 1
ATOM 6502 C CA . GLY A 1 800 ? -7.295 -4.208 12.945 1.00 94.69 800 GLY A CA 1
ATOM 6503 C C . GLY A 1 800 ? -7.480 -5.708 13.132 1.00 94.69 800 GLY A C 1
ATOM 6504 O O . GLY A 1 800 ? -7.277 -6.510 12.221 1.00 94.69 800 GLY A O 1
ATOM 6505 N N . CYS A 1 801 ? -7.879 -6.074 14.347 1.00 97.19 801 CYS A N 1
ATOM 6506 C CA . CYS A 1 801 ? -8.193 -7.448 14.729 1.00 97.19 801 CYS A CA 1
ATOM 6507 C C . CYS A 1 801 ? -9.712 -7.614 14.852 1.00 97.19 801 CYS A C 1
ATOM 6509 O O . CYS A 1 801 ? -10.376 -6.792 15.492 1.00 97.19 801 CYS A O 1
ATOM 6511 N N . ALA A 1 802 ? -10.256 -8.688 14.278 1.00 97.62 802 ALA A N 1
ATOM 6512 C CA . ALA A 1 802 ? -11.665 -9.057 14.398 1.00 97.62 802 ALA A CA 1
ATOM 6513 C C . ALA A 1 802 ? -11.823 -10.436 15.053 1.00 97.62 802 ALA A C 1
ATOM 6515 O O . ALA A 1 802 ? -11.038 -11.344 14.799 1.00 97.62 802 ALA A O 1
ATOM 6516 N N . THR A 1 803 ? -12.853 -10.617 15.875 1.00 98.00 803 THR A N 1
ATOM 6517 C CA . THR A 1 803 ? -13.205 -11.913 16.470 1.00 98.00 803 THR A CA 1
ATOM 6518 C C . THR A 1 803 ? -14.694 -12.167 16.284 1.00 98.00 803 THR A C 1
ATOM 6520 O O . THR A 1 803 ? -15.521 -11.451 16.852 1.00 98.00 803 THR A O 1
ATOM 6523 N N . PHE A 1 804 ? -15.031 -13.192 15.504 1.00 97.69 804 PHE A N 1
ATOM 6524 C CA . PHE A 1 804 ? -16.389 -13.694 15.312 1.00 97.69 804 PHE A CA 1
ATOM 6525 C C . PHE A 1 804 ? -16.614 -14.971 16.122 1.00 97.69 804 PHE A C 1
ATOM 6527 O O . PHE A 1 804 ? -15.692 -15.757 16.328 1.00 97.69 804 PHE A O 1
ATOM 6534 N N . TYR A 1 805 ? -17.846 -15.190 16.572 1.00 96.88 805 TYR A N 1
ATOM 6535 C CA . TYR A 1 805 ? -18.265 -16.419 17.243 1.00 96.88 805 TYR A CA 1
ATOM 6536 C C . TYR A 1 805 ? -19.677 -16.821 16.820 1.00 96.88 805 TYR A C 1
ATOM 6538 O O . TYR A 1 805 ? -20.538 -15.969 16.574 1.00 96.88 805 TYR A O 1
ATOM 6546 N N . ARG A 1 806 ? -19.919 -18.129 16.749 1.00 95.19 806 ARG A N 1
ATOM 6547 C CA . ARG A 1 806 ? -21.206 -18.708 16.372 1.00 95.19 806 ARG A CA 1
ATOM 6548 C C . ARG A 1 806 ? -22.189 -18.603 17.536 1.00 95.19 806 ARG A C 1
ATOM 6550 O O . ARG A 1 806 ? -21.988 -19.211 18.591 1.00 95.19 806 ARG A O 1
ATOM 6557 N N . ALA A 1 807 ? -23.279 -17.862 17.344 1.00 93.56 807 ALA A N 1
ATOM 6558 C CA . ALA A 1 807 ? -24.228 -17.560 18.419 1.00 93.56 807 ALA A CA 1
ATOM 6559 C C . ALA A 1 807 ? -24.997 -18.793 18.941 1.00 93.56 807 ALA A C 1
ATOM 6561 O O . ALA A 1 807 ? -25.589 -18.724 20.014 1.00 93.56 807 ALA A O 1
ATOM 6562 N N . SER A 1 808 ? -24.979 -19.915 18.209 1.00 91.88 808 SER A N 1
ATOM 6563 C CA . SER A 1 808 ? -25.591 -21.184 18.625 1.00 91.88 808 SER A CA 1
ATOM 6564 C C . SER A 1 808 ? -24.742 -22.007 19.603 1.00 91.88 808 SER A C 1
ATOM 6566 O O . SER A 1 808 ? -25.295 -22.876 20.267 1.00 91.88 808 SER A O 1
ATOM 6568 N N . LYS A 1 809 ? -23.424 -21.761 19.697 1.00 91.44 809 LYS A N 1
ATOM 6569 C CA . LYS A 1 809 ? -22.519 -22.455 20.640 1.00 91.44 809 LYS A CA 1
ATOM 6570 C C . LYS A 1 809 ? -21.964 -21.560 21.742 1.00 91.44 809 LYS A C 1
ATOM 6572 O O . LYS A 1 809 ? -21.627 -22.056 22.816 1.00 91.44 809 LYS A O 1
ATOM 6577 N N . PHE A 1 810 ? -21.849 -20.257 21.489 1.00 95.56 810 PHE A N 1
ATOM 6578 C CA . PHE A 1 810 ? -21.217 -19.319 22.411 1.00 95.56 810 PHE A CA 1
ATOM 6579 C C . PHE A 1 810 ? -22.125 -18.142 22.761 1.00 95.56 810 PHE A C 1
ATOM 6581 O O . PHE A 1 810 ? -22.639 -17.440 21.888 1.00 95.56 810 PHE A O 1
ATOM 6588 N N . GLN A 1 811 ? -22.244 -17.879 24.061 1.00 95.56 811 GLN A N 1
ATOM 6589 C CA . GLN A 1 811 ? -22.851 -16.671 24.602 1.00 95.56 811 GLN A CA 1
ATOM 6590 C C . GLN A 1 811 ? -21.757 -15.654 24.949 1.00 95.56 811 GLN A C 1
ATOM 6592 O O . GLN A 1 811 ? -20.760 -15.979 25.591 1.00 95.56 811 GLN A O 1
ATOM 6597 N N . PHE A 1 812 ? -21.938 -14.400 24.541 1.00 96.88 812 PHE A N 1
ATOM 6598 C CA . PHE A 1 812 ? -21.029 -13.319 24.913 1.00 96.88 812 PHE A CA 1
ATOM 6599 C C . PHE A 1 812 ? -21.160 -12.951 26.394 1.00 96.88 812 PHE A C 1
ATOM 6601 O O . PHE A 1 812 ? -22.274 -12.767 26.882 1.00 96.88 812 PHE A O 1
ATOM 6608 N N . VAL A 1 813 ? -20.020 -12.797 27.078 1.00 94.25 813 VAL A N 1
ATOM 6609 C CA . VAL A 1 813 ? -19.957 -12.331 28.472 1.00 94.25 813 VAL A CA 1
ATOM 6610 C C . VAL A 1 813 ? -19.451 -10.890 28.531 1.00 94.25 813 VAL A C 1
ATOM 6612 O O . VAL A 1 813 ? -20.164 -10.007 28.997 1.00 94.25 813 VAL A O 1
ATOM 6615 N N . GLN A 1 814 ? -18.226 -10.638 28.057 1.00 94.06 814 GLN A N 1
ATOM 6616 C CA . GLN A 1 814 ? -17.595 -9.313 28.100 1.00 94.06 814 GLN A CA 1
ATOM 6617 C C . GLN A 1 814 ? -16.436 -9.191 27.101 1.00 94.06 814 GLN A C 1
ATOM 6619 O O . GLN A 1 814 ? -15.877 -10.191 26.650 1.00 94.06 814 GLN A O 1
ATOM 6624 N N . LYS A 1 815 ? -16.075 -7.952 26.744 1.00 94.69 815 LYS A N 1
ATOM 6625 C CA . LYS A 1 815 ? -14.943 -7.631 25.859 1.00 94.69 815 LYS A CA 1
ATOM 6626 C C . LYS A 1 815 ? -14.035 -6.585 26.493 1.00 94.69 815 LYS A C 1
ATOM 6628 O O . LYS A 1 815 ? -14.516 -5.672 27.159 1.00 94.69 815 LYS A O 1
ATOM 6633 N N . GLN A 1 816 ? -12.747 -6.670 26.198 1.00 94.88 816 GLN A N 1
ATOM 6634 C CA . GLN A 1 816 ? -11.762 -5.631 26.467 1.00 94.88 816 GLN A CA 1
ATOM 6635 C C . GLN A 1 816 ? -10.804 -5.532 25.272 1.00 94.88 816 GLN A C 1
ATOM 6637 O O . GLN A 1 816 ? -10.642 -6.474 24.505 1.00 94.88 816 GLN A O 1
ATOM 6642 N N . HIS A 1 817 ? -10.182 -4.380 25.086 1.00 93.88 817 HIS A N 1
ATOM 6643 C CA . HIS A 1 817 ? -9.103 -4.188 24.124 1.00 93.88 817 HIS A CA 1
ATOM 6644 C C . HIS A 1 817 ? -8.108 -3.189 24.705 1.00 93.88 817 HIS A C 1
ATOM 6646 O O . HIS A 1 817 ? -8.471 -2.390 25.574 1.00 93.88 817 HIS A O 1
ATOM 6652 N N . PHE A 1 818 ? -6.868 -3.225 24.234 1.00 93.38 818 PHE A N 1
ATOM 6653 C CA . PHE A 1 818 ? -5.876 -2.203 24.546 1.00 93.38 818 PHE A CA 1
ATOM 6654 C C . PHE A 1 818 ? -4.830 -2.082 23.438 1.00 93.38 818 PHE A C 1
ATOM 6656 O O . PHE A 1 818 ? -4.706 -2.939 22.563 1.00 93.38 818 PHE A O 1
ATOM 6663 N N . GLU A 1 819 ? -4.086 -0.984 23.501 1.00 90.50 819 GLU A N 1
ATOM 6664 C CA . GLU A 1 819 ? -2.935 -0.693 22.656 1.00 90.50 819 GLU A CA 1
ATOM 6665 C C . GLU A 1 819 ? -1.668 -0.768 23.513 1.00 90.50 819 GLU A C 1
ATOM 6667 O O . GLU A 1 819 ? -1.640 -0.251 24.636 1.00 90.50 819 GLU A O 1
ATOM 6672 N N . TYR A 1 820 ? -0.626 -1.417 22.996 1.00 92.31 820 TYR A N 1
ATOM 6673 C CA . TYR A 1 820 ? 0.576 -1.726 23.773 1.00 92.31 820 TYR A CA 1
ATOM 6674 C C . TYR A 1 820 ? 1.320 -0.472 24.276 1.00 92.31 820 TYR A C 1
ATOM 6676 O O . TYR A 1 820 ? 1.762 -0.436 25.423 1.00 92.31 820 TYR A O 1
ATOM 6684 N N . ASN A 1 821 ? 1.408 0.585 23.463 1.00 89.00 821 ASN A N 1
ATOM 6685 C CA . ASN A 1 821 ? 2.062 1.848 23.837 1.00 89.00 821 ASN A CA 1
ATOM 6686 C C . ASN A 1 821 ? 1.293 2.627 24.932 1.00 89.00 821 ASN A C 1
ATOM 6688 O O . ASN A 1 821 ? 1.907 3.184 25.840 1.00 89.00 821 ASN A O 1
ATOM 6692 N N . THR A 1 822 ? -0.041 2.619 24.901 1.00 87.06 822 THR A N 1
ATOM 6693 C CA . THR A 1 822 ? -0.908 3.393 25.795 1.00 87.06 822 THR A CA 1
ATOM 6694 C C . THR A 1 822 ? -0.895 2.787 27.195 1.00 87.06 822 THR A C 1
ATOM 6696 O O . THR A 1 822 ? -0.839 3.519 28.184 1.00 87.06 822 THR A O 1
ATOM 6699 N N . VAL A 1 823 ? -0.847 1.452 27.284 1.00 87.31 823 VAL A N 1
ATOM 6700 C CA . VAL A 1 823 ? -0.594 0.728 28.540 1.00 87.31 823 VAL A CA 1
ATOM 6701 C C . VAL A 1 823 ? 0.760 1.130 29.141 1.00 87.31 823 VAL A C 1
ATOM 6703 O O . VAL A 1 823 ? 0.833 1.407 30.338 1.00 87.31 823 VAL A O 1
ATOM 6706 N N . CYS A 1 824 ? 1.815 1.243 28.323 1.00 83.69 824 CYS A N 1
ATOM 6707 C CA . CYS A 1 824 ? 3.127 1.704 28.787 1.00 83.69 824 CYS A CA 1
ATOM 6708 C C . CYS A 1 824 ? 3.161 3.177 29.218 1.00 83.69 824 CYS A C 1
ATOM 6710 O O . CYS A 1 824 ? 3.867 3.513 30.166 1.00 83.69 824 CYS A O 1
ATOM 6712 N N . MET A 1 825 ? 2.412 4.067 28.560 1.00 80.38 825 MET A N 1
ATOM 6713 C CA . MET A 1 825 ? 2.347 5.484 28.948 1.00 80.38 825 MET A CA 1
ATOM 6714 C C . MET A 1 825 ? 1.593 5.708 30.255 1.00 80.38 825 MET A C 1
ATOM 6716 O O . MET A 1 825 ? 2.038 6.501 31.087 1.00 80.38 825 MET A O 1
ATOM 6720 N N . GLY A 1 826 ? 0.442 5.045 30.398 1.00 76.44 826 GLY A N 1
ATOM 6721 C CA . GLY A 1 826 ? -0.512 5.265 31.484 1.00 76.44 826 GLY A CA 1
ATOM 6722 C C . GLY A 1 826 ? -0.200 4.519 32.781 1.00 76.44 826 GLY A C 1
ATOM 6723 O O . GLY A 1 826 ? -0.987 4.613 33.719 1.00 76.44 826 GLY A O 1
ATOM 6724 N N . SER A 1 827 ? 0.900 3.762 32.848 1.00 78.31 827 SER A N 1
ATOM 6725 C CA . SER A 1 827 ? 1.265 2.982 34.030 1.00 78.31 827 SER A CA 1
ATOM 6726 C C . SER A 1 827 ? 2.695 3.252 34.490 1.00 78.31 827 SER A C 1
ATOM 6728 O O . SER A 1 827 ? 3.655 3.009 33.761 1.00 78.31 827 SER A O 1
ATOM 6730 N N . ASP A 1 828 ? 2.840 3.657 35.753 1.00 75.44 828 ASP A N 1
ATOM 6731 C CA . ASP A 1 828 ? 4.141 3.878 36.401 1.00 75.44 828 ASP A CA 1
ATOM 6732 C C . ASP A 1 828 ? 4.939 2.581 36.643 1.00 75.44 828 ASP A C 1
ATOM 6734 O O . ASP A 1 828 ? 6.095 2.631 37.060 1.00 75.44 828 ASP A O 1
ATOM 6738 N N . LYS A 1 829 ? 4.355 1.410 36.342 1.00 75.50 829 LYS A N 1
ATOM 6739 C CA . LYS A 1 829 ? 5.053 0.113 36.337 1.00 75.50 829 LYS A CA 1
ATOM 6740 C C . LYS A 1 829 ? 6.239 0.079 35.367 1.00 75.50 829 LYS A C 1
ATOM 6742 O O . LYS A 1 829 ? 7.196 -0.657 35.600 1.00 75.50 829 LYS A O 1
ATOM 6747 N N . TYR A 1 830 ? 6.150 0.808 34.252 1.00 80.69 830 TYR A N 1
ATOM 6748 C CA . TYR A 1 830 ? 7.077 0.672 33.132 1.00 80.69 830 TYR A CA 1
ATOM 6749 C C . TYR A 1 830 ? 8.119 1.797 33.144 1.00 80.69 830 TYR A C 1
ATOM 6751 O O . TYR A 1 830 ? 7.805 2.977 32.976 1.00 80.69 830 TYR A O 1
ATOM 6759 N N . LYS A 1 831 ? 9.391 1.423 33.330 1.00 77.25 831 LYS A N 1
ATOM 6760 C CA . LYS A 1 831 ? 10.534 2.349 33.313 1.00 77.25 831 LYS A CA 1
ATOM 6761 C C . LYS A 1 831 ? 10.628 3.010 31.933 1.00 77.25 831 LYS A C 1
ATOM 6763 O O . LYS A 1 831 ? 10.784 2.331 30.922 1.00 77.25 831 LYS A O 1
ATOM 6768 N N . LYS A 1 832 ? 10.567 4.343 31.888 1.00 80.44 832 LYS A N 1
ATOM 6769 C CA . LYS A 1 832 ? 10.590 5.143 30.649 1.00 80.44 832 LYS A CA 1
ATOM 6770 C C . LYS A 1 832 ? 12.024 5.276 30.111 1.00 80.44 832 LYS A C 1
ATOM 6772 O O . LYS A 1 832 ? 12.658 6.318 30.247 1.00 80.44 832 LYS A O 1
ATOM 6777 N N . THR A 1 833 ? 12.558 4.181 29.569 1.00 83.44 833 THR A N 1
ATOM 6778 C CA . THR A 1 833 ? 13.926 4.085 29.026 1.00 83.44 833 THR A CA 1
ATOM 6779 C C . THR A 1 833 ? 14.042 4.690 27.622 1.00 83.44 833 THR A C 1
ATOM 6781 O O . THR A 1 833 ? 13.042 4.943 26.943 1.00 83.44 833 THR A O 1
ATOM 6784 N N . LYS A 1 834 ? 15.282 4.900 27.154 1.00 82.25 834 LYS A N 1
ATOM 6785 C CA . LYS A 1 834 ? 15.548 5.388 25.789 1.00 82.25 834 LYS A CA 1
ATOM 6786 C C . LYS A 1 834 ? 15.088 4.394 24.718 1.00 82.25 834 LYS A C 1
ATOM 6788 O O . LYS A 1 834 ? 14.504 4.822 23.727 1.00 82.25 834 LYS A O 1
ATOM 6793 N N . ASP A 1 835 ? 15.309 3.093 24.917 1.00 82.62 835 ASP A N 1
ATOM 6794 C CA . ASP A 1 835 ? 14.871 2.067 23.960 1.00 82.62 835 ASP A CA 1
ATOM 6795 C C . ASP A 1 835 ? 13.344 1.949 23.912 1.00 82.62 835 ASP A C 1
ATOM 6797 O O . ASP A 1 835 ? 12.780 1.853 22.820 1.00 82.62 835 ASP A O 1
ATOM 6801 N N . LEU A 1 836 ? 12.654 2.055 25.057 1.00 85.38 836 LEU A N 1
ATOM 6802 C CA . LEU A 1 836 ? 11.191 2.124 25.090 1.00 85.38 836 LEU A CA 1
ATOM 6803 C C . LEU A 1 836 ? 10.683 3.308 24.251 1.00 85.38 836 LEU A C 1
ATOM 6805 O O . LEU A 1 836 ? 9.853 3.121 23.360 1.00 85.38 836 LEU A O 1
ATOM 6809 N N . PHE A 1 837 ? 11.220 4.510 24.477 1.00 80.88 837 PHE A N 1
ATOM 6810 C CA . PHE A 1 837 ? 10.782 5.709 23.759 1.00 80.88 837 PHE A CA 1
ATOM 6811 C C . PHE A 1 837 ? 11.100 5.663 22.255 1.00 80.88 837 PHE A C 1
ATOM 6813 O O . PHE A 1 837 ? 10.245 5.975 21.431 1.00 80.88 837 PHE A O 1
ATOM 6820 N N . ASN A 1 838 ? 12.300 5.225 21.875 1.00 82.94 838 ASN A N 1
ATOM 6821 C CA . ASN A 1 838 ? 12.742 5.276 20.479 1.00 82.94 838 ASN A CA 1
ATOM 6822 C C . ASN A 1 838 ? 12.225 4.101 19.632 1.00 82.94 838 ASN A C 1
ATOM 6824 O O . ASN A 1 838 ? 11.943 4.275 18.445 1.00 82.94 838 ASN A O 1
ATOM 6828 N N . ARG A 1 839 ? 12.129 2.892 20.206 1.00 84.12 839 ARG A N 1
ATOM 6829 C CA . ARG A 1 839 ? 11.826 1.659 19.455 1.00 84.12 839 ARG A CA 1
ATOM 6830 C C . ARG A 1 839 ? 10.363 1.240 19.579 1.00 84.12 839 ARG A C 1
ATOM 6832 O O . ARG A 1 839 ? 9.777 0.823 18.578 1.00 84.12 839 ARG A O 1
ATOM 6839 N N . PHE A 1 840 ? 9.775 1.373 20.768 1.00 86.81 840 PHE A N 1
ATOM 6840 C CA . PHE A 1 840 ? 8.456 0.819 21.095 1.00 86.81 840 PHE A CA 1
ATOM 6841 C C . PHE A 1 840 ? 7.317 1.849 21.028 1.00 86.81 840 PHE A C 1
ATOM 6843 O O . PHE A 1 840 ? 6.272 1.548 20.462 1.00 86.81 840 PHE A O 1
ATOM 6850 N N . MET A 1 841 ? 7.503 3.069 21.545 1.00 83.25 841 MET A N 1
ATOM 6851 C CA . MET A 1 841 ? 6.402 4.039 21.704 1.00 83.25 841 MET A CA 1
ATOM 6852 C C . MET A 1 841 ? 5.653 4.390 20.409 1.00 83.25 841 MET A C 1
ATOM 6854 O O . MET A 1 841 ? 4.430 4.514 20.419 1.00 83.25 841 MET A O 1
ATOM 6858 N N . ASN A 1 842 ? 6.363 4.469 19.282 1.00 81.75 842 ASN A N 1
ATOM 6859 C CA . ASN A 1 842 ? 5.790 4.797 17.971 1.00 81.75 842 ASN A CA 1
ATOM 6860 C C . ASN A 1 842 ? 5.119 3.591 17.268 1.00 81.75 842 ASN A C 1
ATOM 6862 O O . ASN A 1 842 ? 5.000 3.589 16.044 1.00 81.75 842 ASN A O 1
ATOM 6866 N N . LYS A 1 843 ? 4.748 2.531 18.001 1.00 86.81 843 LYS A N 1
ATOM 6867 C CA . LYS A 1 843 ? 4.144 1.300 17.463 1.00 86.81 843 LYS A CA 1
ATOM 6868 C C . LYS A 1 843 ? 2.697 1.155 17.952 1.00 86.81 843 LYS A C 1
ATOM 6870 O O . LYS A 1 843 ? 2.465 0.923 19.133 1.00 86.81 843 LYS A O 1
ATOM 6875 N N . ASP A 1 844 ? 1.740 1.201 17.028 1.00 87.50 844 ASP A N 1
ATOM 6876 C CA . ASP A 1 844 ? 0.286 1.269 17.273 1.00 87.50 844 ASP A CA 1
ATOM 6877 C C . ASP A 1 844 ? -0.422 -0.102 17.250 1.00 87.50 844 ASP A C 1
ATOM 6879 O O . ASP A 1 844 ? -1.547 -0.251 16.767 1.00 87.50 844 ASP A O 1
ATOM 6883 N N . HIS A 1 845 ? 0.262 -1.140 17.737 1.00 92.62 845 HIS A N 1
ATOM 6884 C CA . HIS A 1 845 ? -0.238 -2.518 17.699 1.00 92.62 845 HIS A CA 1
ATOM 6885 C C . HIS A 1 845 ? -1.187 -2.779 18.878 1.00 92.62 845 HIS A C 1
ATOM 6887 O O . HIS A 1 845 ? -1.100 -2.140 19.933 1.00 92.62 845 HIS A O 1
ATOM 6893 N N . ILE A 1 846 ? -2.098 -3.733 18.695 1.00 94.62 846 ILE A N 1
ATOM 6894 C CA . ILE A 1 846 ? -3.295 -3.885 19.527 1.00 94.62 846 ILE A CA 1
ATOM 6895 C C . ILE A 1 846 ? -3.539 -5.335 19.956 1.00 94.62 846 ILE A C 1
ATOM 6897 O O . ILE A 1 846 ? -3.110 -6.284 19.297 1.00 94.62 846 ILE A O 1
ATOM 6901 N N . ALA A 1 847 ? -4.305 -5.493 21.034 1.00 96.12 847 ALA A N 1
ATOM 6902 C CA . ALA A 1 847 ? -4.882 -6.765 21.452 1.00 96.12 847 ALA A CA 1
ATOM 6903 C C . ALA A 1 847 ? -6.398 -6.624 21.657 1.00 96.12 847 ALA A C 1
ATOM 6905 O O . ALA A 1 847 ? -6.863 -5.709 22.344 1.00 96.12 847 ALA A O 1
ATOM 6906 N N . LEU A 1 848 ? -7.165 -7.551 21.080 1.00 97.12 848 LEU A N 1
ATOM 6907 C CA . LEU A 1 848 ? -8.606 -7.708 21.271 1.00 97.12 848 LEU A CA 1
ATOM 6908 C C . LEU A 1 848 ? -8.860 -8.938 22.152 1.00 97.12 848 LEU A C 1
ATOM 6910 O O . LEU A 1 848 ? -8.411 -10.034 21.833 1.00 97.12 848 LEU A O 1
ATOM 6914 N N . ILE A 1 849 ? -9.582 -8.759 23.258 1.00 97.38 849 ILE A N 1
ATOM 6915 C CA . ILE A 1 849 ? -9.868 -9.799 24.251 1.00 97.38 849 ILE A CA 1
ATOM 6916 C C . ILE A 1 849 ? -11.384 -9.958 24.387 1.00 97.38 849 ILE A C 1
ATOM 6918 O O . ILE A 1 849 ? -12.099 -9.007 24.712 1.00 97.38 849 ILE A O 1
ATOM 6922 N N . VAL A 1 850 ? -11.890 -11.171 24.178 1.00 96.94 850 VAL A N 1
ATOM 6923 C CA . VAL A 1 850 ? -13.321 -11.492 24.248 1.00 96.94 850 VAL A CA 1
ATOM 6924 C C . VAL A 1 850 ? -13.524 -12.695 25.162 1.00 96.94 850 VAL A C 1
ATOM 6926 O O . VAL A 1 850 ? -12.972 -13.764 24.916 1.00 96.94 850 VAL A O 1
ATOM 6929 N N . GLN A 1 851 ? -14.332 -12.546 26.213 1.00 96.12 851 GLN A N 1
ATOM 6930 C CA . GLN A 1 851 ? -14.778 -13.671 27.032 1.00 96.12 851 GLN A CA 1
ATOM 6931 C C . GLN A 1 851 ? -16.131 -14.175 26.524 1.00 96.12 851 GLN A C 1
ATOM 6933 O O . GLN A 1 851 ? -17.119 -13.432 26.485 1.00 96.12 851 GLN A O 1
ATOM 6938 N N . LEU A 1 852 ? -16.165 -15.455 26.168 1.00 95.88 852 LEU A N 1
ATOM 6939 C CA . LEU A 1 852 ? -17.347 -16.176 25.714 1.00 95.88 852 LEU A CA 1
ATOM 6940 C C . LEU A 1 852 ? -17.638 -17.330 26.677 1.00 95.88 852 LEU A C 1
ATOM 6942 O O . LEU A 1 852 ? -16.724 -17.945 27.220 1.00 95.88 852 LEU A O 1
ATOM 6946 N N . GLN A 1 853 ? -18.910 -17.645 26.878 1.00 94.75 853 GLN A N 1
ATOM 6947 C CA . GLN A 1 853 ? -19.349 -18.835 27.593 1.00 94.75 853 GLN A CA 1
ATOM 6948 C C . GLN A 1 853 ? -19.780 -19.890 26.575 1.00 94.75 853 GLN A C 1
ATOM 6950 O O . GLN A 1 853 ? -20.639 -19.618 25.735 1.00 94.75 853 GLN A O 1
ATOM 6955 N N . HIS A 1 854 ? -19.182 -21.078 26.638 1.00 93.62 854 HIS A N 1
ATOM 6956 C CA . HIS A 1 854 ? -19.614 -22.217 25.833 1.00 93.62 854 HIS A CA 1
ATOM 6957 C C . HIS A 1 854 ? -20.940 -22.743 26.395 1.00 93.62 854 HIS A C 1
ATOM 6959 O O . HIS A 1 854 ? -21.013 -23.091 27.573 1.00 93.62 854 HIS A O 1
ATOM 6965 N N . ILE A 1 855 ? -21.995 -22.760 25.579 1.00 90.56 855 ILE A N 1
ATOM 6966 C CA . ILE A 1 855 ? -23.376 -22.963 26.049 1.00 90.56 855 ILE A CA 1
ATOM 6967 C C . ILE A 1 855 ? -23.566 -24.368 26.636 1.00 90.56 855 ILE A C 1
ATOM 6969 O O . ILE A 1 855 ? -24.154 -24.514 27.704 1.00 90.56 855 ILE A O 1
ATOM 6973 N N . GLU A 1 856 ? -23.020 -25.395 25.985 1.00 86.38 856 GLU A N 1
ATOM 6974 C CA . GLU A 1 856 ? -23.251 -26.802 26.350 1.00 86.38 856 GLU A CA 1
ATOM 6975 C C . GLU A 1 856 ? -22.469 -27.247 27.596 1.00 86.38 856 GLU A C 1
ATOM 6977 O O . GLU A 1 856 ? -22.928 -28.099 28.354 1.00 86.38 856 GLU A O 1
ATOM 6982 N N . THR A 1 857 ? -21.284 -26.671 27.832 1.00 87.56 857 THR A N 1
ATOM 6983 C CA . THR A 1 857 ? -20.426 -27.020 28.984 1.00 87.56 857 THR A CA 1
ATOM 6984 C C . THR A 1 857 ? -20.481 -25.993 30.112 1.00 87.56 857 THR A C 1
ATOM 6986 O O . THR A 1 857 ? -19.966 -26.254 31.198 1.00 87.56 857 THR A O 1
ATOM 6989 N N . GLY A 1 858 ? -21.054 -24.813 29.862 1.00 87.12 858 GLY A N 1
ATOM 6990 C CA . GLY A 1 858 ? -21.090 -23.679 30.783 1.00 87.12 858 GLY A CA 1
ATOM 6991 C C . GLY A 1 858 ? -19.739 -22.990 31.025 1.00 87.12 858 GLY A C 1
ATOM 6992 O O . GLY A 1 858 ? -19.708 -21.984 31.737 1.00 87.12 858 GLY A O 1
ATOM 6993 N N . GLU A 1 859 ? -18.635 -23.488 30.458 1.00 90.25 859 GLU A N 1
ATOM 6994 C CA . GLU A 1 859 ? -17.281 -22.983 30.716 1.00 90.25 859 GLU A CA 1
ATOM 6995 C C . GLU A 1 859 ? -17.048 -21.618 30.051 1.00 90.25 859 GLU A C 1
ATOM 6997 O O . GLU A 1 859 ? -17.379 -21.406 28.882 1.00 90.25 859 GLU A O 1
ATOM 7002 N N . LYS A 1 860 ? -16.439 -20.688 30.795 1.00 92.56 860 LYS A N 1
ATOM 7003 C CA . LYS A 1 860 ? -16.040 -19.368 30.288 1.00 92.56 860 LYS A CA 1
ATOM 7004 C C . LYS A 1 860 ? -14.626 -19.436 29.716 1.00 92.56 860 LYS A C 1
ATOM 7006 O O . LYS A 1 860 ? -13.680 -19.718 30.448 1.00 92.56 860 LYS A O 1
ATOM 7011 N N . ILE A 1 861 ? -14.490 -19.139 28.429 1.00 94.94 861 ILE A N 1
ATOM 7012 C CA . ILE A 1 861 ? -13.236 -19.163 27.674 1.00 94.94 861 ILE A CA 1
ATOM 7013 C C . ILE A 1 861 ? -12.909 -17.738 27.222 1.00 94.94 861 ILE A C 1
ATOM 7015 O O . ILE A 1 861 ? -13.772 -17.014 26.723 1.00 94.94 861 ILE A O 1
ATOM 7019 N N . ILE A 1 862 ? -11.661 -17.320 27.419 1.00 96.12 862 ILE A N 1
ATOM 7020 C CA . ILE A 1 862 ? -11.151 -16.024 26.968 1.00 96.12 862 ILE A CA 1
ATOM 7021 C C . ILE A 1 862 ? -10.368 -16.233 25.677 1.00 96.12 862 ILE A C 1
ATOM 7023 O O . ILE A 1 862 ? -9.372 -16.954 25.666 1.00 96.12 862 ILE A O 1
ATOM 7027 N N . PHE A 1 863 ? -10.808 -15.573 24.614 1.00 97.12 863 PHE A N 1
ATOM 7028 C CA . PHE A 1 863 ? -10.136 -15.526 23.324 1.00 97.12 863 PHE A CA 1
ATOM 7029 C C . PHE A 1 863 ? -9.386 -14.202 23.197 1.00 97.12 863 PHE A C 1
ATOM 7031 O O . PHE A 1 863 ? -9.963 -13.132 23.398 1.00 97.12 863 PHE A O 1
ATOM 7038 N N . VAL A 1 864 ? -8.099 -14.280 22.873 1.00 97.69 864 VAL A N 1
ATOM 7039 C CA . VAL A 1 864 ? -7.228 -13.131 22.618 1.00 97.69 864 VAL A CA 1
ATOM 7040 C C . VAL A 1 864 ? -6.794 -13.181 21.157 1.00 97.69 864 VAL A C 1
ATOM 7042 O O . VAL A 1 864 ? -6.259 -14.194 20.714 1.00 97.69 864 VAL A O 1
ATOM 7045 N N . ASN A 1 865 ? -7.024 -12.092 20.428 1.00 97.94 865 ASN A N 1
ATOM 7046 C CA . ASN A 1 865 ? -6.574 -11.882 19.056 1.00 97.94 865 ASN A CA 1
ATOM 7047 C C . ASN A 1 865 ? -5.600 -10.691 19.022 1.00 97.94 865 ASN A C 1
ATOM 7049 O O . ASN A 1 865 ? -5.911 -9.626 19.564 1.00 97.94 865 ASN A O 1
ATOM 7053 N N . THR A 1 866 ? -4.425 -10.862 18.418 1.00 97.00 866 THR A N 1
ATOM 7054 C CA . THR A 1 866 ? -3.420 -9.800 18.271 1.00 97.00 866 THR A CA 1
ATOM 7055 C C . THR A 1 866 ? -2.677 -9.886 16.935 1.00 97.00 866 THR A C 1
ATOM 7057 O O . THR A 1 866 ? -2.668 -10.920 16.273 1.00 97.00 866 THR A O 1
ATOM 7060 N N . HIS A 1 867 ? -2.050 -8.778 16.547 1.00 96.06 867 HIS A N 1
ATOM 7061 C CA . HIS A 1 867 ? -1.105 -8.695 15.440 1.00 96.06 867 HIS A CA 1
ATOM 7062 C C . HIS A 1 867 ? 0.092 -7.872 15.942 1.00 96.06 867 HIS A C 1
ATOM 7064 O O . HIS A 1 867 ? -0.045 -6.673 16.214 1.00 96.06 867 HIS A O 1
ATOM 7070 N N . LEU A 1 868 ? 1.241 -8.530 16.128 1.00 95.62 868 LEU A N 1
ATOM 7071 C CA . LEU A 1 868 ? 2.482 -7.926 16.628 1.00 95.62 868 LEU A CA 1
ATOM 7072 C C . LEU A 1 868 ? 3.258 -7.171 15.543 1.00 95.62 868 LEU A C 1
ATOM 7074 O O . LEU A 1 868 ? 2.900 -7.180 14.370 1.00 95.62 868 LEU A O 1
ATOM 7078 N N . HIS A 1 869 ? 4.329 -6.479 15.933 1.00 93.75 869 HIS A N 1
ATOM 7079 C CA . HIS A 1 869 ? 5.149 -5.746 14.973 1.00 93.75 869 HIS A CA 1
ATOM 7080 C C . HIS A 1 869 ? 5.897 -6.671 14.000 1.00 93.75 869 HIS A C 1
ATOM 7082 O O . HIS A 1 869 ? 6.474 -7.667 14.420 1.00 93.75 869 HIS A O 1
ATOM 7088 N N . TRP A 1 870 ? 5.930 -6.311 12.713 1.00 86.44 870 TRP A N 1
ATOM 7089 C CA . TRP A 1 870 ? 6.480 -7.158 11.649 1.00 86.44 870 TRP A CA 1
ATOM 7090 C C . TRP A 1 870 ? 8.016 -7.157 11.557 1.00 86.44 870 TRP A C 1
ATOM 7092 O O . TRP A 1 870 ? 8.627 -8.216 11.413 1.00 86.44 870 TRP A O 1
ATOM 7102 N N . ASP A 1 871 ? 8.664 -5.994 11.698 1.00 85.19 871 ASP A N 1
ATOM 7103 C CA . ASP A 1 871 ? 10.083 -5.809 11.347 1.00 85.19 871 ASP A CA 1
ATOM 7104 C C . ASP A 1 871 ? 11.020 -6.797 12.093 1.00 85.19 871 ASP A C 1
ATOM 7106 O O . ASP A 1 871 ? 11.070 -6.789 13.331 1.00 85.19 871 ASP A O 1
ATOM 7110 N N . PRO A 1 872 ? 11.780 -7.658 11.380 1.00 81.00 872 PRO A N 1
ATOM 7111 C CA . PRO A 1 872 ? 12.742 -8.586 11.981 1.00 81.00 872 PRO A CA 1
ATOM 7112 C C . PRO A 1 872 ? 13.837 -7.917 12.827 1.00 81.00 872 PRO A C 1
ATOM 7114 O O . PRO A 1 872 ? 14.364 -8.545 13.740 1.00 81.00 872 PRO A O 1
ATOM 7117 N N . ALA A 1 873 ? 14.167 -6.643 12.585 1.00 83.12 873 ALA A N 1
ATOM 7118 C CA . ALA A 1 873 ? 15.144 -5.889 13.379 1.00 83.12 873 ALA A CA 1
ATOM 7119 C C . ALA A 1 873 ? 14.600 -5.405 14.745 1.00 83.12 873 ALA A C 1
ATOM 7121 O O . ALA A 1 873 ? 15.281 -4.667 15.469 1.00 83.12 873 ALA A O 1
ATOM 7122 N N . PHE A 1 874 ? 13.366 -5.785 15.089 1.00 89.06 874 PHE A N 1
ATOM 7123 C CA . PHE A 1 874 ? 12.639 -5.356 16.284 1.00 89.06 874 PHE A CA 1
ATOM 7124 C C . PHE A 1 874 ? 12.036 -6.534 17.076 1.00 89.06 874 PHE A C 1
ATOM 7126 O O . PHE A 1 874 ? 10.977 -6.402 17.691 1.00 89.06 874 PHE A O 1
ATOM 7133 N N . ASN A 1 875 ? 12.695 -7.699 17.089 1.00 89.88 875 ASN A N 1
ATOM 7134 C CA . ASN A 1 875 ? 12.265 -8.848 17.903 1.00 89.88 875 ASN A CA 1
ATOM 7135 C C . ASN A 1 875 ? 12.182 -8.525 19.411 1.00 89.88 875 ASN A C 1
ATOM 7137 O O . ASN A 1 875 ? 11.307 -9.044 20.102 1.00 89.88 875 ASN A O 1
ATOM 7141 N N . ASP A 1 876 ? 13.014 -7.604 19.902 1.00 88.88 876 ASP A N 1
ATOM 7142 C CA . ASP A 1 876 ? 12.939 -7.031 21.250 1.00 88.88 876 ASP A CA 1
ATOM 7143 C C . ASP A 1 876 ? 11.600 -6.329 21.538 1.00 88.88 876 ASP A C 1
ATOM 7145 O O . ASP A 1 876 ? 10.983 -6.542 22.583 1.00 88.88 876 ASP A O 1
ATOM 7149 N N . VAL A 1 877 ? 11.100 -5.541 20.583 1.00 91.88 877 VAL A N 1
ATOM 7150 C CA . VAL A 1 877 ? 9.778 -4.901 20.655 1.00 91.88 877 VAL A CA 1
ATOM 7151 C C . VAL A 1 877 ? 8.664 -5.946 20.632 1.00 91.88 877 VAL A C 1
ATOM 7153 O O . VAL A 1 877 ? 7.712 -5.805 21.397 1.00 91.88 877 VAL A O 1
ATOM 7156 N N . LYS A 1 878 ? 8.779 -7.007 19.820 1.00 94.31 878 LYS A N 1
ATOM 7157 C CA . LYS A 1 878 ? 7.794 -8.108 19.780 1.00 94.31 878 LYS A CA 1
ATOM 7158 C C . LYS A 1 878 ? 7.739 -8.844 21.126 1.00 94.31 878 LYS A C 1
ATOM 7160 O O . LYS A 1 878 ? 6.656 -9.048 21.673 1.00 94.31 878 LYS A O 1
ATOM 7165 N N . ALA A 1 879 ? 8.898 -9.156 21.713 1.00 93.06 879 ALA A N 1
ATOM 7166 C CA . ALA A 1 879 ? 8.999 -9.757 23.045 1.00 93.06 879 ALA A CA 1
ATOM 7167 C C . ALA A 1 879 ? 8.376 -8.860 24.129 1.00 93.06 879 ALA A C 1
ATOM 7169 O O . ALA A 1 879 ? 7.606 -9.342 24.962 1.00 93.06 879 ALA A O 1
ATOM 7170 N N . LEU A 1 880 ? 8.619 -7.546 24.072 1.00 91.69 880 LEU A N 1
ATOM 7171 C CA . LEU A 1 880 ? 8.003 -6.585 24.986 1.00 91.69 880 LEU A CA 1
ATOM 7172 C C . LEU A 1 880 ? 6.475 -6.501 24.826 1.00 91.69 880 LEU A C 1
ATOM 7174 O O . LEU A 1 880 ? 5.764 -6.509 25.832 1.00 91.69 880 LEU A O 1
ATOM 7178 N N . GLN A 1 881 ? 5.953 -6.484 23.592 1.00 94.12 881 GLN A N 1
ATOM 7179 C CA . GLN A 1 881 ? 4.506 -6.531 23.330 1.00 94.12 881 GLN A CA 1
ATOM 7180 C C . GLN A 1 881 ? 3.865 -7.774 23.972 1.00 94.12 881 GLN A C 1
ATOM 7182 O O . GLN A 1 881 ? 2.827 -7.665 24.624 1.00 94.12 881 GLN A O 1
ATOM 7187 N N . VAL A 1 882 ? 4.509 -8.941 23.870 1.00 94.75 882 VAL A N 1
ATOM 7188 C CA . VAL A 1 882 ? 4.036 -10.189 24.495 1.00 94.75 882 VAL A CA 1
ATOM 7189 C C . VAL A 1 882 ? 4.135 -10.156 26.022 1.00 94.75 882 VAL A C 1
ATOM 7191 O O . VAL A 1 882 ? 3.197 -10.579 26.699 1.00 94.75 882 VAL A O 1
ATOM 7194 N N . GLY A 1 883 ? 5.213 -9.604 26.584 1.00 92.31 883 GLY A N 1
ATOM 7195 C CA . GLY A 1 883 ? 5.342 -9.401 28.030 1.00 92.31 883 GLY A CA 1
ATOM 7196 C C . GLY A 1 883 ? 4.183 -8.581 28.605 1.00 92.31 883 GLY A C 1
ATOM 7197 O O . GLY A 1 883 ? 3.532 -9.001 29.563 1.00 92.31 883 GLY A O 1
ATOM 7198 N N . ILE A 1 884 ? 3.861 -7.461 27.952 1.00 92.19 884 ILE A N 1
ATOM 7199 C CA . ILE A 1 884 ? 2.732 -6.592 28.317 1.00 92.19 884 ILE A CA 1
ATOM 7200 C C . ILE A 1 884 ? 1.394 -7.308 28.105 1.00 92.19 884 ILE A C 1
ATOM 7202 O O . ILE A 1 884 ? 0.514 -7.211 28.961 1.00 92.19 884 ILE A O 1
ATOM 7206 N N . LEU A 1 885 ? 1.237 -8.062 27.006 1.00 94.94 885 LEU A N 1
ATOM 7207 C CA . LEU A 1 885 ? 0.024 -8.839 26.727 1.00 94.94 885 LEU A CA 1
ATOM 7208 C C . LEU A 1 885 ? -0.323 -9.767 27.894 1.00 94.94 885 LEU A C 1
ATOM 7210 O O . LEU A 1 885 ? -1.468 -9.805 28.333 1.00 94.94 885 LEU A O 1
ATOM 7214 N N . LEU A 1 886 ? 0.668 -10.505 28.391 1.00 93.25 886 LEU A N 1
ATOM 7215 C CA . LEU A 1 886 ? 0.497 -11.527 29.421 1.00 93.25 886 LEU A CA 1
ATOM 7216 C C . LEU A 1 886 ? 0.330 -10.928 30.826 1.00 93.25 886 LEU A C 1
ATOM 7218 O O . LEU A 1 886 ? -0.454 -11.452 31.629 1.00 93.25 886 LEU A O 1
ATOM 7222 N N . GLU A 1 887 ? 1.009 -9.817 31.127 1.00 90.06 887 GLU A N 1
ATOM 7223 C CA . GLU A 1 887 ? 0.803 -9.096 32.386 1.00 90.06 887 GLU A CA 1
ATOM 7224 C C . GLU A 1 887 ? -0.606 -8.485 32.446 1.00 90.06 887 GLU A C 1
ATOM 7226 O O . GLU A 1 887 ? -1.349 -8.728 33.404 1.00 90.06 887 GLU A O 1
ATOM 7231 N N . GLU A 1 888 ? -1.022 -7.761 31.403 1.00 91.69 888 GLU A N 1
ATOM 7232 C CA . GLU A 1 888 ? -2.354 -7.159 31.362 1.00 91.69 888 GLU A CA 1
ATOM 7233 C C . GLU A 1 888 ? -3.451 -8.220 31.303 1.00 91.69 888 GLU A C 1
ATOM 7235 O O . GLU A 1 888 ? -4.418 -8.108 32.052 1.00 91.69 888 GLU A O 1
ATOM 7240 N N . LEU A 1 889 ? -3.289 -9.305 30.537 1.00 92.38 889 LEU A N 1
ATOM 7241 C CA . LEU A 1 889 ? -4.231 -10.432 30.528 1.00 92.38 889 LEU A CA 1
ATOM 7242 C C . LEU A 1 889 ? -4.448 -11.017 31.933 1.00 92.38 889 LEU A C 1
ATOM 7244 O O . LEU A 1 889 ? -5.583 -11.318 32.305 1.00 92.38 889 LEU A O 1
ATOM 7248 N N . SER A 1 890 ? -3.397 -11.105 32.754 1.00 90.56 890 SER A N 1
ATOM 7249 C CA . SER A 1 890 ? -3.516 -11.521 34.160 1.00 90.56 890 SER A CA 1
ATOM 7250 C C . SER A 1 890 ? -4.364 -10.543 34.988 1.00 90.56 890 SER A C 1
ATOM 7252 O O . SER A 1 890 ? -5.116 -10.962 35.871 1.00 90.56 890 SER A O 1
ATOM 7254 N N . GLY A 1 891 ? -4.279 -9.241 34.701 1.00 88.44 891 GLY A N 1
ATOM 7255 C CA . GLY A 1 891 ? -5.140 -8.208 35.285 1.00 88.44 891 GLY A CA 1
ATOM 7256 C C . GLY A 1 891 ? -6.583 -8.248 34.764 1.00 88.44 891 GLY A C 1
ATOM 7257 O O . GLY A 1 891 ? -7.521 -8.076 35.545 1.00 88.44 891 GLY A O 1
ATOM 7258 N N . VAL A 1 892 ? -6.774 -8.522 33.471 1.00 89.25 892 VAL A N 1
ATOM 7259 C CA . VAL A 1 892 ? -8.088 -8.687 32.831 1.00 89.25 892 VAL A CA 1
ATOM 7260 C C . VAL A 1 892 ? -8.831 -9.882 33.421 1.00 89.25 892 VAL A C 1
ATOM 7262 O O . VAL A 1 892 ? -9.981 -9.729 33.816 1.00 89.25 892 VAL A O 1
ATOM 7265 N N . ILE A 1 893 ? -8.178 -11.036 33.586 1.00 89.38 893 ILE A N 1
ATOM 7266 C CA . ILE A 1 893 ? -8.799 -12.239 34.169 1.00 89.38 893 ILE A CA 1
ATOM 7267 C C . ILE A 1 893 ? -9.295 -11.982 35.598 1.00 89.38 893 ILE A C 1
ATOM 7269 O O . ILE A 1 893 ? -10.418 -12.355 35.936 1.00 89.38 893 ILE A O 1
ATOM 7273 N N . LYS A 1 894 ? -8.503 -11.287 36.426 1.00 88.50 894 LYS A N 1
ATOM 7274 C CA . LYS A 1 894 ? -8.904 -10.902 37.792 1.00 88.50 894 LYS A CA 1
ATOM 7275 C C . LYS A 1 894 ? -10.146 -10.012 37.806 1.00 88.50 894 LYS A C 1
ATOM 7277 O O . LYS A 1 894 ? -11.058 -10.253 38.594 1.00 88.50 894 LYS A O 1
ATOM 7282 N N . LYS A 1 895 ? -10.212 -9.025 36.903 1.00 86.75 895 LYS A N 1
ATOM 7283 C CA . LYS A 1 895 ? -11.397 -8.169 36.714 1.00 86.75 895 LYS A CA 1
ATOM 7284 C C . LYS A 1 895 ? -12.603 -8.983 36.236 1.00 86.75 895 LYS A C 1
ATOM 7286 O O . LYS A 1 895 ? -13.674 -8.865 36.817 1.00 86.75 895 LYS A O 1
ATOM 7291 N N . PHE A 1 896 ? -12.417 -9.828 35.222 1.00 85.88 896 PHE A N 1
ATOM 7292 C CA . PHE A 1 896 ? -13.475 -10.606 34.570 1.00 85.88 896 PHE A CA 1
ATOM 7293 C C . PHE A 1 896 ? -14.117 -11.656 35.485 1.00 85.88 896 PHE A C 1
ATOM 7295 O O . PHE A 1 896 ? -15.320 -11.895 35.387 1.00 85.88 896 PHE A O 1
ATOM 7302 N N . ASN A 1 897 ? -13.327 -12.272 36.367 1.00 81.88 897 ASN A N 1
ATOM 7303 C CA . ASN A 1 897 ? -13.792 -13.282 37.319 1.00 81.88 897 ASN A CA 1
ATOM 7304 C C . ASN A 1 897 ? -14.083 -12.704 38.721 1.00 81.88 897 ASN A C 1
ATOM 7306 O O . ASN A 1 897 ? -14.426 -13.466 39.618 1.00 81.88 897 ASN A O 1
ATOM 7310 N N . HIS A 1 898 ? -13.940 -11.386 38.924 1.00 81.69 898 HIS A N 1
ATOM 7311 C CA . HIS A 1 898 ? -14.060 -10.707 40.226 1.00 81.69 898 HIS A CA 1
ATOM 7312 C C . HIS A 1 898 ? -13.218 -11.348 41.349 1.00 81.69 898 HIS A C 1
ATOM 7314 O O . HIS A 1 898 ? -13.667 -11.476 42.487 1.00 81.69 898 HIS A O 1
ATOM 7320 N N . THR A 1 899 ? -11.981 -11.743 41.032 1.00 74.00 899 THR A N 1
ATOM 7321 C CA . THR A 1 899 ? -11.116 -12.526 41.927 1.00 74.00 899 THR A CA 1
ATOM 7322 C C . THR A 1 899 ? -9.734 -11.913 42.117 1.00 74.00 899 THR A C 1
ATOM 7324 O O . THR A 1 899 ? -9.145 -11.338 41.201 1.00 74.00 899 THR A O 1
ATOM 7327 N N . SER A 1 900 ? -9.177 -12.110 43.310 1.00 71.00 900 SER A N 1
ATOM 7328 C CA . SER A 1 900 ? -7.782 -11.790 43.633 1.00 71.00 900 SER A CA 1
ATOM 7329 C C . SER A 1 900 ? -6.861 -13.019 43.576 1.00 71.00 900 SER A C 1
ATOM 7331 O O . SER A 1 900 ? -5.640 -12.865 43.659 1.00 71.00 900 SER A O 1
ATOM 7333 N N . SER A 1 901 ? -7.412 -14.233 43.427 1.00 77.00 901 SER A N 1
ATOM 7334 C CA . SER A 1 901 ? -6.649 -15.486 43.488 1.00 77.00 901 SER A CA 1
ATOM 7335 C C . SER A 1 901 ? -5.765 -15.696 42.256 1.00 77.00 901 SER A C 1
ATOM 7337 O O . SER A 1 901 ? -6.229 -15.692 41.117 1.00 77.00 901 SER A O 1
ATOM 7339 N N . GLN A 1 902 ? -4.472 -15.949 42.480 1.00 73.50 902 GLN A N 1
ATOM 7340 C CA . GLN A 1 902 ? -3.537 -16.327 41.412 1.00 73.50 902 GLN A CA 1
ATOM 7341 C C . GLN A 1 902 ? -3.756 -17.764 40.907 1.00 73.50 902 GLN A C 1
ATOM 7343 O O . GLN A 1 902 ? -3.312 -18.097 39.810 1.00 73.50 902 GLN A O 1
ATOM 7348 N N . GLU A 1 903 ? -4.431 -18.626 41.672 1.00 73.62 903 GLU A N 1
ATOM 7349 C CA . GLU A 1 903 ? -4.746 -19.991 41.226 1.00 73.62 903 GLU A CA 1
ATOM 7350 C C . GLU A 1 903 ? -5.917 -20.007 40.239 1.00 73.62 903 GLU A C 1
ATOM 7352 O O . GLU A 1 903 ? -5.895 -20.764 39.268 1.00 73.62 903 GLU A O 1
ATOM 7357 N N . GLU A 1 904 ? -6.883 -19.101 40.405 1.00 74.81 904 GLU A N 1
ATOM 7358 C CA . GLU A 1 904 ? -7.993 -18.925 39.462 1.00 74.81 904 GLU A CA 1
ATOM 7359 C C . GLU A 1 904 ? -7.515 -18.346 38.125 1.00 74.81 904 GLU A C 1
ATOM 7361 O O . GLU A 1 904 ? -7.960 -18.788 37.066 1.00 74.81 904 GLU A O 1
ATOM 7366 N N . VAL A 1 905 ? -6.521 -17.447 38.136 1.00 78.50 905 VAL A N 1
ATOM 7367 C CA . VAL A 1 905 ? -5.863 -16.979 36.899 1.00 78.50 905 VAL A CA 1
ATOM 7368 C C . VAL A 1 905 ? -5.198 -18.142 36.148 1.00 78.50 905 VAL A C 1
ATOM 7370 O O . VAL A 1 905 ? -5.360 -18.264 34.937 1.00 78.50 905 VAL A O 1
ATOM 7373 N N . LYS A 1 906 ? -4.508 -19.045 36.861 1.00 78.56 906 LYS A N 1
ATOM 7374 C CA . LYS A 1 906 ? -3.836 -20.226 36.278 1.00 78.56 906 LYS A CA 1
ATOM 7375 C C . LYS A 1 906 ? -4.787 -21.317 35.768 1.00 78.56 906 LYS A C 1
ATOM 7377 O O . LYS A 1 906 ? -4.366 -22.147 34.964 1.00 78.56 906 LYS A O 1
ATOM 7382 N N . SER A 1 907 ? -6.020 -21.354 36.270 1.00 78.25 907 SER A N 1
ATOM 7383 C CA . SER A 1 907 ? -7.048 -22.356 35.941 1.00 78.25 907 SER A CA 1
ATOM 7384 C C . SER A 1 907 ? -8.174 -21.812 35.054 1.00 78.25 907 SER A C 1
ATOM 7386 O O . SER A 1 907 ? -9.097 -22.552 34.712 1.00 78.25 907 SER A O 1
ATOM 7388 N N . THR A 1 908 ? -8.093 -20.543 34.647 1.00 86.00 908 THR A N 1
ATOM 7389 C CA . THR A 1 908 ? -8.998 -19.945 33.660 1.00 86.00 908 THR A CA 1
ATOM 7390 C C . THR A 1 908 ? -8.682 -20.472 32.261 1.00 86.00 908 THR A C 1
ATOM 7392 O O . THR A 1 908 ? -7.519 -20.581 31.876 1.00 86.00 908 THR A O 1
ATOM 7395 N N . SER A 1 909 ? -9.727 -20.770 31.488 1.00 91.69 909 SER A N 1
ATOM 7396 C CA . SER A 1 909 ? -9.611 -21.204 30.096 1.00 91.69 909 SER A CA 1
ATOM 7397 C C . SER A 1 909 ? -9.260 -20.024 29.186 1.00 91.69 909 SER A C 1
ATOM 7399 O O . SER A 1 909 ? -10.056 -19.096 29.038 1.00 91.69 909 SER A O 1
ATOM 7401 N N . VAL A 1 910 ? -8.077 -20.058 28.573 1.00 94.12 910 VAL A N 1
ATOM 7402 C CA . VAL A 1 910 ? -7.563 -18.995 27.696 1.00 94.12 910 VAL A CA 1
ATOM 7403 C C . VAL A 1 910 ? -7.053 -19.597 26.389 1.00 94.12 910 VAL A C 1
ATOM 7405 O O . VAL A 1 910 ? -6.342 -20.605 26.399 1.00 94.12 910 VAL A O 1
ATOM 7408 N N . VAL A 1 911 ? -7.374 -18.936 25.276 1.00 96.88 911 VAL A N 1
ATOM 7409 C CA . VAL A 1 911 ? -6.763 -19.162 23.965 1.00 96.88 911 VAL A CA 1
ATOM 7410 C C . VAL A 1 911 ? -6.234 -17.832 23.422 1.00 96.88 911 VAL A C 1
ATOM 7412 O O . VAL A 1 911 ? -6.971 -16.850 23.359 1.00 96.88 911 VAL A O 1
ATOM 7415 N N . ILE A 1 912 ? -4.954 -17.792 23.053 1.00 97.44 912 ILE A N 1
ATOM 7416 C CA . ILE A 1 912 ? -4.267 -16.622 22.493 1.00 97.44 912 ILE A CA 1
ATOM 7417 C C . ILE A 1 912 ? -3.841 -16.968 21.073 1.00 97.44 912 ILE A C 1
ATOM 7419 O O . ILE A 1 912 ? -3.102 -17.926 20.862 1.00 97.44 912 ILE A O 1
ATOM 7423 N N . CYS A 1 913 ? -4.310 -16.201 20.101 1.00 96.69 913 CYS A N 1
ATOM 7424 C CA . CYS A 1 913 ? -4.073 -16.450 18.687 1.00 96.69 913 CYS A CA 1
ATOM 7425 C C . CYS A 1 913 ? -3.794 -15.158 17.921 1.00 96.69 913 CYS A C 1
ATOM 7427 O O . CYS A 1 913 ? -4.100 -14.061 18.398 1.00 96.69 913 CYS A O 1
ATOM 7429 N N . GLY A 1 914 ? -3.206 -15.308 16.741 1.00 95.75 914 GLY A N 1
ATOM 7430 C CA . GLY A 1 914 ? -2.944 -14.215 15.819 1.00 95.75 914 GLY A CA 1
ATOM 7431 C C . GLY A 1 914 ? -1.591 -14.322 15.134 1.00 95.75 914 GLY A C 1
ATOM 7432 O O . GLY A 1 914 ? -0.929 -15.362 15.205 1.00 95.75 914 GLY A O 1
ATOM 7433 N N . ASP A 1 915 ? -1.203 -13.218 14.504 1.00 97.44 915 ASP A N 1
ATOM 7434 C CA . ASP A 1 915 ? 0.087 -13.059 13.845 1.00 97.44 915 ASP A CA 1
ATOM 7435 C C . ASP A 1 915 ? 1.095 -12.473 14.842 1.00 97.44 915 ASP A C 1
ATOM 7437 O O . ASP A 1 915 ? 0.965 -11.337 15.320 1.00 97.44 915 ASP A O 1
ATOM 7441 N N . PHE A 1 916 ? 2.104 -13.270 15.186 1.00 96.75 916 PHE A N 1
ATOM 7442 C CA . PHE A 1 916 ? 3.147 -12.877 16.124 1.00 96.75 916 PHE A CA 1
ATOM 7443 C C . PHE A 1 916 ? 4.388 -12.324 15.419 1.00 96.75 916 PHE A C 1
ATOM 7445 O O . PHE A 1 916 ? 5.267 -11.804 16.102 1.00 96.75 916 PHE A O 1
ATOM 7452 N N . ASN A 1 917 ? 4.483 -12.423 14.086 1.00 95.25 917 ASN A N 1
ATOM 7453 C CA . ASN A 1 917 ? 5.649 -12.008 13.303 1.00 95.25 917 ASN A CA 1
ATOM 7454 C C . ASN A 1 917 ? 6.991 -12.539 13.871 1.00 95.25 917 ASN A C 1
ATOM 7456 O O . ASN A 1 917 ? 8.038 -11.886 13.803 1.00 95.25 917 ASN A O 1
ATOM 7460 N N . SER A 1 918 ? 6.958 -13.733 14.473 1.00 94.38 918 SER A N 1
ATOM 7461 C CA . SER A 1 918 ? 8.030 -14.297 15.300 1.00 94.38 918 SER A CA 1
ATOM 7462 C C . SER A 1 918 ? 8.191 -15.797 15.059 1.00 94.38 918 SER A C 1
ATOM 7464 O O . SER A 1 918 ? 7.229 -16.554 15.121 1.00 94.38 918 SER A O 1
ATOM 7466 N N . THR A 1 919 ? 9.414 -16.258 14.809 1.00 92.25 919 THR A N 1
ATOM 7467 C CA . THR A 1 919 ? 9.702 -17.678 14.547 1.00 92.25 919 THR A CA 1
ATOM 7468 C C . THR A 1 919 ? 9.792 -18.500 15.839 1.00 92.25 919 THR A C 1
ATOM 7470 O O . THR A 1 919 ? 9.946 -17.955 16.936 1.00 92.25 919 THR A O 1
ATOM 7473 N N . LYS A 1 920 ? 9.781 -19.834 15.712 1.00 89.50 920 LYS A N 1
ATOM 7474 C CA . LYS A 1 920 ? 9.934 -20.787 16.833 1.00 89.50 920 LYS A CA 1
ATOM 7475 C C . LYS A 1 920 ? 11.232 -20.612 17.648 1.00 89.50 920 LYS A C 1
ATOM 7477 O O . LYS A 1 920 ? 11.299 -21.070 18.782 1.00 89.50 920 LYS A O 1
ATOM 7482 N N . SER A 1 921 ? 12.254 -19.965 17.083 1.00 89.06 921 SER A N 1
ATOM 7483 C CA . SER A 1 921 ? 13.544 -19.683 17.733 1.00 89.06 921 SER A CA 1
ATOM 7484 C C . SER A 1 921 ? 13.606 -18.330 18.453 1.00 89.06 921 SER A C 1
ATOM 7486 O O . SER A 1 921 ? 14.659 -17.979 18.965 1.00 89.06 921 SER A O 1
ATOM 7488 N N . SER A 1 922 ? 12.526 -17.546 18.449 1.00 93.00 922 SER A N 1
ATOM 7489 C CA . SER A 1 922 ? 12.507 -16.192 19.017 1.00 93.00 922 SER A CA 1
ATOM 7490 C C . SER A 1 922 ? 12.235 -16.163 20.525 1.00 93.00 922 SER A C 1
ATOM 7492 O O . SER A 1 922 ? 11.562 -17.044 21.075 1.00 93.00 922 SER A O 1
ATOM 7494 N N . ALA A 1 923 ? 12.622 -15.060 21.171 1.00 92.25 923 ALA A N 1
ATOM 7495 C CA . ALA A 1 923 ? 12.259 -14.755 22.556 1.00 92.25 923 ALA A CA 1
ATOM 7496 C C . ALA A 1 923 ? 10.735 -14.767 22.784 1.00 92.25 923 ALA A C 1
ATOM 7498 O O . ALA A 1 923 ? 10.275 -15.165 23.851 1.00 92.25 923 ALA A O 1
ATOM 7499 N N . VAL A 1 924 ? 9.935 -14.377 21.783 1.00 93.94 924 VAL A N 1
ATOM 7500 C CA . VAL A 1 924 ? 8.463 -14.447 21.839 1.00 93.94 924 VAL A CA 1
ATOM 7501 C C . VAL A 1 924 ? 7.986 -15.888 22.021 1.00 93.94 924 VAL A C 1
ATOM 7503 O O . VAL A 1 924 ? 7.203 -16.172 22.930 1.00 93.94 924 VAL A O 1
ATOM 7506 N N . TYR A 1 925 ? 8.477 -16.808 21.189 1.00 93.38 925 TYR A N 1
ATOM 7507 C CA . TYR A 1 925 ? 8.085 -18.214 21.257 1.00 93.38 925 TYR A CA 1
ATOM 7508 C C . TYR A 1 925 ? 8.597 -18.884 22.537 1.00 93.38 925 TYR A C 1
ATOM 7510 O O . TYR A 1 925 ? 7.864 -19.640 23.183 1.00 93.38 925 TYR A O 1
ATOM 7518 N N . GLN A 1 926 ? 9.830 -18.572 22.953 1.00 92.38 926 GLN A N 1
ATOM 7519 C CA . GLN A 1 926 ? 10.378 -19.052 24.221 1.00 92.38 926 GLN A CA 1
ATOM 7520 C C . GLN A 1 926 ? 9.525 -18.582 25.409 1.00 92.38 926 GLN A C 1
ATOM 7522 O O . GLN A 1 926 ? 9.209 -19.392 26.281 1.00 92.38 926 GLN A O 1
ATOM 7527 N N . LEU A 1 927 ? 9.104 -17.311 25.430 1.00 92.94 927 LEU A N 1
ATOM 7528 C CA . LEU A 1 927 ? 8.297 -16.750 26.513 1.00 92.94 927 LEU A CA 1
ATOM 7529 C C . LEU A 1 927 ? 6.975 -17.501 26.674 1.00 92.94 927 LEU A C 1
ATOM 7531 O O . LEU A 1 927 ? 6.699 -17.966 27.775 1.00 92.94 927 LEU A O 1
ATOM 7535 N N . PHE A 1 928 ? 6.222 -17.701 25.588 1.00 93.25 928 PHE A N 1
ATOM 7536 C CA . PHE A 1 928 ? 4.957 -18.446 25.618 1.00 93.25 928 PHE A CA 1
ATOM 7537 C C . PHE A 1 928 ? 5.103 -19.928 26.001 1.00 93.25 928 PHE A C 1
ATOM 7539 O O . PHE A 1 928 ? 4.214 -20.480 26.651 1.00 93.25 928 PHE A O 1
ATOM 7546 N N . SER A 1 929 ? 6.188 -20.587 25.580 1.00 90.38 929 SER A N 1
ATOM 7547 C CA . SER A 1 929 ? 6.369 -22.038 25.755 1.00 90.38 929 SER A CA 1
ATOM 7548 C C . SER A 1 929 ? 7.005 -22.432 27.091 1.00 90.38 929 SER A C 1
ATOM 7550 O O . SER A 1 929 ? 6.635 -23.452 27.670 1.00 90.38 929 SER A O 1
ATOM 7552 N N . THR A 1 930 ? 7.946 -21.635 27.601 1.00 89.06 930 THR A N 1
ATOM 7553 C CA . THR A 1 930 ? 8.664 -21.917 28.859 1.00 89.06 930 THR A CA 1
ATOM 7554 C C . THR A 1 930 ? 8.093 -21.167 30.062 1.00 89.06 930 THR A C 1
ATOM 7556 O O . THR A 1 930 ? 8.297 -21.587 31.201 1.00 89.06 930 THR A O 1
ATOM 7559 N N . GLY A 1 931 ? 7.379 -20.063 29.824 1.00 87.88 931 GLY A N 1
ATOM 7560 C CA . GLY A 1 931 ? 6.903 -19.149 30.857 1.00 87.88 931 GLY A CA 1
ATOM 7561 C C . GLY A 1 931 ? 7.905 -18.064 31.265 1.00 87.88 931 GLY A C 1
ATOM 7562 O O . GLY A 1 931 ? 7.508 -17.164 32.011 1.00 87.88 931 GLY A O 1
ATOM 7563 N N . SER A 1 932 ? 9.166 -18.098 30.806 1.00 90.06 932 SER A N 1
ATOM 7564 C CA . SER A 1 932 ? 10.132 -17.027 31.089 1.00 90.06 932 SER A CA 1
ATOM 7565 C C . SER A 1 932 ? 11.297 -16.890 30.101 1.00 90.06 932 SER A C 1
ATOM 7567 O O . SER A 1 932 ? 11.779 -17.857 29.519 1.00 90.06 932 SER A O 1
ATOM 7569 N N . VAL A 1 933 ? 11.790 -15.656 29.945 1.00 89.56 933 VAL A N 1
ATOM 7570 C CA . VAL A 1 933 ? 12.963 -15.314 29.121 1.00 89.56 933 VAL A CA 1
ATOM 7571 C C . VAL A 1 933 ? 13.792 -14.244 29.823 1.00 89.56 933 VAL A C 1
ATOM 7573 O O . VAL A 1 933 ? 13.325 -13.125 30.014 1.00 89.56 933 VAL A O 1
ATOM 7576 N N . SER A 1 934 ? 15.032 -14.575 30.184 1.00 79.94 934 SER A N 1
ATOM 7577 C CA . SER A 1 934 ? 15.969 -13.654 30.854 1.00 79.94 934 SER A CA 1
ATOM 7578 C C . SER A 1 934 ? 17.293 -13.449 30.113 1.00 79.94 934 SER A C 1
ATOM 7580 O O . SER A 1 934 ? 17.945 -12.428 30.307 1.00 79.94 934 SER A O 1
ATOM 7582 N N . LYS A 1 935 ? 17.701 -14.389 29.252 1.00 80.88 935 LYS A N 1
ATOM 7583 C CA . LYS A 1 935 ? 18.878 -14.267 28.378 1.00 80.88 935 LYS A CA 1
ATOM 7584 C C . LYS A 1 935 ? 18.543 -14.839 27.005 1.00 80.88 935 LYS A C 1
ATOM 7586 O O . LYS A 1 935 ? 18.341 -16.044 26.887 1.00 80.88 935 LYS A O 1
ATOM 7591 N N . HIS A 1 936 ? 18.468 -13.970 26.002 1.00 87.56 936 HIS A N 1
ATOM 7592 C CA . HIS A 1 936 ? 18.181 -14.319 24.612 1.00 87.56 936 HIS A CA 1
ATOM 7593 C C . HIS A 1 936 ? 18.858 -13.307 23.680 1.00 87.56 936 HIS A C 1
ATOM 7595 O O . HIS A 1 936 ? 18.940 -12.131 24.038 1.00 87.56 936 HIS A O 1
ATOM 7601 N N . GLU A 1 937 ? 19.297 -13.741 22.497 1.00 87.50 937 GLU A N 1
ATOM 7602 C CA . GLU A 1 937 ? 19.964 -12.882 21.501 1.00 87.50 937 GLU A CA 1
ATOM 7603 C C . GLU A 1 937 ? 19.096 -11.677 21.096 1.00 87.50 937 GLU A C 1
ATOM 7605 O O . GLU A 1 937 ? 19.575 -10.546 21.079 1.00 87.50 937 GLU A O 1
ATOM 7610 N N . ASP A 1 938 ? 17.788 -11.895 20.907 1.00 86.69 938 ASP A N 1
ATOM 7611 C CA . ASP A 1 938 ? 16.803 -10.841 20.603 1.00 86.69 938 ASP A CA 1
ATOM 7612 C C . ASP A 1 938 ? 16.789 -9.677 21.612 1.00 86.69 938 ASP A C 1
ATOM 7614 O O . ASP A 1 938 ? 16.333 -8.592 21.268 1.00 86.69 938 ASP A O 1
ATOM 7618 N N . LEU A 1 939 ? 17.231 -9.893 22.857 1.00 85.00 939 LEU A N 1
ATOM 7619 C CA . LEU A 1 939 ? 17.182 -8.909 23.947 1.00 85.00 939 LEU A CA 1
ATOM 7620 C C . LEU A 1 939 ? 18.560 -8.320 24.291 1.00 85.00 939 LEU A C 1
ATOM 7622 O O . LEU A 1 939 ? 18.663 -7.477 25.185 1.00 85.00 939 LEU A O 1
ATOM 7626 N N . GLU A 1 940 ? 19.628 -8.756 23.619 1.00 82.75 940 GLU A N 1
ATOM 7627 C CA . GLU A 1 940 ? 20.988 -8.368 23.976 1.00 82.75 940 GLU A CA 1
ATOM 7628 C C . GLU A 1 940 ? 21.260 -6.879 23.679 1.00 82.75 940 GLU A C 1
ATOM 7630 O O . GLU A 1 940 ? 20.959 -6.343 22.608 1.00 82.75 940 GLU A O 1
ATOM 7635 N N . GLY A 1 941 ? 21.822 -6.174 24.668 1.00 80.44 941 GLY A N 1
ATOM 7636 C CA . GLY A 1 941 ? 22.143 -4.750 24.551 1.00 80.44 941 GLY A CA 1
ATOM 7637 C C . GLY A 1 941 ? 20.923 -3.822 24.429 1.00 80.44 941 GLY A C 1
ATOM 7638 O O . GLY A 1 941 ? 21.007 -2.824 23.708 1.00 80.44 941 GLY A O 1
ATOM 7639 N N . LYS A 1 942 ? 19.800 -4.148 25.090 1.00 85.31 942 LYS A N 1
ATOM 7640 C CA . LYS A 1 942 ? 18.592 -3.303 25.212 1.00 85.31 942 LYS A CA 1
ATOM 7641 C C . LYS A 1 942 ? 18.256 -3.020 26.679 1.00 85.31 942 LYS A C 1
ATOM 7643 O O . LYS A 1 942 ? 18.432 -3.897 27.518 1.00 85.31 942 LYS A O 1
ATOM 7648 N N . ASP A 1 943 ? 17.736 -1.828 26.983 1.00 84.69 943 ASP A N 1
ATOM 7649 C CA . ASP A 1 943 ? 17.197 -1.473 28.311 1.00 84.69 943 ASP A CA 1
ATOM 7650 C C . ASP A 1 943 ? 15.681 -1.241 28.236 1.00 84.69 943 ASP A C 1
ATOM 7652 O O . ASP A 1 943 ? 15.219 -0.190 27.789 1.00 84.69 943 ASP A O 1
ATOM 7656 N N . TYR A 1 944 ? 14.901 -2.196 28.743 1.00 83.62 944 TYR A N 1
ATOM 7657 C CA . TYR A 1 944 ? 13.461 -2.059 28.998 1.00 83.62 944 TYR A CA 1
ATOM 7658 C C . TYR A 1 944 ? 13.146 -2.094 30.506 1.00 83.62 944 TYR A C 1
ATOM 7660 O O . TYR A 1 944 ? 12.034 -2.427 30.925 1.00 83.62 944 TYR A O 1
ATOM 7668 N N . GLY A 1 945 ? 14.129 -1.737 31.341 1.00 83.81 945 GLY A N 1
ATOM 7669 C CA . GLY A 1 945 ? 14.046 -1.796 32.795 1.00 83.81 945 GLY A CA 1
ATOM 7670 C C . GLY A 1 945 ? 13.802 -3.208 33.296 1.00 83.81 945 GLY A C 1
ATOM 7671 O O . GLY A 1 945 ? 14.468 -4.147 32.876 1.00 83.81 945 GLY A O 1
ATOM 7672 N N . ARG A 1 946 ? 12.787 -3.367 34.152 1.00 80.81 946 ARG A N 1
ATOM 7673 C CA . ARG A 1 946 ? 12.461 -4.633 34.819 1.00 80.81 946 ARG A CA 1
ATOM 7674 C C . ARG A 1 946 ? 12.444 -5.846 33.881 1.00 80.81 946 ARG A C 1
ATOM 7676 O O . ARG A 1 946 ? 12.919 -6.909 34.261 1.00 80.81 946 ARG A O 1
ATOM 7683 N N . PHE A 1 947 ? 11.933 -5.693 32.661 1.00 79.12 947 PHE A N 1
ATOM 7684 C CA . PHE A 1 947 ? 11.856 -6.788 31.692 1.00 79.12 947 PHE A CA 1
ATOM 7685 C C . PHE A 1 947 ? 13.218 -7.280 31.184 1.00 79.12 947 PHE A C 1
ATOM 7687 O O . PHE A 1 947 ? 13.347 -8.460 30.871 1.00 79.12 947 PHE A O 1
ATOM 7694 N N . THR A 1 948 ? 14.229 -6.411 31.125 1.00 81.12 948 THR A N 1
ATOM 7695 C CA . THR A 1 948 ? 15.616 -6.766 30.774 1.00 81.12 948 THR A CA 1
ATOM 7696 C C . THR A 1 948 ? 16.474 -7.053 32.010 1.00 81.12 948 THR A C 1
ATOM 7698 O O . THR A 1 948 ? 17.384 -7.870 31.932 1.00 81.12 948 THR A O 1
ATOM 7701 N N . ASP A 1 949 ? 16.161 -6.430 33.151 1.00 80.44 949 ASP A N 1
ATOM 7702 C CA . ASP A 1 949 ? 16.903 -6.583 34.410 1.00 80.44 949 ASP A CA 1
ATOM 7703 C C . ASP A 1 949 ? 16.563 -7.907 35.131 1.00 80.44 949 ASP A C 1
ATOM 7705 O O . ASP A 1 949 ? 17.455 -8.633 35.568 1.00 80.44 949 ASP A O 1
ATOM 7709 N N . GLU A 1 950 ? 15.270 -8.240 35.252 1.00 81.00 950 GLU A N 1
ATOM 7710 C CA . GLU A 1 950 ? 14.781 -9.484 35.876 1.00 81.00 950 GLU A CA 1
ATOM 7711 C C . GLU A 1 950 ? 14.463 -10.579 34.843 1.00 81.00 950 GLU A C 1
ATOM 7713 O O . GLU A 1 950 ? 14.514 -11.767 35.166 1.00 81.00 950 GLU A O 1
ATOM 7718 N N . GLY A 1 951 ? 14.132 -10.194 33.607 1.00 80.94 951 GLY A N 1
ATOM 7719 C CA . GLY A 1 951 ? 13.590 -11.075 32.569 1.00 80.94 951 GLY A CA 1
ATOM 7720 C C . GLY A 1 951 ? 12.056 -11.074 32.498 1.00 80.94 951 GLY A C 1
ATOM 7721 O O . GLY A 1 951 ? 11.352 -10.805 33.476 1.00 80.94 951 GLY A O 1
ATOM 7722 N N . PHE A 1 952 ? 11.515 -11.431 31.335 1.00 83.75 952 PHE A N 1
ATOM 7723 C CA . PHE A 1 952 ? 10.083 -11.639 31.123 1.00 83.75 952 PHE A CA 1
ATOM 7724 C C . PHE A 1 952 ? 9.606 -12.922 31.813 1.00 83.75 952 PHE A C 1
ATOM 7726 O O . PHE A 1 952 ? 10.258 -13.957 31.699 1.00 83.75 952 PHE A O 1
ATOM 7733 N N . HIS A 1 953 ? 8.456 -12.874 32.493 1.00 87.75 953 HIS A N 1
ATOM 7734 C CA . HIS A 1 953 ? 7.896 -14.002 33.248 1.00 87.75 953 HIS A CA 1
ATOM 7735 C C . HIS A 1 953 ? 6.359 -14.003 33.200 1.00 87.75 953 HIS A C 1
ATOM 7737 O O . HIS A 1 953 ? 5.740 -12.954 33.376 1.00 87.75 953 HIS A O 1
ATOM 7743 N N . HIS A 1 954 ? 5.730 -15.173 33.049 1.00 88.88 954 HIS A N 1
ATOM 7744 C CA . HIS A 1 954 ? 4.277 -15.340 33.180 1.00 88.88 954 HIS A CA 1
ATOM 7745 C C . HIS A 1 954 ? 3.875 -16.612 33.940 1.00 88.88 954 HIS A C 1
ATOM 7747 O O . HIS A 1 954 ? 4.651 -17.547 34.107 1.00 88.88 954 HIS A O 1
ATOM 7753 N N . SER A 1 955 ? 2.624 -16.661 34.412 1.00 84.62 955 SER A N 1
ATOM 7754 C CA . SER A 1 955 ? 2.108 -17.754 35.253 1.00 84.62 955 SER A CA 1
ATOM 7755 C C . SER A 1 955 ? 1.226 -18.776 34.519 1.00 84.62 955 SER A C 1
ATOM 7757 O O . SER A 1 955 ? 0.921 -19.828 35.087 1.00 84.62 955 SER A O 1
ATOM 7759 N N . PHE A 1 956 ? 0.811 -18.485 33.281 1.00 87.44 956 PHE A N 1
ATOM 7760 C CA . PHE A 1 956 ? -0.030 -19.364 32.459 1.00 87.44 956 PHE A CA 1
ATOM 7761 C C . PHE A 1 956 ? 0.686 -20.649 32.017 1.00 87.44 956 PHE A C 1
ATOM 7763 O O . PHE A 1 956 ? 1.874 -20.630 31.714 1.00 87.44 956 PHE A O 1
ATOM 7770 N N . LYS A 1 957 ? -0.061 -21.757 31.915 1.00 88.56 957 LYS A N 1
ATOM 7771 C CA . LYS A 1 957 ? 0.413 -23.046 31.373 1.00 88.56 957 LYS A CA 1
ATOM 7772 C C . LYS A 1 957 ? -0.009 -23.209 29.911 1.00 88.56 957 LYS A C 1
ATOM 7774 O O . LYS A 1 957 ? -0.942 -23.965 29.611 1.00 88.56 957 LYS A O 1
ATOM 7779 N N . LEU A 1 958 ? 0.637 -22.444 29.037 1.00 91.94 958 LEU A N 1
ATOM 7780 C CA . LEU A 1 958 ? 0.340 -22.405 27.608 1.00 91.94 958 LEU A CA 1
ATOM 7781 C C . LEU A 1 958 ? 1.094 -23.504 26.846 1.00 91.94 958 LEU A C 1
ATOM 7783 O O . LEU A 1 958 ? 2.171 -23.934 27.249 1.00 91.94 958 LEU A O 1
ATOM 7787 N N . LYS A 1 959 ? 0.500 -23.960 25.744 1.00 92.62 959 LYS A N 1
ATOM 7788 C CA . LYS A 1 959 ? 1.137 -24.785 24.709 1.00 92.62 959 LYS A CA 1
ATOM 7789 C C . LYS A 1 959 ? 0.611 -24.325 23.350 1.00 92.62 959 LYS A C 1
ATOM 7791 O O . LYS A 1 959 ? -0.539 -23.885 23.287 1.00 92.62 959 LYS A O 1
ATOM 7796 N N . SER A 1 960 ? 1.408 -24.405 22.286 1.00 93.69 960 SER A N 1
ATOM 7797 C CA . SER A 1 960 ? 0.910 -24.127 20.938 1.00 93.69 960 SER A CA 1
ATOM 7798 C C . SER A 1 960 ? 0.174 -25.363 20.403 1.00 93.69 960 SER A C 1
ATOM 7800 O O . SER A 1 960 ? 0.599 -26.506 20.589 1.00 93.69 960 SER A O 1
ATOM 7802 N N . ALA A 1 961 ? -0.980 -25.152 19.770 1.00 91.81 961 ALA A N 1
ATOM 7803 C CA . ALA A 1 961 ? -1.818 -26.229 19.248 1.00 91.81 961 ALA A CA 1
ATOM 7804 C C . ALA A 1 961 ? -1.107 -27.032 18.148 1.00 91.81 961 ALA A C 1
ATOM 7806 O O . ALA A 1 961 ? -1.229 -28.254 18.092 1.00 91.81 961 ALA A O 1
ATOM 7807 N N . TYR A 1 962 ? -0.307 -26.348 17.328 1.00 91.31 962 TYR A N 1
ATOM 7808 C CA . TYR A 1 962 ? 0.415 -26.920 16.194 1.00 91.31 962 TYR A CA 1
ATOM 7809 C C . TYR A 1 962 ? 1.754 -27.581 16.582 1.00 91.31 962 TYR A C 1
ATOM 7811 O O . TYR A 1 962 ? 2.407 -28.177 15.728 1.00 91.31 962 TYR A O 1
ATOM 7819 N N . ASP A 1 963 ? 2.132 -27.579 17.869 1.00 87.31 963 ASP A N 1
ATOM 7820 C CA . ASP A 1 963 ? 3.354 -28.239 18.373 1.00 87.31 963 ASP A CA 1
ATOM 7821 C C . ASP A 1 963 ? 3.389 -29.743 18.069 1.00 87.31 963 ASP A C 1
ATOM 7823 O O . ASP A 1 963 ? 4.457 -30.324 17.904 1.00 87.31 963 ASP A O 1
ATOM 7827 N N . HIS A 1 964 ? 2.213 -30.368 17.972 1.00 79.25 964 HIS A N 1
ATOM 7828 C CA . HIS A 1 964 ? 2.048 -31.788 17.652 1.00 79.25 964 HIS A CA 1
ATOM 7829 C C . HIS A 1 964 ? 2.498 -32.151 16.229 1.00 79.25 964 HIS A C 1
ATOM 7831 O O . HIS A 1 964 ? 2.827 -33.305 15.982 1.00 79.25 964 HIS A O 1
ATOM 7837 N N . ILE A 1 965 ? 2.526 -31.176 15.315 1.00 81.31 965 ILE A N 1
ATOM 7838 C CA . ILE A 1 965 ? 2.935 -31.347 13.912 1.00 81.31 965 ILE A CA 1
ATOM 7839 C C . ILE A 1 965 ? 4.082 -30.397 13.536 1.00 81.31 965 ILE A C 1
ATOM 7841 O O . ILE A 1 965 ? 4.305 -30.098 12.366 1.00 81.31 965 ILE A O 1
ATOM 7845 N N . ALA A 1 966 ? 4.824 -29.890 14.527 1.00 73.44 966 ALA A N 1
ATOM 7846 C CA . ALA A 1 966 ? 5.771 -28.794 14.337 1.00 73.44 966 ALA A CA 1
ATOM 7847 C C . ALA A 1 966 ? 7.004 -29.121 13.476 1.00 73.44 966 ALA A C 1
ATOM 7849 O O . ALA A 1 966 ? 7.661 -28.172 13.041 1.00 73.44 966 ALA A O 1
ATOM 7850 N N . SER A 1 967 ? 7.321 -30.401 13.254 1.00 71.62 967 SER A N 1
ATOM 7851 C CA . SER A 1 967 ? 8.350 -30.865 12.310 1.00 71.62 967 SER A CA 1
ATOM 7852 C C . SER A 1 967 ? 7.866 -30.879 10.858 1.00 71.62 967 SER A C 1
ATOM 7854 O O . SER A 1 967 ? 8.655 -30.628 9.952 1.00 71.62 967 SER A O 1
ATOM 7856 N N . ASP A 1 968 ? 6.574 -31.138 10.656 1.00 75.50 968 ASP A N 1
ATOM 7857 C CA . ASP A 1 968 ? 5.991 -31.504 9.359 1.00 75.50 968 ASP A CA 1
ATOM 7858 C C . ASP A 1 968 ? 5.136 -30.367 8.770 1.00 75.50 968 ASP A C 1
ATOM 7860 O O . ASP A 1 968 ? 4.739 -30.408 7.605 1.00 75.50 968 ASP A O 1
ATOM 7864 N N . PHE A 1 969 ? 4.832 -29.346 9.578 1.00 83.94 969 PHE A N 1
ATOM 7865 C CA . PHE A 1 969 ? 4.077 -28.167 9.172 1.00 83.94 969 PHE A CA 1
ATOM 7866 C C . PHE A 1 969 ? 5.022 -27.078 8.627 1.00 83.94 969 PHE A C 1
ATOM 7868 O O . PHE A 1 969 ? 5.812 -26.525 9.402 1.00 83.94 969 PHE A O 1
ATOM 7875 N N . PRO A 1 970 ? 4.966 -26.758 7.318 1.00 84.00 970 PRO A N 1
ATOM 7876 C CA . PRO A 1 970 ? 6.075 -26.095 6.631 1.00 84.00 970 PRO A CA 1
ATOM 7877 C C . PRO A 1 970 ? 6.177 -24.590 6.918 1.00 84.00 970 PRO A C 1
ATOM 7879 O O . PRO A 1 970 ? 7.279 -24.063 7.060 1.00 84.00 970 PRO A O 1
ATOM 7882 N N . PHE A 1 971 ? 5.046 -23.889 6.999 1.00 93.44 971 PHE A N 1
ATOM 7883 C CA . PHE A 1 971 ? 4.973 -22.436 7.170 1.00 93.44 971 PHE A CA 1
ATOM 7884 C C . PHE A 1 971 ? 3.561 -22.002 7.579 1.00 93.44 971 PHE A C 1
ATOM 7886 O O . PHE A 1 971 ? 2.618 -22.782 7.470 1.00 93.44 971 PHE A O 1
ATOM 7893 N N . THR A 1 972 ? 3.411 -20.744 7.995 1.00 95.19 972 THR A N 1
ATOM 7894 C CA . THR A 1 972 ? 2.109 -20.058 8.072 1.00 95.19 972 THR A CA 1
ATOM 7895 C C . THR A 1 972 ? 2.033 -18.850 7.146 1.00 95.19 972 THR A C 1
ATOM 7897 O O . THR A 1 972 ? 0.972 -18.638 6.577 1.00 95.19 972 THR A O 1
ATOM 7900 N N . ASN A 1 973 ? 3.150 -18.145 6.916 1.00 95.62 973 ASN A N 1
ATOM 7901 C CA . ASN A 1 973 ? 3.321 -17.147 5.853 1.00 95.62 973 ASN A CA 1
ATOM 7902 C C . ASN A 1 973 ? 4.247 -17.707 4.756 1.00 95.62 973 ASN A C 1
ATOM 7904 O O . ASN A 1 973 ? 5.279 -18.315 5.071 1.00 95.62 973 ASN A O 1
ATOM 7908 N N . TYR A 1 974 ? 3.880 -17.517 3.485 1.00 94.25 974 TYR A N 1
ATOM 7909 C CA . TYR A 1 974 ? 4.597 -18.071 2.334 1.00 94.25 974 TYR A CA 1
ATOM 7910 C C . TYR A 1 974 ? 4.838 -17.033 1.236 1.00 94.25 974 TYR A C 1
ATOM 7912 O O . TYR A 1 974 ? 3.998 -16.810 0.368 1.00 94.25 974 TYR A O 1
ATOM 7920 N N . THR A 1 975 ? 6.032 -16.442 1.226 1.00 91.00 975 THR A N 1
ATOM 7921 C CA . THR A 1 975 ? 6.502 -15.536 0.168 1.00 91.00 975 THR A CA 1
ATOM 7922 C C . THR A 1 975 ? 7.925 -15.909 -0.293 1.00 91.00 975 THR A C 1
ATOM 7924 O O . THR A 1 975 ? 8.658 -16.575 0.450 1.00 91.00 975 THR A O 1
ATOM 7927 N N . PRO A 1 976 ? 8.383 -15.458 -1.482 1.00 84.31 976 PRO A N 1
ATOM 7928 C CA . PRO A 1 976 ? 9.719 -15.788 -1.990 1.00 84.31 976 PRO A CA 1
ATOM 7929 C C . PRO A 1 976 ? 10.866 -15.246 -1.118 1.00 84.31 976 PRO A C 1
ATOM 7931 O O . PRO A 1 976 ? 11.961 -15.813 -1.095 1.00 84.31 976 PRO A O 1
ATOM 7934 N N . THR A 1 977 ? 10.638 -14.142 -0.401 1.00 81.44 977 THR A N 1
ATOM 7935 C CA . THR A 1 977 ? 11.632 -13.502 0.477 1.00 81.44 977 THR A CA 1
ATOM 7936 C C . THR A 1 977 ? 11.573 -14.025 1.913 1.00 81.44 977 THR A C 1
ATOM 7938 O O . THR A 1 977 ? 12.603 -14.060 2.592 1.00 81.44 977 THR A O 1
ATOM 7941 N N . PHE A 1 978 ? 10.396 -14.464 2.373 1.00 86.75 978 PHE A N 1
ATOM 7942 C CA . PHE A 1 978 ? 10.182 -15.011 3.708 1.00 86.75 978 PHE A CA 1
ATOM 7943 C C . PHE A 1 978 ? 9.156 -16.152 3.694 1.00 86.75 978 PHE A C 1
ATOM 7945 O O . PHE A 1 978 ? 8.015 -15.990 3.274 1.00 86.75 978 PHE A O 1
ATOM 7952 N N . THR A 1 979 ? 9.560 -17.316 4.196 1.00 89.62 979 THR A N 1
ATOM 7953 C CA . THR A 1 979 ? 8.688 -18.479 4.403 1.00 89.62 979 THR A CA 1
ATOM 7954 C C . THR A 1 979 ? 8.985 -19.039 5.788 1.00 89.62 979 THR A C 1
ATOM 7956 O O . THR A 1 979 ? 10.106 -19.492 6.037 1.00 89.62 979 THR A O 1
ATOM 7959 N N . ASN A 1 980 ? 8.026 -18.969 6.713 1.00 92.25 980 ASN A N 1
ATOM 7960 C CA . ASN A 1 980 ? 8.180 -19.527 8.060 1.00 92.25 980 ASN A CA 1
ATOM 7961 C C . ASN A 1 980 ? 6.836 -19.661 8.792 1.00 92.25 980 ASN A C 1
ATOM 7963 O O . ASN A 1 980 ? 5.796 -19.217 8.309 1.00 92.25 980 ASN A O 1
ATOM 7967 N N . VAL A 1 981 ? 6.868 -20.252 9.987 1.00 94.12 981 VAL A N 1
ATOM 7968 C CA . VAL A 1 981 ? 5.761 -20.219 10.951 1.00 94.12 981 VAL A CA 1
ATOM 7969 C C . VAL A 1 981 ? 5.903 -18.956 11.806 1.00 94.12 981 VAL A C 1
ATOM 7971 O O . VAL A 1 981 ? 6.903 -18.801 12.510 1.00 94.12 981 VAL A O 1
ATOM 7974 N N . ILE A 1 982 ? 4.916 -18.063 11.724 1.00 95.56 982 ILE A N 1
ATOM 7975 C CA . ILE A 1 982 ? 4.814 -16.818 12.511 1.00 95.56 982 ILE A CA 1
ATOM 7976 C C . ILE A 1 982 ? 3.433 -16.600 13.150 1.00 95.56 982 ILE A C 1
ATOM 7978 O O . ILE A 1 982 ? 3.310 -15.805 14.084 1.00 95.56 982 ILE A O 1
ATOM 7982 N N . ASP A 1 983 ? 2.422 -17.348 12.710 1.00 97.19 983 ASP A N 1
ATOM 7983 C CA . ASP A 1 983 ? 1.088 -17.393 13.302 1.00 97.19 983 ASP A CA 1
ATOM 7984 C C . ASP A 1 983 ? 1.006 -18.554 14.295 1.00 97.19 983 ASP A C 1
ATOM 7986 O O . ASP A 1 983 ? 1.538 -19.640 14.045 1.00 97.19 983 ASP A O 1
ATOM 7990 N N . TYR A 1 984 ? 0.317 -18.354 15.419 1.00 96.19 984 TYR A N 1
ATOM 7991 C CA . TYR A 1 984 ? 0.189 -19.388 16.451 1.00 96.19 984 TYR A CA 1
ATOM 7992 C C . TYR A 1 984 ? -1.191 -19.387 17.106 1.00 96.19 984 TYR A C 1
ATOM 7994 O O . TYR A 1 984 ? -1.890 -18.375 17.154 1.00 96.19 984 TYR A O 1
ATOM 8002 N N . VAL A 1 985 ? -1.548 -20.536 17.682 1.00 96.94 985 VAL A N 1
ATOM 8003 C CA . VAL A 1 985 ? -2.717 -20.711 18.553 1.00 96.94 985 VAL A CA 1
ATOM 8004 C C . VAL A 1 985 ? -2.237 -21.332 19.865 1.00 96.94 985 VAL A C 1
ATOM 8006 O O . VAL A 1 985 ? -1.997 -22.535 19.943 1.00 96.94 985 VAL A O 1
ATOM 8009 N N . TRP A 1 986 ? -2.076 -20.510 20.897 1.00 96.38 986 TRP A N 1
ATOM 8010 C CA . TRP A 1 986 ? -1.678 -20.911 22.247 1.00 96.38 986 TRP A CA 1
ATOM 8011 C C . TRP A 1 986 ? -2.905 -21.173 23.114 1.00 96.38 986 TRP A C 1
ATOM 8013 O O . TRP A 1 986 ? -3.827 -20.363 23.123 1.00 96.38 986 TRP A O 1
ATOM 8023 N N . TYR A 1 987 ? -2.919 -22.255 23.891 1.00 94.75 987 TYR A N 1
ATOM 8024 C CA . TYR A 1 987 ? -4.060 -22.610 24.743 1.00 94.75 987 TYR A CA 1
ATOM 8025 C C . TYR A 1 987 ? -3.637 -23.073 26.142 1.00 94.75 987 TYR A C 1
ATOM 8027 O O . TYR A 1 987 ? -2.544 -23.608 26.338 1.00 94.75 987 TYR A O 1
ATOM 8035 N N . THR A 1 988 ? -4.520 -22.903 27.130 1.00 92.25 988 THR A N 1
ATOM 8036 C CA . THR A 1 988 ? -4.298 -23.385 28.502 1.00 92.25 988 THR A CA 1
ATOM 8037 C C . THR A 1 988 ? -4.551 -24.887 28.634 1.00 92.25 988 THR A C 1
ATOM 8039 O O . THR A 1 988 ? -5.691 -25.353 28.675 1.00 92.25 988 THR A O 1
ATOM 8042 N N . THR A 1 989 ? -3.466 -25.643 28.793 1.00 87.81 989 THR A N 1
ATOM 8043 C CA . THR A 1 989 ? -3.465 -27.116 28.914 1.00 87.81 989 THR A CA 1
ATOM 8044 C C . THR A 1 989 ? -4.274 -27.738 30.074 1.00 87.81 989 THR A C 1
ATOM 8046 O O . THR A 1 989 ? -4.668 -28.902 29.939 1.00 87.81 989 THR A O 1
ATOM 8049 N N . PRO A 1 990 ? -4.564 -27.060 31.212 1.00 85.50 990 PRO A N 1
ATOM 8050 C CA . PRO A 1 990 ? -5.381 -27.660 32.272 1.00 85.50 990 PRO A CA 1
ATOM 8051 C C . PRO A 1 990 ? -6.854 -27.857 31.889 1.00 85.50 990 PRO A C 1
ATOM 8053 O O . PRO A 1 990 ? -7.463 -28.834 32.320 1.00 85.50 990 PRO A O 1
ATOM 8056 N N . THR A 1 991 ? -7.429 -26.947 31.096 1.00 85.50 991 THR A N 1
ATOM 8057 C CA . THR A 1 991 ? -8.875 -26.905 30.809 1.00 85.50 991 THR A CA 1
ATOM 8058 C C . THR A 1 991 ? -9.233 -27.222 29.362 1.00 85.50 991 THR A C 1
ATOM 8060 O O . THR A 1 991 ? -10.353 -27.658 29.101 1.00 85.50 991 THR A O 1
ATOM 8063 N N . LEU A 1 992 ? -8.301 -27.045 28.424 1.00 90.44 992 LEU A N 1
ATOM 8064 C CA . LEU A 1 992 ? -8.508 -27.294 27.001 1.00 90.44 992 LEU A CA 1
ATOM 8065 C C . LEU A 1 992 ? -7.549 -28.371 26.493 1.00 90.44 992 LEU A C 1
ATOM 8067 O O . LEU A 1 992 ? -6.405 -28.478 26.937 1.00 90.44 992 LEU A O 1
ATOM 8071 N N . GLN A 1 993 ? -8.027 -29.158 25.537 1.00 90.19 993 GLN A N 1
ATOM 8072 C CA . GLN A 1 993 ? -7.268 -30.205 24.865 1.00 90.19 993 GLN A CA 1
ATOM 8073 C C . GLN A 1 993 ? -7.515 -30.133 23.362 1.00 90.19 993 GLN A C 1
ATOM 8075 O O . GLN A 1 993 ? -8.659 -30.014 22.935 1.00 90.19 993 GLN A O 1
ATOM 8080 N N . VAL A 1 994 ? -6.454 -30.213 22.563 1.00 90.69 994 VAL A N 1
ATOM 8081 C CA . VAL A 1 994 ? -6.573 -30.308 21.105 1.00 90.69 994 VAL A CA 1
ATOM 8082 C C . VAL A 1 994 ? -7.011 -31.727 20.735 1.00 90.69 994 VAL A C 1
ATOM 8084 O O . VAL A 1 994 ? -6.439 -32.694 21.230 1.00 90.69 994 VAL A O 1
ATOM 8087 N N . GLN A 1 995 ? -8.024 -31.837 19.876 1.00 87.88 995 GLN A N 1
ATOM 8088 C CA . GLN A 1 995 ? -8.485 -33.092 19.268 1.00 87.88 995 GLN A CA 1
ATOM 8089 C C . GLN A 1 995 ? -8.284 -33.137 17.752 1.00 87.88 995 GLN A C 1
ATOM 8091 O O . GLN A 1 995 ? -8.375 -34.209 17.161 1.00 87.88 995 GLN A O 1
ATOM 8096 N N . GLY A 1 996 ? -8.025 -32.000 17.107 1.00 88.25 996 GLY A N 1
ATOM 8097 C CA . GLY A 1 996 ? -7.695 -31.988 15.690 1.00 88.25 996 GLY A CA 1
ATOM 8098 C C . GLY A 1 996 ? -7.141 -30.658 15.203 1.00 88.25 996 GLY A C 1
ATOM 8099 O O . GLY A 1 996 ? -7.344 -29.618 15.832 1.00 88.25 996 GLY A O 1
ATOM 8100 N N . LEU A 1 997 ? -6.436 -30.717 14.080 1.00 91.56 997 LEU A N 1
ATOM 8101 C CA . LEU A 1 997 ? -5.747 -29.612 13.422 1.00 91.56 997 LEU A CA 1
ATOM 8102 C C . LEU A 1 997 ? -6.017 -29.673 11.917 1.00 91.56 997 LEU A C 1
ATOM 8104 O O . LEU A 1 997 ? -6.108 -30.761 11.352 1.00 91.56 997 LEU A O 1
ATOM 8108 N N . LEU A 1 998 ? -6.083 -28.524 11.252 1.00 91.12 998 LEU A N 1
ATOM 8109 C CA . LEU A 1 998 ? -6.056 -28.472 9.790 1.00 91.12 998 LEU A CA 1
ATOM 8110 C C . LEU A 1 998 ? -4.606 -28.614 9.303 1.00 91.12 998 LEU A C 1
ATOM 8112 O O . LEU A 1 998 ? -3.752 -27.802 9.678 1.00 91.12 998 LEU A O 1
ATOM 8116 N N . GLY A 1 999 ? -4.341 -29.648 8.500 1.00 89.69 999 GLY A N 1
ATOM 8117 C CA . GLY A 1 999 ? -3.006 -30.081 8.075 1.00 89.69 999 GLY A CA 1
ATOM 8118 C C . GLY A 1 999 ? -2.279 -29.121 7.125 1.00 89.69 999 GLY A C 1
ATOM 8119 O O . GLY A 1 999 ? -2.721 -27.993 6.885 1.00 89.69 999 GLY A O 1
ATOM 8120 N N . LYS A 1 1000 ? -1.127 -29.562 6.602 1.00 89.62 1000 LYS A N 1
ATOM 8121 C CA . LYS A 1 1000 ? -0.302 -28.786 5.656 1.00 89.62 1000 LYS A CA 1
ATOM 8122 C C . LYS A 1 1000 ? -1.023 -28.556 4.309 1.00 89.62 1000 LYS A C 1
ATOM 8124 O O . LYS A 1 1000 ? -1.907 -29.345 3.972 1.00 89.62 1000 LYS A O 1
ATOM 8129 N N . PRO A 1 1001 ? -0.682 -27.497 3.547 1.00 90.56 1001 PRO A N 1
ATOM 8130 C CA . PRO A 1 1001 ? -1.129 -27.343 2.162 1.00 90.56 1001 PRO A CA 1
ATOM 8131 C C . PRO A 1 1001 ? -0.559 -28.432 1.240 1.00 90.56 1001 PRO A C 1
ATOM 8133 O O . PRO A 1 1001 ? 0.402 -29.117 1.590 1.00 90.56 1001 PRO A O 1
ATOM 8136 N N . ASP A 1 1002 ? -1.153 -28.550 0.056 1.00 91.00 1002 ASP A N 1
ATOM 8137 C CA . ASP A 1 1002 ? -0.779 -29.485 -1.008 1.00 91.00 1002 ASP A CA 1
ATOM 8138 C C . ASP A 1 1002 ? 0.681 -29.289 -1.477 1.00 91.00 1002 ASP A C 1
ATOM 8140 O O . ASP A 1 1002 ? 1.049 -28.240 -2.010 1.00 91.00 1002 ASP A O 1
ATOM 8144 N N . GLU A 1 1003 ? 1.531 -30.302 -1.275 1.00 88.62 1003 GLU A N 1
ATOM 8145 C CA . GLU A 1 1003 ? 2.959 -30.246 -1.621 1.00 88.62 1003 GLU A CA 1
ATOM 8146 C C . GLU A 1 1003 ? 3.221 -30.258 -3.132 1.00 88.62 100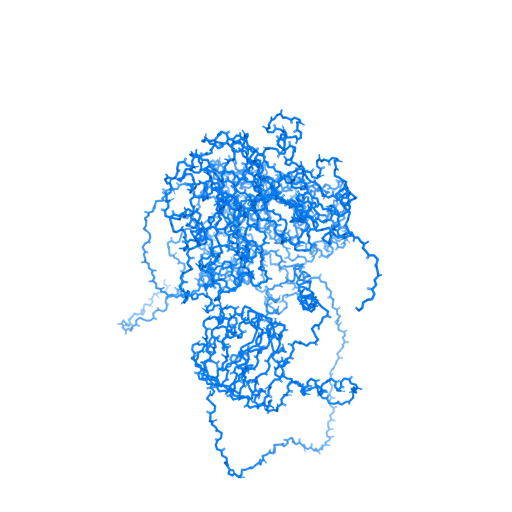3 GLU A C 1
ATOM 8148 O O . GLU A 1 1003 ? 4.206 -29.665 -3.581 1.00 88.62 1003 GLU A O 1
ATOM 8153 N N . GLU A 1 1004 ? 2.354 -30.890 -3.928 1.00 88.75 1004 GLU A N 1
ATOM 8154 C CA . GLU A 1 1004 ? 2.481 -30.906 -5.386 1.00 88.75 1004 GLU A CA 1
ATOM 8155 C C . GLU A 1 1004 ? 2.148 -29.524 -5.951 1.00 88.75 1004 GLU A C 1
ATOM 8157 O O . GLU A 1 1004 ? 2.931 -28.969 -6.732 1.00 88.75 1004 GLU A O 1
ATOM 8162 N N . TYR A 1 1005 ? 1.068 -28.906 -5.464 1.00 90.25 1005 TYR A N 1
ATOM 8163 C CA . TYR A 1 1005 ? 0.711 -27.528 -5.801 1.00 90.25 1005 TYR A CA 1
ATOM 8164 C C . TYR A 1 1005 ? 1.810 -26.530 -5.395 1.00 90.25 1005 TYR A C 1
ATOM 8166 O O . TYR A 1 1005 ? 2.216 -25.679 -6.197 1.00 90.25 1005 TYR A O 1
ATOM 8174 N N . LEU A 1 1006 ? 2.343 -26.650 -4.172 1.00 88.50 1006 LEU A N 1
ATOM 8175 C CA . LEU A 1 1006 ? 3.445 -25.811 -3.686 1.00 88.50 1006 LEU A CA 1
ATOM 8176 C C . LEU A 1 1006 ? 4.732 -25.987 -4.499 1.00 88.50 1006 LEU A C 1
ATOM 8178 O O . LEU A 1 1006 ? 5.517 -25.049 -4.608 1.00 88.50 1006 LEU A O 1
ATOM 8182 N N . SER A 1 1007 ? 4.957 -27.155 -5.107 1.00 85.62 1007 SER A N 1
ATOM 8183 C CA . SER A 1 1007 ? 6.168 -27.411 -5.894 1.00 85.62 1007 SER A CA 1
ATOM 8184 C C . SER A 1 1007 ? 6.261 -26.609 -7.204 1.00 85.62 1007 SER A C 1
ATOM 8186 O O . SER A 1 1007 ? 7.345 -26.566 -7.793 1.00 85.62 1007 SER A O 1
ATOM 8188 N N . HIS A 1 1008 ? 5.162 -25.965 -7.622 1.00 84.62 1008 HIS A N 1
ATOM 8189 C CA . HIS A 1 1008 ? 5.026 -25.165 -8.848 1.00 84.62 1008 HIS A CA 1
ATOM 8190 C C . HIS A 1 1008 ? 4.907 -23.647 -8.600 1.00 84.62 1008 HIS A C 1
ATOM 8192 O O . HIS A 1 1008 ? 4.985 -22.850 -9.538 1.00 84.62 1008 HIS A O 1
ATOM 8198 N N . HIS A 1 1009 ? 4.742 -23.231 -7.343 1.00 87.44 1009 HIS A N 1
ATOM 8199 C CA . HIS A 1 1009 ? 4.551 -21.835 -6.950 1.00 87.44 1009 HIS A CA 1
ATOM 8200 C C . HIS A 1 1009 ? 5.741 -21.329 -6.120 1.00 87.44 1009 HIS A C 1
ATOM 8202 O O . HIS A 1 1009 ? 6.534 -22.114 -5.605 1.00 87.44 1009 HIS A O 1
ATOM 8208 N N . ILE A 1 1010 ? 5.898 -20.003 -6.027 1.00 89.19 1010 ILE A N 1
ATOM 8209 C CA . ILE A 1 1010 ? 6.989 -19.363 -5.261 1.00 89.19 1010 ILE A CA 1
ATOM 8210 C C . ILE A 1 1010 ? 6.508 -18.566 -4.040 1.00 89.19 1010 ILE A C 1
ATOM 8212 O O . ILE A 1 1010 ? 7.324 -18.181 -3.208 1.00 89.19 1010 ILE A O 1
ATOM 8216 N N . GLY A 1 1011 ? 5.202 -18.316 -3.931 1.00 92.00 1011 GLY A N 1
ATOM 8217 C CA . GLY A 1 1011 ? 4.594 -17.555 -2.844 1.00 92.00 1011 GLY A CA 1
ATOM 8218 C C . GLY A 1 1011 ? 3.083 -17.400 -3.007 1.00 92.00 1011 GLY A C 1
ATOM 8219 O O . GLY A 1 1011 ? 2.515 -17.755 -4.048 1.00 92.00 1011 GLY A O 1
ATOM 8220 N N . PHE A 1 1012 ? 2.462 -16.851 -1.969 1.00 94.56 1012 PHE A N 1
ATOM 8221 C CA . PHE A 1 1012 ? 1.063 -16.446 -1.862 1.00 94.56 1012 PHE A CA 1
ATOM 8222 C C . PHE A 1 1012 ? 0.983 -14.916 -1.602 1.00 94.56 1012 PHE A C 1
ATOM 8224 O O . PHE A 1 1012 ? 1.965 -14.347 -1.126 1.00 94.56 1012 PHE A O 1
ATOM 8231 N N . PRO A 1 1013 ? -0.142 -14.228 -1.888 1.00 94.44 1013 PRO A N 1
ATOM 8232 C CA . PRO A 1 1013 ? -1.347 -14.733 -2.538 1.00 94.44 1013 PRO A CA 1
ATOM 8233 C C . PRO A 1 1013 ? -1.098 -15.144 -3.995 1.00 94.44 1013 PRO A C 1
ATOM 8235 O O . PRO A 1 1013 ? -0.126 -14.740 -4.633 1.00 94.44 1013 PRO A O 1
ATOM 8238 N N . ASN A 1 1014 ? -1.977 -15.978 -4.536 1.00 91.81 1014 ASN A N 1
ATOM 8239 C CA . ASN A 1 1014 ? -1.989 -16.383 -5.940 1.00 91.81 1014 ASN A CA 1
ATOM 8240 C C . ASN A 1 1014 ? -3.438 -16.619 -6.398 1.00 91.81 1014 ASN A C 1
ATOM 8242 O O . ASN A 1 1014 ? -4.370 -16.202 -5.721 1.00 91.81 1014 ASN A O 1
ATOM 8246 N N . ALA A 1 1015 ? -3.628 -17.272 -7.545 1.00 88.44 1015 ALA A N 1
ATOM 8247 C CA . ALA A 1 1015 ? -4.948 -17.563 -8.106 1.00 88.44 1015 ALA A CA 1
ATOM 8248 C C . ALA A 1 1015 ? -5.903 -18.337 -7.172 1.00 88.44 1015 ALA A C 1
ATOM 8250 O O . ALA A 1 1015 ? -7.111 -18.206 -7.319 1.00 88.44 1015 ALA A O 1
ATOM 8251 N N . HIS A 1 1016 ? -5.376 -19.140 -6.239 1.00 89.75 1016 HIS A N 1
ATOM 8252 C CA . HIS A 1 1016 ? -6.177 -20.011 -5.367 1.00 89.75 1016 HIS A CA 1
ATOM 8253 C C . HIS A 1 1016 ? -6.045 -19.675 -3.869 1.00 89.75 1016 HIS A C 1
ATOM 8255 O O . HIS A 1 1016 ? -6.883 -20.089 -3.076 1.00 89.75 1016 HIS A O 1
ATOM 8261 N N . PHE A 1 1017 ? -5.014 -18.921 -3.468 1.00 92.81 1017 PHE A N 1
ATOM 8262 C CA . PHE A 1 1017 ? -4.796 -18.478 -2.084 1.00 92.81 1017 PHE A CA 1
ATOM 8263 C C . PHE A 1 1017 ? -4.883 -16.951 -1.995 1.00 92.81 1017 PHE A C 1
ATOM 8265 O O . PHE A 1 1017 ? -4.066 -16.246 -2.585 1.00 92.81 1017 PHE A O 1
ATOM 8272 N N . ALA A 1 1018 ? -5.858 -16.437 -1.243 1.00 93.88 1018 ALA A N 1
ATOM 8273 C CA . ALA A 1 1018 ? -6.221 -15.014 -1.220 1.00 93.88 1018 ALA A CA 1
ATOM 8274 C C . ALA A 1 1018 ? -5.450 -14.147 -0.198 1.00 93.88 1018 ALA A C 1
ATOM 8276 O O . ALA A 1 1018 ? -5.607 -12.922 -0.174 1.00 93.88 1018 ALA A O 1
ATOM 8277 N N . SER A 1 1019 ? -4.608 -14.770 0.625 1.00 96.38 1019 SER A N 1
ATOM 8278 C CA . SER A 1 1019 ? -3.686 -14.137 1.575 1.00 96.38 1019 SER A CA 1
ATOM 8279 C C . SER A 1 1019 ? -2.292 -14.742 1.396 1.00 96.38 1019 SER A C 1
ATOM 8281 O O . SER A 1 1019 ? -2.176 -15.857 0.891 1.00 96.38 1019 SER A O 1
ATOM 8283 N N . ASP A 1 1020 ? -1.240 -14.035 1.810 1.00 96.00 1020 ASP A N 1
ATOM 8284 C CA . ASP A 1 1020 ? 0.112 -14.594 1.938 1.00 96.00 1020 ASP A CA 1
ATOM 8285 C C . ASP A 1 1020 ? 0.285 -15.493 3.175 1.00 96.00 1020 ASP A C 1
ATOM 8287 O O . ASP A 1 1020 ? 1.268 -16.235 3.274 1.00 96.00 1020 ASP A O 1
ATOM 8291 N N . HIS A 1 1021 ? -0.702 -15.488 4.076 1.00 97.00 1021 HIS A N 1
ATOM 8292 C CA . HIS A 1 1021 ? -0.837 -16.451 5.164 1.00 97.00 1021 HIS A CA 1
ATOM 8293 C C . HIS A 1 1021 ? -1.817 -17.586 4.814 1.00 97.00 1021 HIS A C 1
ATOM 8295 O O . HIS A 1 1021 ? -2.672 -17.450 3.938 1.00 97.00 1021 HIS A O 1
ATOM 8301 N N . ILE A 1 1022 ? -1.742 -18.699 5.550 1.00 95.56 1022 ILE A N 1
ATOM 8302 C CA . ILE A 1 1022 ? -2.749 -19.776 5.540 1.00 95.56 1022 ILE A CA 1
ATOM 8303 C C . ILE A 1 1022 ? -3.522 -19.820 6.869 1.00 95.56 1022 ILE A C 1
ATOM 8305 O O . ILE A 1 1022 ? -2.924 -19.594 7.924 1.00 95.56 1022 ILE A O 1
ATOM 8309 N N . PRO A 1 1023 ? -4.825 -20.165 6.879 1.00 95.50 1023 PRO A N 1
ATOM 8310 C CA . PRO A 1 1023 ? -5.584 -20.239 8.122 1.00 95.50 1023 PRO A CA 1
ATOM 8311 C C . PRO A 1 1023 ? -5.094 -21.387 9.013 1.00 95.50 1023 PRO A C 1
ATOM 8313 O O . PRO A 1 1023 ? -4.933 -22.535 8.573 1.00 95.50 1023 PRO A O 1
ATOM 8316 N N . LEU A 1 1024 ? -4.905 -21.094 10.297 1.00 96.06 1024 LEU A N 1
ATOM 8317 C CA . LEU A 1 1024 ? -4.725 -22.096 11.344 1.00 96.06 1024 LEU A CA 1
ATOM 8318 C C . LEU A 1 1024 ? -6.092 -22.456 11.912 1.00 96.06 1024 LEU A C 1
ATOM 8320 O O . LEU A 1 1024 ? -6.792 -21.579 12.414 1.00 96.06 1024 LEU A O 1
ATOM 8324 N N . VAL A 1 1025 ? -6.465 -23.736 11.879 1.00 95.38 1025 VAL A N 1
ATOM 8325 C CA . VAL A 1 1025 ? -7.751 -24.201 12.412 1.00 95.38 1025 VAL A CA 1
ATOM 8326 C C . VAL A 1 1025 ? -7.537 -25.354 13.383 1.00 95.38 1025 VAL A C 1
ATOM 8328 O O . VAL A 1 1025 ? -6.907 -26.357 13.061 1.00 95.38 1025 VAL A O 1
ATOM 8331 N N . THR A 1 1026 ? -8.069 -25.198 14.595 1.00 94.25 1026 THR A N 1
ATOM 8332 C CA . THR A 1 1026 ? -7.912 -26.144 15.708 1.00 94.25 1026 THR A CA 1
ATOM 8333 C C . THR A 1 1026 ? -9.269 -26.565 16.260 1.00 94.25 1026 THR A C 1
ATOM 8335 O O . THR A 1 1026 ? -10.113 -25.718 16.547 1.00 94.25 1026 THR A O 1
ATOM 8338 N N . LYS A 1 1027 ? -9.465 -27.869 16.472 1.00 92.88 1027 LYS A N 1
ATOM 8339 C CA . LYS A 1 1027 ? -10.605 -28.438 17.202 1.00 92.88 1027 LYS A CA 1
ATOM 8340 C C . LYS A 1 1027 ? -10.199 -28.704 18.651 1.00 92.88 1027 LYS A C 1
ATOM 8342 O O . LYS A 1 1027 ? -9.280 -29.483 18.909 1.00 92.88 1027 LYS A O 1
ATOM 8347 N N . PHE A 1 1028 ? -10.894 -28.073 19.591 1.00 92.50 1028 PHE A N 1
ATOM 8348 C CA . PHE A 1 1028 ? -10.678 -28.202 21.030 1.00 92.50 1028 PHE A CA 1
ATOM 8349 C C . PHE A 1 1028 ? -11.800 -29.001 21.701 1.00 92.50 1028 PHE A C 1
ATOM 8351 O O . PHE A 1 1028 ? -12.968 -28.854 21.346 1.00 92.50 1028 PHE A O 1
ATOM 8358 N N . LYS A 1 1029 ? -11.447 -29.775 22.733 1.00 90.81 1029 LYS A N 1
ATOM 8359 C CA . LYS A 1 1029 ? -12.359 -30.372 23.718 1.00 90.81 1029 LYS A CA 1
ATOM 8360 C C . LYS A 1 1029 ? -12.167 -29.698 25.076 1.00 90.81 1029 LYS A C 1
ATOM 8362 O O . LYS A 1 1029 ? -11.035 -29.530 25.540 1.00 90.81 1029 LYS A O 1
ATOM 8367 N N . VAL A 1 1030 ? -13.271 -29.319 25.715 1.00 89.38 1030 VAL A N 1
ATOM 8368 C CA . VAL A 1 1030 ? -13.283 -28.734 27.064 1.00 89.38 1030 VAL A CA 1
ATOM 8369 C C . VAL A 1 1030 ? -13.213 -29.852 28.105 1.00 89.38 1030 VAL A C 1
ATOM 8371 O O . VAL A 1 1030 ? -14.038 -30.766 28.116 1.00 89.38 1030 VAL A O 1
ATOM 8374 N N . ARG A 1 1031 ? -12.233 -29.786 29.010 1.00 84.38 1031 ARG A N 1
ATOM 8375 C CA . ARG A 1 1031 ? -12.053 -30.762 30.094 1.00 84.38 1031 ARG A CA 1
ATOM 8376 C C . ARG A 1 1031 ? -12.994 -30.461 31.261 1.00 84.38 1031 ARG A C 1
ATOM 8378 O O . ARG A 1 1031 ? -13.088 -29.324 31.720 1.00 84.38 1031 ARG A O 1
ATOM 8385 N N . LYS A 1 1032 ? -13.653 -31.494 31.800 1.00 66.38 1032 LYS A N 1
ATOM 8386 C CA . LYS A 1 1032 ? -14.469 -31.373 33.022 1.00 66.38 1032 LYS A CA 1
ATOM 8387 C C . LYS A 1 1032 ? -13.567 -31.075 34.229 1.00 66.38 1032 LYS A C 1
ATOM 8389 O O . LYS A 1 1032 ? -12.671 -31.861 34.544 1.00 66.38 1032 LYS A O 1
ATOM 8394 N N . LYS A 1 1033 ? -13.829 -29.963 34.928 1.00 53.72 1033 LYS A N 1
ATOM 8395 C CA . LYS A 1 1033 ? -13.159 -29.599 36.191 1.00 53.72 1033 LYS A CA 1
ATOM 8396 C C . LYS A 1 1033 ? -13.372 -30.715 37.223 1.00 53.72 1033 LYS A C 1
ATOM 8398 O O . LYS A 1 1033 ? -14.488 -30.921 37.684 1.00 53.72 1033 LYS A O 1
ATOM 8403 N N . GLY A 1 1034 ? -12.303 -31.451 37.536 1.00 43.88 1034 GLY A N 1
ATOM 8404 C CA . GLY A 1 1034 ? -12.312 -32.602 38.451 1.00 43.88 1034 GLY A CA 1
ATOM 8405 C C . GLY A 1 1034 ? -11.622 -33.862 37.909 1.00 43.88 1034 GLY A C 1
ATOM 8406 O O . GLY A 1 1034 ? -11.206 -34.706 38.696 1.00 43.88 1034 GLY A O 1
ATOM 8407 N N . ALA A 1 1035 ? -11.426 -33.986 36.592 1.00 34.41 1035 ALA A N 1
ATOM 8408 C CA . ALA A 1 1035 ? -10.758 -35.144 35.990 1.00 34.41 1035 ALA A CA 1
ATOM 8409 C C . ALA A 1 1035 ? -9.218 -35.041 36.040 1.00 34.41 1035 ALA A C 1
ATOM 8411 O O . ALA A 1 1035 ? -8.548 -34.960 35.011 1.00 34.41 1035 ALA A O 1
ATOM 8412 N N . SER A 1 1036 ? -8.630 -35.073 37.240 1.00 31.22 1036 SER A N 1
ATOM 8413 C CA . SER A 1 1036 ? -7.198 -35.355 37.394 1.00 31.22 1036 SER A CA 1
ATOM 8414 C C . SER A 1 1036 ? -6.943 -36.852 37.177 1.00 31.22 1036 SER A C 1
ATOM 8416 O O . SER A 1 1036 ? -6.794 -37.613 38.134 1.00 31.22 1036 SER A O 1
ATOM 8418 N N . SER A 1 1037 ? -6.916 -37.293 35.917 1.00 32.22 1037 SER A N 1
ATOM 8419 C CA . SER A 1 1037 ? -6.526 -38.658 35.554 1.00 32.22 1037 SER A CA 1
ATOM 8420 C C . SER A 1 1037 ? -5.068 -38.894 35.959 1.00 32.22 1037 SER A C 1
ATOM 8422 O O . SER A 1 1037 ? -4.140 -38.396 35.318 1.00 32.22 1037 SER A O 1
ATOM 8424 N N . GLY A 1 1038 ? -4.870 -39.627 37.055 1.00 33.19 1038 GLY A N 1
ATOM 8425 C CA . GLY A 1 1038 ? -3.570 -39.887 37.668 1.00 33.19 1038 GLY A CA 1
ATOM 8426 C C . GLY A 1 1038 ? -2.688 -40.851 36.876 1.00 33.19 1038 GLY A C 1
ATOM 8427 O O . GLY A 1 1038 ? -2.337 -41.909 37.385 1.00 33.19 1038 GLY A O 1
ATOM 8428 N N . VAL A 1 1039 ? -2.282 -40.477 35.662 1.00 31.53 1039 VAL A N 1
ATOM 8429 C CA . VAL A 1 1039 ? -1.239 -41.177 34.903 1.00 31.53 1039 VAL A CA 1
ATOM 8430 C C . VAL A 1 1039 ? 0.065 -40.396 35.036 1.00 31.53 1039 VAL A C 1
ATOM 8432 O O . VAL A 1 1039 ? 0.377 -39.506 34.245 1.00 31.53 1039 VAL A O 1
ATOM 8435 N N . LYS A 1 1040 ? 0.854 -40.740 36.060 1.00 31.95 1040 LYS A N 1
ATOM 8436 C CA . LYS A 1 1040 ? 2.274 -40.376 36.089 1.00 31.95 1040 LYS A CA 1
ATOM 8437 C C . LYS A 1 1040 ? 2.962 -41.095 34.924 1.00 31.95 1040 LYS A C 1
ATOM 8439 O O . LYS A 1 1040 ? 3.203 -42.296 35.023 1.00 31.95 1040 LYS A O 1
ATOM 8444 N N . LYS A 1 1041 ? 3.320 -40.383 33.847 1.00 29.52 1041 LYS A N 1
ATOM 8445 C CA . LYS A 1 1041 ? 4.388 -40.872 32.958 1.00 29.52 1041 LYS A CA 1
ATOM 8446 C C . LYS A 1 1041 ? 5.668 -41.003 33.810 1.00 29.52 1041 LYS A C 1
ATOM 8448 O O . LYS A 1 1041 ? 5.926 -40.104 34.615 1.00 29.52 1041 LYS A O 1
ATOM 8453 N N . PRO A 1 1042 ? 6.426 -42.110 33.710 1.00 30.81 1042 PRO A N 1
ATOM 8454 C CA . PRO A 1 1042 ? 7.645 -42.286 34.490 1.00 30.81 1042 PRO A CA 1
ATOM 8455 C C . PRO A 1 1042 ? 8.680 -41.230 34.091 1.00 30.81 1042 PRO A C 1
ATOM 8457 O O . PRO A 1 1042 ? 8.979 -41.050 32.911 1.00 30.81 1042 PRO A O 1
ATOM 8460 N N . ASP A 1 1043 ? 9.203 -40.528 35.093 1.00 30.59 1043 ASP A N 1
ATOM 8461 C CA . ASP A 1 1043 ? 10.150 -39.423 34.939 1.00 30.59 1043 ASP A CA 1
ATOM 8462 C C . ASP A 1 1043 ? 11.553 -39.981 34.636 1.00 30.59 1043 ASP A C 1
ATOM 8464 O O . ASP A 1 1043 ? 12.361 -40.211 35.538 1.00 30.59 1043 ASP A O 1
ATOM 8468 N N . PHE A 1 1044 ? 11.825 -40.266 33.357 1.00 36.72 1044 PHE A N 1
ATOM 8469 C CA . PHE A 1 1044 ? 13.150 -40.676 32.883 1.00 36.72 1044 PHE A CA 1
ATOM 8470 C C . PHE A 1 1044 ? 14.113 -39.482 32.923 1.00 36.72 1044 PHE A C 1
ATOM 8472 O O . PHE A 1 1044 ? 14.382 -38.824 31.918 1.00 36.72 1044 PHE A O 1
ATOM 8479 N N . LYS A 1 1045 ? 14.660 -39.208 34.109 1.00 32.91 1045 LYS A N 1
ATOM 8480 C CA . LYS A 1 1045 ? 15.818 -38.324 34.252 1.00 32.91 1045 LYS A CA 1
ATOM 8481 C C . LYS A 1 1045 ? 17.057 -39.015 33.671 1.00 32.91 1045 LYS A C 1
ATOM 8483 O O . LYS A 1 1045 ? 17.401 -40.099 34.145 1.00 32.91 1045 LYS A O 1
ATOM 8488 N N . PRO A 1 1046 ? 17.766 -38.410 32.703 1.00 34.84 1046 PRO A N 1
ATOM 8489 C CA . PRO A 1 1046 ? 19.092 -38.874 32.328 1.00 34.84 1046 PRO A CA 1
ATOM 8490 C C . PRO A 1 1046 ? 20.069 -38.515 33.454 1.00 34.84 1046 PRO A C 1
ATOM 8492 O O . PRO A 1 1046 ? 20.417 -37.350 33.650 1.00 34.84 1046 PRO A O 1
ATOM 8495 N N . ASP A 1 1047 ? 20.487 -39.521 34.218 1.00 32.84 1047 ASP A N 1
ATOM 8496 C CA . ASP A 1 1047 ? 21.351 -39.369 35.391 1.00 32.84 1047 ASP A CA 1
ATOM 8497 C C . ASP A 1 1047 ? 22.822 -39.143 34.972 1.00 32.84 1047 ASP A C 1
ATOM 8499 O O . ASP A 1 1047 ? 23.689 -40.000 35.135 1.00 32.84 1047 ASP A O 1
ATOM 8503 N N . PHE A 1 1048 ? 23.120 -37.970 34.402 1.00 35.03 1048 PHE A N 1
ATOM 8504 C CA . PHE A 1 1048 ? 24.491 -37.524 34.136 1.00 35.03 1048 PHE A CA 1
ATOM 8505 C C . PHE A 1 1048 ? 25.026 -36.679 35.294 1.00 35.03 1048 PHE A C 1
ATOM 8507 O O . PHE A 1 1048 ? 25.125 -35.452 35.229 1.00 35.03 1048 PHE A O 1
ATOM 8514 N N . LYS A 1 1049 ? 25.437 -37.363 36.367 1.00 32.75 1049 LYS A N 1
ATOM 8515 C CA . LYS A 1 1049 ? 26.373 -36.782 37.340 1.00 32.75 1049 LYS A CA 1
ATOM 8516 C C . LYS A 1 1049 ? 27.703 -36.492 36.645 1.00 32.75 1049 LYS A C 1
ATOM 8518 O O . LYS A 1 1049 ? 28.257 -37.364 35.980 1.00 32.75 1049 LYS A O 1
ATOM 8523 N N . GLY A 1 1050 ? 28.233 -35.285 36.840 1.00 42.56 1050 GLY A N 1
ATOM 8524 C CA . GLY A 1 1050 ? 29.530 -34.878 36.298 1.00 42.56 1050 GLY A CA 1
ATOM 8525 C C . GLY A 1 1050 ? 30.669 -35.763 36.810 1.00 42.56 1050 GLY A C 1
ATOM 8526 O O . GLY A 1 1050 ? 31.111 -35.616 37.948 1.00 42.56 1050 GLY A O 1
ATOM 8527 N N . GLY A 1 1051 ? 31.135 -36.680 35.962 1.00 30.66 1051 GLY A N 1
ATOM 8528 C CA . GLY A 1 1051 ? 32.291 -37.537 36.204 1.00 30.66 1051 GLY A CA 1
ATOM 8529 C C . GLY A 1 1051 ? 33.563 -36.926 35.621 1.00 30.66 1051 GLY A C 1
ATOM 8530 O O . GLY A 1 1051 ? 33.614 -36.578 34.444 1.00 30.66 1051 GLY A O 1
ATOM 8531 N N . SER A 1 1052 ? 34.595 -36.799 36.453 1.00 33.38 1052 SER A N 1
ATOM 8532 C CA . SER A 1 1052 ? 35.912 -36.296 36.056 1.00 33.38 1052 SER A CA 1
ATOM 8533 C C . SER A 1 1052 ? 36.560 -37.130 34.942 1.00 33.38 1052 SER A C 1
ATOM 8535 O O . SER A 1 1052 ? 36.513 -38.356 34.976 1.00 33.38 1052 SER A O 1
ATOM 8537 N N . SER A 1 1053 ? 37.222 -36.434 34.010 1.00 38.94 1053 SER A N 1
ATOM 8538 C CA . SER A 1 1053 ? 38.395 -36.861 33.228 1.00 38.94 1053 SER A CA 1
ATOM 8539 C C . SER A 1 1053 ? 38.832 -38.336 33.361 1.00 38.94 1053 SER A C 1
ATOM 8541 O O . SER A 1 1053 ? 39.402 -38.720 34.390 1.00 38.94 1053 SER A O 1
ATOM 8543 N N . ARG A 1 1054 ? 38.822 -39.074 32.238 1.00 33.12 1054 ARG A N 1
ATOM 8544 C CA . ARG A 1 1054 ? 39.997 -39.855 31.796 1.00 33.12 1054 ARG A CA 1
ATOM 8545 C C . ARG A 1 1054 ? 39.923 -40.302 30.331 1.00 33.12 1054 ARG A C 1
ATOM 8547 O O . ARG A 1 1054 ? 38.880 -40.695 29.833 1.00 33.12 1054 ARG A O 1
ATOM 8554 N N . LYS A 1 1055 ? 41.102 -40.250 29.708 1.00 38.03 1055 LYS A N 1
ATOM 8555 C CA . LYS A 1 1055 ? 41.508 -40.769 28.393 1.00 38.03 1055 LYS A CA 1
ATOM 8556 C C . LYS A 1 1055 ? 40.819 -42.081 27.976 1.00 38.03 1055 LYS A C 1
ATOM 8558 O O . LYS A 1 1055 ? 40.914 -43.065 28.707 1.00 38.03 1055 LYS A O 1
ATOM 8563 N N . THR A 1 1056 ? 40.377 -42.167 26.725 1.00 35.06 1056 THR A N 1
ATOM 8564 C CA . THR A 1 1056 ? 41.119 -42.907 25.679 1.00 35.06 1056 THR A CA 1
ATOM 8565 C C . THR A 1 1056 ? 40.777 -42.356 24.303 1.00 35.06 1056 THR A C 1
ATOM 8567 O O . THR A 1 1056 ? 39.651 -41.836 24.163 1.00 35.06 1056 THR A O 1
#

InterPro domains:
  IPR001611 Leucine-rich repeat [PF00560] (606-627)
  IPR001611 Leucine-rich repeat [PF13855] (541-594)
  IPR001611 Leucine-rich repeat [PS51450] (560-581)
  IPR001611 Leucine-rich repeat [PS51450] (583-604)
  IPR001611 Leucine-rich repeat [PS51450] (606-627)
  IPR003591 Leucine-rich repeat, typical subtype [SM00369] (561-580)
  IPR003591 Leucine-rich repeat, typical subtype [SM00369] (581-604)
  IPR003591 Leucine-rich repeat, typical subtype [SM00369] (605-626)
  IPR005135 Endonuclease/exonuclease/phosphatase [PF03372] (49-343)
  IPR005135 Endonuclease/exonuclease/phosphatase [PF03372] (710-1021)
  IPR032675 Leucine-rich repeat domain superfamily [G3DSA:3.80.10.10] (460-663)
  IPR036691 Endonuclease/exonuclease/phosphatase superfamily [G3DSA:3.60.10.10] (26-362)
  IPR036691 Endonuclease/exonuclease/phosphatase superfamily [G3DSA:3.60.10.10] (684-1041)
  IPR036691 Endonuclease/exonuclease/phosphatase superfamily [SSF56219] (36-340)
  IPR036691 Endonuclease/exonuclease/phosphatase superfamily [SSF56219] (705-1029)
  IPR050410 CCR4/nocturin mRNA turnover and transcription [PTHR12121] (561-1030)

Foldseek 3Di:
DDDDDDDDDDDDDDDPDPDQLADDPPDDPCPFKDKFFPADDDPLDFFEEEDELQQLVNPFCQFCQAPDVSCSPCPGYSVVVVLVNCVNDPGQKYKYWFAFQLCCPVDCCVPRSDPQKHKDWDFFDDAPVCPPPDSRSTGTMMMIGRNVFKDWDDKDKDFFLVVCVVPVVQFDPDPCCVQPANRDRWIKMWTWIQTPPVRFIEIEMEIEAQQAPLNLVNLQLVLLVVLVVVVVVCVVVVDDPGKYKYWYQSNAACPGVSVVCQAVQKDQLVPRPSCVVPDRDQGRRNDGNPNRMDGRPANKDWLQVCQPVVVDPFHAFAPDDGQADGGHRITMMIGPVHDDHRIDMGGDDDDPDDDDDDDDDDDDDDGDDHDYHPQPRQFPNPDDDDDDDDDDDDDDDDDDDDDDDDDDDDDDDDDDDDDDDDDDDPLDWQPAPDCPFPLNVLLVVLLVLLVVQLDFLSVVVLVVVQVVPVVDDPDDDRDQHSVNSLVVSLVVVVVVVVVVVCVSGPDGVVVVVVVVVVVVVVVVVVVVVVVPVPDDPDQEDGRENVQDADDDLVVLCPLSHQYDHQYNYAYQADDLSVLSNLNHAYDANAHYAHAAYDLSPLSVLNHAYYAHHQYAYAEHHLSVLSVLNHSAYRDTSYNYDNVLVNQCRHPNPLSSSLVSLQDDDPDDFFDAFDKWFADPVLATDDCVVCVVVVPPDPPDPLCLQKFKEKAEALQALVRLDCVQPVSAHPVLSDPVNLVVLVLCVVVVVVGQKYKYWFAFQQCVPPPVQVSQVVVQKDKDWDFQCVLVVDDVVVSSRTITMMMIGHPVFKDFDDKDKDWLLVLQVVDPVWDPDPCCVPPANPDRWMKIWTWIQGPSQRAIAIEIETAADQDPLQLVNLLSSLLSVQVVLLVVQCVSVVHPDPVSSQQHKYKYWYFSNDACQGSNVCCQAVQWDADDPSCPPDDRDPCNVVNRGHDYNKDWLCPSVQVPAFAFFFALVDGHHRITIIIGPVFKDWGMWRGHIRPVVVSSDRFDDYSNRSDSGDMTMTMMGTDDPPPPPPDDDDPPDPPDDDDDDDDD

pLDDT: mean 78.71, std 21.96, range [21.22, 98.31]

Sequence (1056 aa):
MIGYTKLKLPSSSIALRSSRFEPPDDFDALAYRNWIKFRDPKPESFSVMSFNLLSQHYVWKQVFEYLDPRYLDWPHYRFPLINTVIEQLPCDILCFQELECSVYENQWRDSFPLDDYQSIYLRKPQPGYWGTRPPEFMDGVGIFINKKRFNLLEFRELNFGNYVSSHADRFDLTEDVASRLIPRNTVALLALLYDKLTRKHIFVTNTHLYWSPAFNDVKLMQTKLLLNSLSRFISDSGLENPPIVMCGDFNSTPTSSVYKFLSRGRVNLEHAQEFLGHNYGTKVDGEQIKGNLLHNPFSLVPAYGPLLDNSLSETLDFTSYTRSLTAVLDHIWFSKDQLEASKVLGKQSGQSQGDQGMNQYQPGLQQPPNLNPQKFMNQQVNMLQQPLQSQSQLQQPPQSQQSQSQQSQPSNVQLAASGFQPAAAKVSAVNVDDPNTVYWQHQTSLCQLSRSEDIPHFYAKSYAQNSRKNKNPYNDVKTVSLIEATKTIVNALKEQEKQQLAAQTPNTPAALMRNKKMDLEEDEEQRLMAKSHGKQLWCHLDLSGQGLLNLSPKLFRYDFLESLYLNYNKLTTIPKQIKELRGLRVLDLSHNRITEVPSELGLCYNLRYLYLFDNNIKTLPIEFRNLIELLFLGIEGNPIDLKIANLVAESGPKALINYFRDMEPTYSEPTPRSWLLLKEDGEIIDPVTNPNAYSDDHTNVDASSTFTLMSYNTLCQHYATTKLYQYTPSWALDWEHRKNALKEEILALATDVICLQEVETRTFHEFWVPLMQNVGYKGFFFSKTRSKTMGELESKKVDGCATFYRASKFQFVQKQHFEYNTVCMGSDKYKKTKDLFNRFMNKDHIALIVQLQHIETGEKIIFVNTHLHWDPAFNDVKALQVGILLEELSGVIKKFNHTSSQEEVKSTSVVICGDFNSTKSSAVYQLFSTGSVSKHEDLEGKDYGRFTDEGFHHSFKLKSAYDHIASDFPFTNYTPTFTNVIDYVWYTTPTLQVQGLLGKPDEEYLSHHIGFPNAHFASDHIPLVTKFKVRKKGASSGVKKPDFKPDFKGGSSRKT